Protein 1Z0S (pdb70)

Solvent-accessible surface area: 39343 Å² total; per-residue (Å²): 111,88,0,0,0,2,25,100,71,120,65,63,8,166,125,0,40,88,2,0,133,149,42,158,5,127,35,70,70,20,104,135,27,28,110,96,0,63,100,12,62,0,0,0,1,1,1,6,34,23,6,0,13,98,0,3,45,82,5,80,138,18,14,14,0,2,0,0,28,47,26,172,24,1,29,10,6,30,15,32,30,148,92,7,89,90,80,0,98,105,14,10,120,114,76,84,65,21,152,6,8,0,0,25,2,67,32,13,109,130,11,22,0,1,22,10,0,1,0,12,13,86,79,67,20,85,68,10,61,2,7,1,96,0,68,51,48,95,3,12,131,7,60,0,25,0,3,0,1,0,0,3,17,0,0,11,15,31,0,4,8,14,42,0,2,1,2,0,8,95,18,71,0,0,0,0,0,5,3,10,4,26,39,23,5,72,20,11,5,0,1,23,4,133,41,98,0,31,0,37,2,97,116,0,15,0,7,0,4,18,61,108,68,60,85,20,85,20,110,3,27,0,87,78,18,149,56,19,0,11,0,0,106,19,153,107,14,19,114,49,9,3,34,45,0,90,76,5,57,101,80,0,0,0,2,37,146,95,97,55,56,6,162,138,0,58,94,4,0,150,149,40,157,4,120,32,79,84,24,111,120,28,22,108,103,0,63,105,14,62,0,0,0,1,3,4,15,30,24,8,0,14,72,0,3,30,76,5,103,138,17,13,15,0,2,0,0,32,50,23,194,26,1,30,8,7,28,15,47,27,159,100,7,82,89,60,1,99,96,13,12,113,135,74,104,61,17,154,5,8,1,0,29,3,65,31,14,93,146,12,20,0,0,22,11,1,2,0,6,7,79,89,49,20,88,70,9,82,2,9,2,96,0,71,44,48,78,3,12,148,8,67,0,26,0,5,0,1,0,1,3,20,0,0,11,15,33,0,4,10,14,42,0,2,1,1,1,7,93,16,73,0,0,0,0,0,5,1,10,3,27,38,22,5,70,20,10,5,0,1,24,5,144,44,93,0,22,0,41,2,96,123,0,29,0,7,0,5,17,54,114,56,56,82,18,89,21,89,2,29,0,86,81,19,148,57,20,0,12,0,2,123,21,149,77,16,20,131,44,10,4,33,47,0,109,73,4,41,108,84,0,0,0,2,34,116,88,109,35,76,6,166,117,0,65,91,4,0,162,153,41,159,5,120,34,77,78,19,105,122,30,20,123,103,0,60,104,12,61,0,0,0,2,2,1,9,38,23,6,0,15,100,0,4,27,63,6,123,130,10,4,14,0,2,0,0,31,54,27,184,26,1,33,8,9,26,15,51,21,156,101,3,78,92,55,1,101,100,12,10,117,130,76,105,61,20,156,5,8,1,0,25,3,68,33,15,106,141,24,21,0,0,21,10,1,1,0,8,7,83,95,53,18,79,64,9,64,1,9,2,90,0,76,52,40,82,1,13,148,6,80,0,24,0,4,0,0,0,0,3,17,0,0,14,16,36,0,4,10,14,40,0,2,1,2,1,8,97,17,70,0,0,0,0,0,4,3,10,4,25,35,23,5,71,21,10,5,0,1,23,4,135,40,106,0,34,0,39,2,94,131,0,26,0,7,0,6,21,56,84,66,57,84,17,89,24,98,2,28,0,79,70,16,145,73,20,0,12,0,2,102,19,147,78,15,22,128,44,8,4,37,52,0,93,71,5,36,105,85,0,0,0,2,40,108,93,101,36,79,5,164,127,0,60,89,6,0,154,156,41,162,6,131,44,68,84,20,106,127,26,40,133,81,0,58,98,10,62,1,0,0,1,2,1,10,33,22,8,0,14,99,0,3,42,91,5,90,135,17,13,14,0,2,0,0,31,52,30,173,18,1,32,8,10,31,14,46,22,158,102,5,81,93,75,1,100,97,14,11,112,127,74,86,63,19,152,6,8,1,0,31,4,67,34,5,101,132,15,21,0,1,23,10,0,1,0,12,15,83,136,62,19,82,68,10,61,1,4,2,93,0,70,42,62,89,6,12,133,8,49,0,25,0,5,0,1,0,0,3,17,0,0,11,16,32,0,4,9,14,40,0,2,1,2,1,9,93,17,72,0,0,0,0,0,4,3,10,3,28,34,23,5,71,22,9,5,0,1,24,4,136,43,95,0,21,0,42,2,99,146,0,15,0,7,0,4,17,57,72,65,54,85,18,86,20,88,2,27,0,86,79,22,150,55,20,0,10,0,2,93,20,148,99,15,20,125,41,9,4,36,59,0,94,77,4,31

Structure (mmCIF, N/CA/C/O backbone):
data_1Z0S
#
_entry.id   1Z0S
#
_cell.length_a   55.252
_cell.length_b   69.731
_cell.length_c   76.287
_cell.angle_alpha   106.35
_cell.angle_beta   111.32
_cell.angle_gamma   101.30
#
_symmetry.space_group_name_H-M   'P 1'
#
loop_
_entity.id
_entity.type
_entity.pdbx_description
1 polymer 'Probable inorganic polyphosphate/ATP-NAD kinase'
2 non-polymer 'MAGNESIUM ION'
3 non-polymer "ADENOSINE-5'-TRIPHOSPHATE"
4 non-polymer 'PYROPHOSPHATE 2-'
5 water water
#
loop_
_atom_site.group_PDB
_atom_site.id
_atom_site.type_symbol
_atom_site.label_atom_id
_atom_site.label_alt_id
_atom_site.label_comp_id
_atom_site.label_asym_id
_atom_site.label_entity_id
_atom_site.label_seq_id
_atom_site.pdbx_PDB_ins_code
_atom_site.Cartn_x
_atom_site.Cartn_y
_atom_site.Cartn_z
_atom_site.occupancy
_atom_site.B_iso_or_equiv
_atom_site.auth_seq_id
_atom_site.auth_comp_id
_atom_site.auth_asym_id
_atom_site.auth_atom_id
_atom_site.pdbx_PDB_model_num
ATOM 1 N N . MET A 1 30 ? -27.221 -5.899 -42.068 1.00 8.92 1 MET A N 1
ATOM 2 C CA . MET A 1 30 ? -26.047 -6.256 -41.214 1.00 8.44 1 MET A CA 1
ATOM 3 C C . MET A 1 30 ? -26.290 -7.589 -40.504 1.00 7.48 1 MET A C 1
ATOM 4 O O . MET A 1 30 ? -27.435 -8.007 -40.329 1.00 7.11 1 MET A O 1
ATOM 9 N N . ARG A 1 31 ? -25.205 -8.238 -40.103 1.00 6.82 2 ARG A N 1
ATOM 10 C CA . ARG A 1 31 ? -25.273 -9.451 -39.291 1.00 7.30 2 ARG A CA 1
ATOM 11 C C . ARG A 1 31 ? -24.481 -9.300 -37.997 1.00 6.37 2 ARG A C 1
ATOM 12 O O . ARG A 1 31 ? -23.350 -8.808 -37.997 1.00 5.77 2 ARG A O 1
ATOM 20 N N . ALA A 1 32 ? -25.081 -9.730 -36.890 1.00 5.76 3 ALA A N 1
ATOM 21 C CA . ALA A 1 32 ? -24.460 -9.637 -35.581 1.00 5.95 3 ALA A CA 1
ATOM 22 C C . ALA A 1 32 ? -24.389 -11.013 -34.937 1.00 6.11 3 ALA A C 1
ATOM 23 O O . ALA A 1 32 ? -25.291 -11.831 -35.115 1.00 6.41 3 ALA A O 1
ATOM 25 N N . ALA A 1 33 ? -23.307 -11.250 -34.208 1.00 6.35 4 ALA A N 1
ATOM 26 C CA . ALA A 1 33 ? -23.152 -12.441 -33.392 1.00 6.83 4 ALA A CA 1
ATOM 27 C C . ALA A 1 33 ? -23.539 -12.053 -31.979 1.00 7.57 4 ALA A C 1
ATOM 28 O O . ALA A 1 33 ? -23.153 -10.985 -31.504 1.00 7.19 4 ALA A O 1
ATOM 30 N N . VAL A 1 34 ? -24.315 -12.908 -31.317 1.00 7.66 5 VAL A N 1
ATOM 31 C CA . VAL A 1 34 ? -24.653 -12.711 -29.914 1.00 8.11 5 VAL A CA 1
ATOM 32 C C . VAL A 1 34 ? -23.993 -13.834 -29.113 1.00 8.75 5 VAL A C 1
ATOM 33 O O . VAL A 1 34 ? -24.309 -15.002 -29.309 1.00 8.15 5 VAL A O 1
ATOM 37 N N . VAL A 1 35 ? -23.051 -13.471 -28.251 1.00 9.38 6 VAL A N 1
ATOM 38 C CA . VAL A 1 35 ? -22.288 -14.437 -27.477 1.00 11.18 6 VAL A CA 1
ATOM 39 C C . VAL A 1 35 ? -22.755 -14.362 -26.040 1.00 13.03 6 VAL A C 1
ATOM 40 O O . VAL A 1 35 ? -22.800 -13.284 -25.458 1.00 13.56 6 VAL A O 1
ATOM 44 N N . TYR A 1 36 ? -23.091 -15.510 -25.467 1.00 15.27 7 TYR A N 1
ATOM 45 C CA . TYR A 1 36 ? -23.649 -15.566 -24.124 1.00 17.20 7 TYR A CA 1
ATOM 46 C C . TYR A 1 36 ? -23.031 -16.687 -23.298 1.00 18.58 7 TYR A C 1
ATOM 47 O O . TYR A 1 36 ? -22.831 -17.791 -23.788 1.00 19.07 7 TYR A O 1
ATOM 56 N N . LYS A 1 37 ? -22.725 -16.369 -22.045 1.00 20.40 8 LYS A N 1
ATOM 57 C CA . LYS A 1 37 ? -22.220 -17.336 -21.074 1.00 21.46 8 LYS A CA 1
ATOM 58 C C . LYS A 1 37 ? -23.378 -18.045 -20.374 1.00 22.25 8 LYS A C 1
ATOM 59 O O . LYS A 1 37 ? -23.286 -19.234 -20.068 1.00 23.06 8 LYS A O 1
ATOM 65 N N . THR A 1 38 ? -24.458 -17.303 -20.122 1.00 23.23 9 THR A N 1
ATOM 66 C CA . THR A 1 38 ? -25.709 -17.862 -19.610 1.00 23.75 9 THR A CA 1
ATOM 67 C C . THR A 1 38 ? -26.777 -17.757 -20.684 1.00 24.03 9 THR A C 1
ATOM 68 O O . THR A 1 38 ? -26.725 -16.870 -21.537 1.00 24.68 9 THR A O 1
ATOM 72 N N . ASP A 1 39 ? -27.761 -18.644 -20.605 1.00 24.24 10 ASP A N 1
ATOM 73 C CA . ASP A 1 39 ? -28.778 -18.806 -21.648 1.00 24.24 10 ASP A CA 1
ATOM 74 C C . ASP A 1 39 ? -29.887 -17.738 -21.608 1.00 24.13 10 ASP A C 1
ATOM 75 O O . ASP A 1 39 ? -30.636 -17.590 -22.577 1.00 24.36 10 ASP A O 1
ATOM 80 N N . GLY A 1 40 ? -29.974 -16.997 -20.501 1.00 23.88 11 GLY A N 1
ATOM 81 C CA . GLY A 1 40 ? -31.195 -16.309 -20.094 1.00 23.47 11 GLY A CA 1
ATOM 82 C C . GLY A 1 40 ? -31.765 -15.185 -20.945 1.00 23.14 11 GLY A C 1
ATOM 83 O O . GLY A 1 40 ? -32.903 -15.286 -21.425 1.00 23.66 11 GLY A O 1
ATOM 84 N N . HIS A 1 41 ? -30.995 -14.111 -21.113 1.00 22.65 12 HIS A N 1
ATOM 85 C CA . HIS A 1 41 ? -31.487 -12.886 -21.759 1.00 22.16 12 HIS A CA 1
ATOM 86 C C . HIS A 1 41 ? -31.404 -12.903 -23.288 1.00 21.72 12 HIS A C 1
ATOM 87 O O . HIS A 1 41 ? -31.684 -11.890 -23.936 1.00 22.18 12 HIS A O 1
ATOM 94 N N . VAL A 1 42 ? -31.043 -14.043 -23.869 1.00 21.00 13 VAL A N 1
ATOM 95 C CA . VAL A 1 42 ? -30.622 -14.080 -25.268 1.00 20.13 13 VAL A CA 1
ATOM 96 C C . VAL A 1 42 ? -31.778 -13.850 -26.242 1.00 19.19 13 VAL A C 1
ATOM 97 O O . VAL A 1 42 ? -31.617 -13.122 -27.212 1.00 19.33 13 VAL A O 1
ATOM 101 N N . LYS A 1 43 ? -32.931 -14.464 -25.983 1.00 18.10 14 LYS A N 1
ATOM 102 C CA . LYS A 1 43 ? -34.105 -14.307 -26.851 1.00 17.08 14 LYS A CA 1
ATOM 103 C C . LYS A 1 43 ? -34.541 -12.844 -26.951 1.00 16.29 14 LYS A C 1
ATOM 104 O O . LYS A 1 43 ? -34.947 -12.380 -28.008 1.00 15.88 14 LYS A O 1
ATOM 110 N N . ARG A 1 44 ? -34.434 -12.124 -25.841 1.00 15.66 15 ARG A N 1
ATOM 111 C CA . ARG A 1 44 ? -34.768 -10.705 -25.787 1.00 15.29 15 ARG A CA 1
ATOM 112 C C . ARG A 1 44 ? -33.857 -9.851 -26.679 1.00 14.95 15 ARG A C 1
ATOM 113 O O . ARG A 1 44 ? -34.313 -8.940 -27.373 1.00 14.65 15 ARG A O 1
ATOM 121 N N . ILE A 1 45 ? -32.566 -10.146 -26.636 1.00 14.48 16 ILE A N 1
ATOM 122 C CA . ILE A 1 45 ? -31.580 -9.405 -27.418 1.00 14.12 16 ILE A CA 1
ATOM 123 C C . ILE A 1 45 ? -31.738 -9.707 -28.908 1.00 14.31 16 ILE A C 1
ATOM 124 O O . ILE A 1 45 ? -31.543 -8.825 -29.746 1.00 14.24 16 ILE A O 1
ATOM 129 N N . GLU A 1 46 ? -32.123 -10.944 -29.225 1.00 14.12 17 GLU A N 1
ATOM 130 C CA . GLU A 1 46 ? -32.330 -11.374 -30.603 1.00 14.23 17 GLU A CA 1
ATOM 131 C C . GLU A 1 46 ? -33.490 -10.628 -31.248 1.00 13.79 17 GLU A C 1
ATOM 132 O O . GLU A 1 46 ? -33.421 -10.258 -32.421 1.00 13.27 17 GLU A O 1
ATOM 138 N N . GLU A 1 47 ? -34.555 -10.407 -30.476 1.00 13.54 18 GLU A N 1
ATOM 139 C CA . GLU A 1 47 ? -35.731 -9.694 -30.954 1.00 13.41 18 GLU A CA 1
ATOM 140 C C . GLU A 1 47 ? -35.439 -8.215 -31.181 1.00 12.81 18 GLU A C 1
ATOM 141 O O . GLU A 1 47 ? -35.958 -7.617 -32.127 1.00 12.45 18 GLU A O 1
ATOM 147 N N . ALA A 1 48 ? -34.626 -7.632 -30.302 1.00 12.57 19 ALA A N 1
ATOM 148 C CA . ALA A 1 48 ? -34.233 -6.228 -30.415 1.00 12.37 19 ALA A CA 1
ATOM 149 C C . ALA A 1 48 ? -33.435 -5.999 -31.692 1.00 12.33 19 ALA A C 1
ATOM 150 O O . ALA A 1 48 ? -33.643 -5.005 -32.393 1.00 12.28 19 ALA A O 1
ATOM 152 N N . LEU A 1 49 ? -32.548 -6.940 -32.006 1.00 12.61 20 LEU A N 1
ATOM 153 C CA . LEU A 1 49 ? -31.721 -6.847 -33.208 1.00 12.85 20 LEU A CA 1
ATOM 154 C C . LEU A 1 49 ? -32.550 -7.013 -34.477 1.00 13.11 20 LEU A C 1
ATOM 155 O O . LEU A 1 49 ? -32.320 -6.315 -35.457 1.00 12.65 20 LEU A O 1
ATOM 160 N N . LYS A 1 50 ? -33.522 -7.922 -34.445 1.00 13.80 21 LYS A N 1
ATOM 161 C CA . LYS A 1 50 ? -34.430 -8.134 -35.576 1.00 14.52 21 LYS A CA 1
ATOM 162 C C . LYS A 1 50 ? -35.262 -6.886 -35.875 1.00 14.68 21 LYS A C 1
ATOM 163 O O . LYS A 1 50 ? -35.595 -6.623 -37.027 1.00 14.73 21 LYS A O 1
ATOM 169 N N . ARG A 1 51 ? -35.581 -6.117 -34.834 1.00 15.10 22 ARG A N 1
ATOM 170 C CA . ARG A 1 51 ? -36.309 -4.855 -34.982 1.00 15.23 22 ARG A CA 1
ATOM 171 C C . ARG A 1 51 ? -35.426 -3.783 -35.625 1.00 15.16 22 ARG A C 1
ATOM 172 O O . ARG A 1 51 ? -35.925 -2.848 -36.246 1.00 15.36 22 ARG A O 1
ATOM 180 N N . LEU A 1 52 ? -34.111 -3.922 -35.457 1.00 15.21 23 LEU A N 1
ATOM 181 C CA . LEU A 1 52 ? -33.136 -3.042 -36.094 1.00 15.05 23 LEU A CA 1
ATOM 182 C C . LEU A 1 52 ? -32.699 -3.567 -37.466 1.00 14.74 23 LEU A C 1
ATOM 183 O O . LEU A 1 52 ? -31.764 -3.037 -38.062 1.00 15.16 23 LEU A O 1
ATOM 188 N N . GLU A 1 53 ? -33.384 -4.602 -37.953 1.00 14.43 24 GLU A N 1
ATOM 189 C CA . GLU A 1 53 ? -33.112 -5.236 -39.247 1.00 14.11 24 GLU A CA 1
ATOM 190 C C . GLU A 1 53 ? -31.699 -5.810 -39.342 1.00 13.35 24 GLU A C 1
ATOM 191 O O . GLU A 1 53 ? -31.027 -5.679 -40.363 1.00 13.43 24 GLU A O 1
ATOM 197 N N . VAL A 1 54 ? -31.279 -6.459 -38.264 1.00 12.20 25 VAL A N 1
ATOM 198 C CA . VAL A 1 54 ? -29.982 -7.107 -38.181 1.00 11.82 25 VAL A CA 1
ATOM 199 C C . VAL A 1 54 ? -30.210 -8.606 -38.028 1.00 11.46 25 VAL A C 1
ATOM 200 O O . VAL A 1 54 ? -30.918 -9.041 -37.117 1.00 11.35 25 VAL A O 1
ATOM 204 N N . GLU A 1 55 ? -29.642 -9.379 -38.949 1.00 11.07 26 GLU A N 1
ATOM 205 C CA . GLU A 1 55 ? -29.597 -10.833 -38.848 1.00 10.81 26 GLU A CA 1
ATOM 206 C C . GLU A 1 55 ? -28.746 -11.238 -37.654 1.00 10.18 26 GLU A C 1
ATOM 207 O O . GLU A 1 55 ? -27.711 -10.636 -37.406 1.00 10.10 26 GLU A O 1
ATOM 213 N N . VAL A 1 56 ? -29.167 -12.272 -36.933 1.00 9.49 27 VAL A N 1
ATOM 214 C CA . VAL A 1 56 ? -28.488 -12.679 -35.711 1.00 9.26 27 VAL A CA 1
ATOM 215 C C . VAL A 1 56 ? -28.009 -14.127 -35.782 1.00 8.80 27 VAL A C 1
ATOM 216 O O . VAL A 1 56 ? -28.703 -14.989 -36.324 1.00 8.54 27 VAL A O 1
ATOM 220 N N . GLU A 1 57 ? -26.818 -14.384 -35.243 1.00 8.93 28 GLU A N 1
ATOM 221 C CA . GLU A 1 57 ? -26.358 -15.742 -34.973 1.00 9.47 28 GLU A CA 1
ATOM 222 C C . GLU A 1 57 ? -25.963 -15.835 -33.510 1.00 9.03 28 GLU A C 1
ATOM 223 O O . GLU A 1 57 ? -25.321 -14.927 -32.967 1.00 8.12 28 GLU A O 1
ATOM 229 N N . LEU A 1 58 ? -26.352 -16.937 -32.879 1.00 8.95 29 LEU A N 1
ATOM 230 C CA . LEU A 1 58 ? -26.144 -17.156 -31.457 1.00 9.76 29 LEU A CA 1
ATOM 231 C C . LEU A 1 58 ? -24.948 -18.069 -31.223 1.00 10.23 29 LEU A C 1
ATOM 232 O O . LEU A 1 58 ? -24.763 -19.053 -31.940 1.00 9.93 29 LEU A O 1
ATOM 237 N N . PHE A 1 59 ? -24.155 -17.728 -30.215 1.00 10.97 30 PHE A N 1
ATOM 238 C CA . PHE A 1 59 ? -22.961 -18.474 -29.832 1.00 11.78 30 PHE A CA 1
ATOM 239 C C . PHE A 1 59 ? -22.914 -18.639 -28.309 1.00 12.74 30 PHE A C 1
ATOM 240 O O . PHE A 1 59 ? -22.925 -17.655 -27.582 1.00 12.57 30 PHE A O 1
ATOM 248 N N . ASN A 1 60 ? -22.805 -19.878 -27.835 1.00 14.01 31 ASN A N 1
ATOM 249 C CA . ASN A 1 60 ? -22.695 -20.166 -26.398 1.00 15.16 31 ASN A CA 1
ATOM 250 C C . ASN A 1 60 ? -21.250 -20.096 -25.951 1.00 15.86 31 ASN A C 1
ATOM 251 O O . ASN A 1 60 ? -20.959 -19.902 -24.761 1.00 16.69 31 ASN A O 1
ATOM 256 N N . GLN A 1 61 ? -20.348 -20.321 -26.904 1.00 16.09 32 GLN A N 1
ATOM 257 C CA . GLN A 1 61 ? -18.918 -20.174 -26.690 1.00 16.54 32 GLN A CA 1
ATOM 258 C C . GLN A 1 61 ? -18.364 -19.307 -27.815 1.00 16.09 32 GLN A C 1
ATOM 259 O O . GLN A 1 61 ? -18.864 -19.358 -28.939 1.00 16.13 32 GLN A O 1
ATOM 265 N N . PRO A 1 62 ? -17.337 -18.520 -27.524 1.00 16.01 33 PRO A N 1
ATOM 266 C CA . PRO A 1 62 ? -16.673 -17.753 -28.577 1.00 15.79 33 PRO A CA 1
ATOM 267 C C . PRO A 1 62 ? -15.935 -18.665 -29.545 1.00 15.67 33 PRO A C 1
ATOM 268 O O . PRO A 1 62 ? -15.435 -19.712 -29.146 1.00 15.65 33 PRO A O 1
ATOM 272 N N . SER A 1 63 ? -15.893 -18.267 -30.808 1.00 15.30 34 SER A N 1
ATOM 273 C CA . SER A 1 63 ? -15.071 -18.944 -31.790 1.00 14.86 34 SER A CA 1
ATOM 274 C C . SER A 1 63 ? -14.504 -17.947 -32.788 1.00 14.35 34 SER A C 1
ATOM 275 O O . SER A 1 63 ? -14.869 -16.777 -32.800 1.00 13.57 34 SER A O 1
ATOM 278 N N . GLU A 1 64 ? -13.603 -18.438 -33.625 1.00 14.16 35 GLU A N 1
ATOM 279 C CA . GLU A 1 64 ? -12.926 -17.633 -34.635 1.00 14.10 35 GLU A CA 1
ATOM 280 C C . GLU A 1 64 ? -13.897 -17.113 -35.708 1.00 13.26 35 GLU A C 1
ATOM 281 O O . GLU A 1 64 ? -13.599 -16.143 -36.394 1.00 13.40 35 GLU A O 1
ATOM 287 N N . GLU A 1 65 ? -15.044 -17.773 -35.859 1.00 12.73 36 GLU A N 1
ATOM 288 C CA . GLU A 1 65 ? -16.066 -17.353 -36.822 1.00 12.18 36 GLU A CA 1
ATOM 289 C C . GLU A 1 65 ? -16.614 -15.958 -36.524 1.00 11.20 36 GLU A C 1
ATOM 290 O O . GLU A 1 65 ? -17.163 -15.306 -37.403 1.00 10.09 36 GLU A O 1
ATOM 296 N N . LEU A 1 66 ? -16.465 -15.504 -35.285 1.00 10.60 37 LEU A N 1
ATOM 297 C CA . LEU A 1 66 ? -16.937 -14.177 -34.898 1.00 10.68 37 LEU A CA 1
ATOM 298 C C . LEU A 1 66 ? -16.356 -13.043 -35.759 1.00 10.80 37 LEU A C 1
ATOM 299 O O . LEU A 1 66 ? -16.975 -11.981 -35.870 1.00 10.42 37 LEU A O 1
ATOM 304 N N . GLU A 1 67 ? -15.172 -13.249 -36.337 1.00 10.63 38 GLU A N 1
ATOM 305 C CA . GLU A 1 67 ? -14.588 -12.282 -37.275 1.00 11.15 38 GLU A CA 1
ATOM 306 C C . GLU A 1 67 ? -15.467 -11.989 -38.502 1.00 11.01 38 GLU A C 1
ATOM 307 O O . GLU A 1 67 ? -15.338 -10.924 -39.103 1.00 11.26 38 GLU A O 1
ATOM 313 N N . ASN A 1 68 ? -16.362 -12.917 -38.852 1.00 10.30 39 ASN A N 1
ATOM 314 C CA . ASN A 1 68 ? -17.225 -12.792 -40.031 1.00 10.56 39 ASN A CA 1
ATOM 315 C C . ASN A 1 68 ? -18.500 -11.951 -39.829 1.00 9.44 39 ASN A C 1
ATOM 316 O O . ASN A 1 68 ? -19.358 -11.934 -40.701 1.00 10.75 39 ASN A O 1
ATOM 321 N N . PHE A 1 69 ? -18.620 -11.263 -38.697 1.00 8.02 40 PHE A N 1
ATOM 322 C CA . PHE A 1 69 ? -19.815 -10.487 -38.377 1.00 7.24 40 PHE A CA 1
ATOM 323 C C . PHE A 1 69 ? -19.527 -8.993 -38.373 1.00 6.61 40 PHE A C 1
ATOM 324 O O . PHE A 1 69 ? -18.395 -8.574 -38.141 1.00 6.62 40 PHE A O 1
ATOM 332 N N . ASP A 1 70 ? -20.560 -8.204 -38.641 1.00 5.58 41 ASP A N 1
ATOM 333 C CA . ASP A 1 70 ? -20.466 -6.744 -38.642 1.00 5.06 41 ASP A CA 1
ATOM 334 C C . ASP A 1 70 ? -20.264 -6.169 -37.254 1.00 4.32 41 ASP A C 1
ATOM 335 O O . ASP A 1 70 ? -19.599 -5.148 -37.080 1.00 3.66 41 ASP A O 1
ATOM 340 N N . PHE A 1 71 ? -20.865 -6.818 -36.265 1.00 3.80 42 PHE A N 1
ATOM 341 C CA . PHE A 1 71 ? -20.583 -6.507 -34.878 1.00 3.54 42 PHE A CA 1
ATOM 342 C C . PHE A 1 71 ? -20.954 -7.674 -33.979 1.00 4.01 42 PHE A C 1
ATOM 343 O O . PHE A 1 71 ? -21.564 -8.633 -34.429 1.00 3.86 42 PHE A O 1
ATOM 351 N N . ILE A 1 72 ? -20.550 -7.571 -32.719 1.00 4.50 43 ILE A N 1
ATOM 352 C CA . ILE A 1 72 ? -20.733 -8.621 -31.733 1.00 4.80 43 ILE A CA 1
ATOM 353 C C . ILE A 1 72 ? -21.423 -8.029 -30.507 1.00 5.03 43 ILE A C 1
ATOM 354 O O . ILE A 1 72 ? -21.048 -6.953 -30.042 1.00 4.43 43 ILE A O 1
ATOM 359 N N . VAL A 1 73 ? -22.433 -8.726 -29.999 1.00 5.34 44 VAL A N 1
ATOM 360 C CA . VAL A 1 73 ? -23.076 -8.379 -28.742 1.00 6.14 44 VAL A CA 1
ATOM 361 C C . VAL A 1 73 ? -22.690 -9.458 -27.733 1.00 6.66 44 VAL A C 1
ATOM 362 O O . VAL A 1 73 ? -22.975 -10.631 -27.948 1.00 7.34 44 VAL A O 1
ATOM 366 N N . SER A 1 74 ? -22.000 -9.050 -26.671 1.00 7.63 45 SER A N 1
ATOM 367 C CA . SER A 1 74 ? -21.576 -9.950 -25.614 1.00 8.61 45 SER A CA 1
ATOM 368 C C . SER A 1 74 ? -22.535 -9.816 -24.447 1.00 9.29 45 SER A C 1
ATOM 369 O O . SER A 1 74 ? -22.808 -8.708 -23.996 1.00 9.70 45 SER A O 1
ATOM 372 N N . VAL A 1 75 ? -23.023 -10.946 -23.956 1.00 9.46 46 VAL A N 1
ATOM 373 C CA . VAL A 1 75 ? -23.906 -10.987 -22.797 1.00 10.11 46 VAL A CA 1
ATOM 374 C C . VAL A 1 75 ? -23.175 -11.760 -21.704 1.00 10.60 46 VAL A C 1
ATOM 375 O O . VAL A 1 75 ? -23.009 -12.974 -21.780 1.00 10.94 46 VAL A O 1
ATOM 379 N N . GLY A 1 76 ? -22.741 -11.031 -20.693 1.00 10.96 47 GLY A N 1
ATOM 380 C CA . GLY A 1 76 ? -21.855 -11.569 -19.682 1.00 11.71 47 GLY A CA 1
ATOM 381 C C . GLY A 1 76 ? -21.174 -10.423 -18.974 1.00 11.84 47 GLY A C 1
ATOM 382 O O . GLY A 1 76 ? -21.619 -9.290 -19.054 1.00 12.88 47 GLY A O 1
ATOM 383 N N . GLY A 1 77 ? -20.091 -10.717 -18.281 1.00 12.53 48 GLY A N 1
ATOM 384 C CA . GLY A 1 77 ? -19.272 -9.693 -17.661 1.00 12.63 48 GLY A CA 1
ATOM 385 C C . GLY A 1 77 ? -18.065 -9.381 -18.515 1.00 13.05 48 GLY A C 1
ATOM 386 O O . GLY A 1 77 ? -18.067 -9.588 -19.734 1.00 13.00 48 GLY A O 1
ATOM 387 N N . ASP A 1 78 ? -17.010 -8.893 -17.877 1.00 12.73 49 ASP A N 1
ATOM 388 C CA . ASP A 1 78 ? -15.784 -8.564 -18.600 1.00 13.02 49 ASP A CA 1
ATOM 389 C C . ASP A 1 78 ? -15.033 -9.804 -19.102 1.00 12.29 49 ASP A C 1
ATOM 390 O O . ASP A 1 78 ? -14.444 -9.768 -20.177 1.00 12.09 49 ASP A O 1
ATOM 395 N N . GLY A 1 79 ? -15.056 -10.894 -18.335 1.00 11.54 50 GLY A N 1
ATOM 396 C CA . GLY A 1 79 ? -14.400 -12.128 -18.737 1.00 11.06 50 GLY A CA 1
ATOM 397 C C . GLY A 1 79 ? -14.932 -12.695 -20.044 1.00 10.60 50 GLY A C 1
ATOM 398 O O . GLY A 1 79 ? -14.181 -13.203 -20.875 1.00 10.80 50 GLY A O 1
ATOM 399 N N . THR A 1 80 ? -16.237 -12.579 -20.245 1.00 9.63 51 THR A N 1
ATOM 400 C CA . THR A 1 80 ? -16.844 -13.005 -21.493 1.00 9.42 51 THR A CA 1
ATOM 401 C C . THR A 1 80 ? -16.284 -12.182 -22.648 1.00 8.45 51 THR A C 1
ATOM 402 O O . THR A 1 80 ? -15.976 -12.716 -23.703 1.00 8.22 51 THR A O 1
ATOM 406 N N . ILE A 1 81 ? -16.134 -10.878 -22.453 1.00 7.63 52 ILE A N 1
ATOM 407 C CA . ILE A 1 81 ? -15.495 -10.062 -23.473 1.00 7.83 52 ILE A CA 1
ATOM 408 C C . ILE A 1 81 ? -14.019 -10.459 -23.709 1.00 7.69 52 ILE A C 1
ATOM 409 O O . ILE A 1 81 ? -13.557 -10.473 -24.844 1.00 8.00 52 ILE A O 1
ATOM 414 N N . LEU A 1 82 ? -13.283 -10.774 -22.654 1.00 8.04 53 LEU A N 1
ATOM 415 C CA . LEU A 1 82 ? -11.887 -11.178 -22.829 1.00 8.37 53 LEU A CA 1
ATOM 416 C C . LEU A 1 82 ? -11.773 -12.481 -23.620 1.00 8.78 53 LEU A C 1
ATOM 417 O O . LEU A 1 82 ? -10.857 -12.644 -24.424 1.00 9.44 53 LEU A O 1
ATOM 422 N N . ARG A 1 83 ? -12.723 -13.387 -23.410 1.00 8.67 54 ARG A N 1
ATOM 423 C CA . ARG A 1 83 ? -12.720 -14.692 -24.063 1.00 9.07 54 ARG A CA 1
ATOM 424 C C . ARG A 1 83 ? -13.124 -14.557 -25.527 1.00 9.18 54 ARG A C 1
ATOM 425 O O . ARG A 1 83 ? -12.618 -15.288 -26.378 1.00 9.84 54 ARG A O 1
ATOM 433 N N . ILE A 1 84 ? -14.022 -13.614 -25.818 1.00 9.30 55 ILE A N 1
ATOM 434 C CA . ILE A 1 84 ? -14.351 -13.284 -27.199 1.00 9.63 55 ILE A CA 1
ATOM 435 C C . ILE A 1 84 ? -13.099 -12.768 -27.901 1.00 9.64 55 ILE A C 1
ATOM 436 O O . ILE A 1 84 ? -12.769 -13.205 -29.004 1.00 10.02 55 ILE A O 1
ATOM 441 N N . LEU A 1 85 ? -12.391 -11.858 -27.242 1.00 9.70 56 LEU A N 1
ATOM 442 C CA . LEU A 1 85 ? -11.243 -11.199 -27.855 1.00 9.87 56 LEU A CA 1
ATOM 443 C C . LEU A 1 85 ? -10.122 -12.187 -28.148 1.00 10.06 56 LEU A C 1
ATOM 444 O O . LEU A 1 85 ? -9.424 -12.041 -29.145 1.00 9.99 56 LEU A O 1
ATOM 449 N N . GLN A 1 86 ? -9.986 -13.204 -27.303 1.00 10.85 57 GLN A N 1
ATOM 450 C CA . GLN A 1 86 ? -8.978 -14.247 -27.488 1.00 12.36 57 GLN A CA 1
ATOM 451 C C . GLN A 1 86 ? -9.109 -14.965 -28.829 1.00 12.79 57 GLN A C 1
ATOM 452 O O . GLN A 1 86 ? -8.140 -15.551 -29.308 1.00 13.00 57 GLN A O 1
ATOM 458 N N . LYS A 1 87 ? -10.317 -14.962 -29.395 1.00 12.81 58 LYS A N 1
ATOM 459 C CA . LYS A 1 87 ? -10.600 -15.611 -30.672 1.00 13.02 58 LYS A CA 1
ATOM 460 C C . LYS A 1 87 ? -10.525 -14.657 -31.869 1.00 13.15 58 LYS A C 1
ATOM 461 O O . LYS A 1 87 ? -10.706 -15.084 -33.010 1.00 13.47 58 LYS A O 1
ATOM 467 N N . LEU A 1 88 ? -10.238 -13.384 -31.616 1.00 12.65 59 LEU A N 1
ATOM 468 C CA . LEU A 1 88 ? -10.306 -12.339 -32.633 1.00 12.87 59 LEU A CA 1
ATOM 469 C C . LEU A 1 88 ? -8.959 -11.666 -32.885 1.00 13.15 59 LEU A C 1
ATOM 470 O O . LEU A 1 88 ? -8.359 -11.093 -31.974 1.00 13.39 59 LEU A O 1
ATOM 475 N N . LYS A 1 89 ? -8.483 -11.744 -34.122 1.00 13.16 60 LYS A N 1
ATOM 476 C CA . LYS A 1 89 ? -7.388 -10.893 -34.586 1.00 13.03 60 LYS A CA 1
ATOM 477 C C . LYS A 1 89 ? -7.987 -9.570 -35.075 1.00 12.49 60 LYS A C 1
ATOM 478 O O . LYS A 1 89 ? -7.839 -8.535 -34.422 1.00 11.66 60 LYS A O 1
ATOM 484 N N . ARG A 1 90 ? -8.701 -9.612 -36.200 1.00 12.28 61 ARG A N 1
ATOM 485 C CA . ARG A 1 90 ? -9.479 -8.465 -36.657 1.00 12.33 61 ARG A CA 1
ATOM 486 C C . ARG A 1 90 ? -10.715 -8.468 -35.785 1.00 11.63 61 ARG A C 1
ATOM 487 O O . ARG A 1 90 ? -11.318 -9.507 -35.594 1.00 12.33 61 ARG A O 1
ATOM 495 N N . CYS A 1 91 ? -11.083 -7.319 -35.247 1.00 10.49 62 CYS A N 1
ATOM 496 C CA . CYS A 1 91 ? -12.124 -7.278 -34.223 1.00 9.73 62 CYS A CA 1
ATOM 497 C C . CYS A 1 91 ? -13.312 -6.447 -34.685 1.00 8.66 62 CYS A C 1
ATOM 498 O O . CYS A 1 91 ? -13.208 -5.226 -34.782 1.00 9.53 62 CYS A O 1
ATOM 501 N N . PRO A 1 92 ? -14.447 -7.080 -34.971 1.00 7.70 63 PRO A N 1
ATOM 502 C CA . PRO A 1 92 ? -15.676 -6.318 -35.204 1.00 7.64 63 PRO A CA 1
ATOM 503 C C . PRO A 1 92 ? -16.058 -5.599 -33.917 1.00 6.92 63 PRO A C 1
ATOM 504 O O . PRO A 1 92 ? -15.758 -6.128 -32.841 1.00 7.14 63 PRO A O 1
ATOM 508 N N . PRO A 1 93 ? -16.706 -4.436 -33.991 1.00 6.87 64 PRO A N 1
ATOM 509 C CA . PRO A 1 93 ? -17.060 -3.711 -32.771 1.00 6.30 64 PRO A CA 1
ATOM 510 C C . PRO A 1 93 ? -17.918 -4.552 -31.828 1.00 6.22 64 PRO A C 1
ATOM 511 O O . PRO A 1 93 ? -18.835 -5.251 -32.285 1.00 5.55 64 PRO A O 1
ATOM 515 N N . ILE A 1 94 ? -17.585 -4.501 -30.543 1.00 5.50 65 ILE A N 1
ATOM 516 C CA . ILE A 1 94 ? -18.284 -5.229 -29.500 1.00 5.95 65 ILE A CA 1
ATOM 517 C C . ILE A 1 94 ? -19.164 -4.296 -28.698 1.00 5.99 65 ILE A C 1
ATOM 518 O O . ILE A 1 94 ? -18.726 -3.219 -28.303 1.00 5.83 65 ILE A O 1
ATOM 523 N N . PHE A 1 95 ? -20.398 -4.736 -28.473 1.00 6.25 66 PHE A N 1
ATOM 524 C CA . PHE A 1 95 ? -21.338 -4.112 -27.563 1.00 6.26 66 PHE A CA 1
ATOM 525 C C . PHE A 1 95 ? -21.598 -5.086 -26.417 1.00 6.56 66 PHE A C 1
ATOM 526 O O . PHE A 1 95 ? -22.056 -6.193 -26.632 1.00 5.65 66 PHE A O 1
ATOM 534 N N . GLY A 1 96 ? -21.343 -4.654 -25.196 1.00 7.19 67 GLY A N 1
ATOM 535 C CA . GLY A 1 96 ? -21.447 -5.523 -24.036 1.00 7.81 67 GLY A CA 1
ATOM 536 C C . GLY A 1 96 ? -22.697 -5.249 -23.226 1.00 8.23 67 GLY A C 1
ATOM 537 O O . GLY A 1 96 ? -22.998 -4.102 -22.914 1.00 8.44 67 GLY A O 1
ATOM 538 N N . ILE A 1 97 ? -23.443 -6.304 -22.909 1.00 8.87 68 ILE A N 1
ATOM 539 C CA . ILE A 1 97 ? -24.589 -6.216 -22.015 1.00 9.92 68 ILE A CA 1
ATOM 540 C C . ILE A 1 97 ? -24.171 -6.901 -20.719 1.00 10.68 68 ILE A C 1
ATOM 541 O O . ILE A 1 97 ? -23.886 -8.096 -20.707 1.00 10.62 68 ILE A O 1
ATOM 546 N N . ASN A 1 98 ? -24.118 -6.138 -19.636 1.00 11.28 69 ASN A N 1
ATOM 547 C CA . ASN A 1 98 ? -23.489 -6.608 -18.413 1.00 12.01 69 ASN A CA 1
ATOM 548 C C . ASN A 1 98 ? -24.401 -7.451 -17.533 1.00 12.70 69 ASN A C 1
ATOM 549 O O . ASN A 1 98 ? -25.368 -6.949 -16.985 1.00 11.71 69 ASN A O 1
ATOM 554 N N . THR A 1 99 ? -24.061 -8.727 -17.397 1.00 13.78 70 THR A N 1
ATOM 555 C CA . THR A 1 99 ? -24.678 -9.611 -16.408 1.00 15.06 70 THR A CA 1
ATOM 556 C C . THR A 1 99 ? -23.656 -10.084 -15.365 1.00 16.19 70 THR A C 1
ATOM 557 O O . THR A 1 99 ? -24.009 -10.821 -14.437 1.00 16.56 70 THR A O 1
ATOM 561 N N . GLY A 1 100 ? -22.398 -9.674 -15.529 1.00 17.24 71 GLY A N 1
ATOM 562 C CA . GLY A 1 100 ? -21.342 -9.980 -14.577 1.00 18.42 71 GLY A CA 1
ATOM 563 C C . GLY A 1 100 ? -21.266 -8.944 -13.471 1.00 19.63 71 GLY A C 1
ATOM 564 O O . GLY A 1 100 ? -22.181 -8.146 -13.288 1.00 19.88 71 GLY A O 1
ATOM 565 N N . ARG A 1 101 ? -20.159 -8.943 -12.738 1.00 21.41 72 ARG A N 1
ATOM 566 C CA . ARG A 1 101 ? -20.048 -8.106 -11.547 1.00 22.53 72 ARG A CA 1
ATOM 567 C C . ARG A 1 101 ? -20.010 -6.607 -11.882 1.00 23.04 72 ARG A C 1
ATOM 568 O O . ARG A 1 101 ? -21.054 -5.942 -11.808 1.00 24.39 72 ARG A O 1
ATOM 576 N N . VAL A 1 102 ? -18.865 -6.085 -12.311 1.00 23.11 73 VAL A N 1
ATOM 577 C CA . VAL A 1 102 ? -18.705 -4.625 -12.472 1.00 22.87 73 VAL A CA 1
ATOM 578 C C . VAL A 1 102 ? -18.891 -4.116 -13.915 1.00 21.93 73 VAL A C 1
ATOM 579 O O . VAL A 1 102 ? -19.611 -3.140 -14.137 1.00 22.87 73 VAL A O 1
ATOM 583 N N . GLY A 1 103 ? -18.255 -4.763 -14.881 1.00 20.44 74 GLY A N 1
ATOM 584 C CA . GLY A 1 103 ? -18.499 -4.468 -16.290 1.00 19.35 74 GLY A CA 1
ATOM 585 C C . GLY A 1 103 ? -17.893 -3.185 -16.840 1.00 18.22 74 GLY A C 1
ATOM 586 O O . GLY A 1 103 ? -18.584 -2.382 -17.467 1.00 17.65 74 GLY A O 1
ATOM 587 N N . LEU A 1 104 ? -16.595 -2.997 -16.628 1.00 17.42 75 LEU A N 1
ATOM 588 C CA . LEU A 1 104 ? -15.879 -1.851 -17.196 1.00 16.77 75 LEU A CA 1
ATOM 589 C C . LEU A 1 104 ? -15.871 -1.826 -18.726 1.00 16.12 75 LEU A C 1
ATOM 590 O O . LEU A 1 104 ? -15.797 -0.754 -19.330 1.00 15.79 75 LEU A O 1
ATOM 595 N N . LEU A 1 105 ? -15.964 -3.001 -19.349 1.00 14.81 76 LEU A N 1
ATOM 596 C CA . LEU A 1 105 ? -15.921 -3.110 -20.812 1.00 14.26 76 LEU A CA 1
ATOM 597 C C . LEU A 1 105 ? -17.308 -3.140 -21.480 1.00 13.51 76 LEU A C 1
ATOM 598 O O . LEU A 1 105 ? -17.385 -3.237 -22.701 1.00 12.99 76 LEU A O 1
ATOM 603 N N . THR A 1 106 ? -18.382 -3.063 -20.685 1.00 12.37 77 THR A N 1
ATOM 604 C CA . THR A 1 106 ? -19.755 -3.162 -21.191 1.00 12.13 77 THR A CA 1
ATOM 605 C C . THR A 1 106 ? -20.397 -1.795 -21.409 1.00 11.79 77 THR A C 1
ATOM 606 O O . THR A 1 106 ? -19.871 -0.777 -20.972 1.00 12.02 77 THR A O 1
ATOM 610 N N . HIS A 1 107 ? -21.551 -1.801 -22.057 1.00 11.57 78 HIS A N 1
ATOM 611 C CA . HIS A 1 107 ? -22.256 -0.580 -22.459 1.00 11.39 78 HIS A CA 1
ATOM 612 C C . HIS A 1 107 ? -23.632 -0.403 -21.843 1.00 11.69 78 HIS A C 1
ATOM 613 O O . HIS A 1 107 ? -24.159 0.702 -21.830 1.00 12.20 78 HIS A O 1
ATOM 620 N N . ALA A 1 108 ? -24.238 -1.485 -21.378 1.00 11.75 79 ALA A N 1
ATOM 621 C CA . ALA A 1 108 ? -25.622 -1.433 -20.920 1.00 11.58 79 ALA A CA 1
ATOM 622 C C . ALA A 1 108 ? -25.907 -2.628 -20.045 1.00 11.94 79 ALA A C 1
ATOM 623 O O . ALA A 1 108 ? -25.146 -3.585 -20.028 1.00 11.98 79 ALA A O 1
ATOM 625 N N . SER A 1 109 ? -26.994 -2.554 -19.296 1.00 12.59 80 SER A N 1
ATOM 626 C CA . SER A 1 109 ? -27.434 -3.670 -18.485 1.00 12.73 80 SER A CA 1
ATOM 627 C C . SER A 1 109 ? -28.622 -4.344 -19.166 1.00 12.70 80 SER A C 1
ATOM 628 O O . SER A 1 109 ? -29.217 -3.770 -20.076 1.00 12.72 80 SER A O 1
ATOM 631 N N . PRO A 1 110 ? -28.971 -5.552 -18.732 1.00 12.54 81 PRO A N 1
ATOM 632 C CA . PRO A 1 110 ? -30.133 -6.264 -19.277 1.00 12.83 81 PRO A CA 1
ATOM 633 C C . PRO A 1 110 ? -31.455 -5.517 -19.080 1.00 12.88 81 PRO A C 1
ATOM 634 O O . PRO A 1 110 ? -32.336 -5.623 -19.931 1.00 12.95 81 PRO A O 1
ATOM 638 N N . GLU A 1 111 ? -31.576 -4.768 -17.986 1.00 13.24 82 GLU A N 1
ATOM 639 C CA . GLU A 1 111 ? -32.811 -4.047 -17.665 1.00 13.87 82 GLU A CA 1
ATOM 640 C C . GLU A 1 111 ? -33.117 -2.937 -18.678 1.00 13.68 82 GLU A C 1
ATOM 641 O O . GLU A 1 111 ? -34.281 -2.632 -18.928 1.00 13.40 82 GLU A O 1
ATOM 647 N N . ASN A 1 112 ? -32.078 -2.356 -19.271 1.00 13.74 83 ASN A N 1
ATOM 648 C CA . ASN A 1 112 ? -32.247 -1.306 -20.268 1.00 13.99 83 ASN A CA 1
ATOM 649 C C . ASN A 1 112 ? -31.058 -1.269 -21.231 1.00 13.84 83 ASN A C 1
ATOM 650 O O . ASN A 1 112 ? -30.051 -0.606 -20.967 1.00 14.03 83 ASN A O 1
ATOM 655 N N . PHE A 1 113 ? -31.160 -2.014 -22.329 1.00 13.39 84 PHE A N 1
ATOM 656 C CA . PHE A 1 113 ? -30.089 -2.059 -23.337 1.00 13.10 84 PHE A CA 1
ATOM 657 C C . PHE A 1 113 ? -30.540 -1.600 -24.717 1.00 13.19 84 PHE A C 1
ATOM 658 O O . PHE A 1 113 ? -29.701 -1.288 -25.553 1.00 13.39 84 PHE A O 1
ATOM 666 N N . GLU A 1 114 ? -31.851 -1.565 -24.944 1.00 13.25 85 GLU A N 1
ATOM 667 C CA . GLU A 1 114 ? -32.416 -1.388 -26.278 1.00 13.37 85 GLU A CA 1
ATOM 668 C C . GLU A 1 114 ? -32.051 -0.042 -26.883 1.00 13.17 85 GLU A C 1
ATOM 669 O O . GLU A 1 114 ? -31.634 0.027 -28.037 1.00 12.85 85 GLU A O 1
ATOM 675 N N . VAL A 1 115 ? -32.200 1.020 -26.096 1.00 12.75 86 VAL A N 1
ATOM 676 C CA . VAL A 1 115 ? -31.913 2.371 -26.570 1.00 12.64 86 VAL A CA 1
ATOM 677 C C . VAL A 1 115 ? -30.423 2.556 -26.856 1.00 12.24 86 VAL A C 1
ATOM 678 O O . VAL A 1 115 ? -30.073 3.167 -27.858 1.00 12.13 86 VAL A O 1
ATOM 682 N N . GLU A 1 116 ? -29.553 2.020 -26.002 1.00 12.13 87 GLU A N 1
ATOM 683 C CA . GLU A 1 116 ? -28.110 2.152 -26.209 1.00 12.37 87 GLU A CA 1
ATOM 684 C C . GLU A 1 116 ? -27.630 1.300 -27.391 1.00 11.58 87 GLU A C 1
ATOM 685 O O . GLU A 1 116 ? -26.736 1.707 -28.125 1.00 11.36 87 GLU A O 1
ATOM 691 N N . LEU A 1 117 ? -28.219 0.119 -27.564 1.00 10.74 88 LEU A N 1
ATOM 692 C CA . LEU A 1 117 ? -27.913 -0.735 -28.709 1.00 10.47 88 LEU A CA 1
ATOM 693 C C . LEU A 1 117 ? -28.340 -0.057 -30.014 1.00 10.28 88 LEU A C 1
ATOM 694 O O . LEU A 1 117 ? -27.605 -0.061 -30.985 1.00 9.67 88 LEU A O 1
ATOM 699 N N . LYS A 1 118 ? -29.521 0.544 -30.036 1.00 10.34 89 LYS A N 1
ATOM 700 C CA . LYS A 1 118 ? -29.979 1.246 -31.230 1.00 11.25 89 LYS A CA 1
ATOM 701 C C . LYS A 1 118 ? -29.039 2.394 -31.597 1.00 11.71 89 LYS A C 1
ATOM 702 O O . LYS A 1 118 ? -28.675 2.563 -32.754 1.00 11.74 89 LYS A O 1
ATOM 708 N N . LYS A 1 119 ? -28.658 3.183 -30.602 1.00 12.83 90 LYS A N 1
ATOM 709 C CA . LYS A 1 119 ? -27.730 4.289 -30.810 1.00 13.74 90 LYS A CA 1
ATOM 710 C C . LYS A 1 119 ? -26.390 3.783 -31.327 1.00 14.09 90 LYS A C 1
ATOM 711 O O . LYS A 1 119 ? -25.822 4.353 -32.250 1.00 14.54 90 LYS A O 1
ATOM 717 N N . ALA A 1 120 ? -25.900 2.695 -30.741 1.00 14.55 91 ALA A N 1
ATOM 718 C CA . ALA A 1 120 ? -24.622 2.125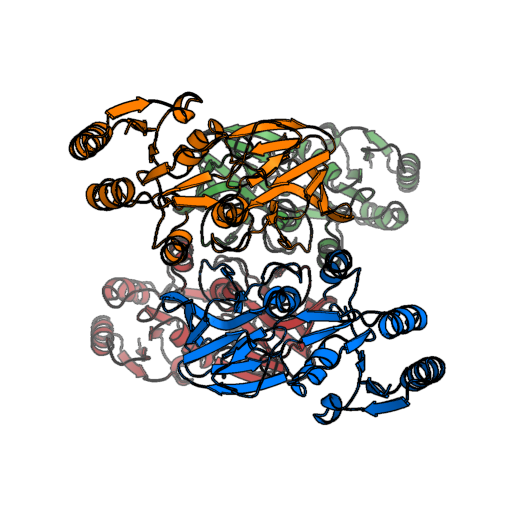 -31.127 1.00 14.81 91 ALA A CA 1
ATOM 719 C C . ALA A 1 120 ? -24.617 1.725 -32.599 1.00 15.10 91 ALA A C 1
ATOM 720 O O . ALA A 1 120 ? -23.676 2.045 -33.317 1.00 15.61 91 ALA A O 1
ATOM 722 N N . VAL A 1 121 ? -25.674 1.053 -33.049 1.00 14.98 92 VAL A N 1
ATOM 723 C CA . VAL A 1 121 ? -25.721 0.507 -34.403 1.00 15.57 92 VAL A CA 1
ATOM 724 C C . VAL A 1 121 ? -25.992 1.591 -35.454 1.00 15.43 92 VAL A C 1
ATOM 725 O O . VAL A 1 121 ? -25.398 1.568 -36.531 1.00 15.69 92 VAL A O 1
ATOM 729 N N . GLU A 1 122 ? -26.868 2.538 -35.134 1.00 15.37 93 GLU A N 1
ATOM 730 C CA . GLU A 1 122 ? -27.270 3.569 -36.096 1.00 15.28 93 GLU A CA 1
ATOM 731 C C . GLU A 1 122 ? -26.127 4.555 -36.340 1.00 15.01 93 GLU A C 1
ATOM 732 O O . GLU A 1 122 ? -25.904 4.980 -37.474 1.00 15.05 93 GLU A O 1
ATOM 738 N N . LYS A 1 123 ? -25.396 4.883 -35.279 1.00 14.50 94 LYS A N 1
ATOM 739 C CA . LYS A 1 123 ? -24.251 5.798 -35.347 1.00 14.27 94 LYS A CA 1
ATOM 740 C C . LYS A 1 123 ? -22.962 5.092 -35.767 1.00 13.42 94 LYS A C 1
ATOM 741 O O . LYS A 1 123 ? -22.108 5.693 -36.412 1.00 12.32 94 LYS A O 1
ATOM 747 N N . PHE A 1 124 ? -22.814 3.830 -35.360 1.00 12.92 95 PHE A N 1
ATOM 748 C CA . PHE A 1 124 ? -21.616 3.028 -35.640 1.00 12.59 95 PHE A CA 1
ATOM 749 C C . PHE A 1 124 ? -20.269 3.750 -35.381 1.00 12.70 95 PHE A C 1
ATOM 750 O O . PHE A 1 124 ? -19.338 3.680 -36.180 1.00 13.21 95 PHE A O 1
ATOM 758 N N . GLU A 1 125 ? -20.186 4.434 -34.244 1.00 12.21 96 GLU A N 1
ATOM 759 C CA . GLU A 1 125 ? -18.959 5.081 -33.800 1.00 12.42 96 GLU A CA 1
ATOM 760 C C . GLU A 1 125 ? -18.215 4.096 -32.917 1.00 11.95 96 GLU A C 1
ATOM 761 O O . GLU A 1 125 ? -18.818 3.475 -32.057 1.00 11.57 96 GLU A O 1
ATOM 767 N N . VAL A 1 126 ? -16.916 3.952 -33.138 1.00 12.61 97 VAL A N 1
ATOM 768 C CA . VAL A 1 126 ? -16.127 2.979 -32.409 1.00 12.72 97 VAL A CA 1
ATOM 769 C C . VAL A 1 126 ? -14.900 3.578 -31.719 1.00 13.21 97 VAL A C 1
ATOM 770 O O . VAL A 1 126 ? -14.460 4.696 -32.023 1.00 13.08 97 VAL A O 1
ATOM 774 N N . GLU A 1 127 ? -14.398 2.808 -30.760 1.00 12.94 98 GLU A N 1
ATOM 775 C CA . GLU A 1 127 ? -13.194 3.089 -29.998 1.00 13.50 98 GLU A CA 1
ATOM 776 C C . GLU A 1 127 ? -12.294 1.884 -30.066 1.00 13.43 98 GLU A C 1
ATOM 777 O O . GLU A 1 127 ? -12.769 0.756 -29.928 1.00 13.12 98 GLU A O 1
ATOM 783 N N . ARG A 1 128 ? -10.996 2.128 -30.231 1.00 13.27 99 ARG A N 1
ATOM 784 C CA . ARG A 1 128 ? -9.995 1.086 -30.359 1.00 13.04 99 ARG A CA 1
ATOM 785 C C . ARG A 1 128 ? -9.029 1.194 -29.184 1.00 13.09 99 ARG A C 1
ATOM 786 O O . ARG A 1 128 ? -8.552 2.295 -28.861 1.00 13.51 99 ARG A O 1
ATOM 794 N N . PHE A 1 129 ? -8.795 0.069 -28.519 1.00 11.89 100 PHE A N 1
ATOM 795 C CA . PHE A 1 129 ? -7.864 -0.005 -27.398 1.00 11.91 100 PHE A CA 1
ATOM 796 C C . PHE A 1 129 ? -6.798 -1.021 -27.722 1.00 11.93 100 PHE A C 1
ATOM 797 O O . PHE A 1 129 ? -7.098 -2.150 -28.128 1.00 11.50 100 PHE A O 1
ATOM 805 N N . PRO A 1 130 ? -5.541 -0.624 -27.559 1.00 12.56 101 PRO A N 1
ATOM 806 C CA . PRO A 1 130 ? -4.438 -1.495 -27.959 1.00 12.29 101 PRO A CA 1
ATOM 807 C C . PRO A 1 130 ? -4.413 -2.829 -27.219 1.00 11.44 101 PRO A C 1
ATOM 808 O O . PRO A 1 130 ? -4.799 -2.951 -26.054 1.00 12.22 101 PRO A O 1
ATOM 812 N N . ARG A 1 131 ? -3.978 -3.850 -27.939 1.00 10.27 102 ARG A N 1
ATOM 813 C CA . ARG A 1 131 ? -3.681 -5.126 -27.339 1.00 9.99 102 ARG A CA 1
ATOM 814 C C . ARG A 1 131 ? -2.211 -5.407 -27.530 1.00 10.17 102 ARG A C 1
ATOM 815 O O . ARG A 1 131 ? -1.590 -4.918 -28.484 1.00 9.68 102 ARG A O 1
ATOM 823 N N . VAL A 1 132 ? -1.664 -6.226 -26.645 1.00 10.43 103 VAL A N 1
ATOM 824 C CA . VAL A 1 132 ? -0.237 -6.530 -26.687 1.00 10.38 103 VAL A CA 1
ATOM 825 C C . VAL A 1 132 ? -0.038 -7.992 -27.024 1.00 10.88 103 VAL A C 1
ATOM 826 O O . VAL A 1 132 ? -0.918 -8.816 -26.793 1.00 10.63 103 VAL A O 1
ATOM 830 N N . SER A 1 133 ? 1.133 -8.297 -27.559 1.00 11.31 104 SER A N 1
ATOM 831 C CA . SER A 1 133 ? 1.505 -9.654 -27.875 1.00 12.47 104 SER A CA 1
ATOM 832 C C . SER A 1 133 ? 2.710 -10.015 -27.041 1.00 12.75 104 SER A C 1
ATOM 833 O O . SER A 1 133 ? 3.410 -9.157 -26.497 1.00 12.50 104 SER A O 1
ATOM 836 N N . CYS A 1 134 ? 2.960 -11.307 -26.996 1.00 12.51 105 CYS A N 1
ATOM 837 C CA . CYS A 1 134 ? 3.995 -11.857 -26.174 1.00 13.15 105 CYS A CA 1
ATOM 838 C C . CYS A 1 134 ? 4.785 -12.889 -26.984 1.00 12.19 105 CYS A C 1
ATOM 839 O O . CYS A 1 134 ? 4.190 -13.725 -27.652 1.00 11.42 105 CYS A O 1
ATOM 842 N N . SER A 1 135 ? 6.116 -12.848 -26.914 1.00 11.71 106 SER A N 1
ATOM 843 C CA . SER A 1 135 ? 6.951 -13.674 -27.792 1.00 11.60 106 SER A CA 1
ATOM 844 C C . SER A 1 135 ? 6.829 -15.171 -27.489 1.00 11.97 106 SER A C 1
ATOM 845 O O . SER A 1 135 ? 7.120 -16.009 -28.342 1.00 12.13 106 SER A O 1
ATOM 848 N N . ALA A 1 136 ? 6.389 -15.490 -26.276 1.00 12.64 107 ALA A N 1
ATOM 849 C CA . ALA A 1 136 ? 6.188 -16.871 -25.841 1.00 13.23 107 ALA A CA 1
ATOM 850 C C . ALA A 1 136 ? 4.935 -17.504 -26.450 1.00 14.20 107 ALA A C 1
ATOM 851 O O . ALA A 1 136 ? 4.886 -18.720 -26.626 1.00 13.93 107 ALA A O 1
ATOM 853 N N . MET A 1 137 ? 3.938 -16.672 -26.770 1.00 14.97 108 MET A N 1
ATOM 854 C CA . MET A 1 137 ? 2.686 -17.101 -27.390 1.00 15.96 108 MET A CA 1
ATOM 855 C C . MET A 1 137 ? 2.384 -16.197 -28.591 1.00 16.37 108 MET A C 1
ATOM 856 O O . MET A 1 137 ? 1.573 -15.282 -28.489 1.00 16.06 108 MET A O 1
ATOM 861 N N . PRO A 1 138 ? 3.070 -16.434 -29.710 1.00 17.42 109 PRO A N 1
ATOM 862 C CA . PRO A 1 138 ? 3.004 -15.568 -30.903 1.00 18.14 109 PRO A CA 1
ATOM 863 C C . PRO A 1 138 ? 1.616 -15.121 -31.394 1.00 18.28 109 PRO A C 1
ATOM 864 O O . PRO A 1 138 ? 1.439 -13.929 -31.675 1.00 19.58 109 PRO A O 1
ATOM 868 N N . ASP A 1 139 ? 0.663 -16.044 -31.511 1.00 17.82 110 ASP A N 1
ATOM 869 C CA . ASP A 1 139 ? -0.664 -15.701 -32.047 1.00 17.47 110 ASP A CA 1
ATOM 870 C C . ASP A 1 139 ? -1.688 -15.283 -30.979 1.00 16.13 110 ASP A C 1
ATOM 871 O O . ASP A 1 139 ? -2.884 -15.203 -31.261 1.00 16.78 110 ASP A O 1
ATOM 876 N N . VAL A 1 140 ? -1.222 -14.995 -29.774 1.00 14.06 111 VAL A N 1
ATOM 877 C CA . VAL A 1 140 ? -2.115 -14.669 -28.669 1.00 12.87 111 VAL A CA 1
ATOM 878 C C . VAL A 1 140 ? -2.031 -13.179 -28.349 1.00 11.79 111 VAL A C 1
ATOM 879 O O . VAL A 1 140 ? -0.939 -12.621 -28.263 1.00 12.20 111 VAL A O 1
ATOM 883 N N . LEU A 1 141 ? -3.185 -12.547 -28.185 1.00 10.35 112 LEU A N 1
ATOM 884 C CA . LEU A 1 141 ? -3.263 -11.111 -27.892 1.00 9.56 112 LEU A CA 1
ATOM 885 C C . LEU A 1 141 ? -3.954 -10.869 -26.537 1.00 9.17 112 LEU A C 1
ATOM 886 O O . LEU A 1 141 ? -4.838 -11.624 -26.144 1.00 9.07 112 LEU A O 1
ATOM 891 N N . ALA A 1 142 ? -3.562 -9.805 -25.838 1.00 8.36 113 ALA A N 1
ATOM 892 C CA . ALA A 1 142 ? -4.092 -9.513 -24.530 1.00 8.26 113 ALA A CA 1
ATOM 893 C C . ALA A 1 142 ? -4.527 -8.052 -24.454 1.00 8.56 113 ALA A C 1
ATOM 894 O O . ALA A 1 142 ? -3.778 -7.173 -24.854 1.00 8.50 113 ALA A O 1
ATOM 896 N N . LEU A 1 143 ? -5.734 -7.803 -23.949 1.00 7.87 114 LEU A N 1
ATOM 897 C CA . LEU A 1 143 ? -6.220 -6.440 -23.715 1.00 8.40 114 LEU A CA 1
ATOM 898 C C . LEU A 1 143 ? -5.881 -5.920 -22.329 1.00 8.60 114 LEU A C 1
ATOM 899 O O . LEU A 1 143 ? -5.606 -4.728 -22.174 1.00 9.49 114 LEU A O 1
ATOM 904 N N . ASN A 1 144 ? -5.950 -6.791 -21.327 1.00 9.26 115 ASN A N 1
ATOM 905 C CA . ASN A 1 144 ? -5.673 -6.402 -19.936 1.00 9.08 115 ASN A CA 1
ATOM 906 C C . ASN A 1 144 ? -4.205 -6.506 -19.560 1.00 8.95 115 ASN A C 1
ATOM 907 O O . ASN A 1 144 ? -3.579 -5.515 -19.190 1.00 9.00 115 ASN A O 1
ATOM 912 N N . GLU A 1 145 ? -3.670 -7.720 -19.612 1.00 8.24 116 GLU A N 1
ATOM 913 C CA . GLU A 1 145 ? -2.283 -7.938 -19.192 1.00 8.75 116 GLU A CA 1
ATOM 914 C C . GLU A 1 145 ? -1.675 -9.240 -19.651 1.00 8.22 116 GLU A C 1
ATOM 915 O O . GLU A 1 145 ? -2.372 -10.205 -19.964 1.00 8.18 116 GLU A O 1
ATOM 921 N N . ILE A 1 146 ? -0.342 -9.247 -19.677 1.00 8.61 117 ILE A N 1
ATOM 922 C CA . ILE A 1 146 ? 0.452 -10.451 -19.695 1.00 9.26 117 ILE A CA 1
ATOM 923 C C . ILE A 1 146 ? 1.014 -10.581 -18.295 1.00 9.69 117 ILE A C 1
ATOM 924 O O . ILE A 1 146 ? 1.556 -9.618 -17.754 1.00 11.54 117 ILE A O 1
ATOM 929 N N . ALA A 1 147 ? 0.825 -11.744 -17.686 1.00 9.04 118 ALA A N 1
ATOM 930 C CA . ALA A 1 147 ? 1.331 -12.031 -16.340 1.00 8.87 118 ALA A CA 1
ATOM 931 C C . ALA A 1 147 ? 2.310 -13.185 -16.393 1.00 8.97 118 ALA A C 1
ATOM 932 O O . ALA A 1 147 ? 2.045 -14.186 -17.049 1.00 8.55 118 ALA A O 1
ATOM 934 N N . VAL A 1 148 ? 3.438 -13.037 -15.702 1.00 8.01 119 VAL A N 1
ATOM 935 C CA . VAL A 1 148 ? 4.457 -14.067 -15.583 1.00 9.18 119 VAL A CA 1
ATOM 936 C C . VAL A 1 148 ? 4.399 -14.537 -14.140 1.00 9.27 119 VAL A C 1
ATOM 937 O O . VAL A 1 148 ? 4.511 -13.737 -13.222 1.00 9.98 119 VAL A O 1
ATOM 941 N N . LEU A 1 149 ? 4.150 -15.820 -13.946 1.00 10.00 120 LEU A N 1
ATOM 942 C CA . LEU A 1 149 ? 3.950 -16.379 -12.615 1.00 10.25 120 LEU A CA 1
ATOM 943 C C . LEU A 1 149 ? 4.817 -17.602 -12.408 1.00 10.08 120 LEU A C 1
ATOM 944 O O . LEU A 1 149 ? 5.245 -18.258 -13.355 1.00 9.47 120 LEU A O 1
ATOM 949 N N . SER A 1 150 ? 5.046 -17.913 -11.141 1.00 10.15 121 SER A N 1
ATOM 950 C CA . SER A 1 150 ? 5.716 -19.126 -10.751 1.00 10.62 121 SER A CA 1
ATOM 951 C C . SER A 1 150 ? 4.907 -20.350 -11.188 1.00 11.46 121 SER A C 1
ATOM 952 O O . SER A 1 150 ? 3.694 -20.401 -11.020 1.00 11.94 121 SER A O 1
ATOM 955 N N . ARG A 1 151 ? 5.590 -21.332 -11.754 1.00 12.48 122 ARG A N 1
ATOM 956 C CA . ARG A 1 151 ? 4.965 -22.585 -12.129 1.00 13.87 122 ARG A CA 1
ATOM 957 C C . ARG A 1 151 ? 4.593 -23.421 -10.890 1.00 14.68 122 ARG A C 1
ATOM 958 O O . ARG A 1 151 ? 3.745 -24.317 -10.968 1.00 15.64 122 ARG A O 1
ATOM 966 N N . LYS A 1 152 ? 5.254 -23.141 -9.767 1.00 15.43 123 LYS A N 1
ATOM 967 C CA . LYS A 1 152 ? 5.040 -23.859 -8.504 1.00 15.86 123 LYS A CA 1
ATOM 968 C C . LYS A 1 152 ? 4.248 -22.988 -7.523 1.00 16.31 123 LYS A C 1
ATOM 969 O O . LYS A 1 152 ? 4.716 -21.910 -7.149 1.00 15.29 123 LYS A O 1
ATOM 975 N N . PRO A 1 153 ? 3.064 -23.441 -7.100 1.00 16.59 124 PRO A N 1
ATOM 976 C CA . PRO A 1 153 ? 2.244 -22.665 -6.157 1.00 16.54 124 PRO A CA 1
ATOM 977 C C . PRO A 1 153 ? 3.039 -22.308 -4.899 1.00 16.03 124 PRO A C 1
ATOM 978 O O . PRO A 1 153 ? 3.707 -23.182 -4.363 1.00 15.80 124 PRO A O 1
ATOM 982 N N . ALA A 1 154 ? 2.974 -21.051 -4.463 1.00 15.70 125 ALA A N 1
ATOM 983 C CA . ALA A 1 154 ? 3.595 -20.609 -3.207 1.00 15.66 125 ALA A CA 1
ATOM 984 C C . ALA A 1 154 ? 5.125 -20.609 -3.240 1.00 15.51 125 ALA A C 1
ATOM 985 O O . ALA A 1 154 ? 5.776 -20.604 -2.193 1.00 15.91 125 ALA A O 1
ATOM 987 N N . LYS A 1 155 ? 5.703 -20.633 -4.435 1.00 14.60 126 LYS A N 1
ATOM 988 C CA . LYS A 1 155 ? 7.143 -20.510 -4.571 1.00 13.95 126 LYS A CA 1
ATOM 989 C C . LYS A 1 155 ? 7.390 -19.280 -5.422 1.00 13.16 126 LYS A C 1
ATOM 990 O O . LYS A 1 155 ? 6.660 -19.011 -6.360 1.00 13.13 126 LYS A O 1
ATOM 996 N N . MET A 1 156 ? 8.399 -18.517 -5.056 1.00 12.15 127 MET A N 1
ATOM 997 C CA . MET A 1 156 ? 8.730 -17.320 -5.788 1.00 11.37 127 MET A CA 1
ATOM 998 C C . MET A 1 156 ? 9.564 -17.664 -7.007 1.00 10.90 127 MET A C 1
ATOM 999 O O . MET A 1 156 ? 10.207 -18.711 -7.056 1.00 9.71 127 MET A O 1
ATOM 1004 N N . ILE A 1 157 ? 9.529 -16.751 -7.972 1.00 10.46 128 ILE A N 1
ATOM 1005 C CA . ILE A 1 157 ? 10.454 -16.710 -9.097 1.00 10.80 128 ILE A CA 1
ATOM 1006 C C . ILE A 1 157 ? 11.276 -15.434 -9.016 1.00 10.72 128 ILE A C 1
ATOM 1007 O O . ILE A 1 157 ? 10.864 -14.471 -8.380 1.00 9.36 128 ILE A O 1
ATOM 1012 N N . ASP A 1 158 ? 12.459 -15.453 -9.627 1.00 11.07 129 ASP A N 1
ATOM 1013 C CA . ASP A 1 158 ? 13.316 -14.280 -9.704 1.00 11.66 129 ASP A CA 1
ATOM 1014 C C . ASP A 1 158 ? 13.054 -13.688 -11.073 1.00 11.17 129 ASP A C 1
ATOM 1015 O O . ASP A 1 158 ? 13.274 -14.346 -12.083 1.00 11.14 129 ASP A O 1
ATOM 1020 N N . VAL A 1 159 ? 12.557 -12.461 -11.100 1.00 10.65 130 VAL A N 1
ATOM 1021 C CA . VAL A 1 159 ? 12.125 -11.831 -12.332 1.00 10.49 130 VAL A CA 1
ATOM 1022 C C . VAL A 1 159 ? 13.003 -10.606 -12.596 1.00 10.40 130 VAL A C 1
ATOM 1023 O O . VAL A 1 159 ? 13.165 -9.763 -11.712 1.00 10.96 130 VAL A O 1
ATOM 1027 N N . ALA A 1 160 ? 13.568 -10.512 -13.796 1.00 9.41 131 ALA A N 1
ATOM 1028 C CA . ALA A 1 160 ? 14.241 -9.293 -14.242 1.00 9.09 131 ALA A CA 1
ATOM 1029 C C . ALA A 1 160 ? 13.385 -8.589 -15.289 1.00 8.93 131 ALA A C 1
ATOM 1030 O O . ALA A 1 160 ? 12.752 -9.226 -16.132 1.00 8.63 131 ALA A O 1
ATOM 1032 N N . LEU A 1 161 ? 13.379 -7.264 -15.231 1.00 9.15 132 LEU A N 1
ATOM 1033 C CA . LEU A 1 161 ? 12.561 -6.443 -16.110 1.00 9.40 132 LEU A CA 1
ATOM 1034 C C . LEU A 1 161 ? 13.455 -5.477 -16.877 1.00 9.86 132 LEU A C 1
ATOM 1035 O O . LEU A 1 161 ? 14.280 -4.806 -16.276 1.00 9.47 132 LEU A O 1
ATOM 1040 N N . ARG A 1 162 ? 13.297 -5.441 -18.198 1.00 9.67 133 ARG A N 1
ATOM 1041 C CA . ARG A 1 162 ? 14.025 -4.526 -19.068 1.00 10.83 133 ARG A CA 1
ATOM 1042 C C . ARG A 1 162 ? 12.999 -3.719 -19.849 1.00 10.68 133 ARG A C 1
ATOM 1043 O O . ARG A 1 162 ? 11.976 -4.247 -20.263 1.00 11.75 133 ARG A O 1
ATOM 1051 N N . VAL A 1 163 ? 13.265 -2.435 -20.033 1.00 10.67 134 VAL A N 1
ATOM 1052 C CA . VAL A 1 163 ? 12.415 -1.574 -20.844 1.00 11.41 134 VAL A CA 1
ATOM 1053 C C . VAL A 1 163 ? 13.316 -0.827 -21.821 1.00 11.76 134 VAL A C 1
ATOM 1054 O O . VAL A 1 163 ? 14.286 -0.206 -21.409 1.00 11.79 134 VAL A O 1
ATOM 1058 N N . ASP A 1 164 ? 12.994 -0.904 -23.111 1.00 12.50 135 ASP A N 1
ATOM 1059 C CA . ASP A 1 164 ? 13.841 -0.381 -24.180 1.00 13.30 135 ASP A CA 1
ATOM 1060 C C . ASP A 1 164 ? 15.318 -0.760 -23.993 1.00 13.61 135 ASP A C 1
ATOM 1061 O O . ASP A 1 164 ? 16.212 0.072 -24.118 1.00 13.69 135 ASP A O 1
ATOM 1066 N N . GLY A 1 165 ? 15.556 -2.031 -23.681 1.00 14.14 136 GLY A N 1
ATOM 1067 C CA . GLY A 1 165 ? 16.897 -2.591 -23.670 1.00 14.64 136 GLY A CA 1
ATOM 1068 C C . GLY A 1 165 ? 17.678 -2.438 -22.377 1.00 15.14 136 GLY A C 1
ATOM 1069 O O . GLY A 1 165 ? 18.772 -2.995 -22.260 1.00 15.51 136 GLY A O 1
ATOM 1070 N N . VAL A 1 166 ? 17.139 -1.689 -21.419 1.00 15.33 137 VAL A N 1
ATOM 1071 C CA . VAL A 1 166 ? 17.829 -1.419 -20.162 1.00 15.74 137 VAL A CA 1
ATOM 1072 C C . VAL A 1 166 ? 17.143 -2.132 -18.994 1.00 15.61 137 VAL A C 1
ATOM 1073 O O . VAL A 1 166 ? 15.928 -2.060 -18.839 1.00 15.03 137 VAL A O 1
ATOM 1077 N N . GLU A 1 167 ? 17.932 -2.841 -18.191 1.00 15.87 138 GLU A N 1
ATOM 1078 C CA . GLU A 1 167 ? 17.412 -3.520 -17.014 1.00 16.32 138 GLU A CA 1
ATOM 1079 C C . GLU A 1 167 ? 17.053 -2.488 -15.964 1.00 16.84 138 GLU A C 1
ATOM 1080 O O . GLU A 1 167 ? 17.942 -1.811 -15.439 1.00 18.13 138 GLU A O 1
ATOM 1086 N N . VAL A 1 168 ? 15.757 -2.390 -15.671 1.00 17.09 139 VAL A N 1
ATOM 1087 C CA . VAL A 1 168 ? 15.200 -1.411 -14.740 1.00 17.57 139 VAL A CA 1
ATOM 1088 C C . VAL A 1 168 ? 14.944 -1.976 -13.341 1.00 17.43 139 VAL A C 1
ATOM 1089 O O . VAL A 1 168 ? 14.845 -1.214 -12.375 1.00 18.13 139 VAL A O 1
ATOM 1093 N N . ASP A 1 169 ? 14.813 -3.297 -13.227 1.00 16.49 140 ASP A N 1
ATOM 1094 C CA . ASP A 1 169 ? 14.585 -3.928 -11.926 1.00 16.02 140 ASP A CA 1
ATOM 1095 C C . ASP A 1 169 ? 14.854 -5.428 -11.946 1.00 15.14 140 ASP A C 1
ATOM 1096 O O . ASP A 1 169 ? 14.810 -6.072 -12.995 1.00 14.10 140 ASP A O 1
ATOM 1101 N N . ARG A 1 170 ? 15.159 -5.962 -10.769 1.00 14.03 141 ARG A N 1
ATOM 1102 C CA . ARG A 1 170 ? 15.198 -7.393 -10.533 1.00 13.86 141 ARG A CA 1
ATOM 1103 C C . ARG A 1 170 ? 14.555 -7.619 -9.167 1.00 12.79 141 ARG A C 1
ATOM 1104 O O . ARG A 1 170 ? 14.942 -6.974 -8.191 1.00 13.08 141 ARG A O 1
ATOM 1112 N N . ILE A 1 171 ? 13.596 -8.530 -9.100 1.00 10.90 142 ILE A N 1
ATOM 1113 C CA . ILE A 1 171 ? 12.818 -8.748 -7.872 1.00 10.62 142 ILE A CA 1
ATOM 1114 C C . ILE A 1 171 ? 12.354 -10.198 -7.740 1.00 9.85 142 ILE A C 1
ATOM 1115 O O . ILE A 1 171 ? 12.003 -10.819 -8.738 1.00 9.73 142 ILE A O 1
ATOM 1120 N N . ARG A 1 172 ? 12.352 -10.725 -6.516 1.00 8.74 143 ARG A N 1
ATOM 1121 C CA . ARG A 1 172 ? 11.751 -12.019 -6.209 1.00 9.03 143 ARG A CA 1
ATOM 1122 C C . ARG A 1 172 ? 10.285 -11.782 -5.864 1.00 8.76 143 ARG A C 1
ATOM 1123 O O . ARG A 1 172 ? 9.974 -10.920 -5.060 1.00 8.46 143 ARG A O 1
ATOM 1131 N N . CYS A 1 173 ? 9.400 -12.549 -6.474 1.00 8.96 144 CYS A N 1
ATOM 1132 C CA . CYS A 1 173 ? 7.972 -12.272 -6.395 1.00 9.16 144 CYS A CA 1
ATOM 1133 C C . CYS A 1 173 ? 7.168 -13.509 -6.783 1.00 9.00 144 CYS A C 1
ATOM 1134 O O . CYS A 1 173 ? 7.708 -14.486 -7.316 1.00 7.97 144 CYS A O 1
ATOM 1137 N N . ASP A 1 174 ? 5.871 -13.493 -6.498 1.00 8.36 145 ASP A N 1
ATOM 1138 C CA . ASP A 1 174 ? 5.006 -14.578 -6.958 1.00 9.22 145 ASP A CA 1
ATOM 1139 C C . ASP A 1 174 ? 4.833 -14.556 -8.461 1.00 8.94 145 ASP A C 1
ATOM 1140 O O . ASP A 1 174 ? 4.619 -15.599 -9.093 1.00 9.95 145 ASP A O 1
ATOM 1145 N N . GLY A 1 175 ? 4.892 -13.358 -9.004 1.00 8.83 146 GLY A N 1
ATOM 1146 C CA . GLY A 1 175 ? 4.799 -13.135 -10.427 1.00 8.47 146 GLY A CA 1
ATOM 1147 C C . GLY A 1 175 ? 4.948 -11.675 -10.758 1.00 8.48 146 GLY A C 1
ATOM 1148 O O . GLY A 1 175 ? 5.190 -10.842 -9.889 1.00 8.43 146 GLY A O 1
ATOM 1149 N N . PHE A 1 176 ? 4.788 -11.352 -12.028 1.00 7.65 147 PHE A N 1
ATOM 1150 C CA . PHE A 1 176 ? 4.958 -9.991 -12.491 1.00 8.07 147 PHE A CA 1
ATOM 1151 C C . PHE A 1 176 ? 3.946 -9.691 -13.585 1.00 7.95 147 PHE A C 1
ATOM 1152 O O . PHE A 1 176 ? 3.748 -10.499 -14.484 1.00 8.45 147 PHE A O 1
ATOM 1160 N N . ILE A 1 177 ? 3.329 -8.519 -13.508 1.00 8.25 148 ILE A N 1
ATOM 1161 C CA . ILE A 1 177 ? 2.272 -8.126 -14.433 1.00 8.42 148 ILE A CA 1
ATOM 1162 C C . ILE A 1 177 ? 2.740 -6.999 -15.344 1.00 8.16 148 ILE A C 1
ATOM 1163 O O . ILE A 1 177 ? 3.287 -6.001 -14.878 1.00 8.71 148 ILE A O 1
ATOM 1168 N N . VAL A 1 178 ? 2.474 -7.150 -16.640 1.00 7.73 149 VAL A N 1
ATOM 1169 C CA . VAL A 1 178 ? 2.650 -6.094 -17.635 1.00 8.09 149 VAL A CA 1
ATOM 1170 C C . VAL A 1 178 ? 1.264 -5.813 -18.210 1.00 8.63 149 VAL A C 1
ATOM 1171 O O . VAL A 1 178 ? 0.766 -6.566 -19.050 1.00 9.37 149 VAL A O 1
ATOM 1175 N N . ALA A 1 179 ? 0.644 -4.739 -17.727 1.00 8.31 150 ALA A N 1
ATOM 1176 C CA . ALA A 1 179 ? -0.749 -4.426 -18.047 1.00 8.92 150 ALA A CA 1
ATOM 1177 C C . ALA A 1 179 ? -0.841 -3.216 -18.968 1.00 9.47 150 ALA A C 1
ATOM 1178 O O . ALA A 1 179 ? 0.038 -2.347 -18.984 1.00 9.56 150 ALA A O 1
ATOM 1180 N N . THR A 1 180 ? -1.911 -3.148 -19.759 1.00 9.76 151 THR A N 1
ATOM 1181 C CA . THR A 1 180 ? -2.245 -1.907 -20.440 1.00 10.17 151 THR A CA 1
ATOM 1182 C C . THR A 1 180 ? -3.049 -1.028 -19.491 1.00 9.95 151 THR A C 1
ATOM 1183 O O . THR A 1 180 ? -3.417 -1.444 -18.393 1.00 10.42 151 THR A O 1
ATOM 1187 N N . GLN A 1 181 ? -3.369 0.179 -19.928 1.00 9.74 152 GLN A N 1
ATOM 1188 C CA . GLN A 1 181 ? -4.215 1.036 -19.109 1.00 9.59 152 GLN A CA 1
ATOM 1189 C C . GLN A 1 181 ? -5.595 0.412 -18.879 1.00 9.75 152 GLN A C 1
ATOM 1190 O O . GLN A 1 181 ? -6.182 0.605 -17.830 1.00 9.42 152 GLN A O 1
ATOM 1196 N N . ILE A 1 182 ? -6.105 -0.352 -19.845 1.00 10.06 153 ILE A N 1
ATOM 1197 C CA . ILE A 1 182 ? -7.378 -1.035 -19.665 1.00 10.27 153 ILE A CA 1
ATOM 1198 C C . ILE A 1 182 ? -7.254 -2.091 -18.562 1.00 10.69 153 ILE A C 1
ATOM 1199 O O . ILE A 1 182 ? -8.173 -2.300 -17.755 1.00 11.47 153 ILE A O 1
ATOM 1204 N N . GLY A 1 183 ? -6.092 -2.724 -18.496 1.00 9.91 154 GLY A N 1
ATOM 1205 C CA . GLY A 1 183 ? -5.776 -3.671 -17.443 1.00 10.17 154 GLY A CA 1
ATOM 1206 C C . GLY A 1 183 ? -5.479 -3.069 -16.077 1.00 9.66 154 GLY A C 1
ATOM 1207 O O . GLY A 1 183 ? -5.323 -3.797 -15.109 1.00 9.41 154 GLY A O 1
ATOM 1208 N N . SER A 1 184 ? -5.410 -1.748 -15.969 1.00 9.89 155 SER A N 1
ATOM 1209 C CA . SER A 1 184 ? -5.090 -1.134 -14.692 1.00 9.83 155 SER A CA 1
ATOM 1210 C C . SER A 1 184 ? -6.148 -1.424 -13.630 1.00 9.95 155 SER A C 1
ATOM 1211 O O . SER A 1 184 ? -5.855 -1.343 -12.452 1.00 10.28 155 SER A O 1
ATOM 1214 N N . THR A 1 185 ? -7.369 -1.755 -14.053 1.00 9.53 156 THR A N 1
ATOM 1215 C CA . THR A 1 185 ? -8.423 -2.114 -13.118 1.00 9.85 156 THR A CA 1
ATOM 1216 C C . THR A 1 185 ? -8.608 -3.617 -12.933 1.00 9.86 156 THR A C 1
ATOM 1217 O O . THR A 1 185 ? -9.624 -4.038 -12.381 1.00 11.03 156 THR A O 1
ATOM 1221 N N . GLY A 1 186 ? -7.627 -4.409 -13.372 1.00 9.65 157 GLY A N 1
ATOM 1222 C CA . GLY A 1 186 ? -7.693 -5.860 -13.304 1.00 9.29 157 GLY A CA 1
ATOM 1223 C C . GLY A 1 186 ? -6.644 -6.426 -12.363 1.00 9.12 157 GLY A C 1
ATOM 1224 O O . GLY A 1 186 ? -6.544 -5.999 -11.219 1.00 9.73 157 GLY A O 1
ATOM 1225 N N . TYR A 1 187 ? -5.850 -7.371 -12.853 1.00 8.97 158 TYR A N 1
ATOM 1226 C CA . TYR A 1 187 ? -4.811 -7.998 -12.049 1.00 9.36 158 TYR A CA 1
ATOM 1227 C C . TYR A 1 187 ? -3.884 -6.949 -11.429 1.00 9.16 158 TYR A C 1
ATOM 1228 O O . TYR A 1 187 ? -3.533 -7.047 -10.252 1.00 8.81 158 TYR A O 1
ATOM 1237 N N . ALA A 1 188 ? -3.503 -5.941 -12.210 1.00 9.24 159 ALA A N 1
ATOM 1238 C CA . ALA A 1 188 ? -2.612 -4.887 -11.715 1.00 9.57 159 ALA A CA 1
ATOM 1239 C C . ALA A 1 188 ? -3.221 -4.138 -10.539 1.00 9.04 159 ALA A C 1
ATOM 1240 O O . ALA A 1 188 ? -2.509 -3.783 -9.606 1.00 9.13 159 ALA A O 1
ATOM 1242 N N . PHE A 1 189 ? -4.528 -3.869 -10.594 1.00 8.06 160 PHE A N 1
ATOM 1243 C CA . PHE A 1 189 ? -5.281 -3.262 -9.493 1.00 8.00 160 PHE A CA 1
ATOM 1244 C C . PHE A 1 189 ? -5.157 -4.112 -8.211 1.00 7.73 160 PHE A C 1
ATOM 1245 O O . PHE A 1 189 ? -4.863 -3.604 -7.124 1.00 7.51 160 PHE A O 1
ATOM 1253 N N . SER A 1 190 ? -5.325 -5.416 -8.357 1.00 7.22 161 SER A N 1
ATOM 1254 C CA . SER A 1 190 ? -5.258 -6.340 -7.240 1.00 7.94 161 SER A CA 1
ATOM 1255 C C . SER A 1 190 ? -3.866 -6.375 -6.598 1.00 7.82 161 SER A C 1
ATOM 1256 O O . SER A 1 190 ? -3.737 -6.538 -5.383 1.00 7.63 161 SER A O 1
ATOM 1259 N N . ALA A 1 191 ? -2.853 -6.204 -7.436 1.00 7.94 162 ALA A N 1
ATOM 1260 C CA . ALA A 1 191 ? -1.455 -6.196 -7.009 1.00 8.39 162 ALA A CA 1
ATOM 1261 C C . ALA A 1 191 ? -1.040 -4.858 -6.379 1.00 9.17 162 ALA A C 1
ATOM 1262 O O . ALA A 1 191 ? 0.101 -4.728 -5.920 1.00 10.38 162 ALA A O 1
ATOM 1264 N N . GLY A 1 192 ? -1.953 -3.887 -6.369 1.00 8.49 163 GLY A N 1
ATOM 1265 C CA . GLY A 1 192 ? -1.743 -2.580 -5.766 1.00 9.30 163 GLY A CA 1
ATOM 1266 C C . GLY A 1 192 ? -1.423 -1.442 -6.712 1.00 9.26 163 GLY A C 1
ATOM 1267 O O . GLY A 1 192 ? -0.892 -0.418 -6.278 1.00 9.56 163 GLY A O 1
ATOM 1268 N N . GLY A 1 193 ? -1.784 -1.582 -7.989 1.00 8.58 164 GLY A N 1
ATOM 1269 C CA . GLY A 1 193 ? -1.465 -0.598 -9.004 1.00 8.43 164 GLY A CA 1
ATOM 1270 C C . GLY A 1 193 ? -2.449 0.561 -9.044 1.00 8.17 164 GLY A C 1
ATOM 1271 O O . GLY A 1 193 ? -3.513 0.510 -8.415 1.00 8.16 164 GLY A O 1
ATOM 1272 N N . PRO A 1 194 ? -2.094 1.616 -9.768 1.00 8.14 165 PRO A N 1
ATOM 1273 C CA . PRO A 1 194 ? -2.951 2.803 -9.877 1.00 7.72 165 PRO A CA 1
ATOM 1274 C C . PRO A 1 194 ? -4.065 2.591 -10.877 1.00 7.22 165 PRO A C 1
ATOM 1275 O O . PRO A 1 194 ? -3.946 1.759 -11.777 1.00 7.42 165 PRO A O 1
ATOM 1279 N N . VAL A 1 195 ? -5.148 3.331 -10.728 1.00 6.71 166 VAL A N 1
ATOM 1280 C CA . VAL A 1 195 ? -6.198 3.320 -11.743 1.00 6.25 166 VAL A CA 1
ATOM 1281 C C . VAL A 1 195 ? -5.828 4.355 -12.805 1.00 5.92 166 VAL A C 1
ATOM 1282 O O . VAL A 1 195 ? -5.651 5.520 -12.494 1.00 5.50 166 VAL A O 1
ATOM 1286 N N . VAL A 1 196 ? -5.713 3.918 -14.049 1.00 6.21 167 VAL A N 1
ATOM 1287 C CA . VAL A 1 196 ? -5.337 4.788 -15.163 1.00 6.62 167 VAL A CA 1
ATOM 1288 C C . VAL A 1 196 ? -6.508 4.898 -16.091 1.00 7.05 167 VAL A C 1
ATOM 1289 O O . VAL A 1 196 ? -7.105 3.882 -16.440 1.00 8.36 167 VAL A O 1
ATOM 1293 N N . GLU A 1 197 ? -6.817 6.113 -16.521 1.00 7.77 168 GLU A N 1
ATOM 1294 C CA . GLU A 1 197 ? -7.992 6.324 -17.360 1.00 8.51 168 GLU A CA 1
ATOM 1295 C C . GLU A 1 197 ? -7.804 5.604 -18.709 1.00 9.30 168 GLU A C 1
ATOM 1296 O O . GLU A 1 197 ? -6.672 5.409 -19.168 1.00 8.23 168 GLU A O 1
ATOM 1302 N N . PRO A 1 198 ? -8.895 5.139 -19.314 1.00 9.88 169 PRO A N 1
ATOM 1303 C CA . PRO A 1 198 ? -8.769 4.279 -20.504 1.00 10.43 169 PRO A CA 1
ATOM 1304 C C . PRO A 1 198 ? -8.178 4.975 -21.729 1.00 10.53 169 PRO A C 1
ATOM 1305 O O . PRO A 1 198 ? -7.718 4.270 -22.614 1.00 12.11 169 PRO A O 1
ATOM 1309 N N . TYR A 1 199 ? -8.151 6.308 -21.757 1.00 11.27 170 TYR A N 1
ATOM 1310 C CA . TYR A 1 199 ? -7.664 7.051 -22.922 1.00 11.77 170 TYR A CA 1
ATOM 1311 C C . TYR A 1 199 ? -6.220 7.523 -22.807 1.00 12.26 170 TYR A C 1
ATOM 1312 O O . TYR A 1 199 ? -5.732 8.237 -23.693 1.00 13.79 170 TYR A O 1
ATOM 1321 N N . LEU A 1 200 ? -5.537 7.127 -21.734 1.00 12.22 171 LEU A N 1
ATOM 1322 C CA . LEU A 1 200 ? -4.102 7.382 -21.577 1.00 12.38 171 LEU A CA 1
ATOM 1323 C C . LEU A 1 200 ? -3.348 6.091 -21.861 1.00 12.48 171 LEU A C 1
ATOM 1324 O O . LEU A 1 200 ? -3.345 5.159 -21.065 1.00 12.62 171 LEU A O 1
ATOM 1329 N N . GLU A 1 201 ? -2.722 6.021 -23.025 1.00 12.82 172 GLU A N 1
ATOM 1330 C CA . GLU A 1 201 ? -2.069 4.783 -23.436 1.00 12.93 172 GLU A CA 1
ATOM 1331 C C . GLU A 1 201 ? -0.747 4.586 -22.703 1.00 12.14 172 GLU A C 1
ATOM 1332 O O . GLU A 1 201 ? 0.138 5.437 -22.775 1.00 12.18 172 GLU A O 1
ATOM 1338 N N . CYS A 1 202 ? -0.631 3.473 -21.985 1.00 11.21 173 CYS A N 1
ATOM 1339 C CA . CYS A 1 202 ? 0.604 3.152 -21.253 1.00 10.85 173 CYS A CA 1
ATOM 1340 C C . CYS A 1 202 ? 0.638 1.698 -20.805 1.00 10.06 173 CYS A C 1
ATOM 1341 O O . CYS A 1 202 ? -0.364 0.987 -20.901 1.00 10.30 173 CYS A O 1
ATOM 1344 N N . PHE A 1 203 ? 1.809 1.267 -20.339 1.00 8.71 174 PHE A N 1
ATOM 1345 C CA . PHE A 1 203 ? 1.986 -0.001 -19.636 1.00 8.78 174 PHE A CA 1
ATOM 1346 C C . PHE A 1 203 ? 2.064 0.286 -18.141 1.00 8.42 174 PHE A C 1
ATOM 1347 O O . PHE A 1 203 ? 2.649 1.298 -17.741 1.00 8.83 174 PHE A O 1
ATOM 1355 N N . ILE A 1 204 ? 1.484 -0.593 -17.338 1.00 8.38 175 ILE A N 1
ATOM 1356 C CA . ILE A 1 204 ? 1.697 -0.617 -15.899 1.00 8.44 175 ILE A CA 1
ATOM 1357 C C . ILE A 1 204 ? 2.507 -1.853 -15.569 1.00 8.48 175 ILE A C 1
ATOM 1358 O O . ILE A 1 204 ? 2.092 -2.962 -15.903 1.00 8.15 175 ILE A O 1
ATOM 1363 N N . LEU A 1 205 ? 3.668 -1.661 -14.938 1.00 7.87 176 LEU A N 1
ATOM 1364 C CA . LEU A 1 205 ? 4.592 -2.753 -14.632 1.00 8.28 176 LEU A CA 1
ATOM 1365 C C . LEU A 1 205 ? 4.611 -2.939 -13.117 1.00 8.53 176 LEU A C 1
ATOM 1366 O O . LEU A 1 205 ? 5.007 -2.025 -12.398 1.00 9.38 176 LEU A O 1
ATOM 1371 N N . ILE A 1 206 ? 4.190 -4.104 -12.640 1.00 8.46 177 ILE A N 1
ATOM 1372 C CA . ILE A 1 206 ? 3.945 -4.301 -11.209 1.00 8.90 177 ILE A CA 1
ATOM 1373 C C . ILE A 1 206 ? 4.086 -5.761 -10.765 1.00 8.96 177 ILE A C 1
ATOM 1374 O O . ILE A 1 206 ? 3.554 -6.663 -11.402 1.00 8.54 177 ILE A O 1
ATOM 1379 N N . PRO A 1 207 ? 4.824 -6.002 -9.674 1.00 8.67 178 PRO A N 1
ATOM 1380 C CA . PRO A 1 207 ? 4.978 -7.349 -9.125 1.00 8.54 178 PRO A CA 1
ATOM 1381 C C . PRO A 1 207 ? 3.792 -7.810 -8.288 1.00 8.99 178 PRO A C 1
ATOM 1382 O O . PRO A 1 207 ? 3.135 -6.977 -7.687 1.00 10.49 178 PRO A O 1
ATOM 1386 N N . ILE A 1 208 ? 3.547 -9.115 -8.273 1.00 8.69 179 ILE A N 1
ATOM 1387 C CA . ILE A 1 208 ? 2.595 -9.773 -7.394 1.00 9.13 179 ILE A CA 1
ATOM 1388 C C . ILE A 1 208 ? 3.395 -10.321 -6.216 1.00 9.27 179 ILE A C 1
ATOM 1389 O O . ILE A 1 208 ? 4.331 -11.106 -6.410 1.00 9.52 179 ILE A O 1
ATOM 1394 N N . ALA A 1 209 ? 3.035 -9.898 -5.006 1.00 9.68 180 ALA A N 1
ATOM 1395 C CA . ALA A 1 209 ? 3.683 -10.354 -3.773 1.00 8.62 180 ALA A CA 1
ATOM 1396 C C . ALA A 1 209 ? 5.216 -10.302 -3.839 1.00 8.41 180 ALA A C 1
ATOM 1397 O O . ALA A 1 209 ? 5.886 -11.332 -3.649 1.00 8.56 180 ALA A O 1
ATOM 1399 N N . PRO A 1 210 ? 5.771 -9.112 -4.044 1.00 8.51 181 PRO A N 1
ATOM 1400 C CA . PRO A 1 210 ? 7.236 -8.953 -4.073 1.00 8.81 181 PRO A CA 1
ATOM 1401 C C . PRO A 1 210 ? 7.866 -9.102 -2.692 1.00 7.94 181 PRO A C 1
ATOM 1402 O O . PRO A 1 210 ? 7.392 -8.504 -1.728 1.00 6.99 181 PRO A O 1
ATOM 1406 N N . PHE A 1 211 ? 8.938 -9.876 -2.610 1.00 8.60 182 PHE A N 1
ATOM 1407 C CA . PHE A 1 211 ? 9.659 -10.065 -1.366 1.00 8.63 182 PHE A CA 1
ATOM 1408 C C . PHE A 1 211 ? 10.807 -9.072 -1.403 1.00 9.11 182 PHE A C 1
ATOM 1409 O O . PHE A 1 211 ? 11.956 -9.415 -1.729 1.00 8.97 182 PHE A O 1
ATOM 1417 N N . ARG A 1 212 ? 10.458 -7.830 -1.107 1.00 8.87 183 ARG A N 1
ATOM 1418 C CA . ARG A 1 212 ? 11.411 -6.734 -1.010 1.00 9.42 183 ARG A CA 1
ATOM 1419 C C . ARG A 1 212 ? 10.853 -5.607 -0.145 1.00 9.44 183 ARG A C 1
ATOM 1420 O O . ARG A 1 212 ? 9.657 -5.316 -0.166 1.00 9.62 183 ARG A O 1
ATOM 1428 N N . PHE A 1 213 ? 11.734 -4.969 0.615 1.00 10.20 184 PHE A N 1
ATOM 1429 C CA . PHE A 1 213 ? 11.337 -3.892 1.518 1.00 10.30 184 PHE A CA 1
ATOM 1430 C C . PHE A 1 213 ? 10.615 -2.723 0.802 1.00 12.04 184 PHE A C 1
ATOM 1431 O O . PHE A 1 213 ? 9.607 -2.202 1.290 1.00 13.91 184 PHE A O 1
ATOM 1439 N N . GLY A 1 214 ? 11.110 -2.350 -0.359 1.00 11.49 185 GLY A N 1
ATOM 1440 C CA . GLY A 1 214 ? 10.541 -1.288 -1.170 1.00 10.47 185 GLY A CA 1
ATOM 1441 C C . GLY A 1 214 ? 10.248 -1.793 -2.571 1.00 10.53 185 GLY A C 1
ATOM 1442 O O . GLY A 1 214 ? 11.014 -2.579 -3.136 1.00 10.21 185 GLY A O 1
ATOM 1443 N N . TRP A 1 215 ? 9.132 -1.337 -3.132 1.00 9.62 186 TRP A N 1
ATOM 1444 C CA . TRP A 1 215 ? 8.820 -1.537 -4.536 1.00 9.45 186 TRP A CA 1
ATOM 1445 C C . TRP A 1 215 ? 7.765 -0.511 -4.960 1.00 8.79 186 TRP A C 1
ATOM 1446 O O . TRP A 1 215 ? 7.018 0.021 -4.119 1.00 8.09 186 TRP A O 1
ATOM 1457 N N . LYS A 1 216 ? 7.729 -0.210 -6.251 1.00 8.56 187 LYS A N 1
ATOM 1458 C CA . LYS A 1 216 ? 6.711 0.665 -6.826 1.00 8.47 187 LYS A CA 1
ATOM 1459 C C . LYS A 1 216 ? 6.193 0.110 -8.147 1.00 8.86 187 LYS A C 1
ATOM 1460 O O . LYS A 1 216 ? 6.965 -0.468 -8.896 1.00 9.29 187 LYS A O 1
ATOM 1466 N N . PRO A 1 217 ? 4.916 0.348 -8.468 1.00 8.42 188 PRO A N 1
ATOM 1467 C CA . PRO A 1 217 ? 4.450 0.173 -9.845 1.00 8.36 188 PRO A CA 1
ATOM 1468 C C . PRO A 1 217 ? 5.150 1.205 -10.727 1.00 7.76 188 PRO A C 1
ATOM 1469 O O . PRO A 1 217 ? 5.382 2.337 -10.278 1.00 7.04 188 PRO A O 1
ATOM 1473 N N . TYR A 1 218 ? 5.497 0.816 -11.942 1.00 7.95 189 TYR A N 1
ATOM 1474 C CA . TYR A 1 218 ? 6.071 1.737 -12.909 1.00 9.07 189 TYR A CA 1
ATOM 1475 C C . TYR A 1 218 ? 5.076 1.917 -14.045 1.00 9.03 189 TYR A C 1
ATOM 1476 O O . TYR A 1 218 ? 4.491 0.952 -14.526 1.00 9.84 189 TYR A O 1
ATOM 1485 N N . VAL A 1 219 ? 4.884 3.149 -14.476 1.00 8.01 190 VAL A N 1
ATOM 1486 C CA . VAL A 1 219 ? 4.002 3.442 -15.592 1.00 8.00 190 VAL A CA 1
ATOM 1487 C C . VAL A 1 219 ? 4.837 4.047 -16.714 1.00 7.36 190 VAL A C 1
ATOM 1488 O O . VAL A 1 219 ? 5.445 5.104 -16.550 1.00 7.84 190 VAL A O 1
ATOM 1492 N N . VAL A 1 220 ? 4.869 3.364 -17.853 1.00 6.97 191 VAL A N 1
ATOM 1493 C CA . VAL A 1 220 ? 5.697 3.773 -18.981 1.00 7.43 191 VAL A CA 1
ATOM 1494 C C . VAL A 1 220 ? 4.915 3.841 -20.277 1.00 7.39 191 VAL A C 1
ATOM 1495 O O . VAL A 1 220 ? 3.808 3.306 -20.388 1.00 7.16 191 VAL A O 1
ATOM 1499 N N . SER A 1 221 ? 5.497 4.515 -21.258 1.00 8.18 192 SER A N 1
ATOM 1500 C CA . SER A 1 221 ? 4.878 4.636 -22.571 1.00 8.93 192 SER A CA 1
ATOM 1501 C C . SER A 1 221 ? 4.679 3.253 -23.193 1.00 10.06 192 SER A C 1
ATOM 1502 O O . SER A 1 221 ? 5.504 2.363 -23.018 1.00 9.74 192 SER A O 1
ATOM 1505 N N . MET A 1 222 ? 3.573 3.079 -23.901 1.00 10.77 193 MET A N 1
ATOM 1506 C CA . MET A 1 222 ? 3.274 1.816 -24.567 1.00 12.75 193 MET A CA 1
ATOM 1507 C C . MET A 1 222 ? 4.003 1.672 -25.898 1.00 13.67 193 MET A C 1
ATOM 1508 O O . MET A 1 222 ? 3.822 0.684 -26.608 1.00 15.24 193 MET A O 1
ATOM 1513 N N . GLU A 1 223 ? 4.831 2.650 -26.228 1.00 13.62 194 GLU A N 1
ATOM 1514 C CA . GLU A 1 223 ? 5.684 2.568 -27.403 1.00 14.32 194 GLU A CA 1
ATOM 1515 C C . GLU A 1 223 ? 6.980 1.825 -27.077 1.00 13.78 194 GLU A C 1
ATOM 1516 O O . GLU A 1 223 ? 7.709 1.407 -27.977 1.00 13.91 194 GLU A O 1
ATOM 1522 N N . ARG A 1 224 ? 7.252 1.638 -25.789 1.00 12.99 195 ARG A N 1
ATOM 1523 C CA . ARG A 1 224 ? 8.476 0.982 -25.356 1.00 12.80 195 ARG A CA 1
ATOM 1524 C C . ARG A 1 224 ? 8.324 -0.546 -25.392 1.00 12.46 195 ARG A C 1
ATOM 1525 O O . ARG A 1 224 ? 7.222 -1.083 -25.290 1.00 13.61 195 ARG A O 1
ATOM 1533 N N . LYS A 1 225 ? 9.446 -1.222 -25.591 1.00 12.49 196 LYS A N 1
ATOM 1534 C CA . LYS A 1 225 ? 9.505 -2.674 -25.617 1.00 12.34 196 LYS A CA 1
ATOM 1535 C C . LYS A 1 225 ? 9.786 -3.149 -24.207 1.00 11.06 196 LYS A C 1
ATOM 1536 O O . LYS A 1 225 ? 10.705 -2.660 -23.561 1.00 10.65 196 LYS A O 1
ATOM 1542 N N . ILE A 1 226 ? 8.992 -4.098 -23.742 1.00 10.48 197 ILE A N 1
ATOM 1543 C CA . ILE A 1 226 ? 9.148 -4.660 -22.410 1.00 10.14 197 ILE A CA 1
ATOM 1544 C C . ILE A 1 226 ? 9.679 -6.076 -22.539 1.00 9.76 197 ILE A C 1
ATOM 1545 O O . ILE A 1 226 ? 9.214 -6.843 -23.382 1.00 9.59 197 ILE A O 1
ATOM 1550 N N . GLU A 1 227 ? 10.681 -6.408 -21.733 1.00 9.28 198 GLU A N 1
ATOM 1551 C CA . GLU A 1 227 ? 11.190 -7.777 -21.673 1.00 9.65 198 GLU A CA 1
ATOM 1552 C C . GLU A 1 227 ? 11.121 -8.241 -20.218 1.00 9.42 198 GLU A C 1
ATOM 1553 O O . GLU A 1 227 ? 11.448 -7.497 -19.303 1.00 8.34 198 GLU A O 1
ATOM 1559 N N . VAL A 1 228 ? 10.619 -9.451 -20.013 1.00 9.18 199 VAL A N 1
ATOM 1560 C CA . VAL A 1 228 ? 10.571 -10.058 -18.695 1.00 9.48 199 VAL A CA 1
ATOM 1561 C C . VAL A 1 228 ? 11.365 -11.356 -18.760 1.00 9.00 199 VAL A C 1
ATOM 1562 O O . VAL A 1 228 ? 11.197 -12.160 -19.689 1.00 9.46 199 VAL A O 1
ATOM 1566 N N . ILE A 1 229 ? 12.257 -11.548 -17.791 1.00 8.46 200 ILE A N 1
ATOM 1567 C CA . ILE A 1 229 ? 13.164 -12.678 -17.789 1.00 8.25 200 ILE A CA 1
ATOM 1568 C C . ILE A 1 229 ? 12.969 -13.471 -16.507 1.00 8.02 200 ILE A C 1
ATOM 1569 O O . ILE A 1 229 ? 13.097 -12.932 -15.423 1.00 6.95 200 ILE A O 1
ATOM 1574 N N . ALA A 1 230 ? 12.682 -14.757 -16.641 1.00 8.45 201 ALA A N 1
ATOM 1575 C CA . ALA A 1 230 ? 12.397 -15.599 -15.486 1.00 9.01 201 ALA A CA 1
ATOM 1576 C C . ALA A 1 230 ? 12.509 -17.074 -15.855 1.00 9.92 201 ALA A C 1
ATOM 1577 O O . ALA A 1 230 ? 12.167 -17.469 -16.965 1.00 10.12 201 ALA A O 1
ATOM 1579 N N . GLU A 1 231 ? 12.973 -17.874 -14.905 1.00 10.48 202 GLU A N 1
ATOM 1580 C CA . GLU A 1 231 ? 13.037 -19.321 -15.062 1.00 11.53 202 GLU A CA 1
ATOM 1581 C C . GLU A 1 231 ? 11.877 -19.951 -14.282 1.00 11.69 202 GLU A C 1
ATOM 1582 O O . GLU A 1 231 ? 11.352 -19.352 -13.335 1.00 11.35 202 GLU A O 1
ATOM 1588 N N . LYS A 1 232 ? 11.481 -21.153 -14.694 1.00 12.14 203 LYS A N 1
ATOM 1589 C CA . LYS A 1 232 ? 10.456 -21.936 -14.003 1.00 12.26 203 LYS A CA 1
ATOM 1590 C C . LYS A 1 232 ? 9.160 -21.163 -13.847 1.00 11.67 203 LYS A C 1
ATOM 1591 O O . LYS A 1 232 ? 8.545 -21.160 -12.773 1.00 11.25 203 LYS A O 1
ATOM 1597 N N . ALA A 1 233 ? 8.748 -20.506 -14.932 1.00 11.02 204 ALA A N 1
ATOM 1598 C CA . ALA A 1 233 ? 7.593 -19.642 -14.921 1.00 10.17 204 ALA A CA 1
ATOM 1599 C C . ALA A 1 233 ? 6.525 -20.097 -15.899 1.00 9.80 204 ALA A C 1
ATOM 1600 O O . ALA A 1 233 ? 6.739 -20.989 -16.714 1.00 8.52 204 ALA A O 1
ATOM 1602 N N . ILE A 1 234 ? 5.359 -19.485 -15.777 1.00 9.43 205 ILE A N 1
ATOM 1603 C CA . ILE A 1 234 ? 4.317 -19.583 -16.783 1.00 9.72 205 ILE A CA 1
ATOM 1604 C C . ILE A 1 234 ? 3.904 -18.181 -17.200 1.00 9.20 205 ILE A C 1
ATOM 1605 O O . ILE A 1 234 ? 3.943 -17.258 -16.396 1.00 8.82 205 ILE A O 1
ATOM 1610 N N . VAL A 1 235 ? 3.502 -18.023 -18.454 1.00 8.38 206 VAL A N 1
ATOM 1611 C CA . VAL A 1 235 ? 3.010 -16.740 -18.941 1.00 8.95 206 VAL A CA 1
ATOM 1612 C C . VAL A 1 235 ? 1.530 -16.908 -19.273 1.00 8.52 206 VAL A C 1
ATOM 1613 O O . VAL A 1 235 ? 1.143 -17.891 -19.900 1.00 8.05 206 VAL A O 1
ATOM 1617 N N . VAL A 1 236 ? 0.723 -15.955 -18.816 1.00 8.21 207 VAL A N 1
ATOM 1618 C CA . VAL A 1 236 ? -0.730 -15.983 -18.982 1.00 8.35 207 VAL A CA 1
ATOM 1619 C C . VAL A 1 236 ? -1.234 -14.693 -19.621 1.00 8.42 207 VAL A C 1
ATOM 1620 O O . VAL A 1 236 ? -0.917 -13.583 -19.166 1.00 8.48 207 VAL A O 1
ATOM 1624 N N . ALA A 1 237 ? -2.049 -14.832 -20.656 1.00 8.24 208 ALA A N 1
ATOM 1625 C CA . ALA A 1 237 ? -2.665 -13.679 -21.312 1.00 8.23 208 ALA A CA 1
ATOM 1626 C C . ALA A 1 237 ? -4.117 -13.548 -20.897 1.00 8.84 208 ALA A C 1
ATOM 1627 O O . ALA A 1 237 ? -4.914 -14.463 -21.113 1.00 8.27 208 ALA A O 1
ATOM 1629 N N . ASP A 1 238 ? -4.434 -12.408 -20.286 1.00 9.21 209 ASP A N 1
ATOM 1630 C CA . ASP A 1 238 ? -5.786 -12.030 -19.879 1.00 10.56 209 ASP A CA 1
ATOM 1631 C C . ASP A 1 238 ? -6.500 -13.049 -19.008 1.00 10.73 209 ASP A C 1
ATOM 1632 O O . ASP A 1 238 ? -7.747 -13.086 -18.994 1.00 11.00 209 ASP A O 1
ATOM 1637 N N . GLY A 1 239 ? -5.732 -13.861 -18.279 1.00 11.48 210 GLY A N 1
ATOM 1638 C CA . GLY A 1 239 ? -6.286 -14.887 -17.405 1.00 12.03 210 GLY A CA 1
ATOM 1639 C C . GLY A 1 239 ? -6.924 -16.061 -18.132 1.00 12.55 210 GLY A C 1
ATOM 1640 O O . GLY A 1 239 ? -7.636 -16.855 -17.517 1.00 13.31 210 GLY A O 1
ATOM 1641 N N . GLN A 1 240 ? -6.638 -16.200 -19.429 1.00 12.91 211 GLN A N 1
ATOM 1642 C CA . GLN A 1 240 ? -7.325 -17.171 -20.277 1.00 13.44 211 GLN A CA 1
ATOM 1643 C C . GLN A 1 240 ? -6.422 -18.236 -20.875 1.00 14.22 211 GLN A C 1
ATOM 1644 O O . GLN A 1 240 ? -6.805 -19.408 -20.945 1.00 15.12 211 GLN A O 1
ATOM 1650 N N . LYS A 1 241 ? -5.259 -17.827 -21.367 1.00 14.48 212 LYS A N 1
ATOM 1651 C CA . LYS A 1 241 ? -4.380 -18.727 -22.111 1.00 14.81 212 LYS A CA 1
ATOM 1652 C C . LYS A 1 241 ? -2.987 -18.670 -21.531 1.00 14.04 212 LYS A C 1
ATOM 1653 O O . LYS A 1 241 ? -2.486 -17.594 -21.214 1.00 14.08 212 LYS A O 1
ATOM 1659 N N . SER A 1 242 ? -2.352 -19.823 -21.413 1.00 13.16 213 SER A N 1
ATOM 1660 C CA . SER A 1 242 ? -1.054 -19.881 -20.759 1.00 12.85 213 SER A CA 1
ATOM 1661 C C . SER A 1 242 ? -0.105 -20.900 -21.361 1.00 12.21 213 SER A C 1
ATOM 1662 O O . SER A 1 242 ? -0.526 -21.889 -21.968 1.00 11.87 213 SER A O 1
ATOM 1665 N N . VAL A 1 243 ? 1.188 -20.637 -21.193 1.00 11.34 214 VAL A N 1
ATOM 1666 C CA . VAL A 1 243 ? 2.229 -21.581 -21.567 1.00 11.74 214 VAL A CA 1
ATOM 1667 C C . VAL A 1 243 ? 3.377 -21.475 -20.571 1.00 11.31 214 VAL A C 1
ATOM 1668 O O . VAL A 1 243 ? 3.623 -20.402 -20.009 1.00 9.56 214 VAL A O 1
ATOM 1672 N N . ASP A 1 244 ? 4.052 -22.596 -20.342 1.00 11.39 215 ASP A N 1
ATOM 1673 C CA . ASP A 1 244 ? 5.294 -22.612 -19.573 1.00 11.90 215 ASP A CA 1
ATOM 1674 C C . ASP A 1 244 ? 6.382 -21.960 -20.401 1.00 12.05 215 ASP A C 1
ATOM 1675 O O . ASP A 1 244 ? 6.395 -22.090 -21.623 1.00 11.80 215 ASP A O 1
ATOM 1680 N N . PHE A 1 245 ? 7.307 -21.284 -19.731 1.00 12.13 216 PHE A N 1
ATOM 1681 C CA . PHE A 1 245 ? 8.494 -20.762 -20.391 1.00 12.52 216 PHE A CA 1
ATOM 1682 C C . PHE A 1 245 ? 9.645 -20.593 -19.405 1.00 12.84 216 PHE A C 1
ATOM 1683 O O . PHE A 1 245 ? 9.452 -20.514 -18.184 1.00 12.36 216 PHE A O 1
ATOM 1691 N N . ASP A 1 246 ? 10.842 -20.556 -19.970 1.00 13.80 217 ASP A N 1
ATOM 1692 C CA . ASP A 1 246 ? 12.060 -20.210 -19.256 1.00 14.47 217 ASP A CA 1
ATOM 1693 C C . ASP A 1 246 ? 12.871 -19.263 -20.133 1.00 14.99 217 ASP A C 1
ATOM 1694 O O . ASP A 1 246 ? 13.005 -19.486 -21.340 1.00 15.13 217 ASP A O 1
ATOM 1699 N N . GLY A 1 247 ? 13.423 -18.221 -19.521 1.00 15.09 218 GLY A N 1
ATOM 1700 C CA . GLY A 1 247 ? 14.273 -17.279 -20.221 1.00 15.29 218 GLY A CA 1
ATOM 1701 C C . GLY A 1 247 ? 13.570 -15.956 -20.435 1.00 15.22 218 GLY A C 1
ATOM 1702 O O . GLY A 1 247 ? 12.887 -15.450 -19.545 1.00 16.09 218 GLY A O 1
ATOM 1703 N N . GLU A 1 248 ? 13.724 -15.403 -21.630 1.00 15.05 219 GLU A N 1
ATOM 1704 C CA . GLU A 1 248 ? 13.266 -14.055 -21.944 1.00 15.15 219 GLU A CA 1
ATOM 1705 C C . GLU A 1 248 ? 11.970 -14.090 -22.745 1.00 14.43 219 GLU A C 1
ATOM 1706 O O . GLU A 1 248 ? 11.855 -14.848 -23.703 1.00 14.12 219 GLU A O 1
ATOM 1712 N N . ILE A 1 249 ? 11.007 -13.266 -22.356 1.00 13.80 220 ILE A N 1
ATOM 1713 C CA . ILE A 1 249 ? 9.861 -12.967 -23.206 1.00 13.49 220 ILE A CA 1
ATOM 1714 C C . ILE A 1 249 ? 9.823 -11.479 -23.507 1.00 12.80 220 ILE A C 1
ATOM 1715 O O . ILE A 1 249 ? 10.225 -10.655 -22.687 1.00 12.79 220 ILE A O 1
ATOM 1720 N N . THR A 1 250 ? 9.344 -11.151 -24.695 1.00 11.75 221 THR A N 1
ATOM 1721 C CA . THR A 1 250 ? 9.183 -9.778 -25.121 1.00 11.52 221 THR A CA 1
ATOM 1722 C C . THR A 1 250 ? 7.698 -9.490 -25.254 1.00 10.62 221 THR A C 1
ATOM 1723 O O . THR A 1 250 ? 6.954 -10.303 -25.801 1.00 9.89 221 THR A O 1
ATOM 1727 N N . ILE A 1 251 ? 7.290 -8.323 -24.761 1.00 9.92 222 ILE A N 1
ATOM 1728 C CA . ILE A 1 251 ? 5.904 -7.865 -24.810 1.00 10.41 222 ILE A CA 1
ATOM 1729 C C . ILE A 1 251 ? 5.837 -6.487 -25.485 1.00 10.95 222 ILE A C 1
ATOM 1730 O O . ILE A 1 251 ? 6.543 -5.556 -25.085 1.00 10.81 222 ILE A O 1
ATOM 1735 N N . GLU A 1 252 ? 5.006 -6.365 -26.516 1.00 10.75 223 GLU A N 1
ATOM 1736 C CA . GLU A 1 252 ? 4.864 -5.104 -27.234 1.00 11.67 223 GLU A CA 1
ATOM 1737 C C . GLU A 1 252 ? 3.448 -4.903 -27.739 1.00 11.37 223 GLU A C 1
ATOM 1738 O O . GLU A 1 252 ? 2.689 -5.854 -27.903 1.00 10.84 223 GLU A O 1
ATOM 1744 N N . LYS A 1 253 ? 3.109 -3.644 -27.985 1.00 11.31 224 LYS A N 1
ATOM 1745 C CA . LYS A 1 253 ? 1.851 -3.279 -28.626 1.00 11.79 224 LYS A CA 1
ATOM 1746 C C . LYS A 1 253 ? 1.712 -3.922 -30.015 1.00 11.27 224 LYS A C 1
ATOM 1747 O O . LYS A 1 253 ? 2.629 -3.874 -30.840 1.00 10.78 224 LYS A O 1
ATOM 1753 N N . SER A 1 254 ? 0.551 -4.528 -30.264 1.00 11.71 225 SER A N 1
ATOM 1754 C CA . SER A 1 254 ? 0.248 -5.174 -31.543 1.00 11.97 225 SER A CA 1
ATOM 1755 C C . SER A 1 254 ? -0.524 -4.245 -32.470 1.00 11.73 225 SER A C 1
ATOM 1756 O O . SER A 1 254 ? -0.937 -3.164 -32.070 1.00 11.79 225 SER A O 1
ATOM 1759 N N . GLU A 1 255 ? -0.738 -4.705 -33.697 1.00 11.73 226 GLU A N 1
ATOM 1760 C CA . GLU A 1 255 ? -1.462 -3.939 -34.714 1.00 12.09 226 GLU A CA 1
ATOM 1761 C C . GLU A 1 255 ? -2.957 -4.245 -34.736 1.00 11.16 226 GLU A C 1
ATOM 1762 O O . GLU A 1 255 ? -3.679 -3.754 -35.598 1.00 11.06 226 GLU A O 1
ATOM 1768 N N . PHE A 1 256 ? -3.426 -5.036 -33.779 1.00 9.89 227 PHE A N 1
ATOM 1769 C CA . PHE A 1 256 ? -4.805 -5.490 -33.759 1.00 9.26 227 PHE A CA 1
ATOM 1770 C C . PHE A 1 256 ? -5.507 -5.143 -32.461 1.00 8.87 227 PHE A C 1
ATOM 1771 O O . PHE A 1 256 ? -5.577 -5.962 -31.538 1.00 8.95 227 PHE A O 1
ATOM 1779 N N . PRO A 1 257 ? -6.017 -3.926 -32.375 1.00 8.83 228 PRO A N 1
ATOM 1780 C CA . PRO A 1 257 ? -6.672 -3.474 -31.144 1.00 9.03 228 PRO A CA 1
ATOM 1781 C C . PRO A 1 257 ? -8.013 -4.164 -30.876 1.00 9.51 228 PRO A C 1
ATOM 1782 O O . PRO A 1 257 ? -8.590 -4.822 -31.757 1.00 9.34 228 PRO A O 1
ATOM 1786 N N . ALA A 1 258 ? -8.463 -4.072 -29.636 1.00 8.34 229 ALA A N 1
ATOM 1787 C CA . ALA A 1 258 ? -9.823 -4.429 -29.274 1.00 8.60 229 ALA A CA 1
ATOM 1788 C C . ALA A 1 258 ? -10.717 -3.273 -29.729 1.00 8.43 229 ALA A C 1
ATOM 1789 O O . ALA A 1 258 ? -10.398 -2.107 -29.498 1.00 9.62 229 ALA A O 1
ATOM 1791 N N . VAL A 1 259 ? -11.842 -3.595 -30.361 1.00 8.63 230 VAL A N 1
ATOM 1792 C CA . VAL A 1 259 ? -12.740 -2.580 -30.902 1.00 7.86 230 VAL A CA 1
ATOM 1793 C C . VAL A 1 259 ? -14.090 -2.660 -30.215 1.00 8.04 230 VAL A C 1
ATOM 1794 O O . VAL A 1 259 ? -14.708 -3.723 -30.188 1.00 7.35 230 VAL A O 1
ATOM 1798 N N . PHE A 1 260 ? -14.524 -1.529 -29.650 1.00 7.24 231 PHE A N 1
ATOM 1799 C CA . PHE A 1 260 ? -15.813 -1.418 -28.978 1.00 7.85 231 PHE A CA 1
ATOM 1800 C C . PHE A 1 260 ? -16.635 -0.313 -29.604 1.00 8.15 231 PHE A C 1
ATOM 1801 O O . PHE A 1 260 ? -16.105 0.624 -30.189 1.00 8.79 231 PHE A O 1
ATOM 1809 N N . PHE A 1 261 ? -17.947 -0.405 -29.468 1.00 8.31 232 PHE A N 1
ATOM 1810 C CA . PHE A 1 261 ? -18.763 0.742 -29.789 1.00 8.53 232 PHE A CA 1
ATOM 1811 C C . PHE A 1 261 ? -18.378 1.827 -28.804 1.00 9.01 232 PHE A C 1
ATOM 1812 O O . PHE A 1 261 ? -18.028 1.542 -27.660 1.00 8.84 232 PHE A O 1
ATOM 1820 N N . LYS A 1 262 ? -18.414 3.068 -29.253 1.00 10.37 233 LYS A N 1
ATOM 1821 C CA . LYS A 1 262 ? -18.074 4.191 -28.387 1.00 11.18 233 LYS A CA 1
ATOM 1822 C C . LYS A 1 262 ? -19.023 4.229 -27.200 1.00 11.23 233 LYS A C 1
ATOM 1823 O O . LYS A 1 262 ? -20.252 4.186 -27.362 1.00 10.86 233 LYS A O 1
ATOM 1829 N N . ASN A 1 263 ? -18.428 4.289 -26.012 1.00 12.12 234 ASN A N 1
ATOM 1830 C CA . ASN A 1 263 ? -19.146 4.479 -24.764 1.00 12.40 234 ASN A CA 1
ATOM 1831 C C . ASN A 1 263 ? -18.808 5.888 -24.315 1.00 12.89 234 ASN A C 1
ATOM 1832 O O . ASN A 1 263 ? -17.712 6.138 -23.812 1.00 11.96 234 ASN A O 1
ATOM 1837 N N . GLU A 1 264 ? -19.752 6.801 -24.541 1.00 13.30 235 GLU A N 1
ATOM 1838 C CA . GLU A 1 264 ? -19.582 8.216 -24.219 1.00 14.43 235 GLU A CA 1
ATOM 1839 C C . GLU A 1 264 ? -19.371 8.465 -22.725 1.00 14.09 235 GLU A C 1
ATOM 1840 O O . GLU A 1 264 ? -18.835 9.504 -22.338 1.00 14.40 235 GLU A O 1
ATOM 1846 N N . LYS A 1 265 ? -19.786 7.511 -21.895 1.00 13.68 236 LYS A N 1
ATOM 1847 C CA . LYS A 1 265 ? -19.702 7.640 -20.446 1.00 13.47 236 LYS A CA 1
ATOM 1848 C C . LYS A 1 265 ? -18.566 6.810 -19.830 1.00 12.58 236 LYS A C 1
ATOM 1849 O O . LYS A 1 265 ? -18.529 6.615 -18.620 1.00 12.40 236 LYS A O 1
ATOM 1855 N N . ARG A 1 266 ? -17.618 6.360 -20.647 1.00 11.56 237 ARG A N 1
ATOM 1856 C CA . ARG A 1 266 ? -16.549 5.480 -20.171 1.00 11.25 237 ARG A CA 1
ATOM 1857 C C . ARG A 1 266 ? -15.700 6.127 -19.082 1.00 10.77 237 ARG A C 1
ATOM 1858 O O . ARG A 1 266 ? -15.453 5.510 -18.052 1.00 9.90 237 ARG A O 1
ATOM 1866 N N . PHE A 1 267 ? -15.249 7.361 -19.312 1.00 10.28 238 PHE A N 1
ATOM 1867 C CA . PHE A 1 267 ? -14.396 8.044 -18.335 1.00 10.44 238 PHE A CA 1
ATOM 1868 C C . PHE A 1 267 ? -15.183 8.318 -17.063 1.00 11.02 238 PHE A C 1
ATOM 1869 O O . PHE A 1 267 ? -14.712 8.042 -15.971 1.00 11.52 238 PHE A O 1
ATOM 1877 N N . ARG A 1 268 ? -16.381 8.859 -17.233 1.00 11.80 239 ARG A N 1
ATOM 1878 C CA . ARG A 1 268 ? -17.253 9.208 -16.122 1.00 12.66 239 ARG A CA 1
ATOM 1879 C C . ARG A 1 268 ? -17.634 7.993 -15.277 1.00 12.66 239 ARG A C 1
ATOM 1880 O O . ARG A 1 268 ? -17.691 8.095 -14.055 1.00 13.22 239 ARG A O 1
ATOM 1888 N N . ASN A 1 269 ? -17.898 6.860 -15.929 1.00 12.49 240 ASN A N 1
ATOM 1889 C CA . ASN A 1 269 ? -18.344 5.651 -15.234 1.00 12.75 240 ASN A CA 1
ATOM 1890 C C . ASN A 1 269 ? -17.188 4.951 -14.509 1.00 12.34 240 ASN A C 1
ATOM 1891 O O . ASN A 1 269 ? -17.421 4.181 -13.579 1.00 12.21 240 ASN A O 1
ATOM 1896 N N . LEU A 1 270 ? -15.949 5.235 -14.914 1.00 11.92 241 LEU A N 1
ATOM 1897 C CA . LEU A 1 270 ? -14.767 4.547 -14.375 1.00 11.72 241 LEU A CA 1
ATOM 1898 C C . LEU A 1 270 ? -14.715 4.589 -12.854 1.00 11.42 241 LEU A C 1
ATOM 1899 O O . LEU A 1 270 ? -14.525 3.567 -12.212 1.00 10.99 241 LEU A O 1
ATOM 1904 N N . PHE A 1 271 ? -14.918 5.773 -12.279 1.00 11.12 242 PHE A N 1
ATOM 1905 C CA . PHE A 1 271 ? -14.676 5.978 -10.866 1.00 11.30 242 PHE A CA 1
ATOM 1906 C C . PHE A 1 271 ? -15.681 5.251 -9.987 1.00 11.06 242 PHE A C 1
ATOM 1907 O O . PHE A 1 271 ? -15.289 4.611 -9.020 1.00 11.03 242 PHE A O 1
ATOM 1915 N N . GLY A 1 272 ? -16.952 5.280 -10.368 1.00 10.85 243 GLY A N 1
ATOM 1916 C CA . GLY A 1 272 ? -17.985 4.559 -9.641 1.00 10.89 243 GLY A CA 1
ATOM 1917 C C . GLY A 1 272 ? -17.812 3.049 -9.731 1.00 10.71 243 GLY A C 1
ATOM 1918 O O . GLY A 1 272 ? -17.958 2.351 -8.723 1.00 10.68 243 GLY A O 1
ATOM 1919 N N . LYS A 1 273 ? -17.493 2.560 -10.928 1.00 10.76 244 LYS A N 1
ATOM 1920 C CA . LYS A 1 273 ? -17.270 1.136 -11.175 1.00 10.87 244 LYS A CA 1
ATOM 1921 C C . LYS A 1 273 ? -16.096 0.602 -10.366 1.00 11.13 244 LYS A C 1
ATOM 1922 O O . LYS A 1 273 ? -16.186 -0.464 -9.761 1.00 10.09 244 LYS A O 1
ATOM 1928 N N . VAL A 1 274 ? -15.002 1.361 -10.354 1.00 10.91 245 VAL A N 1
ATOM 1929 C CA . VAL A 1 274 ? -13.816 1.006 -9.591 1.00 11.39 245 VAL A CA 1
ATOM 1930 C C . VAL A 1 274 ? -14.138 0.863 -8.110 1.00 11.02 245 VAL A C 1
ATOM 1931 O O . VAL A 1 274 ? -13.668 -0.077 -7.472 1.00 10.99 245 VAL A O 1
ATOM 1935 N N . ARG A 1 275 ? -14.921 1.795 -7.564 1.00 10.85 246 ARG A N 1
ATOM 1936 C CA . ARG A 1 275 ? -15.289 1.757 -6.145 1.00 11.39 246 ARG A CA 1
ATOM 1937 C C . ARG A 1 275 ? -16.166 0.546 -5.802 1.00 11.12 246 ARG A C 1
ATOM 1938 O O . ARG A 1 275 ? -16.251 0.146 -4.639 1.00 11.55 246 ARG A O 1
ATOM 1946 N N . SER A 1 276 ? -16.792 -0.034 -6.823 1.00 11.10 247 SER A N 1
ATOM 1947 C CA . SER A 1 276 ? -17.648 -1.213 -6.687 1.00 11.52 247 SER A CA 1
ATOM 1948 C C . SER A 1 276 ? -16.919 -2.548 -6.862 1.00 11.55 247 SER A C 1
ATOM 1949 O O . SER A 1 276 ? -17.524 -3.599 -6.685 1.00 11.82 247 SER A O 1
ATOM 1952 N N . ILE A 1 277 ? -15.633 -2.512 -7.200 1.00 11.28 248 ILE A N 1
ATOM 1953 C CA . ILE A 1 277 ? -14.851 -3.739 -7.398 1.00 11.63 248 ILE A CA 1
ATOM 1954 C C . ILE A 1 277 ? -14.768 -4.539 -6.091 1.00 11.79 248 ILE A C 1
ATOM 1955 O O . ILE A 1 277 ? -14.466 -4.000 -5.023 1.00 9.73 248 ILE A O 1
ATOM 1960 N N . GLY A 1 278 ? -15.069 -5.828 -6.206 1.00 12.70 249 GLY A N 1
ATOM 1961 C CA . GLY A 1 278 ? -15.113 -6.731 -5.080 1.00 13.57 249 GLY A CA 1
ATOM 1962 C C . GLY A 1 278 ? -16.170 -7.793 -5.290 1.00 14.53 249 GLY A C 1
ATOM 1964 N N . MET B 1 30 ? 27.376 33.976 -24.914 1.00 11.02 1 MET B N 1
ATOM 1965 C CA . MET B 1 30 ? 26.097 33.941 -24.221 1.00 10.78 1 MET B CA 1
ATOM 1966 C C . MET B 1 30 ? 26.310 34.546 -22.852 1.00 10.20 1 MET B C 1
ATOM 1967 O O . MET B 1 30 ? 27.436 34.886 -22.493 1.00 9.88 1 MET B O 1
ATOM 1972 N N . ARG B 1 31 ? 25.224 34.717 -22.111 1.00 9.67 2 ARG B N 1
ATOM 1973 C CA . ARG B 1 31 ? 25.305 35.038 -20.695 1.00 9.65 2 ARG B CA 1
ATOM 1974 C C . ARG B 1 31 ? 24.569 33.972 -19.904 1.00 8.61 2 ARG B C 1
ATOM 1975 O O . ARG B 1 31 ? 23.454 33.594 -20.247 1.00 8.10 2 ARG B O 1
ATOM 1983 N N . ALA B 1 32 ? 25.216 33.449 -18.873 1.00 7.94 3 ALA B N 1
ATOM 1984 C CA . ALA B 1 32 ? 24.577 32.512 -17.970 1.00 7.61 3 ALA B CA 1
ATOM 1985 C C . ALA B 1 32 ? 24.501 33.084 -16.570 1.00 7.71 3 ALA B C 1
ATOM 1986 O O . ALA B 1 32 ? 25.358 33.869 -16.159 1.00 7.50 3 ALA B O 1
ATOM 1988 N N . ALA B 1 33 ? 23.463 32.671 -15.854 1.00 7.90 4 ALA B N 1
ATOM 1989 C CA . ALA B 1 33 ? 23.301 32.959 -14.443 1.00 8.09 4 ALA B CA 1
ATOM 1990 C C . ALA B 1 33 ? 23.632 31.687 -13.689 1.00 8.38 4 ALA B C 1
ATOM 1991 O O . ALA B 1 33 ? 23.192 30.617 -14.079 1.00 8.05 4 ALA B O 1
ATOM 1993 N N . VAL B 1 34 ? 24.429 31.797 -12.633 1.00 8.75 5 VAL B N 1
ATOM 1994 C CA . VAL B 1 34 ? 24.707 30.662 -11.766 1.00 9.34 5 VAL B CA 1
ATOM 1995 C C . VAL B 1 34 ? 24.010 30.938 -10.447 1.00 9.91 5 VAL B C 1
ATOM 1996 O O . VAL B 1 34 ? 24.315 31.919 -9.788 1.00 10.16 5 VAL B O 1
ATOM 2000 N N . VAL B 1 35 ? 23.050 30.089 -10.095 1.00 11.21 6 VAL B N 1
ATOM 2001 C CA . VAL B 1 35 ? 22.296 30.223 -8.859 1.00 12.18 6 VAL B CA 1
ATOM 2002 C C . VAL B 1 35 ? 22.799 29.164 -7.894 1.00 13.48 6 VAL B C 1
ATOM 2003 O O . VAL B 1 35 ? 22.925 28.004 -8.256 1.00 13.56 6 VAL B O 1
ATOM 2007 N N . TYR B 1 36 ? 23.090 29.562 -6.662 1.00 15.25 7 TYR B N 1
ATOM 2008 C CA . TYR B 1 36 ? 23.670 28.642 -5.696 1.00 16.78 7 TYR B CA 1
ATOM 2009 C C . TYR B 1 36 ? 23.033 28.754 -4.311 1.00 18.04 7 TYR B C 1
ATOM 2010 O O . TYR B 1 36 ? 22.988 29.841 -3.721 1.00 18.47 7 TYR B O 1
ATOM 2019 N N . LYS B 1 37 ? 22.537 27.620 -3.810 1.00 19.56 8 LYS B N 1
ATOM 2020 C CA . LYS B 1 37 ? 22.107 27.499 -2.418 1.00 20.44 8 LYS B CA 1
ATOM 2021 C C . LYS B 1 37 ? 23.329 27.573 -1.495 1.00 21.03 8 LYS B C 1
ATOM 2022 O O . LYS B 1 37 ? 23.323 28.331 -0.527 1.00 21.60 8 LYS B O 1
ATOM 2028 N N . THR B 1 38 ? 24.373 26.800 -1.812 1.00 21.72 9 THR B N 1
ATOM 2029 C CA . THR B 1 38 ? 25.661 26.859 -1.102 1.00 22.09 9 THR B CA 1
ATOM 2030 C C . THR B 1 38 ? 26.763 27.406 -2.011 1.00 22.03 9 THR B C 1
ATOM 2031 O O . THR B 1 38 ? 26.738 27.184 -3.220 1.00 22.13 9 THR B O 1
ATOM 2035 N N . ASP B 1 39 ? 27.744 28.081 -1.409 1.00 21.82 10 ASP B N 1
ATOM 2036 C CA . ASP B 1 39 ? 28.775 28.839 -2.130 1.00 21.72 10 ASP B CA 1
ATOM 2037 C C . ASP B 1 39 ? 30.022 28.032 -2.543 1.00 21.44 10 ASP B C 1
ATOM 2038 O O . ASP B 1 39 ? 31.018 28.614 -2.983 1.00 21.53 10 ASP B O 1
ATOM 2043 N N . GLY B 1 40 ? 29.969 26.706 -2.419 1.00 21.03 11 GLY B N 1
ATOM 2044 C CA . GLY B 1 40 ? 31.160 25.873 -2.529 1.00 20.75 11 GLY B CA 1
ATOM 2045 C C . GLY B 1 40 ? 31.836 25.798 -3.891 1.00 20.33 11 GLY B C 1
ATOM 2046 O O . GLY B 1 40 ? 32.991 26.216 -4.047 1.00 20.78 11 GLY B O 1
ATOM 2047 N N . HIS B 1 41 ? 31.117 25.259 -4.871 1.00 19.95 12 HIS B N 1
ATOM 2048 C CA . HIS B 1 41 ? 31.681 24.950 -6.189 1.00 19.47 12 HIS B CA 1
ATOM 2049 C C . HIS B 1 41 ? 31.539 26.085 -7.201 1.00 19.04 12 HIS B C 1
ATOM 2050 O O . HIS B 1 41 ? 31.880 25.916 -8.373 1.00 19.12 12 HIS B O 1
ATOM 2057 N N . VAL B 1 42 ? 31.050 27.240 -6.755 1.00 18.35 13 VAL B N 1
ATOM 2058 C CA . VAL B 1 42 ? 30.694 28.322 -7.668 1.00 17.62 13 VAL B CA 1
ATOM 2059 C C . VAL B 1 42 ? 31.895 28.828 -8.467 1.00 16.86 13 VAL B C 1
ATOM 2060 O O . VAL B 1 42 ? 31.768 29.061 -9.662 1.00 16.88 13 VAL B O 1
ATOM 2064 N N . LYS B 1 43 ? 33.046 28.995 -7.816 1.00 16.06 14 LYS B N 1
ATOM 2065 C CA . LYS B 1 43 ? 34.251 29.478 -8.500 1.00 15.33 14 LYS B CA 1
ATOM 2066 C C . LYS B 1 43 ? 34.702 28.533 -9.620 1.00 14.64 14 LYS B C 1
ATOM 2067 O O . LYS B 1 43 ? 35.092 28.985 -10.693 1.00 14.26 14 LYS B O 1
ATOM 2073 N N . ARG B 1 44 ? 34.661 27.232 -9.345 1.00 13.87 15 ARG B N 1
ATOM 2074 C CA . ARG B 1 44 ? 34.934 26.181 -10.331 1.00 13.60 15 ARG B CA 1
ATOM 2075 C C . ARG B 1 44 ? 34.007 26.286 -11.551 1.00 13.18 15 ARG B C 1
ATOM 2076 O O . ARG B 1 44 ? 34.434 26.136 -12.691 1.00 12.70 15 ARG B O 1
ATOM 2084 N N . ILE B 1 45 ? 32.729 26.527 -11.294 1.00 13.00 16 ILE B N 1
ATOM 2085 C CA . ILE B 1 45 ? 31.718 26.535 -12.352 1.00 12.83 16 ILE B CA 1
ATOM 2086 C C . ILE B 1 45 ? 31.844 27.796 -13.201 1.00 12.83 16 ILE B C 1
ATOM 2087 O O . ILE B 1 45 ? 31.740 27.737 -14.425 1.00 12.76 16 ILE B O 1
ATOM 2092 N N . GLU B 1 46 ? 32.093 28.927 -12.546 1.00 12.77 17 GLU B N 1
ATOM 2093 C CA . GLU B 1 46 ? 32.278 30.208 -13.221 1.00 12.80 17 GLU B CA 1
ATOM 2094 C C . GLU B 1 46 ? 33.487 30.174 -14.164 1.00 12.66 17 GLU B C 1
ATOM 2095 O O . GLU B 1 46 ? 33.420 30.679 -15.284 1.00 12.39 17 GLU B O 1
ATOM 2101 N N . GLU B 1 47 ? 34.588 29.584 -13.701 1.00 12.39 18 GLU B N 1
ATOM 2102 C CA . GLU B 1 47 ? 35.798 29.458 -14.511 1.00 12.41 18 GLU B CA 1
ATOM 2103 C C . GLU B 1 47 ? 35.577 28.552 -15.724 1.00 11.97 18 GLU B C 1
ATOM 2104 O O . GLU B 1 47 ? 36.144 28.798 -16.790 1.00 11.78 18 GLU B O 1
ATOM 2110 N N . ALA B 1 48 ? 34.765 27.511 -15.552 1.00 11.61 19 ALA B N 1
ATOM 2111 C CA . ALA B 1 48 ? 34.425 26.588 -16.636 1.00 11.51 19 ALA B CA 1
ATOM 2112 C C . ALA B 1 48 ? 33.573 27.265 -17.712 1.00 11.35 19 ALA B C 1
ATOM 2113 O O . ALA B 1 48 ? 33.788 27.047 -18.905 1.00 11.00 19 ALA B O 1
ATOM 2115 N N . LEU B 1 49 ? 32.611 28.083 -17.284 1.00 11.30 20 LEU B N 1
ATOM 2116 C CA . LEU B 1 49 ? 31.784 28.858 -18.211 1.00 11.33 20 LEU B CA 1
ATOM 2117 C C . LEU B 1 49 ? 32.625 29.884 -18.963 1.00 11.65 20 LEU B C 1
ATOM 2118 O O . LEU B 1 49 ? 32.414 30.110 -20.149 1.00 11.36 20 LEU B O 1
ATOM 2123 N N . LYS B 1 50 ? 33.587 30.480 -18.262 1.00 11.88 21 LYS B N 1
ATOM 2124 C CA . LYS B 1 50 ? 34.533 31.427 -18.846 1.00 12.54 21 LYS B CA 1
ATOM 2125 C C . LYS B 1 50 ? 35.349 30.785 -19.970 1.00 12.63 21 LYS B C 1
ATOM 2126 O O . LYS B 1 50 ? 35.645 31.439 -20.961 1.00 12.84 21 LYS B O 1
ATO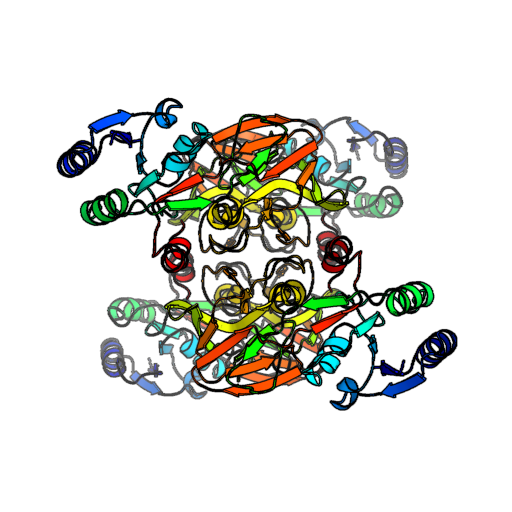M 2132 N N . ARG B 1 51 ? 35.696 29.507 -19.810 1.00 12.97 22 ARG B N 1
ATOM 2133 C CA . ARG B 1 51 ? 36.416 28.747 -20.839 1.00 13.38 22 ARG B CA 1
ATOM 2134 C C . ARG B 1 51 ? 35.570 28.545 -22.095 1.00 13.42 22 ARG B C 1
ATOM 2135 O O . ARG B 1 51 ? 36.103 28.476 -23.199 1.00 13.75 22 ARG B O 1
ATOM 2143 N N . LEU B 1 52 ? 34.255 28.433 -21.905 1.00 13.61 23 LEU B N 1
ATOM 2144 C CA . LEU B 1 52 ? 33.295 28.288 -23.001 1.00 13.59 23 LEU B CA 1
ATOM 2145 C C . LEU B 1 52 ? 32.852 29.650 -23.557 1.00 13.43 23 LEU B C 1
ATOM 2146 O O . LEU B 1 52 ? 31.900 29.728 -24.331 1.00 13.48 23 LEU B O 1
ATOM 2151 N N . GLU B 1 53 ? 33.556 30.708 -23.159 1.00 13.28 24 GLU B N 1
ATOM 2152 C CA . GLU B 1 53 ? 33.273 32.082 -23.575 1.00 13.37 24 GLU B CA 1
ATOM 2153 C C . GLU B 1 53 ? 31.823 32.487 -23.309 1.00 12.82 24 GLU B C 1
ATOM 2154 O O . GLU B 1 53 ? 31.138 33.037 -24.174 1.00 12.88 24 GLU B O 1
ATOM 2160 N N . VAL B 1 54 ? 31.395 32.210 -22.083 1.00 12.23 25 VAL B N 1
ATOM 2161 C CA . VAL B 1 54 ? 30.080 32.575 -21.577 1.00 11.96 25 VAL B CA 1
ATOM 2162 C C . VAL B 1 54 ? 30.278 33.599 -20.458 1.00 12.01 25 VAL B C 1
ATOM 2163 O O . VAL B 1 54 ? 31.044 33.363 -19.526 1.00 12.10 25 VAL B O 1
ATOM 2167 N N . GLU B 1 55 ? 29.610 34.743 -20.576 1.00 11.81 26 GLU B N 1
ATOM 2168 C CA . GLU B 1 55 ? 29.577 35.751 -19.522 1.00 11.96 26 GLU B CA 1
ATOM 2169 C C . GLU B 1 55 ? 28.720 35.268 -18.351 1.00 11.59 26 GLU B C 1
ATOM 2170 O O . GLU B 1 55 ? 27.606 34.793 -18.548 1.00 10.94 26 GLU B O 1
ATOM 2176 N N . VAL B 1 56 ? 29.241 35.413 -17.136 1.00 11.34 27 VAL B N 1
ATOM 2177 C CA . VAL B 1 56 ? 28.614 34.846 -15.946 1.00 11.35 27 VAL B CA 1
ATOM 2178 C C . VAL B 1 56 ? 28.136 35.939 -14.994 1.00 11.51 27 VAL B C 1
ATOM 2179 O O . VAL B 1 56 ? 28.811 36.957 -14.818 1.00 11.35 27 VAL B O 1
ATOM 2183 N N . GLU B 1 57 ? 26.974 35.715 -14.388 1.00 11.90 28 GLU B N 1
ATOM 2184 C CA . GLU B 1 57 ? 26.489 36.530 -13.280 1.00 12.48 28 GLU B CA 1
ATOM 2185 C C . GLU B 1 57 ? 26.013 35.607 -12.164 1.00 12.19 28 GLU B C 1
ATOM 2186 O O . GLU B 1 57 ? 25.281 34.652 -12.411 1.00 11.82 28 GLU B O 1
ATOM 2192 N N . LEU B 1 58 ? 26.439 35.902 -10.940 1.00 12.30 29 LEU B N 1
ATOM 2193 C CA . LEU B 1 58 ? 26.180 35.043 -9.792 1.00 12.74 29 LEU B CA 1
ATOM 2194 C C . LEU B 1 58 ? 24.948 35.511 -9.029 1.00 13.21 29 LEU B C 1
ATOM 2195 O O . LEU B 1 58 ? 24.712 36.714 -8.893 1.00 13.21 29 LEU B O 1
ATOM 2200 N N . PHE B 1 59 ? 24.186 34.550 -8.522 1.00 13.77 30 PHE B N 1
ATOM 2201 C CA . PHE B 1 59 ? 22.948 34.814 -7.797 1.00 14.57 30 PHE B CA 1
ATOM 2202 C C . PHE B 1 59 ? 22.908 33.965 -6.537 1.00 15.17 30 PHE B C 1
ATOM 2203 O O . PHE B 1 59 ? 22.855 32.739 -6.615 1.00 15.45 30 PHE B O 1
ATOM 2211 N N . ASN B 1 60 ? 22.930 34.623 -5.379 1.00 15.89 31 ASN B N 1
ATOM 2212 C CA . ASN B 1 60 ? 22.779 33.944 -4.092 1.00 16.74 31 ASN B CA 1
ATOM 2213 C C . ASN B 1 60 ? 21.379 33.371 -3.905 1.00 17.23 31 ASN B C 1
ATOM 2214 O O . ASN B 1 60 ? 21.178 32.457 -3.108 1.00 18.31 31 ASN B O 1
ATOM 2219 N N . GLN B 1 61 ? 20.407 33.929 -4.624 1.00 17.71 32 GLN B N 1
ATOM 2220 C CA . GLN B 1 61 ? 19.048 33.415 -4.617 1.00 18.03 32 GLN B CA 1
ATOM 2221 C C . GLN B 1 61 ? 18.300 33.733 -5.918 1.00 18.04 32 GLN B C 1
ATOM 2222 O O . GLN B 1 61 ? 18.660 34.675 -6.638 1.00 18.08 32 GLN B O 1
ATOM 2228 N N . PRO B 1 62 ? 17.268 32.941 -6.208 1.00 18.20 33 PRO B N 1
ATOM 2229 C CA . PRO B 1 62 ? 16.432 33.129 -7.400 1.00 18.30 33 PRO B CA 1
ATOM 2230 C C . PRO B 1 62 ? 15.803 34.515 -7.518 1.00 18.25 33 PRO B C 1
ATOM 2231 O O . PRO B 1 62 ? 15.400 35.112 -6.518 1.00 18.61 33 PRO B O 1
ATOM 2235 N N . SER B 1 63 ? 15.728 34.997 -8.751 1.00 17.99 34 SER B N 1
ATOM 2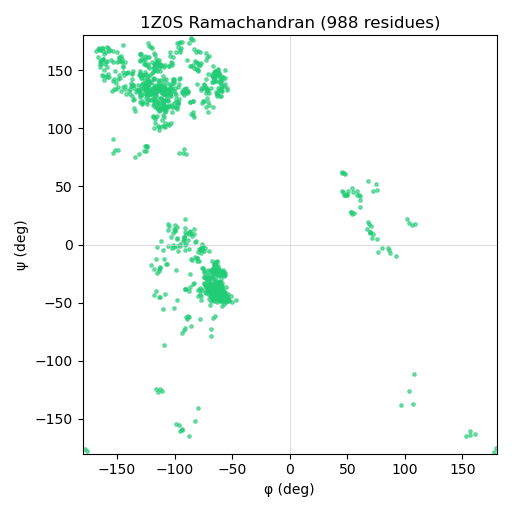236 C CA . SER B 1 63 ? 15.129 36.279 -9.078 1.00 17.77 34 SER B CA 1
ATOM 2237 C C . SER B 1 63 ? 14.397 36.164 -10.412 1.00 17.31 34 SER B C 1
ATOM 2238 O O . SER B 1 63 ? 14.715 35.300 -11.228 1.00 16.98 34 SER B O 1
ATOM 2241 N N . GLU B 1 64 ? 13.429 37.045 -10.638 1.00 17.09 35 GLU B N 1
ATOM 2242 C CA . GLU B 1 64 ? 12.775 37.164 -11.944 1.00 16.99 35 GLU B CA 1
ATOM 2243 C C . GLU B 1 64 ? 13.749 37.697 -13.007 1.00 16.48 35 GLU B C 1
ATOM 2244 O O . GLU B 1 64 ? 13.469 37.614 -14.203 1.00 16.60 35 GLU B O 1
ATOM 2250 N N . GLU B 1 65 ? 14.882 38.238 -12.561 1.00 15.78 36 GLU B N 1
ATOM 2251 C CA . GLU B 1 65 ? 15.958 38.681 -13.445 1.00 15.48 36 GLU B CA 1
ATOM 2252 C C . GLU B 1 65 ? 16.588 37.534 -14.232 1.00 14.60 36 GLU B C 1
ATOM 2253 O O . GLU B 1 65 ? 17.181 37.759 -15.284 1.00 14.54 36 GLU B O 1
ATOM 2259 N N . LEU B 1 66 ? 16.485 36.317 -13.706 1.00 13.92 37 LEU B N 1
ATOM 2260 C CA . LEU B 1 66 ? 17.006 35.130 -14.384 1.00 13.37 37 LEU B CA 1
ATOM 2261 C C . LEU B 1 66 ? 16.401 34.908 -15.775 1.00 13.25 37 LEU B C 1
ATOM 2262 O O . LEU B 1 66 ? 17.003 34.224 -16.596 1.00 12.99 37 LEU B O 1
ATOM 2267 N N . GLU B 1 67 ? 15.220 35.471 -16.036 1.00 13.45 38 GLU B N 1
ATOM 2268 C CA . GLU B 1 67 ? 14.595 35.385 -17.362 1.00 13.84 38 GLU B CA 1
ATOM 2269 C C . GLU B 1 67 ? 15.435 36.023 -18.473 1.00 13.40 38 GLU B C 1
ATOM 2270 O O . GLU B 1 67 ? 15.275 35.671 -19.641 1.00 13.44 38 GLU B O 1
ATOM 2276 N N . ASN B 1 68 ? 16.328 36.940 -18.093 1.00 12.62 39 ASN B N 1
ATOM 2277 C CA . ASN B 1 68 ? 17.163 37.713 -19.013 1.00 12.49 39 ASN B CA 1
ATOM 2278 C C . ASN B 1 68 ? 18.527 37.085 -19.328 1.00 11.29 39 ASN B C 1
ATOM 2279 O O . ASN B 1 68 ? 19.464 37.792 -19.721 1.00 11.65 39 ASN B O 1
ATOM 2284 N N . PHE B 1 69 ? 18.642 35.773 -19.141 1.00 9.48 40 PHE B N 1
ATOM 2285 C CA . PHE B 1 69 ? 19.867 35.043 -19.449 1.00 8.45 40 PHE B CA 1
ATOM 2286 C C . PHE B 1 69 ? 19.594 33.975 -20.499 1.00 7.22 40 PHE B C 1
ATOM 2287 O O . PHE B 1 69 ? 18.465 33.530 -20.664 1.00 6.84 40 PHE B O 1
ATOM 2295 N N . ASP B 1 70 ? 20.647 33.575 -21.196 1.00 5.99 41 ASP B N 1
ATOM 2296 C CA . ASP B 1 70 ? 20.566 32.535 -22.219 1.00 5.87 41 ASP B CA 1
ATOM 2297 C C . ASP B 1 70 ? 20.394 31.142 -21.624 1.00 5.45 41 ASP B C 1
ATOM 2298 O O . ASP B 1 70 ? 19.731 30.287 -22.208 1.00 5.43 41 ASP B O 1
ATOM 2303 N N . PHE B 1 71 ? 21.026 30.911 -20.481 1.00 5.03 42 PHE B N 1
ATOM 2304 C CA . PHE B 1 71 ? 20.787 29.704 -19.709 1.00 5.07 42 PHE B CA 1
ATOM 2305 C C . PHE B 1 71 ? 21.153 29.897 -18.246 1.00 5.38 42 PHE B C 1
ATOM 2306 O O . PHE B 1 71 ? 21.775 30.899 -17.875 1.00 4.65 42 PHE B O 1
ATOM 2314 N N . ILE B 1 72 ? 20.716 28.946 -17.428 1.00 5.40 43 ILE B N 1
ATOM 2315 C CA . ILE B 1 72 ? 20.878 29.007 -15.982 1.00 6.24 43 ILE B CA 1
ATOM 2316 C C . ILE B 1 72 ? 21.576 27.738 -15.530 1.00 6.22 43 ILE B C 1
ATOM 2317 O O . ILE B 1 72 ? 21.243 26.652 -15.985 1.00 7.00 43 ILE B O 1
ATOM 2322 N N . VAL B 1 73 ? 22.569 27.885 -14.663 1.00 6.86 44 VAL B N 1
ATOM 2323 C CA . VAL B 1 73 ? 23.189 26.756 -13.994 1.00 7.32 44 VAL B CA 1
ATOM 2324 C C . VAL B 1 73 ? 22.799 26.810 -12.521 1.00 8.13 44 VAL B C 1
ATOM 2325 O O . VAL B 1 73 ? 23.122 27.770 -11.823 1.00 8.29 44 VAL B O 1
ATOM 2329 N N . SER B 1 74 ? 22.108 25.773 -12.078 1.00 9.34 45 SER B N 1
ATOM 2330 C CA . SER B 1 74 ? 21.657 25.609 -10.704 1.00 10.02 45 SER B CA 1
ATOM 2331 C C . SER B 1 74 ? 22.651 24.741 -9.943 1.00 10.70 45 SER B C 1
ATOM 2332 O O . SER B 1 74 ? 22.948 23.621 -10.356 1.00 11.31 45 SER B O 1
ATOM 2335 N N . VAL B 1 75 ? 23.143 25.254 -8.823 1.00 10.87 46 VAL B N 1
ATOM 2336 C CA . VAL B 1 75 ? 24.018 24.496 -7.933 1.00 11.26 46 VAL B CA 1
ATOM 2337 C C . VAL B 1 75 ? 23.272 24.196 -6.632 1.00 11.51 46 VAL B C 1
ATOM 2338 O O . VAL B 1 75 ? 23.056 25.075 -5.801 1.00 11.48 46 VAL B O 1
ATOM 2342 N N . GLY B 1 76 ? 22.893 22.937 -6.477 1.00 11.79 47 GLY B N 1
ATOM 2343 C CA . GLY B 1 76 ? 22.060 22.489 -5.375 1.00 12.33 47 GLY B CA 1
ATOM 2344 C C . GLY B 1 76 ? 21.347 21.207 -5.753 1.00 13.01 47 GLY B C 1
ATOM 2345 O O . GLY B 1 76 ? 21.710 20.539 -6.725 1.00 13.69 47 GLY B O 1
ATOM 2346 N N . GLY B 1 77 ? 20.314 20.867 -4.996 1.00 13.37 48 GLY B N 1
ATOM 2347 C CA . GLY B 1 77 ? 19.471 19.732 -5.327 1.00 13.39 48 GLY B CA 1
ATOM 2348 C C . GLY B 1 77 ? 18.252 20.128 -6.134 1.00 13.43 48 GLY B C 1
ATOM 2349 O O . GLY B 1 77 ? 18.219 21.194 -6.749 1.00 13.64 48 GLY B O 1
ATOM 2350 N N . ASP B 1 78 ? 17.236 19.270 -6.113 1.00 13.60 49 ASP B N 1
ATOM 2351 C CA . ASP B 1 78 ? 16.007 19.509 -6.864 1.00 13.46 49 ASP B CA 1
ATOM 2352 C C . ASP B 1 78 ? 15.238 20.724 -6.337 1.00 13.16 49 ASP B C 1
ATOM 2353 O O . ASP B 1 78 ? 14.608 21.430 -7.117 1.00 12.72 49 ASP B O 1
ATOM 2358 N N . GLY B 1 79 ? 15.261 20.944 -5.019 1.00 12.54 50 GLY B N 1
ATOM 2359 C CA . GLY B 1 79 ? 14.606 22.096 -4.420 1.00 12.36 50 GLY B CA 1
ATOM 2360 C C . GLY B 1 79 ? 15.087 23.440 -4.939 1.00 11.60 50 GLY B C 1
ATOM 2361 O O . GLY B 1 79 ? 14.299 24.366 -5.121 1.00 12.06 50 GLY B O 1
ATOM 2362 N N . THR B 1 80 ? 16.386 23.553 -5.175 1.00 10.96 51 THR B N 1
ATOM 2363 C CA . THR B 1 80 ? 16.969 24.767 -5.736 1.00 10.49 51 THR B CA 1
ATOM 2364 C C . THR B 1 80 ? 16.381 25.019 -7.129 1.00 9.98 51 THR B C 1
ATOM 2365 O O . THR B 1 80 ? 16.008 26.145 -7.462 1.00 10.00 51 THR B O 1
ATOM 2369 N N . ILE B 1 81 ? 16.273 23.961 -7.921 1.00 9.73 52 ILE B N 1
ATOM 2370 C CA . ILE B 1 81 ? 15.645 24.052 -9.236 1.00 9.78 52 ILE B CA 1
ATOM 2371 C C . ILE B 1 81 ? 14.162 24.466 -9.144 1.00 9.48 52 ILE B C 1
ATOM 2372 O O . ILE B 1 81 ? 13.711 25.291 -9.912 1.00 8.88 52 ILE B O 1
ATOM 2377 N N . LEU B 1 82 ? 13.416 23.929 -8.184 1.00 10.05 53 LEU B N 1
ATOM 2378 C CA . LEU B 1 82 ? 12.009 24.307 -8.043 1.00 10.60 53 LEU B CA 1
ATOM 2379 C C . LEU B 1 82 ? 11.876 25.794 -7.699 1.00 10.55 53 LEU B C 1
ATOM 2380 O O . LEU B 1 82 ? 10.968 26.466 -8.182 1.00 10.95 53 LEU B O 1
ATOM 2385 N N . ARG B 1 83 ? 12.796 26.304 -6.887 1.00 10.54 54 ARG B N 1
ATOM 2386 C CA . ARG B 1 83 ? 12.755 27.702 -6.449 1.00 10.90 54 ARG B CA 1
ATOM 2387 C C . ARG B 1 83 ? 13.136 28.663 -7.579 1.00 10.60 54 ARG B C 1
ATOM 2388 O O . ARG B 1 83 ? 12.571 29.745 -7.698 1.00 11.08 54 ARG B O 1
ATOM 2396 N N . ILE B 1 84 ? 14.076 28.250 -8.420 1.00 10.22 55 ILE B N 1
ATOM 2397 C CA . ILE B 1 84 ? 14.408 28.983 -9.635 1.00 10.13 55 ILE B CA 1
ATOM 2398 C C . ILE B 1 84 ? 13.174 29.081 -10.537 1.00 9.78 55 ILE B C 1
ATOM 2399 O O . ILE B 1 84 ? 12.831 30.161 -11.012 1.00 9.65 55 ILE B O 1
ATOM 2404 N N . LEU B 1 85 ? 12.503 27.958 -10.752 1.00 10.18 56 LEU B N 1
ATOM 2405 C CA . LEU B 1 85 ? 11.358 27.896 -11.655 1.00 10.55 56 LEU B CA 1
ATOM 2406 C C . LEU B 1 85 ? 10.199 28.777 -11.204 1.00 11.68 56 LEU B C 1
ATOM 2407 O O . LEU B 1 85 ? 9.515 29.348 -12.036 1.00 11.61 56 LEU B O 1
ATOM 2412 N N . GLN B 1 86 ? 10.009 28.887 -9.893 1.00 13.07 57 GLN B N 1
ATOM 2413 C CA . GLN B 1 86 ? 8.975 29.741 -9.302 1.00 14.21 57 GLN B CA 1
ATOM 2414 C C . GLN B 1 86 ? 9.114 31.200 -9.724 1.00 14.03 57 GLN B C 1
ATOM 2415 O O . GLN B 1 86 ? 8.125 31.923 -9.726 1.00 14.92 57 GLN B O 1
ATOM 2421 N N . LYS B 1 87 ? 10.339 31.627 -10.053 1.00 13.52 58 LYS B N 1
ATOM 2422 C CA . LYS B 1 87 ? 10.623 32.994 -10.509 1.00 13.34 58 LYS B CA 1
ATOM 2423 C C . LYS B 1 87 ? 10.604 33.174 -12.035 1.00 12.83 58 LYS B C 1
ATOM 2424 O O . LYS B 1 87 ? 10.875 34.273 -12.535 1.00 12.97 58 LYS B O 1
ATOM 2430 N N . LEU B 1 88 ? 10.282 32.111 -12.764 1.00 12.21 59 LEU B N 1
ATOM 2431 C CA . LEU B 1 88 ? 10.357 32.088 -14.219 1.00 12.47 59 LEU B CA 1
ATOM 2432 C C . LEU B 1 88 ? 9.031 31.734 -14.863 1.00 12.35 59 LEU B C 1
ATOM 2433 O O . LEU B 1 88 ? 8.433 30.703 -14.553 1.00 12.98 59 LEU B O 1
ATOM 2438 N N . LYS B 1 89 ? 8.585 32.602 -15.764 1.00 12.50 60 LYS B N 1
ATOM 2439 C CA . LYS B 1 89 ? 7.480 32.316 -16.672 1.00 12.40 60 LYS B CA 1
ATOM 2440 C C . LYS B 1 89 ? 8.097 31.744 -17.952 1.00 12.04 60 LYS B C 1
ATOM 2441 O O . LYS B 1 89 ? 8.032 30.537 -18.186 1.00 10.76 60 LYS B O 1
ATOM 2447 N N . ARG B 1 90 ? 8.727 32.592 -18.762 1.00 11.94 61 ARG B N 1
ATOM 2448 C CA . ARG B 1 90 ? 9.572 32.111 -19.852 1.00 12.44 61 ARG B CA 1
ATOM 2449 C C . ARG B 1 90 ? 10.823 31.530 -19.206 1.00 11.75 61 ARG B C 1
ATOM 2450 O O . ARG B 1 90 ? 11.471 32.202 -18.417 1.00 12.88 61 ARG B O 1
ATOM 2458 N N . CYS B 1 91 ? 11.154 30.285 -19.523 1.00 10.97 62 CYS B N 1
ATOM 2459 C CA . CYS B 1 91 ? 12.238 29.590 -18.842 1.00 10.14 62 CYS B CA 1
ATOM 2460 C C . CYS B 1 91 ? 13.454 29.391 -19.752 1.00 9.45 62 CYS B C 1
ATOM 2461 O O . CYS B 1 91 ? 13.386 28.609 -20.700 1.00 9.20 62 CYS B O 1
ATOM 2464 N N . PRO B 1 92 ? 14.571 30.070 -19.480 1.00 8.61 63 PRO B N 1
ATOM 2465 C CA . PRO B 1 92 ? 15.831 29.710 -20.145 1.00 8.19 63 PRO B CA 1
ATOM 2466 C C . PRO B 1 92 ? 16.224 28.299 -19.733 1.00 7.28 63 PRO B C 1
ATOM 2467 O O . PRO B 1 92 ? 15.928 27.913 -18.601 1.00 7.61 63 PRO B O 1
ATOM 2471 N N . PRO B 1 93 ? 16.853 27.525 -20.607 1.00 6.81 64 PRO B N 1
ATOM 2472 C CA . PRO B 1 93 ? 17.239 26.155 -20.230 1.00 6.29 64 PRO B CA 1
ATOM 2473 C C . PRO B 1 93 ? 18.086 26.111 -18.954 1.00 6.11 64 PRO B C 1
ATOM 2474 O O . PRO B 1 93 ? 18.994 26.935 -18.781 1.00 5.19 64 PRO B O 1
ATOM 2478 N N . ILE B 1 94 ? 17.749 25.182 -18.061 1.00 5.66 65 ILE B N 1
ATOM 2479 C CA . ILE B 1 94 ? 18.451 24.992 -16.798 1.00 5.98 65 ILE B CA 1
ATOM 2480 C C . ILE B 1 94 ? 19.362 23.771 -16.878 1.00 5.81 65 ILE B C 1
ATOM 2481 O O . ILE B 1 94 ? 18.959 22.742 -17.390 1.00 6.08 65 ILE B O 1
ATOM 2486 N N . PHE B 1 95 ? 20.581 23.922 -16.365 1.00 6.14 66 PHE B N 1
ATOM 2487 C CA . PHE B 1 95 ? 21.539 22.842 -16.179 1.00 6.39 66 PHE B CA 1
ATOM 2488 C C . PHE B 1 95 ? 21.793 22.691 -14.676 1.00 6.74 66 PHE B C 1
ATOM 2489 O O . PHE B 1 95 ? 22.272 23.611 -14.033 1.00 6.62 66 PHE B O 1
ATOM 2497 N N . GLY B 1 96 ? 21.493 21.519 -14.131 1.00 7.47 67 GLY B N 1
ATOM 2498 C CA . GLY B 1 96 ? 21.595 21.268 -12.700 1.00 8.24 67 GLY B CA 1
ATOM 2499 C C . GLY B 1 96 ? 22.881 20.554 -12.324 1.00 8.80 67 GLY B C 1
ATOM 2500 O O . GLY B 1 96 ? 23.218 19.534 -12.903 1.00 8.83 67 GLY B O 1
ATOM 2501 N N . ILE B 1 97 ? 23.603 21.101 -11.355 1.00 9.36 68 ILE B N 1
ATOM 2502 C CA . ILE B 1 97 ? 24.752 20.431 -10.759 1.00 10.59 68 ILE B CA 1
ATOM 2503 C C . ILE B 1 97 ? 24.322 20.009 -9.362 1.00 11.41 68 ILE B C 1
ATOM 2504 O O . ILE B 1 97 ? 24.073 20.854 -8.508 1.00 11.96 68 ILE B O 1
ATOM 2509 N N . ASN B 1 98 ? 24.248 18.703 -9.141 1.00 12.47 69 ASN B N 1
ATOM 2510 C CA . ASN B 1 98 ? 23.637 18.141 -7.945 1.00 13.31 69 ASN B CA 1
ATOM 2511 C C . ASN B 1 98 ? 24.574 18.091 -6.746 1.00 14.20 69 ASN B C 1
ATOM 2512 O O . ASN B 1 98 ? 25.518 17.309 -6.730 1.00 14.14 69 ASN B O 1
ATOM 2517 N N . THR B 1 99 ? 24.301 18.939 -5.758 1.00 15.46 70 THR B N 1
ATOM 2518 C CA . THR B 1 99 ? 24.904 18.857 -4.434 1.00 16.68 70 THR B CA 1
ATOM 2519 C C . THR B 1 99 ? 23.887 18.327 -3.422 1.00 17.69 70 THR B C 1
ATOM 2520 O O . THR B 1 99 ? 24.198 18.182 -2.241 1.00 17.86 70 THR B O 1
ATOM 2524 N N . GLY B 1 100 ? 22.667 18.065 -3.887 1.00 18.65 71 GLY B N 1
ATOM 2525 C CA . GLY B 1 100 ? 21.602 17.547 -3.049 1.00 19.81 71 GLY B CA 1
ATOM 2526 C C . GLY B 1 100 ? 21.698 16.053 -2.806 1.00 20.58 71 GLY B C 1
ATOM 2527 O O . GLY B 1 100 ? 22.786 15.510 -2.626 1.00 21.40 71 GLY B O 1
ATOM 2528 N N . ARG B 1 101 ? 20.546 15.391 -2.807 1.00 22.30 72 ARG B N 1
ATOM 2529 C CA . ARG B 1 101 ? 20.431 14.019 -2.327 1.00 22.97 72 ARG B CA 1
ATOM 2530 C C . ARG B 1 101 ? 20.171 12.998 -3.449 1.00 23.36 72 ARG B C 1
ATOM 2531 O O . ARG B 1 101 ? 20.936 12.036 -3.594 1.00 24.57 72 ARG B O 1
ATOM 2539 N N . VAL B 1 102 ? 19.117 13.190 -4.238 1.00 23.33 73 VAL B N 1
ATOM 2540 C CA . VAL B 1 102 ? 18.846 12.288 -5.371 1.00 23.12 73 VAL B CA 1
ATOM 2541 C C . VAL B 1 102 ? 19.005 12.978 -6.736 1.00 22.37 73 VAL B C 1
ATOM 2542 O O . VAL B 1 102 ? 19.617 12.421 -7.638 1.00 23.12 73 VAL B O 1
ATOM 2546 N N . GLY B 1 103 ? 18.465 14.178 -6.892 1.00 21.31 74 GLY B N 1
ATOM 2547 C CA . GLY B 1 103 ? 18.741 14.976 -8.075 1.00 20.38 74 GLY B CA 1
ATOM 2548 C C . GLY B 1 103 ? 18.154 14.412 -9.362 1.00 19.53 74 GLY B C 1
ATOM 2549 O O . GLY B 1 103 ? 18.867 14.206 -10.349 1.00 19.51 74 GLY B O 1
ATOM 2550 N N . LEU B 1 104 ? 16.850 14.176 -9.344 1.00 18.41 75 LEU B N 1
ATOM 2551 C CA . LEU B 1 104 ? 16.108 13.772 -10.536 1.00 17.82 75 LEU B CA 1
ATOM 2552 C C . LEU B 1 104 ? 16.073 14.846 -11.626 1.00 16.70 75 LEU B C 1
ATOM 2553 O O . LEU B 1 104 ? 15.877 14.524 -12.795 1.00 16.88 75 LEU B O 1
ATOM 2558 N N . LEU B 1 105 ? 16.261 16.110 -11.244 1.00 15.09 76 LEU B N 1
ATOM 2559 C CA . LEU B 1 105 ? 16.198 17.231 -12.181 1.00 14.47 76 LEU B CA 1
ATOM 2560 C C . LEU B 1 105 ? 17.579 17.732 -12.613 1.00 13.68 76 LEU B C 1
ATOM 2561 O O . LEU B 1 105 ? 17.667 18.643 -13.434 1.00 12.57 76 LEU B O 1
ATOM 2566 N N . THR B 1 106 ? 18.644 17.136 -12.065 1.00 12.87 77 THR B N 1
ATOM 2567 C CA . THR B 1 106 ? 20.018 17.572 -12.342 1.00 12.52 77 THR B CA 1
ATOM 2568 C C . THR B 1 106 ? 20.694 16.783 -13.466 1.00 11.81 77 THR B C 1
ATOM 2569 O O . THR B 1 106 ? 20.216 15.728 -13.865 1.00 11.91 77 THR B O 1
ATOM 2573 N N . HIS B 1 107 ? 21.812 17.305 -13.965 1.00 11.70 78 HIS B N 1
ATOM 2574 C CA . HIS B 1 107 ? 22.521 16.719 -15.106 1.00 11.65 78 HIS B CA 1
ATOM 2575 C C . HIS B 1 107 ? 23.911 16.201 -14.793 1.00 11.80 78 HIS B C 1
ATOM 2576 O O . HIS B 1 107 ? 24.529 15.533 -15.628 1.00 12.09 78 HIS B O 1
ATOM 2583 N N . ALA B 1 108 ? 24.438 16.556 -13.630 1.00 11.89 79 ALA B N 1
ATOM 2584 C CA . ALA B 1 108 ? 25.825 16.238 -13.305 1.00 11.93 79 ALA B CA 1
ATOM 2585 C C . ALA B 1 108 ? 26.088 16.451 -11.825 1.00 12.33 79 ALA B C 1
ATOM 2586 O O . ALA B 1 108 ? 25.327 17.123 -11.139 1.00 12.56 79 ALA B O 1
ATOM 2588 N N . SER B 1 109 ? 27.159 15.847 -11.335 1.00 12.98 80 SER B N 1
ATOM 2589 C CA . SER B 1 109 ? 27.635 16.083 -9.982 1.00 13.36 80 SER B CA 1
ATOM 2590 C C . SER B 1 109 ? 28.780 17.095 -10.053 1.00 13.38 80 SER B C 1
ATOM 2591 O O . SER B 1 109 ? 29.317 17.336 -11.136 1.00 13.62 80 SER B O 1
ATOM 2594 N N . PRO B 1 110 ? 29.166 17.680 -8.918 1.00 13.40 81 PRO B N 1
ATOM 2595 C CA . PRO B 1 110 ? 30.324 18.582 -8.872 1.00 13.53 81 PRO B CA 1
ATOM 2596 C C . PRO B 1 110 ? 31.659 17.923 -9.242 1.00 13.62 81 PRO B C 1
ATOM 2597 O O . PRO B 1 110 ? 32.567 18.625 -9.680 1.00 13.24 81 PRO B O 1
ATOM 2601 N N . GLU B 1 111 ? 31.771 16.606 -9.078 1.00 13.71 82 GLU B N 1
ATOM 2602 C CA . GLU B 1 111 ? 33.016 15.896 -9.372 1.00 13.92 82 GLU B CA 1
ATOM 2603 C C . GLU B 1 111 ? 33.297 15.792 -10.870 1.00 13.93 82 GLU B C 1
ATOM 2604 O O . GLU B 1 111 ? 34.451 15.729 -11.279 1.00 13.83 82 GLU B O 1
ATOM 2610 N N . ASN B 1 112 ? 32.244 15.766 -11.680 1.00 14.16 83 ASN B N 1
ATOM 2611 C CA . ASN B 1 112 ? 32.394 15.685 -13.125 1.00 14.45 83 ASN B CA 1
ATOM 2612 C C . ASN B 1 112 ? 31.247 16.389 -13.841 1.00 14.43 83 ASN B C 1
ATOM 2613 O O . ASN B 1 112 ? 30.282 15.750 -14.262 1.00 15.13 83 ASN B O 1
ATOM 2618 N N . PHE B 1 113 ? 31.341 17.711 -13.946 1.00 14.04 84 PHE B N 1
ATOM 2619 C CA . PHE B 1 113 ? 30.307 18.511 -14.612 1.00 13.75 84 PHE B CA 1
ATOM 2620 C C . PHE B 1 113 ? 30.802 19.180 -15.898 1.00 13.74 84 PHE B C 1
ATOM 2621 O O . PHE B 1 113 ? 29.990 19.540 -16.739 1.00 13.49 84 PHE B O 1
ATOM 2629 N N . GLU B 1 114 ? 32.115 19.354 -16.050 1.00 14.01 85 GLU B N 1
ATOM 2630 C CA . GLU B 1 114 ? 32.652 20.142 -17.166 1.00 14.15 85 GLU B CA 1
ATOM 2631 C C . GLU B 1 114 ? 32.346 19.548 -18.541 1.00 14.08 85 GLU B C 1
ATOM 2632 O O . GLU B 1 114 ? 32.053 20.289 -19.472 1.00 14.20 85 GLU B O 1
ATOM 2638 N N . VAL B 1 115 ? 32.396 18.222 -18.663 1.00 13.77 86 VAL B N 1
ATOM 2639 C CA . VAL B 1 115 ? 32.120 17.566 -19.944 1.00 13.59 86 VAL B CA 1
ATOM 2640 C C . VAL B 1 115 ? 30.642 17.686 -20.307 1.00 13.14 86 VAL B C 1
ATOM 2641 O O . VAL B 1 115 ? 30.311 18.046 -21.434 1.00 13.01 86 VAL B O 1
ATOM 2645 N N . GLU B 1 116 ? 29.760 17.398 -19.354 1.00 12.88 87 GLU B N 1
ATOM 2646 C CA . GLU B 1 116 ? 28.324 17.495 -19.596 1.00 12.63 87 GLU B CA 1
ATOM 2647 C C . GLU B 1 116 ? 27.896 18.943 -19.856 1.00 11.53 87 GLU B C 1
ATOM 2648 O O . GLU B 1 116 ? 27.013 19.188 -20.676 1.00 11.11 87 GLU B O 1
ATOM 2654 N N . LEU B 1 117 ? 28.523 19.892 -19.164 1.00 10.64 88 LEU B N 1
ATOM 2655 C CA . LEU B 1 117 ? 28.224 21.316 -19.345 1.00 10.25 88 LEU B CA 1
ATOM 2656 C C . LEU B 1 117 ? 28.629 21.766 -20.754 1.00 10.22 88 LEU B C 1
ATOM 2657 O O . LEU B 1 117 ? 27.885 22.481 -21.409 1.00 9.20 88 LEU B O 1
ATOM 2662 N N . LYS B 1 118 ? 29.798 21.321 -21.213 1.00 10.50 89 LYS B N 1
ATOM 2663 C CA . LYS B 1 118 ? 30.287 21.629 -22.556 1.00 11.31 89 LYS B CA 1
ATOM 2664 C C . LYS B 1 118 ? 29.319 21.124 -23.628 1.00 11.87 89 LYS B C 1
ATOM 2665 O O . LYS B 1 118 ? 28.970 21.853 -24.550 1.00 11.96 89 LYS B O 1
ATOM 2671 N N . LYS B 1 119 ? 28.885 19.877 -23.496 1.00 12.74 90 LYS B N 1
ATOM 2672 C CA . LYS B 1 119 ? 27.905 19.297 -24.409 1.00 13.23 90 LYS B CA 1
ATOM 2673 C C . LYS B 1 119 ? 26.616 20.114 -24.422 1.00 13.56 90 LYS B C 1
ATOM 2674 O O . LYS B 1 119 ? 26.045 20.348 -25.482 1.00 13.02 90 LYS B O 1
ATOM 2680 N N . ALA B 1 120 ? 26.163 20.545 -23.243 1.00 13.93 91 ALA B N 1
ATOM 2681 C CA . ALA B 1 120 ? 24.942 21.331 -23.126 1.00 14.28 91 ALA B CA 1
ATOM 2682 C C . ALA B 1 120 ? 25.046 22.670 -23.846 1.00 14.81 91 ALA B C 1
ATOM 2683 O O . ALA B 1 120 ? 24.154 23.053 -24.604 1.00 15.13 91 ALA B O 1
ATOM 2685 N N . VAL B 1 121 ? 26.121 23.401 -23.591 1.00 14.89 92 VAL B N 1
ATOM 2686 C CA . VAL B 1 121 ? 26.266 24.728 -24.169 1.00 15.45 92 VAL B CA 1
ATOM 2687 C C . VAL B 1 121 ? 26.428 24.626 -25.685 1.00 15.52 92 VAL B C 1
ATOM 2688 O O . VAL B 1 121 ? 25.849 25.426 -26.412 1.00 15.93 92 VAL B O 1
ATOM 2692 N N . GLU B 1 122 ? 27.161 23.613 -26.149 1.00 15.44 93 GLU B N 1
ATOM 2693 C CA . GLU B 1 122 ? 27.542 23.509 -27.565 1.00 15.81 93 GLU B CA 1
ATOM 2694 C C . GLU B 1 122 ? 26.416 22.966 -28.444 1.00 15.49 93 GLU B C 1
ATOM 2695 O O . GLU B 1 122 ? 26.171 23.501 -29.525 1.00 16.13 93 GLU B O 1
ATOM 2701 N N . LYS B 1 123 ? 25.745 21.913 -27.980 1.00 15.34 94 LYS B N 1
ATOM 2702 C CA . LYS B 1 123 ? 24.616 21.312 -28.701 1.00 14.92 94 LYS B CA 1
ATOM 2703 C C . LYS B 1 123 ? 23.356 22.139 -28.509 1.00 14.16 94 LYS B C 1
ATOM 2704 O O . LYS B 1 123 ? 22.542 22.268 -29.420 1.00 13.87 94 LYS B O 1
ATOM 2710 N N . PHE B 1 124 ? 23.196 22.671 -27.300 1.00 13.30 95 PHE B N 1
ATOM 2711 C CA . PHE B 1 124 ? 22.020 23.455 -26.915 1.00 13.09 95 PHE B CA 1
ATOM 2712 C C . PHE B 1 124 ? 20.686 22.770 -27.254 1.00 13.28 95 PHE B C 1
ATOM 2713 O O . PHE B 1 124 ? 19.741 23.405 -27.723 1.00 14.04 95 PHE B O 1
ATOM 2721 N N . GLU B 1 125 ? 20.624 21.464 -26.996 1.00 13.00 96 GLU B N 1
ATOM 2722 C CA . GLU B 1 125 ? 19.391 20.691 -27.108 1.00 13.00 96 GLU B CA 1
ATOM 2723 C C . GLU B 1 125 ? 18.661 20.754 -25.769 1.00 12.46 96 GLU B C 1
ATOM 2724 O O . GLU B 1 125 ? 19.275 20.582 -24.715 1.00 11.93 96 GLU B O 1
ATOM 2730 N N . VAL B 1 126 ? 17.367 21.041 -25.823 1.00 12.36 97 VAL B N 1
ATOM 2731 C CA . VAL B 1 126 ? 16.551 21.219 -24.629 1.00 12.95 97 VAL B CA 1
ATOM 2732 C C . VAL B 1 126 ? 15.341 20.284 -24.612 1.00 13.20 97 VAL B C 1
ATOM 2733 O O . VAL B 1 126 ? 14.956 19.704 -25.636 1.00 13.64 97 VAL B O 1
ATOM 2737 N N . GLU B 1 127 ? 14.793 20.121 -23.414 1.00 13.41 98 GLU B N 1
ATOM 2738 C CA . GLU B 1 127 ? 13.576 19.363 -23.160 1.00 13.56 98 GLU B CA 1
ATOM 2739 C C . GLU B 1 127 ? 12.634 20.232 -22.358 1.00 13.23 98 GLU B C 1
ATOM 2740 O O . GLU B 1 127 ? 13.057 20.956 -21.458 1.00 13.08 98 GLU B O 1
ATOM 2746 N N . ARG B 1 128 ? 11.350 20.112 -22.649 1.00 12.91 99 ARG B N 1
ATOM 2747 C CA . ARG B 1 128 ? 10.323 20.905 -21.996 1.00 12.80 99 ARG B CA 1
ATOM 2748 C C . ARG B 1 128 ? 9.379 19.972 -21.259 1.00 12.63 99 ARG B C 1
ATOM 2749 O O . ARG B 1 128 ? 8.928 18.972 -21.816 1.00 13.35 99 ARG B O 1
ATOM 2757 N N . PHE B 1 129 ? 9.125 20.275 -19.994 1.00 11.47 100 PHE B N 1
ATOM 2758 C CA . PHE B 1 129 ? 8.146 19.536 -19.205 1.00 11.70 100 PHE B CA 1
ATOM 2759 C C . PHE B 1 129 ? 7.056 20.474 -18.747 1.00 11.49 100 PHE B C 1
ATOM 2760 O O . PHE B 1 129 ? 7.346 21.575 -18.296 1.00 11.45 100 PHE B O 1
ATOM 2768 N N . PRO B 1 130 ? 5.798 20.068 -18.888 1.00 12.53 101 PRO B N 1
ATOM 2769 C CA . PRO B 1 130 ? 4.691 20.971 -18.557 1.00 12.40 101 PRO B CA 1
ATOM 2770 C C . PRO B 1 130 ? 4.652 21.366 -17.085 1.00 11.41 101 PRO B C 1
ATOM 2771 O O . PRO B 1 130 ? 5.015 20.604 -16.193 1.00 12.52 101 PRO B O 1
ATOM 2775 N N . ARG B 1 131 ? 4.235 22.597 -16.849 1.00 10.43 102 ARG B N 1
ATOM 2776 C CA . ARG B 1 131 ? 3.932 23.063 -15.519 1.00 9.80 102 ARG B CA 1
ATOM 2777 C C . ARG B 1 131 ? 2.456 23.375 -15.447 1.00 10.25 102 ARG B C 1
ATOM 2778 O O . ARG B 1 131 ? 1.823 23.632 -16.462 1.00 10.88 102 ARG B O 1
ATOM 2786 N N . VAL B 1 132 ? 1.916 23.369 -14.241 1.00 10.54 103 VAL B N 1
ATOM 2787 C CA . VAL B 1 132 ? 0.492 23.605 -14.048 1.00 11.44 103 VAL B CA 1
ATOM 2788 C C . VAL B 1 132 ? 0.275 24.904 -13.278 1.00 11.83 103 VAL B C 1
ATOM 2789 O O . VAL B 1 132 ? 1.160 25.363 -12.565 1.00 11.63 103 VAL B O 1
ATOM 2793 N N . SER B 1 133 ? -0.895 25.499 -13.472 1.00 12.39 104 SER B N 1
ATOM 2794 C CA . SER B 1 133 ? -1.319 26.673 -12.724 1.00 13.72 104 SER B CA 1
ATOM 2795 C C . SER B 1 133 ? -2.510 26.289 -11.862 1.00 13.54 104 SER B C 1
ATOM 2796 O O . SER B 1 133 ? -3.190 25.299 -12.131 1.00 14.28 104 SER B O 1
ATOM 2799 N N . CYS B 1 134 ? -2.750 27.072 -10.822 1.00 13.45 105 CYS B N 1
ATOM 2800 C CA . CYS B 1 134 ? -3.957 26.926 -10.026 1.00 13.30 105 CYS B CA 1
ATOM 2801 C C . CYS B 1 134 ? -4.622 28.278 -9.831 1.00 12.10 105 CYS B C 1
ATOM 2802 O O . CYS B 1 134 ? -3.949 29.314 -9.751 1.00 11.42 105 CYS B O 1
ATOM 2805 N N . SER B 1 135 ? -5.953 28.263 -9.786 1.00 11.24 106 SER B N 1
ATOM 2806 C CA . SER B 1 135 ? -6.748 29.486 -9.795 1.00 11.00 106 SER B CA 1
ATOM 2807 C C . SER B 1 135 ? -6.607 30.320 -8.523 1.00 11.17 106 SER B C 1
ATOM 2808 O O . SER B 1 135 ? -6.899 31.514 -8.531 1.00 11.30 106 SER B O 1
ATOM 2811 N N . ALA B 1 136 ? -6.196 29.690 -7.429 1.00 11.61 107 ALA B N 1
ATOM 2812 C CA . ALA B 1 136 ? -6.014 30.397 -6.155 1.00 12.32 107 ALA B CA 1
ATOM 2813 C C . ALA B 1 136 ? -4.757 31.279 -6.147 1.00 12.91 107 ALA B C 1
ATOM 2814 O O . ALA B 1 136 ? -4.657 32.220 -5.363 1.00 12.41 107 ALA B O 1
ATOM 2816 N N . MET B 1 137 ? -3.792 30.939 -6.993 1.00 13.55 108 MET B N 1
ATOM 2817 C CA . MET B 1 137 ? -2.526 31.654 -7.081 1.00 14.40 108 MET B CA 1
ATOM 2818 C C . MET B 1 137 ? -2.211 31.889 -8.543 1.00 14.85 108 MET B C 1
ATOM 2819 O O . MET B 1 137 ? -1.356 31.220 -9.110 1.00 15.04 108 MET B O 1
ATOM 2824 N N . PRO B 1 138 ? -2.893 32.835 -9.171 1.00 15.65 109 PRO B N 1
ATOM 2825 C CA . PRO B 1 138 ? -2.573 33.141 -10.560 1.00 16.56 109 PRO B CA 1
ATOM 2826 C C . PRO B 1 138 ? -1.131 33.624 -10.596 1.00 16.78 109 PRO B C 1
ATOM 2827 O O . PRO B 1 138 ? -0.675 34.214 -9.610 1.00 17.74 109 PRO B O 1
ATOM 2831 N N . ASP B 1 139 ? -0.429 33.344 -11.684 1.00 16.67 110 ASP B N 1
ATOM 2832 C CA . ASP B 1 139 ? 0.975 33.727 -11.851 1.00 16.40 110 ASP B CA 1
ATOM 2833 C C . ASP B 1 139 ? 1.961 32.785 -11.145 1.00 15.19 110 ASP B C 1
ATOM 2834 O O . ASP B 1 139 ? 3.157 33.002 -11.240 1.00 15.52 110 ASP B O 1
ATOM 2839 N N . VAL B 1 140 ? 1.472 31.778 -10.420 1.00 13.33 111 VAL B N 1
ATOM 2840 C CA . VAL B 1 140 ? 2.353 30.783 -9.802 1.00 12.44 111 VAL B CA 1
ATOM 2841 C C . VAL B 1 140 ? 2.238 29.490 -10.585 1.00 11.53 111 VAL B C 1
ATOM 2842 O O . VAL B 1 140 ? 1.129 28.986 -10.800 1.00 12.07 111 VAL B O 1
ATOM 2846 N N . LEU B 1 141 ? 3.381 28.939 -10.971 1.00 10.16 112 LEU B N 1
ATOM 2847 C CA . LEU B 1 141 ? 3.433 27.699 -11.730 1.00 9.46 112 LEU B CA 1
ATOM 2848 C C . LEU B 1 141 ? 4.111 26.608 -10.911 1.00 8.95 112 LEU B C 1
ATOM 2849 O O . LEU B 1 141 ? 4.947 26.894 -10.069 1.00 8.24 112 LEU B O 1
ATOM 2854 N N . ALA B 1 142 ? 3.754 25.358 -11.177 1.00 9.24 113 ALA B N 1
ATOM 2855 C CA . ALA B 1 142 ? 4.301 24.222 -10.450 1.00 9.38 113 ALA B CA 1
ATOM 2856 C C . ALA B 1 142 ? 4.736 23.146 -11.428 1.00 9.48 113 ALA B C 1
ATOM 2857 O O . ALA B 1 142 ? 3.984 22.804 -12.323 1.00 10.01 113 ALA B O 1
ATOM 2859 N N . LEU B 1 143 ? 5.941 22.610 -11.240 1.00 9.36 114 LEU B N 1
ATOM 2860 C CA . LEU B 1 143 ? 6.442 21.480 -12.035 1.00 9.36 114 LEU B CA 1
ATOM 2861 C C . LEU B 1 143 ? 6.116 20.118 -11.423 1.00 9.51 114 LEU B C 1
ATOM 2862 O O . LEU B 1 143 ? 5.846 19.160 -12.151 1.00 10.62 114 LEU B O 1
ATOM 2867 N N . ASN B 1 144 ? 6.179 20.017 -10.101 1.00 9.87 115 ASN B N 1
ATOM 2868 C CA . ASN B 1 144 ? 5.911 18.734 -9.416 1.00 10.05 115 ASN B CA 1
ATOM 2869 C C . ASN B 1 144 ? 4.423 18.540 -9.082 1.00 9.87 115 ASN B C 1
ATOM 2870 O O . ASN B 1 144 ? 3.791 17.580 -9.527 1.00 9.93 115 ASN B O 1
ATOM 2875 N N . GLU B 1 145 ? 3.875 19.424 -8.255 1.00 8.67 116 GLU B N 1
ATOM 2876 C CA . GLU B 1 145 ? 2.480 19.273 -7.834 1.00 9.01 116 GLU B CA 1
ATOM 2877 C C . GLU B 1 145 ? 1.885 20.524 -7.246 1.00 8.70 116 GLU B C 1
ATOM 2878 O O . GLU B 1 145 ? 2.587 21.424 -6.798 1.00 8.04 116 GLU B O 1
ATOM 2884 N N . ILE B 1 146 ? 0.558 20.551 -7.266 1.00 8.91 117 ILE B N 1
ATOM 2885 C CA . ILE B 1 146 ? -0.234 21.423 -6.432 1.00 9.18 117 ILE B CA 1
ATOM 2886 C C . ILE B 1 146 ? -0.826 20.512 -5.356 1.00 9.42 117 ILE B C 1
ATOM 2887 O O . ILE B 1 146 ? -1.456 19.502 -5.682 1.00 10.19 117 ILE B O 1
ATOM 2892 N N . ALA B 1 147 ? -0.586 20.840 -4.090 1.00 8.32 118 ALA B N 1
ATOM 2893 C CA . ALA B 1 147 ? -1.154 20.090 -2.969 1.00 8.63 118 ALA B CA 1
ATOM 2894 C C . ALA B 1 147 ? -2.105 20.969 -2.188 1.00 8.40 118 ALA B C 1
ATOM 2895 O O . ALA B 1 147 ? -1.823 22.137 -1.918 1.00 7.83 118 ALA B O 1
ATOM 2897 N N . VAL B 1 148 ? -3.238 20.389 -1.831 1.00 7.59 119 VAL B N 1
ATOM 2898 C CA . VAL B 1 148 ? -4.253 21.037 -1.024 1.00 8.47 119 VAL B CA 1
ATOM 2899 C C . VAL B 1 148 ? -4.208 20.339 0.321 1.00 8.52 119 VAL B C 1
ATOM 2900 O O . VAL B 1 148 ? -4.386 19.124 0.390 1.00 9.25 119 VAL B O 1
ATOM 2904 N N . LEU B 1 149 ? -3.903 21.098 1.366 1.00 9.01 120 LEU B N 1
ATOM 2905 C CA . LEU B 1 149 ? -3.671 20.552 2.694 1.00 9.95 120 LEU B CA 1
ATOM 2906 C C . LEU B 1 149 ? -4.549 21.227 3.734 1.00 10.02 120 LEU B C 1
ATOM 2907 O O . LEU B 1 149 ? -4.999 22.356 3.554 1.00 8.62 120 LEU B O 1
ATOM 2912 N N . SER B 1 150 ? -4.801 20.520 4.828 1.00 10.90 121 SER B N 1
ATOM 2913 C CA . SER B 1 150 ? -5.383 21.117 6.016 1.00 11.89 121 SER B CA 1
ATOM 2914 C C . SER B 1 150 ? -4.493 22.259 6.529 1.00 12.95 121 SER B C 1
ATOM 2915 O O . SER B 1 150 ? -3.269 22.168 6.460 1.00 13.76 121 SER B O 1
ATOM 2918 N N . ARG B 1 151 ? -5.116 23.337 6.995 1.00 13.84 122 ARG B N 1
ATOM 2919 C CA . ARG B 1 151 ? -4.402 24.459 7.622 1.00 14.86 122 ARG B CA 1
ATOM 2920 C C . ARG B 1 151 ? -3.796 24.093 8.972 1.00 15.89 122 ARG B C 1
ATOM 2921 O O . ARG B 1 151 ? -2.813 24.699 9.405 1.00 16.93 122 ARG B O 1
ATOM 2929 N N . LYS B 1 152 ? -4.415 23.129 9.641 1.00 17.05 123 LYS B N 1
ATOM 2930 C CA . LYS B 1 152 ? -4.027 22.703 10.981 1.00 17.79 123 LYS B CA 1
ATOM 2931 C C . LYS B 1 152 ? -3.458 21.281 10.900 1.00 18.46 123 LYS B C 1
ATOM 2932 O O . LYS B 1 152 ? -4.118 20.398 10.365 1.00 17.81 123 LYS B O 1
ATOM 2938 N N . PRO B 1 153 ? -2.244 21.055 11.410 1.00 18.99 124 PRO B N 1
ATOM 2939 C CA . PRO B 1 153 ? -1.683 19.695 11.452 1.00 18.97 124 PRO B CA 1
ATOM 2940 C C . PRO B 1 153 ? -2.569 18.728 12.253 1.00 18.62 124 PRO B C 1
ATOM 2941 O O . PRO B 1 153 ? -3.188 19.130 13.227 1.00 18.63 124 PRO B O 1
ATOM 2945 N N . ALA B 1 154 ? -2.640 17.472 11.814 1.00 18.68 125 ALA B N 1
ATOM 2946 C CA . ALA B 1 154 ? -3.419 16.428 12.497 1.00 18.55 125 ALA B CA 1
ATOM 2947 C C . ALA B 1 154 ? -4.932 16.624 12.409 1.00 18.42 125 ALA B C 1
ATOM 2948 O O . ALA B 1 154 ? -5.689 15.949 13.114 1.00 19.26 125 ALA B O 1
ATOM 2950 N N . LYS B 1 155 ? -5.374 17.551 11.566 1.00 17.69 126 LYS B N 1
ATOM 2951 C CA . LYS B 1 155 ? -6.799 17.767 11.349 1.00 16.86 126 LYS B CA 1
ATOM 2952 C C . LYS B 1 155 ? -7.098 17.496 9.891 1.00 15.54 126 LYS B C 1
ATOM 2953 O O . LYS B 1 155 ? -6.420 18.014 9.018 1.00 15.92 126 LYS B O 1
ATOM 2959 N N . MET B 1 156 ? -8.108 16.677 9.639 1.00 14.19 127 MET B N 1
ATOM 2960 C CA . MET B 1 156 ? -8.482 16.310 8.282 1.00 13.13 127 MET B CA 1
ATOM 2961 C C . MET B 1 156 ? -9.307 17.404 7.615 1.00 11.98 127 MET B C 1
ATOM 2962 O O . MET B 1 156 ? -9.943 18.209 8.289 1.00 11.00 127 MET B O 1
ATOM 2967 N N . ILE B 1 157 ? -9.263 17.427 6.286 1.00 10.91 128 ILE B N 1
ATOM 2968 C CA . ILE B 1 157 ? -10.187 18.222 5.487 1.00 10.75 128 ILE B CA 1
ATOM 2969 C C . ILE B 1 157 ? -11.032 17.286 4.629 1.00 10.65 128 ILE B C 1
ATOM 2970 O O . ILE B 1 157 ? -10.623 16.178 4.326 1.00 9.61 128 ILE B O 1
ATOM 2975 N N . ASP B 1 158 ? -12.219 17.739 4.259 1.00 10.69 129 ASP B N 1
ATOM 2976 C CA . ASP B 1 158 ? -13.093 16.985 3.367 1.00 11.10 129 ASP B CA 1
ATOM 2977 C C . ASP B 1 158 ? -12.849 17.564 1.979 1.00 10.73 129 ASP B C 1
ATOM 2978 O O . ASP B 1 158 ? -13.019 18.766 1.761 1.00 11.29 129 ASP B O 1
ATOM 2983 N N . VAL B 1 159 ? -12.450 16.717 1.047 1.00 10.47 130 VAL B N 1
ATOM 2984 C CA . VAL B 1 159 ? -12.006 17.160 -0.260 1.00 10.70 130 VAL B CA 1
ATOM 2985 C C . VAL B 1 159 ? -12.891 16.505 -1.306 1.00 10.76 130 VAL B C 1
ATOM 2986 O O . VAL B 1 159 ? -13.106 15.292 -1.267 1.00 10.66 130 VAL B O 1
ATOM 2990 N N . ALA B 1 160 ? -13.422 17.306 -2.224 1.00 10.09 131 ALA B N 1
ATOM 2991 C CA . ALA B 1 160 ? -14.115 16.775 -3.391 1.00 9.92 131 ALA B CA 1
ATOM 2992 C C . ALA B 1 160 ? -13.246 17.044 -4.606 1.00 10.13 131 ALA B C 1
ATOM 2993 O O . ALA B 1 160 ? -12.589 18.082 -4.714 1.00 9.81 131 ALA B O 1
ATOM 2995 N N . LEU B 1 161 ? -13.217 16.076 -5.508 1.00 10.27 132 LEU B N 1
ATOM 2996 C CA . LEU B 1 161 ? -12.386 16.146 -6.692 1.00 10.39 132 LEU B CA 1
ATOM 2997 C C . LEU B 1 161 ? -13.288 16.035 -7.914 1.00 10.31 132 LEU B C 1
ATOM 2998 O O . LEU B 1 161 ? -14.130 15.148 -7.967 1.00 10.38 132 LEU B O 1
ATOM 3003 N N . ARG B 1 162 ? -13.118 16.954 -8.864 1.00 10.08 133 ARG B N 1
ATOM 3004 C CA . ARG B 1 162 ? -13.829 16.936 -10.139 1.00 10.96 133 ARG B CA 1
ATOM 3005 C C . ARG B 1 162 ? -12.796 16.910 -11.263 1.00 11.10 133 ARG B C 1
ATOM 3006 O O . ARG B 1 162 ? -11.767 17.579 -11.194 1.00 11.43 133 ARG B O 1
ATOM 3014 N N . VAL B 1 163 ? -13.061 16.126 -12.298 1.00 11.28 134 VAL B N 1
ATOM 3015 C CA . VAL B 1 163 ? -12.207 16.083 -13.475 1.00 11.77 134 VAL B CA 1
ATOM 3016 C C . VAL B 1 163 ? -13.116 16.285 -14.675 1.00 12.68 134 VAL B C 1
ATOM 3017 O O . VAL B 1 163 ? -14.083 15.547 -14.849 1.00 12.66 134 VAL B O 1
ATOM 3021 N N . ASP B 1 164 ? -12.811 17.297 -15.482 1.00 13.05 135 ASP B N 1
ATOM 3022 C CA . ASP B 1 164 ? -13.672 17.726 -16.585 1.00 14.13 135 ASP B CA 1
ATOM 3023 C C . ASP B 1 164 ? -15.157 17.871 -16.199 1.00 14.42 135 ASP B C 1
ATOM 3024 O O . ASP B 1 164 ? -16.051 17.458 -16.934 1.00 14.69 135 ASP B O 1
ATOM 3029 N N . GLY B 1 165 ? -15.402 18.461 -15.032 1.00 14.98 136 GLY B N 1
ATOM 3030 C CA . GLY B 1 165 ? -16.734 18.890 -14.638 1.00 15.53 136 GLY B CA 1
ATOM 3031 C C . GLY B 1 165 ? -17.557 17.888 -13.849 1.00 16.04 136 GLY B C 1
ATOM 3032 O O . GLY B 1 165 ? -18.634 18.245 -13.349 1.00 16.64 136 GLY B O 1
ATOM 3033 N N . VAL B 1 166 ? -17.087 16.647 -13.759 1.00 16.18 137 VAL B N 1
ATOM 3034 C CA . VAL B 1 166 ? -17.814 15.594 -13.049 1.00 16.53 137 VAL B CA 1
ATOM 3035 C C . VAL B 1 166 ? -17.139 15.260 -11.723 1.00 16.83 137 VAL B C 1
ATOM 3036 O O . VAL B 1 166 ? -15.928 15.062 -11.671 1.00 15.87 137 VAL B O 1
ATOM 3040 N N . GLU B 1 167 ? -17.912 15.231 -10.642 1.00 17.08 138 GLU B N 1
ATOM 3041 C CA . GLU B 1 167 ? -17.350 14.835 -9.356 1.00 18.00 138 GLU B CA 1
ATOM 3042 C C . GLU B 1 167 ? -17.033 13.352 -9.373 1.00 18.19 138 GLU B C 1
ATOM 3043 O O . GLU B 1 167 ? -17.933 12.528 -9.539 1.00 19.77 138 GLU B O 1
ATOM 3049 N N . VAL B 1 168 ? -15.759 13.025 -9.175 1.00 18.53 139 VAL B N 1
ATOM 3050 C CA . VAL B 1 168 ? -15.279 11.649 -9.232 1.00 18.61 139 VAL B CA 1
ATOM 3051 C C . VAL B 1 168 ? -14.874 11.055 -7.880 1.00 18.39 139 VAL B C 1
ATOM 3052 O O . VAL B 1 168 ? -14.642 9.850 -7.789 1.00 18.99 139 VAL B O 1
ATOM 3056 N N . ASP B 1 169 ? -14.755 11.888 -6.849 1.00 17.60 140 ASP B N 1
ATOM 3057 C CA . ASP B 1 169 ? -14.455 11.397 -5.503 1.00 16.98 140 ASP B CA 1
ATOM 3058 C C . ASP B 1 169 ? -14.730 12.452 -4.436 1.00 15.93 140 ASP B C 1
ATOM 3059 O O . ASP B 1 169 ? -14.704 13.651 -4.704 1.00 14.63 140 ASP B O 1
ATOM 3064 N N . ARG B 1 170 ? -15.026 11.974 -3.234 1.00 14.64 141 ARG B N 1
ATOM 3065 C CA . ARG B 1 170 ? -15.134 12.794 -2.043 1.00 14.46 141 ARG B CA 1
ATOM 3066 C C . ARG B 1 170 ? -14.411 11.992 -0.974 1.00 13.53 141 ARG B C 1
ATOM 3067 O O . ARG B 1 170 ? -14.716 10.811 -0.775 1.00 13.67 141 ARG B O 1
ATOM 3075 N N . ILE B 1 171 ? -13.470 12.614 -0.276 1.00 12.26 142 ILE B N 1
ATOM 3076 C CA . ILE B 1 171 ? -12.652 11.880 0.692 1.00 11.98 142 ILE B CA 1
ATOM 3077 C C . ILE B 1 171 ? -12.169 12.774 1.842 1.00 11.39 142 ILE B C 1
ATOM 3078 O O . ILE B 1 171 ? -11.807 13.925 1.629 1.00 11.01 142 ILE B O 1
ATOM 3083 N N . ARG B 1 172 ? -12.191 12.252 3.066 1.00 10.42 143 ARG B N 1
ATOM 3084 C CA . ARG B 1 172 ? -11.588 12.950 4.200 1.00 10.62 143 ARG B CA 1
ATOM 3085 C C . ARG B 1 172 ? -10.127 12.513 4.278 1.00 9.67 143 ARG B C 1
ATOM 3086 O O . ARG B 1 172 ? -9.833 11.330 4.219 1.00 9.25 143 ARG B O 1
ATOM 3094 N N . CYS B 1 173 ? -9.227 13.475 4.406 1.00 9.15 144 CYS B N 1
ATOM 3095 C CA . CYS B 1 173 ? -7.797 13.217 4.262 1.00 9.10 144 CYS B CA 1
ATOM 3096 C C . CYS B 1 173 ? -6.983 14.351 4.886 1.00 8.45 144 CYS B C 1
ATOM 3097 O O . CYS B 1 173 ? -7.528 15.388 5.242 1.00 7.88 144 CYS B O 1
ATOM 3100 N N . ASP B 1 174 ? -5.680 14.160 5.035 1.00 7.89 145 ASP B N 1
ATOM 3101 C CA . ASP B 1 174 ? -4.816 15.247 5.486 1.00 8.82 145 ASP B CA 1
ATOM 3102 C C . ASP B 1 174 ? -4.655 16.302 4.389 1.00 8.51 145 ASP B C 1
ATOM 3103 O O . ASP B 1 174 ? -4.387 17.474 4.662 1.00 9.12 145 ASP B O 1
ATOM 3108 N N . GLY B 1 175 ? -4.768 15.841 3.159 1.00 8.12 146 GLY B N 1
ATOM 3109 C CA . GLY B 1 175 ? -4.633 16.666 1.984 1.00 7.68 146 GLY B CA 1
ATOM 3110 C C . GLY B 1 175 ? -4.743 15.848 0.723 1.00 7.62 146 GLY B C 1
ATOM 3111 O O . GLY B 1 175 ? -4.969 14.647 0.759 1.00 7.29 146 GLY B O 1
ATOM 3112 N N . PHE B 1 176 ? -4.598 16.521 -0.405 1.00 7.24 147 PHE B N 1
ATOM 3113 C CA . PHE B 1 176 ? -4.764 15.904 -1.694 1.00 7.86 147 PHE B CA 1
ATOM 3114 C C . PHE B 1 176 ? -3.790 16.515 -2.691 1.00 8.18 147 PHE B C 1
ATOM 3115 O O . PHE B 1 176 ? -3.615 17.735 -2.740 1.00 7.49 147 PHE B O 1
ATOM 3123 N N . ILE B 1 177 ? -3.155 15.647 -3.467 1.00 7.56 148 ILE B N 1
ATOM 3124 C CA . ILE B 1 177 ? -2.092 16.015 -4.382 1.00 8.30 148 ILE B CA 1
ATOM 3125 C C . ILE B 1 177 ? -2.542 15.869 -5.832 1.00 8.32 148 ILE B C 1
ATOM 3126 O O . ILE B 1 177 ? -3.042 14.812 -6.257 1.00 8.82 148 ILE B O 1
ATOM 3131 N N . VAL B 1 178 ? -2.300 16.920 -6.593 1.00 8.16 149 VAL B N 1
ATOM 3132 C CA . VAL B 1 178 ? -2.402 16.886 -8.044 1.00 8.60 149 VAL B CA 1
ATOM 3133 C C . VAL B 1 178 ? -1.000 17.074 -8.624 1.00 8.65 149 VAL B C 1
ATOM 3134 O O . VAL B 1 178 ? -0.488 18.181 -8.674 1.00 8.43 149 VAL B O 1
ATOM 3138 N N . ALA B 1 179 ? -0.392 15.971 -9.050 1.00 8.52 150 ALA B N 1
ATOM 3139 C CA . ALA B 1 179 ? 0.988 15.956 -9.506 1.00 9.34 150 ALA B CA 1
ATOM 3140 C C . ALA B 1 179 ? 1.071 15.771 -11.020 1.00 10.02 150 ALA B C 1
ATOM 3141 O O . ALA B 1 179 ? 0.168 15.204 -11.645 1.00 10.71 150 ALA B O 1
ATOM 3143 N N . THR B 1 180 ? 2.158 16.256 -11.615 1.00 10.82 151 THR B N 1
ATOM 3144 C CA . THR B 1 180 ? 2.506 15.901 -12.974 1.00 10.24 151 THR B CA 1
ATOM 3145 C C . THR B 1 180 ? 3.342 14.626 -12.914 1.00 10.54 151 THR B C 1
ATOM 3146 O O . THR B 1 180 ? 3.755 14.175 -11.832 1.00 11.27 151 THR B O 1
ATOM 3150 N N . GLN B 1 181 ? 3.638 14.067 -14.081 1.00 10.02 152 GLN B N 1
ATOM 3151 C CA . GLN B 1 181 ? 4.494 12.887 -14.123 1.00 10.20 152 GLN B CA 1
ATOM 3152 C C . GLN B 1 181 ? 5.874 13.158 -13.508 1.00 9.81 152 GLN B C 1
ATOM 3153 O O . GLN B 1 181 ? 6.464 12.285 -12.894 1.00 9.82 152 GLN B O 1
ATOM 3159 N N . ILE B 1 182 ? 6.378 14.382 -13.648 1.00 10.06 153 ILE B N 1
ATOM 3160 C CA . ILE B 1 182 ? 7.638 14.747 -13.008 1.00 10.43 153 ILE B CA 1
ATOM 3161 C C . ILE B 1 182 ? 7.499 14.728 -11.477 1.00 10.59 153 ILE B C 1
ATOM 3162 O O . ILE B 1 182 ? 8.423 14.339 -10.751 1.00 10.43 153 ILE B O 1
ATOM 3167 N N . GLY B 1 183 ? 6.343 15.150 -10.989 1.00 10.08 154 GLY B N 1
ATOM 3168 C CA . GLY B 1 183 ? 6.024 15.058 -9.575 1.00 10.14 154 GLY B CA 1
ATOM 3169 C C . GLY B 1 183 ? 5.706 13.667 -9.059 1.00 9.42 154 GLY B C 1
ATOM 3170 O O . GLY B 1 183 ? 5.498 13.495 -7.856 1.00 9.57 154 GLY B O 1
ATOM 3171 N N . SER B 1 184 ? 5.674 12.663 -9.930 1.00 9.56 155 SER B N 1
ATOM 3172 C CA . SER B 1 184 ? 5.332 11.312 -9.473 1.00 9.40 155 SER B CA 1
ATOM 3173 C C . SER B 1 184 ? 6.374 10.750 -8.508 1.00 9.87 155 SER B C 1
ATOM 3174 O O . SER B 1 184 ? 6.064 9.840 -7.747 1.00 10.56 155 SER B O 1
ATOM 3177 N N . THR B 1 185 ? 7.589 11.297 -8.532 1.00 9.68 156 THR B N 1
ATOM 3178 C CA . THR B 1 185 ? 8.653 10.875 -7.618 1.00 10.26 156 THR B CA 1
ATOM 3179 C C . THR B 1 185 ? 8.819 11.812 -6.415 1.00 10.07 156 THR B C 1
ATOM 3180 O O . THR B 1 185 ? 9.781 11.676 -5.659 1.00 10.50 156 THR B O 1
ATOM 3184 N N . GLY B 1 186 ? 7.858 12.715 -6.209 1.00 10.10 157 GLY B N 1
ATOM 3185 C CA . GLY B 1 186 ? 7.895 13.645 -5.099 1.00 9.54 157 GLY B CA 1
ATOM 3186 C C . GLY B 1 186 ? 6.830 13.365 -4.048 1.00 8.94 157 GLY B C 1
ATOM 3187 O O . GLY B 1 186 ? 6.728 12.270 -3.513 1.00 9.44 157 GLY B O 1
ATOM 3188 N N . TYR B 1 187 ? 6.042 14.375 -3.726 1.00 9.28 158 TYR B N 1
ATOM 3189 C CA . TYR B 1 187 ? 4.987 14.213 -2.726 1.00 9.33 158 TYR B CA 1
ATOM 3190 C C . TYR B 1 187 ? 4.054 13.042 -3.078 1.00 8.59 158 TYR B C 1
ATOM 3191 O O . TYR B 1 187 ? 3.685 12.249 -2.197 1.00 8.76 158 TYR B O 1
ATOM 3200 N N . ALA B 1 188 ? 3.653 12.940 -4.340 1.00 8.53 159 ALA B N 1
ATOM 3201 C CA . ALA B 1 188 ? 2.780 11.834 -4.752 1.00 8.78 159 ALA B CA 1
ATOM 3202 C C . ALA B 1 188 ? 3.395 10.470 -4.430 1.00 8.62 159 ALA B C 1
ATOM 3203 O O . ALA B 1 188 ? 2.693 9.562 -4.002 1.00 7.92 159 ALA B O 1
ATOM 3205 N N . PHE B 1 189 ? 4.705 10.325 -4.658 1.00 7.59 160 PHE B N 1
ATOM 3206 C CA . PHE B 1 189 ? 5.463 9.113 -4.307 1.00 8.15 160 PHE B CA 1
ATOM 3207 C C . PHE B 1 189 ? 5.322 8.754 -2.805 1.00 8.07 160 PHE B C 1
ATOM 3208 O O . PHE B 1 189 ? 5.030 7.606 -2.435 1.00 8.81 160 PHE B O 1
ATOM 3216 N N . SER B 1 190 ? 5.539 9.748 -1.948 1.00 7.49 161 SER B N 1
ATOM 3217 C CA . SER B 1 190 ? 5.429 9.588 -0.510 1.00 7.74 161 SER B CA 1
ATOM 3218 C C . SER B 1 190 ? 4.021 9.172 -0.082 1.00 7.37 161 SER B C 1
ATOM 3219 O O . SER B 1 190 ? 3.871 8.398 0.875 1.00 7.47 161 SER B O 1
ATOM 3222 N N . ALA B 1 191 ? 3.016 9.688 -0.793 1.00 7.73 162 ALA B N 1
ATOM 3223 C CA . ALA B 1 191 ? 1.606 9.383 -0.534 1.00 8.59 162 ALA B CA 1
ATOM 3224 C C . ALA B 1 191 ? 1.185 8.000 -1.051 1.00 8.95 162 ALA B C 1
ATOM 3225 O O . ALA B 1 191 ? 0.050 7.588 -0.818 1.00 10.25 162 ALA B O 1
ATOM 3227 N N . GLY B 1 192 ? 2.091 7.308 -1.731 1.00 8.34 163 GLY B N 1
ATOM 3228 C CA . GLY B 1 192 ? 1.887 5.946 -2.217 1.00 8.72 163 GLY B CA 1
ATOM 3229 C C . GLY B 1 192 ? 1.595 5.823 -3.692 1.00 8.87 163 GLY B C 1
ATOM 3230 O O . GLY B 1 192 ? 1.114 4.773 -4.138 1.00 8.45 163 GLY B O 1
ATOM 3231 N N . GLY B 1 193 ? 1.920 6.869 -4.461 1.00 7.97 164 GLY B N 1
ATOM 3232 C CA . GLY B 1 193 ? 1.646 6.918 -5.886 1.00 8.09 164 GLY B CA 1
ATOM 3233 C C . GLY B 1 193 ? 2.627 6.122 -6.735 1.00 7.68 164 GLY B C 1
ATOM 3234 O O . GLY B 1 193 ? 3.701 5.707 -6.262 1.00 7.26 164 GLY B O 1
ATOM 3235 N N . PRO B 1 194 ? 2.270 5.884 -7.992 1.00 7.57 165 PRO B N 1
ATOM 3236 C CA . PRO B 1 194 ? 3.140 5.124 -8.905 1.00 7.17 165 PRO B CA 1
ATOM 3237 C C . PRO B 1 194 ? 4.294 5.964 -9.423 1.00 6.48 165 PRO B C 1
ATOM 3238 O O . PRO B 1 194 ? 4.185 7.202 -9.466 1.00 7.55 165 PRO B O 1
ATOM 3242 N N . VAL B 1 195 ? 5.370 5.323 -9.831 1.00 7.01 166 VAL B N 1
ATOM 3243 C CA . VAL B 1 195 ? 6.428 6.045 -10.536 1.00 6.58 166 VAL B CA 1
ATOM 3244 C C . VAL B 1 195 ? 6.064 6.069 -12.024 1.00 7.13 166 VAL B C 1
ATOM 3245 O O . VAL B 1 195 ? 5.864 5.036 -12.641 1.00 6.10 166 VAL B O 1
ATOM 3249 N N . VAL B 1 196 ? 5.972 7.269 -12.572 1.00 7.42 167 VAL B N 1
ATOM 3250 C CA . VAL B 1 196 ? 5.618 7.487 -13.959 1.00 8.25 167 VAL B CA 1
ATOM 3251 C C . VAL B 1 196 ? 6.811 8.084 -14.665 1.00 8.26 167 VAL B C 1
ATOM 3252 O O . VAL B 1 196 ? 7.446 9.003 -14.152 1.00 9.11 167 VAL B O 1
ATOM 3256 N N . GLU B 1 197 ? 7.113 7.560 -15.841 1.00 8.91 168 GLU B N 1
ATOM 3257 C CA . GLU B 1 197 ? 8.269 8.017 -16.600 1.00 9.29 168 GLU B CA 1
ATOM 3258 C C . GLU B 1 197 ? 8.087 9.487 -17.030 1.00 9.83 168 GLU B C 1
ATOM 3259 O O . GLU B 1 197 ? 6.960 9.947 -17.219 1.00 8.81 168 GLU B O 1
ATOM 3265 N N . PRO B 1 198 ? 9.182 10.234 -17.144 1.00 9.86 169 PRO B N 1
ATOM 3266 C CA . PRO B 1 198 ? 9.087 11.684 -17.386 1.00 11.17 169 PRO B CA 1
ATOM 3267 C C . PRO B 1 198 ? 8.470 12.089 -18.734 1.00 11.22 169 PRO B C 1
ATOM 3268 O O . PRO B 1 198 ? 8.023 13.236 -18.839 1.00 12.26 169 PRO B O 1
ATOM 3272 N N . TYR B 1 199 ? 8.398 11.171 -19.694 1.00 11.61 170 TYR B N 1
ATOM 3273 C CA . TYR B 1 199 ? 7.958 11.488 -21.061 1.00 12.18 170 TYR B CA 1
ATOM 3274 C C . TYR B 1 199 ? 6.532 11.043 -21.341 1.00 12.57 170 TYR B C 1
ATOM 3275 O O . TYR B 1 199 ? 6.077 11.121 -22.480 1.00 13.39 170 TYR B O 1
ATOM 3284 N N . LEU B 1 200 ? 5.838 10.561 -20.311 1.00 12.53 171 LEU B N 1
ATOM 3285 C CA . LEU B 1 200 ? 4.403 10.276 -20.396 1.00 12.64 171 LEU B CA 1
ATOM 3286 C C . LEU B 1 200 ? 3.658 11.375 -19.658 1.00 12.16 171 LEU B C 1
ATOM 3287 O O . LEU B 1 200 ? 3.631 11.386 -18.441 1.00 11.99 171 LEU B O 1
ATOM 3292 N N . GLU B 1 201 ? 3.073 12.315 -20.395 1.00 12.40 172 GLU B N 1
ATOM 3293 C CA . GLU B 1 201 ? 2.353 13.437 -19.782 1.00 12.37 172 GLU B CA 1
ATOM 3294 C C . GLU B 1 201 ? 1.050 12.975 -19.149 1.00 11.72 172 GLU B C 1
ATOM 3295 O O . GLU B 1 201 ? 0.192 12.397 -19.819 1.00 11.54 172 GLU B O 1
ATOM 3301 N N . CYS B 1 202 ? 0.909 13.231 -17.856 1.00 11.08 173 CYS B N 1
ATOM 3302 C CA . CYS B 1 202 ? -0.335 12.956 -17.145 1.00 10.72 173 CYS B CA 1
ATOM 3303 C C . CYS B 1 202 ? -0.365 13.663 -15.796 1.00 10.22 173 CYS B C 1
ATOM 3304 O O . CYS B 1 202 ? 0.654 14.203 -15.334 1.00 9.66 173 CYS B O 1
ATOM 3307 N N . PHE B 1 203 ? -1.555 13.686 -15.199 1.00 9.36 174 PHE B N 1
ATOM 3308 C CA . PHE B 1 203 ? -1.769 14.020 -13.797 1.00 9.27 174 PHE B CA 1
ATOM 3309 C C . PHE B 1 203 ? -1.842 12.733 -12.961 1.00 9.14 174 PHE B C 1
ATOM 3310 O O . PHE B 1 203 ? -2.400 11.727 -13.409 1.00 9.39 174 PHE B O 1
ATOM 3318 N N . ILE B 1 204 ? -1.276 12.778 -11.757 1.00 8.65 175 ILE B N 1
ATOM 3319 C CA . ILE B 1 204 ? -1.501 11.785 -10.724 1.00 8.77 175 ILE B CA 1
ATOM 3320 C C . ILE B 1 204 ? -2.289 12.455 -9.606 1.00 8.49 175 ILE B C 1
ATOM 3321 O O . ILE B 1 204 ? -1.847 13.454 -9.029 1.00 8.28 175 ILE B O 1
ATOM 3326 N N . LEU B 1 205 ? -3.472 11.919 -9.333 1.00 7.87 176 LEU B N 1
ATOM 3327 C CA . LEU B 1 205 ? -4.396 12.436 -8.331 1.00 7.44 176 LEU B CA 1
ATOM 3328 C C . LEU B 1 205 ? -4.399 11.480 -7.140 1.00 7.62 176 LEU B C 1
ATOM 3329 O O . LEU B 1 205 ? -4.786 10.322 -7.275 1.00 8.42 176 LEU B O 1
ATOM 3334 N N . ILE B 1 206 ? -3.947 11.940 -5.983 1.00 7.94 177 ILE B N 1
ATOM 3335 C CA . ILE B 1 206 ? -3.755 11.027 -4.849 1.00 8.07 177 ILE B CA 1
ATOM 3336 C C . ILE B 1 206 ? -3.968 11.718 -3.500 1.00 7.85 177 ILE B C 1
ATOM 3337 O O . ILE B 1 206 ? -3.472 12.823 -3.279 1.00 7.67 177 ILE B O 1
ATOM 3342 N N . PRO B 1 207 ? -4.702 11.070 -2.579 1.00 8.15 178 PRO B N 1
ATOM 3343 C CA . PRO B 1 207 ? -4.849 11.595 -1.222 1.00 8.44 178 PRO B CA 1
ATOM 3344 C C . PRO B 1 207 ? -3.663 11.321 -0.304 1.00 8.65 178 PRO B C 1
ATOM 3345 O O . PRO B 1 207 ? -2.957 10.324 -0.453 1.00 10.23 178 PRO B O 1
ATOM 3349 N N . ILE B 1 208 ? -3.441 12.232 0.629 1.00 8.31 179 ILE B N 1
ATOM 3350 C CA . ILE B 1 208 ? -2.492 12.053 1.696 1.00 8.19 179 ILE B CA 1
ATOM 3351 C C . ILE B 1 208 ? -3.270 11.572 2.926 1.00 8.13 179 ILE B C 1
ATOM 3352 O O . ILE B 1 208 ? -4.151 12.279 3.421 1.00 7.98 179 ILE B O 1
ATOM 3357 N N . ALA B 1 209 ? -2.915 10.396 3.438 1.00 8.10 180 ALA B N 1
ATOM 3358 C CA . ALA B 1 209 ? -3.564 9.815 4.622 1.00 7.72 180 ALA B CA 1
ATOM 3359 C C . ALA B 1 209 ? -5.100 9.868 4.565 1.00 7.48 180 ALA B C 1
ATOM 3360 O O . ALA B 1 209 ? -5.758 10.480 5.430 1.00 8.11 180 ALA B O 1
ATOM 3362 N N . PRO B 1 210 ? -5.673 9.205 3.572 1.00 7.56 181 PRO B N 1
ATOM 3363 C CA . PRO B 1 210 ? -7.136 9.178 3.428 1.00 7.77 181 PRO B CA 1
ATOM 3364 C C . PRO B 1 210 ? -7.790 8.307 4.498 1.00 7.69 181 PRO B C 1
ATOM 3365 O O . PRO B 1 210 ? -7.356 7.177 4.722 1.00 6.82 181 PRO B O 1
ATOM 3369 N N . PHE B 1 211 ? -8.825 8.829 5.141 1.00 7.95 182 PHE B N 1
ATOM 3370 C CA . PHE B 1 211 ? -9.586 8.078 6.125 1.00 7.96 182 PHE B CA 1
ATOM 3371 C C . PHE B 1 211 ? -10.705 7.367 5.387 1.00 8.43 182 PHE B C 1
ATOM 3372 O O . PHE B 1 211 ? -11.851 7.815 5.388 1.00 8.79 182 PHE B O 1
ATOM 3380 N N . ARG B 1 212 ? -10.343 6.276 4.731 1.00 8.09 183 ARG B N 1
ATOM 3381 C CA . ARG B 1 212 ? -11.306 5.447 4.016 1.00 9.17 183 ARG B CA 1
ATOM 3382 C C . ARG B 1 212 ? -10.761 4.044 3.839 1.00 9.43 183 ARG B C 1
ATOM 3383 O O . ARG B 1 212 ? -9.559 3.867 3.678 1.00 8.80 183 ARG B O 1
ATOM 3391 N N . PHE B 1 213 ? -11.649 3.054 3.852 1.00 9.78 184 PHE B N 1
ATOM 3392 C CA . PHE B 1 213 ? -11.250 1.645 3.726 1.00 10.92 184 PHE B CA 1
ATOM 3393 C C . PHE B 1 213 ? -10.565 1.354 2.376 1.00 12.18 184 PHE B C 1
ATOM 3394 O O . PHE B 1 213 ? -9.529 0.690 2.318 1.00 13.99 184 PHE B O 1
ATOM 3402 N N . GLY B 1 214 ? -11.130 1.853 1.299 1.00 11.79 185 GLY B N 1
ATOM 3403 C CA . GLY B 1 214 ? -10.510 1.739 -0.009 1.00 10.80 185 GLY B CA 1
ATOM 3404 C C . GLY B 1 214 ? -10.170 3.089 -0.604 1.00 10.33 185 GLY B C 1
ATOM 3405 O O . GLY B 1 214 ? -10.919 4.051 -0.443 1.00 10.13 185 GLY B O 1
ATOM 3406 N N . TRP B 1 215 ? -9.031 3.161 -1.283 1.00 9.28 186 TRP B N 1
ATOM 3407 C CA . TRP B 1 215 ? -8.697 4.310 -2.120 1.00 9.06 186 TRP B CA 1
ATOM 3408 C C . TRP B 1 215 ? -7.625 3.922 -3.138 1.00 8.20 186 TRP B C 1
ATOM 3409 O O . TRP B 1 215 ? -6.895 2.947 -2.944 1.00 7.19 186 TRP B O 1
ATOM 3420 N N . LYS B 1 216 ? -7.554 4.667 -4.234 1.00 8.04 187 LYS B N 1
ATOM 3421 C CA . LYS B 1 216 ? -6.545 4.432 -5.257 1.00 8.20 187 LYS B CA 1
ATOM 3422 C C . LYS B 1 216 ? -6.026 5.765 -5.778 1.00 8.78 187 LYS B C 1
ATOM 3423 O O . LYS B 1 216 ? -6.777 6.732 -5.881 1.00 9.42 187 LYS B O 1
ATOM 3429 N N . PRO B 1 217 ? -4.758 5.803 -6.178 1.00 8.74 188 PRO B N 1
ATOM 3430 C CA . PRO B 1 217 ? -4.293 6.902 -7.032 1.00 8.35 188 PRO B CA 1
ATOM 3431 C C . PRO B 1 217 ? -4.971 6.823 -8.393 1.00 7.97 188 PRO B C 1
ATOM 3432 O O . PRO B 1 217 ? -5.181 5.696 -8.880 1.00 7.32 188 PRO B O 1
ATOM 3436 N N . TYR B 1 218 ? -5.259 7.976 -9.004 1.00 8.04 189 TYR B N 1
ATOM 3437 C CA . TYR B 1 218 ? -5.842 8.043 -10.342 1.00 8.64 189 TYR B CA 1
ATOM 3438 C C . TYR B 1 218 ? -4.847 8.731 -11.266 1.00 8.57 189 TYR B C 1
ATOM 3439 O O . TYR B 1 218 ? -4.283 9.770 -10.930 1.00 9.77 189 TYR B O 1
ATOM 3448 N N . VAL B 1 219 ? -4.611 8.139 -12.416 1.00 7.57 190 VAL B N 1
ATOM 3449 C CA . VAL B 1 219 ? -3.723 8.725 -13.409 1.00 6.79 190 VAL B CA 1
ATOM 3450 C C . VAL B 1 219 ? -4.562 9.122 -14.615 1.00 6.16 190 VAL B C 1
ATOM 3451 O O . VAL B 1 219 ? -5.174 8.268 -15.265 1.00 4.46 190 VAL B O 1
ATOM 3455 N N . VAL B 1 220 ? -4.586 10.424 -14.915 1.00 5.84 191 VAL B N 1
ATOM 3456 C CA . VAL B 1 220 ? -5.412 10.944 -15.998 1.00 6.63 191 VAL B CA 1
ATOM 3457 C C . VAL B 1 220 ? -4.631 11.842 -16.954 1.00 6.81 191 VAL B C 1
ATOM 3458 O O . VAL B 1 220 ? -3.539 12.311 -16.642 1.00 7.04 191 VAL B O 1
ATOM 3462 N N . SER B 1 221 ? -5.220 12.076 -18.113 1.00 8.26 192 SER B N 1
ATOM 3463 C CA . SER B 1 221 ? -4.635 12.925 -19.135 1.00 9.10 192 SER B CA 1
ATOM 3464 C C . SER B 1 221 ? -4.421 14.325 -18.590 1.00 10.18 192 SER B C 1
ATOM 3465 O O . SER B 1 221 ? -5.265 14.858 -17.880 1.00 9.66 192 SER B O 1
ATOM 3468 N N . MET B 1 222 ? -3.290 14.917 -18.931 1.00 11.15 193 MET B N 1
ATOM 3469 C CA . MET B 1 222 ? -3.019 16.288 -18.532 1.00 12.88 193 MET B CA 1
ATOM 3470 C C . MET B 1 222 ? -3.773 17.319 -19.353 1.00 13.34 193 MET B C 1
ATOM 3471 O O . MET B 1 222 ? -3.621 18.513 -19.106 1.00 15.05 193 MET B O 1
ATOM 3476 N N . GLU B 1 223 ? -4.576 16.868 -20.317 1.00 12.94 194 GLU B N 1
ATOM 3477 C CA . GLU B 1 223 ? -5.460 17.744 -21.081 1.00 13.78 194 GLU B CA 1
ATOM 3478 C C . GLU B 1 223 ? -6.737 18.049 -20.301 1.00 13.20 194 GLU B C 1
ATOM 3479 O O . GLU B 1 223 ? -7.466 18.974 -20.656 1.00 13.63 194 GLU B O 1
ATOM 3485 N N . ARG B 1 224 ? -6.995 17.286 -19.234 1.00 12.42 195 ARG B N 1
ATOM 3486 C CA . ARG B 1 224 ? -8.225 17.431 -18.463 1.00 12.07 195 ARG B CA 1
ATOM 3487 C C . ARG B 1 224 ? -8.087 18.551 -17.429 1.00 11.83 195 ARG B C 1
ATOM 3488 O O . ARG B 1 224 ? -6.988 18.866 -16.986 1.00 12.37 195 ARG B O 1
ATOM 3496 N N . LYS B 1 225 ? -9.223 19.132 -17.060 1.00 11.60 196 LYS B N 1
ATOM 3497 C CA . LYS B 1 225 ? -9.285 20.202 -16.069 1.00 11.72 196 LYS B CA 1
ATOM 3498 C C . LYS B 1 225 ? -9.560 19.564 -14.716 1.00 10.93 196 LYS B C 1
ATOM 3499 O O . LYS B 1 225 ? -10.484 18.772 -14.581 1.00 9.91 196 LYS B O 1
ATOM 3505 N N . ILE B 1 226 ? -8.769 19.919 -13.710 1.00 10.17 197 ILE B N 1
ATOM 3506 C CA . ILE B 1 226 ? -8.931 19.353 -12.378 1.00 10.30 197 ILE B CA 1
ATOM 3507 C C . ILE B 1 226 ? -9.500 20.419 -11.457 1.00 10.17 197 ILE B C 1
ATOM 3508 O O . ILE B 1 226 ? -9.095 21.575 -11.514 1.00 10.01 197 ILE B O 1
ATOM 3513 N N . GLU B 1 227 ? -10.488 20.047 -10.652 1.00 9.87 198 GLU B N 1
ATOM 3514 C CA . GLU B 1 227 ? -11.048 20.962 -9.661 1.00 10.02 198 GLU B CA 1
ATOM 3515 C C . GLU B 1 227 ? -10.953 20.264 -8.319 1.00 9.66 198 GLU B C 1
ATOM 3516 O O . GLU B 1 227 ? -11.280 19.094 -8.188 1.00 9.52 198 GLU B O 1
ATOM 3522 N N . VAL B 1 228 ? -10.448 20.972 -7.324 1.00 9.53 199 VAL B N 1
ATOM 3523 C CA . VAL B 1 228 ? -10.407 20.466 -5.967 1.00 9.20 199 VAL B CA 1
ATOM 3524 C C . VAL B 1 228 ? -11.224 21.437 -5.115 1.00 8.60 199 VAL B C 1
ATOM 3525 O O . VAL B 1 228 ? -11.104 22.660 -5.235 1.00 8.78 199 VAL B O 1
ATOM 3529 N N . ILE B 1 229 ? -12.091 20.890 -4.277 1.00 8.51 200 ILE B N 1
ATOM 3530 C CA . ILE B 1 229 ? -12.991 21.689 -3.458 1.00 8.54 200 ILE B CA 1
ATOM 3531 C C . ILE B 1 229 ? -12.802 21.315 -1.999 1.00 8.63 200 ILE B C 1
ATOM 3532 O O . ILE B 1 229 ? -12.957 20.157 -1.626 1.00 7.91 200 ILE B O 1
ATOM 3537 N N . ALA B 1 230 ? -12.473 22.302 -1.173 1.00 8.79 201 ALA B N 1
ATOM 3538 C CA . ALA B 1 230 ? -12.202 22.056 0.235 1.00 9.52 201 ALA B CA 1
ATOM 3539 C C . ALA B 1 230 ? -12.287 23.352 1.013 1.00 10.07 201 ALA B C 1
ATOM 3540 O O . ALA B 1 230 ? -11.891 24.393 0.519 1.00 10.79 201 ALA B O 1
ATOM 3542 N N . GLU B 1 231 ? -12.766 23.253 2.246 1.00 11.13 202 GLU B N 1
ATOM 3543 C CA . GLU B 1 231 ? -12.814 24.385 3.169 1.00 12.15 202 GLU B CA 1
ATOM 3544 C C . GLU B 1 231 ? -11.665 24.268 4.178 1.00 12.28 202 GLU B C 1
ATOM 3545 O O . GLU B 1 231 ? -11.189 23.170 4.460 1.00 12.46 202 GLU B O 1
ATOM 3551 N N . LYS B 1 232 ? -11.229 25.403 4.723 1.00 12.54 203 LYS B N 1
ATOM 3552 C CA . LYS B 1 232 ? -10.197 25.428 5.763 1.00 12.83 203 LYS B CA 1
ATOM 3553 C C . LYS B 1 232 ? -8.903 24.786 5.300 1.00 12.36 203 LYS B C 1
ATOM 3554 O O . LYS B 1 232 ? -8.266 24.036 6.042 1.00 12.39 203 LYS B O 1
ATOM 3560 N N . ALA B 1 233 ? -8.516 25.096 4.067 1.00 11.76 204 ALA B N 1
ATOM 3561 C CA . ALA B 1 233 ? -7.362 24.489 3.457 1.00 11.11 204 ALA B CA 1
ATOM 3562 C C . ALA B 1 233 ? -6.336 25.529 3.021 1.00 10.76 204 ALA B C 1
ATOM 3563 O O . ALA B 1 233 ? -6.562 26.738 3.088 1.00 10.31 204 ALA B O 1
ATOM 3565 N N . ILE B 1 234 ? -5.181 25.021 2.633 1.00 10.48 205 ILE B N 1
ATOM 3566 C CA . ILE B 1 234 ? -4.129 25.794 2.004 1.00 10.59 205 ILE B CA 1
ATOM 3567 C C . ILE B 1 234 ? -3.690 25.067 0.740 1.00 10.47 205 ILE B C 1
ATOM 3568 O O . ILE B 1 234 ? -3.718 23.855 0.686 1.00 10.47 205 ILE B O 1
ATOM 3573 N N . VAL B 1 235 ? -3.315 25.820 -0.286 1.00 9.59 206 VAL B N 1
ATOM 3574 C CA . VAL B 1 235 ? -2.811 25.246 -1.517 1.00 9.59 206 VAL B CA 1
ATOM 3575 C C . VAL B 1 235 ? -1.336 25.618 -1.606 1.00 9.14 206 VAL B C 1
ATOM 3576 O O . VAL B 1 235 ? -0.960 26.750 -1.289 1.00 8.50 206 VAL B O 1
ATOM 3580 N N . VAL B 1 236 ? -0.516 24.653 -2.007 1.00 8.66 207 VAL B N 1
ATOM 3581 C CA . VAL B 1 236 ? 0.935 24.801 -2.044 1.00 8.60 207 VAL B CA 1
ATOM 3582 C C . VAL B 1 236 ? 1.461 24.358 -3.399 1.00 8.51 207 VAL B C 1
ATOM 3583 O O . VAL B 1 236 ? 1.123 23.268 -3.878 1.00 8.68 207 VAL B O 1
ATOM 3587 N N . ALA B 1 237 ? 2.284 25.195 -4.032 1.00 8.42 208 ALA B N 1
ATOM 3588 C CA . ALA B 1 237 ? 2.884 24.843 -5.315 1.00 8.29 208 ALA B CA 1
ATOM 3589 C C . ALA B 1 237 ? 4.334 24.426 -5.115 1.00 8.59 208 ALA B C 1
ATOM 3590 O O . ALA B 1 237 ? 5.140 25.213 -4.639 1.00 8.41 208 ALA B O 1
ATOM 3592 N N . ASP B 1 238 ? 4.639 23.184 -5.466 1.00 8.92 209 ASP B N 1
ATOM 3593 C CA . ASP B 1 238 ? 6.000 22.640 -5.387 1.00 10.31 209 ASP B CA 1
ATOM 3594 C C . ASP B 1 238 ? 6.671 22.786 -4.022 1.00 10.71 209 ASP B C 1
ATOM 3595 O O . ASP B 1 238 ? 7.905 22.886 -3.934 1.00 11.57 209 ASP B O 1
ATOM 3600 N N . GLY B 1 239 ? 5.876 22.819 -2.958 1.00 11.03 210 GLY B N 1
ATOM 3601 C CA . GLY B 1 239 ? 6.408 22.940 -1.612 1.00 11.25 210 GLY B CA 1
ATOM 3602 C C . GLY B 1 239 ? 6.953 24.312 -1.290 1.00 11.56 210 GLY B C 1
ATOM 3603 O O . GLY B 1 239 ? 7.561 24.511 -0.238 1.00 11.51 210 GLY B O 1
ATOM 3604 N N . GLN B 1 240 ? 6.725 25.270 -2.183 1.00 11.91 211 GLN B N 1
ATOM 3605 C CA . GLN B 1 240 ? 7.217 26.621 -1.985 1.00 12.95 211 GLN B CA 1
ATOM 3606 C C . GLN B 1 240 ? 6.055 27.580 -1.686 1.00 13.58 211 GLN B C 1
ATOM 3607 O O . GLN B 1 240 ? 5.708 27.793 -0.520 1.00 15.46 211 GLN B O 1
ATOM 3613 N N . LYS B 1 241 ? 5.427 28.119 -2.723 1.00 13.85 212 LYS B N 1
ATOM 3614 C CA . LYS B 1 241 ? 4.468 29.204 -2.558 1.00 13.82 212 LYS B CA 1
ATOM 3615 C C . LYS B 1 241 ? 3.118 28.636 -2.129 1.00 12.72 212 LYS B C 1
ATOM 3616 O O . LYS B 1 241 ? 2.677 27.602 -2.638 1.00 12.38 212 LYS B O 1
ATOM 3622 N N . SER B 1 242 ? 2.476 29.315 -1.192 1.00 12.33 213 SER B N 1
ATOM 3623 C CA . SER B 1 242 ? 1.215 28.842 -0.643 1.00 11.94 213 SER B CA 1
ATOM 3624 C C . SER B 1 242 ? 0.246 29.964 -0.293 1.00 11.32 213 SER B C 1
ATOM 3625 O O . SER B 1 242 ? 0.646 31.103 0.004 1.00 10.83 213 SER B O 1
ATOM 3628 N N . VAL B 1 243 ? -1.037 29.632 -0.337 1.00 10.99 214 VAL B N 1
ATOM 3629 C CA . VAL B 1 243 ? -2.096 30.559 0.035 1.00 11.70 214 VAL B CA 1
ATOM 3630 C C . VAL B 1 243 ? -3.275 29.818 0.652 1.00 11.80 214 VAL B C 1
ATOM 3631 O O . VAL B 1 243 ? -3.597 28.708 0.246 1.00 11.02 214 VAL B O 1
ATOM 3635 N N . ASP B 1 244 ? -3.898 30.430 1.650 1.00 12.10 215 ASP B N 1
ATOM 3636 C CA . ASP B 1 244 ? -5.169 29.949 2.170 1.00 12.88 215 ASP B CA 1
ATOM 3637 C C . ASP B 1 244 ? -6.226 30.094 1.085 1.00 13.54 215 ASP B C 1
ATOM 3638 O O . ASP B 1 244 ? -6.195 31.041 0.299 1.00 13.58 215 ASP B O 1
ATOM 3643 N N . PHE B 1 245 ? -7.148 29.140 1.036 1.00 14.07 216 PHE B N 1
ATOM 3644 C CA . PHE B 1 245 ? -8.332 29.262 0.197 1.00 14.36 216 PHE B CA 1
ATOM 3645 C C . PHE B 1 245 ? -9.520 28.553 0.830 1.00 14.85 216 PHE B C 1
ATOM 3646 O O . PHE B 1 245 ? -9.371 27.715 1.724 1.00 14.86 216 PHE B O 1
ATOM 3654 N N . ASP B 1 246 ? -10.700 28.915 0.357 1.00 15.70 217 ASP B N 1
ATOM 3655 C CA . ASP B 1 246 ? -11.930 28.241 0.732 1.00 16.52 217 ASP B CA 1
ATOM 3656 C C . ASP B 1 246 ? -12.788 28.101 -0.514 1.00 16.95 217 ASP B C 1
ATOM 3657 O O . ASP B 1 246 ? -12.959 29.062 -1.270 1.00 17.49 217 ASP B O 1
ATOM 3662 N N . GLY B 1 247 ? -13.341 26.914 -0.714 1.00 16.57 218 GLY B N 1
ATOM 3663 C CA . GLY B 1 247 ? -14.203 26.644 -1.847 1.00 16.61 218 GLY B CA 1
ATOM 3664 C C . GLY B 1 247 ? -13.462 25.841 -2.897 1.00 16.34 218 GLY B C 1
ATOM 3665 O O . GLY B 1 247 ? -12.881 24.811 -2.595 1.00 16.90 218 GLY B O 1
ATOM 3666 N N . GLU B 1 248 ? -13.452 26.346 -4.122 1.00 16.12 219 GLU B N 1
ATOM 3667 C CA . GLU B 1 248 ? -13.006 25.590 -5.290 1.00 16.10 219 GLU B CA 1
ATOM 3668 C C . GLU B 1 248 ? -11.726 26.190 -5.870 1.00 15.07 219 GLU B C 1
ATOM 3669 O O . GLU B 1 248 ? -11.571 27.412 -5.921 1.00 15.04 219 GLU B O 1
ATOM 3675 N N . ILE B 1 249 ? -10.816 25.325 -6.297 1.00 14.17 220 ILE B N 1
ATOM 3676 C CA . ILE B 1 249 ? -9.698 25.736 -7.138 1.00 13.39 220 ILE B CA 1
ATOM 3677 C C . ILE B 1 249 ? -9.632 24.859 -8.372 1.00 12.78 220 ILE B C 1
ATOM 3678 O O . ILE B 1 249 ? -9.935 23.663 -8.313 1.00 12.11 220 ILE B O 1
ATOM 3683 N N . THR B 1 250 ? -9.223 25.464 -9.478 1.00 11.42 221 THR B N 1
ATOM 3684 C CA . THR B 1 250 ? -9.014 24.761 -10.728 1.00 11.20 221 THR B CA 1
ATOM 3685 C C . THR B 1 250 ? -7.518 24.631 -10.989 1.00 11.06 221 THR B C 1
ATOM 3686 O O . THR B 1 250 ? -6.761 25.584 -10.778 1.00 10.61 221 THR B O 1
ATOM 3690 N N . ILE B 1 251 ? -7.106 23.464 -11.478 1.00 10.16 222 ILE B N 1
ATOM 3691 C CA . ILE B 1 251 ? -5.716 23.202 -11.837 1.00 10.67 222 ILE B CA 1
ATOM 3692 C C . ILE B 1 251 ? -5.671 22.746 -13.297 1.00 11.07 222 ILE B C 1
ATOM 3693 O O . ILE B 1 251 ? -6.417 21.844 -13.694 1.00 10.45 222 ILE B O 1
ATOM 3698 N N . GLU B 1 252 ? -4.826 23.391 -14.093 1.00 10.93 223 GLU B N 1
ATOM 3699 C CA . GLU B 1 252 ? -4.690 23.050 -15.505 1.00 11.70 223 GLU B CA 1
ATOM 3700 C C . GLU B 1 252 ? -3.256 23.229 -15.996 1.00 11.55 223 GLU B C 1
ATOM 3701 O O . GLU B 1 252 ? -2.466 23.983 -15.420 1.00 11.52 223 GLU B O 1
ATOM 3707 N N . LYS B 1 253 ? -2.934 22.517 -17.065 1.00 11.31 224 LYS B N 1
ATOM 3708 C CA . LYS B 1 253 ? -1.664 22.664 -17.749 1.00 11.86 224 LYS B CA 1
ATOM 3709 C C . LYS B 1 253 ? -1.514 24.100 -18.246 1.00 11.77 224 LYS B C 1
ATOM 3710 O O . LYS B 1 253 ? -2.452 24.681 -18.825 1.00 11.82 224 LYS B O 1
ATOM 3716 N N . SER B 1 254 ? -0.336 24.673 -18.016 1.00 11.84 225 SER B N 1
ATOM 3717 C CA . SER B 1 254 ? -0.032 26.035 -18.451 1.00 11.94 225 SER B CA 1
ATOM 3718 C C . SER B 1 254 ? 0.716 26.030 -19.781 1.00 11.96 225 SER B C 1
ATOM 3719 O O . SER B 1 254 ? 1.110 24.983 -20.279 1.00 11.74 225 SER B O 1
ATOM 3722 N N . GLU B 1 255 ? 0.921 27.219 -20.329 1.00 12.08 226 GLU B N 1
ATOM 3723 C CA . GLU B 1 255 ? 1.629 27.391 -21.600 1.00 12.42 226 GLU B CA 1
ATOM 3724 C C . GLU B 1 255 ? 3.137 27.621 -21.421 1.00 11.27 226 GLU B C 1
ATOM 3725 O O . GLU B 1 255 ? 3.837 27.896 -22.396 1.00 11.56 226 GLU B O 1
ATOM 3731 N N . PHE B 1 256 ? 3.623 27.513 -20.186 1.00 10.03 227 PHE B N 1
ATOM 3732 C CA . PHE B 1 256 ? 4.992 27.871 -19.836 1.00 9.55 227 PHE B CA 1
ATOM 3733 C C . PHE B 1 256 ? 5.711 26.715 -19.156 1.00 9.17 227 PHE B C 1
ATOM 3734 O O . PHE B 1 256 ? 5.745 26.633 -17.931 1.00 9.33 227 PHE B O 1
ATOM 3742 N N . PRO B 1 257 ? 6.275 25.806 -19.941 1.00 8.78 228 PRO B N 1
ATOM 3743 C CA . PRO B 1 257 ? 6.943 24.627 -19.379 1.00 9.12 228 PRO B CA 1
ATOM 3744 C C . PRO B 1 257 ? 8.267 24.958 -18.705 1.00 9.14 228 PRO B C 1
ATOM 3745 O O . PRO B 1 257 ? 8.815 26.053 -18.915 1.00 8.92 228 PRO B O 1
ATOM 3749 N N . ALA B 1 258 ? 8.730 24.044 -17.856 1.00 8.91 229 ALA B N 1
ATOM 3750 C CA . ALA B 1 258 ? 10.096 24.044 -17.361 1.00 8.68 229 ALA B CA 1
ATOM 3751 C C . ALA B 1 258 ? 10.982 23.586 -18.511 1.00 8.38 229 ALA B C 1
ATOM 3752 O O . ALA B 1 258 ? 10.666 22.605 -19.182 1.00 8.75 229 ALA B O 1
ATOM 3754 N N . VAL B 1 259 ? 12.092 24.280 -18.722 1.00 7.82 230 VAL B N 1
ATOM 3755 C CA . VAL B 1 259 ? 13.014 23.963 -19.804 1.00 7.04 230 VAL B CA 1
ATOM 3756 C C . VAL B 1 259 ? 14.352 23.591 -19.206 1.00 6.88 230 VAL B C 1
ATOM 3757 O O . VAL B 1 259 ? 14.901 24.329 -18.387 1.00 6.35 230 VAL B O 1
ATOM 3761 N N . PHE B 1 260 ? 14.833 22.420 -19.604 1.00 6.19 231 PHE B N 1
ATOM 3762 C CA . PHE B 1 260 ? 16.123 21.876 -19.195 1.00 6.36 231 PHE B CA 1
ATOM 3763 C C . PHE B 1 260 ? 16.952 21.510 -20.402 1.00 6.82 231 PHE B C 1
ATOM 3764 O O . PHE B 1 260 ? 16.423 21.207 -21.461 1.00 7.00 231 PHE B O 1
ATOM 3772 N N . PHE B 1 261 ? 18.263 21.485 -20.243 1.00 6.22 232 PHE B N 1
ATOM 3773 C CA . PHE B 1 261 ? 19.093 20.884 -21.262 1.00 6.63 232 PHE B CA 1
ATOM 3774 C C . PHE B 1 261 ? 18.727 19.416 -21.309 1.00 7.16 232 PHE B C 1
ATOM 3775 O O . PHE B 1 261 ? 18.282 18.843 -20.307 1.00 5.34 232 PHE B O 1
ATOM 3783 N N . LYS B 1 262 ? 18.852 18.833 -22.489 1.00 8.52 233 LYS B N 1
ATOM 3784 C CA . LYS B 1 262 ? 18.498 17.446 -22.701 1.00 9.91 233 LYS B CA 1
ATOM 3785 C C . LYS B 1 262 ? 19.389 16.564 -21.855 1.00 9.90 233 LYS B C 1
ATOM 3786 O O . LYS B 1 262 ? 20.611 16.715 -21.866 1.00 9.67 233 LYS B O 1
ATOM 3792 N N . ASN B 1 263 ? 18.750 15.666 -21.114 1.00 10.90 234 ASN B N 1
ATOM 3793 C CA . ASN B 1 263 ? 19.433 14.640 -20.354 1.00 11.08 234 ASN B CA 1
ATOM 3794 C C . ASN B 1 263 ? 19.121 13.315 -21.034 1.00 11.50 234 ASN B C 1
ATOM 3795 O O . ASN B 1 263 ? 18.034 12.771 -20.886 1.00 11.16 234 ASN B O 1
ATOM 3800 N N . GLU B 1 264 ? 20.096 12.835 -21.799 1.00 12.09 235 GLU B N 1
ATOM 3801 C CA . GLU B 1 264 ? 19.997 11.619 -22.602 1.00 13.01 235 GLU B CA 1
ATOM 3802 C C . GLU B 1 264 ? 19.699 10.374 -21.763 1.00 13.21 235 GLU B C 1
ATOM 3803 O O . GLU B 1 264 ? 19.113 9.411 -22.263 1.00 14.41 235 GLU B O 1
ATOM 3809 N N . LYS B 1 265 ? 20.088 10.401 -20.489 1.00 13.04 236 LYS B N 1
ATOM 3810 C CA . LYS B 1 265 ? 19.959 9.244 -19.604 1.00 12.48 236 LYS B CA 1
ATOM 3811 C C . LYS B 1 265 ? 18.824 9.381 -18.586 1.00 11.60 236 LYS B C 1
ATOM 3812 O O . LYS B 1 265 ? 18.782 8.643 -17.606 1.00 10.95 236 LYS B O 1
ATOM 3818 N N . ARG B 1 266 ? 17.894 10.301 -18.828 1.00 11.03 237 ARG B N 1
ATOM 3819 C CA . ARG B 1 266 ? 16.835 10.600 -17.865 1.00 10.91 237 ARG B CA 1
ATOM 3820 C C . ARG B 1 266 ? 15.969 9.381 -17.580 1.00 10.85 237 ARG B C 1
ATOM 3821 O O . ARG B 1 266 ? 15.688 9.082 -16.429 1.00 10.74 237 ARG B O 1
ATOM 3829 N N . PHE B 1 267 ? 15.553 8.677 -18.628 1.00 10.91 238 PHE B N 1
ATOM 3830 C CA . PHE B 1 267 ? 14.706 7.491 -18.451 1.00 11.05 238 PHE B CA 1
ATOM 3831 C C . PHE B 1 267 ? 15.488 6.371 -17.777 1.00 11.42 238 PHE B C 1
ATOM 3832 O O . PHE B 1 267 ? 14.989 5.713 -16.878 1.00 11.19 238 PHE B O 1
ATOM 3840 N N . ARG B 1 268 ? 16.717 6.166 -18.231 1.00 12.01 239 ARG B N 1
ATOM 3841 C CA . ARG B 1 268 ? 17.571 5.114 -17.710 1.00 13.10 239 ARG B CA 1
ATOM 3842 C C . ARG B 1 268 ? 17.894 5.343 -16.236 1.00 12.80 239 ARG B C 1
ATOM 3843 O O . ARG B 1 268 ? 17.891 4.398 -15.453 1.00 13.03 239 ARG B O 1
ATOM 3851 N N . ASN B 1 269 ? 18.164 6.595 -15.874 1.00 12.49 240 ASN B N 1
ATOM 3852 C CA . ASN B 1 269 ? 18.573 6.957 -14.515 1.00 12.59 240 ASN B CA 1
ATOM 3853 C C . ASN B 1 269 ? 17.418 6.951 -13.535 1.00 11.97 240 ASN B C 1
ATOM 3854 O O . ASN B 1 269 ? 17.642 6.869 -12.334 1.00 11.70 240 ASN B O 1
ATOM 3859 N N . LEU B 1 270 ? 16.188 7.051 -14.042 1.00 11.62 241 LEU B N 1
ATOM 3860 C CA . LEU B 1 270 ? 14.997 7.157 -13.203 1.00 11.09 241 LEU B CA 1
ATOM 3861 C C . LEU B 1 270 ? 14.921 6.027 -12.190 1.00 10.76 241 LEU B C 1
ATOM 3862 O O . LEU B 1 270 ? 14.676 6.263 -11.015 1.00 10.62 241 LEU B O 1
ATOM 3867 N N . PHE B 1 271 ? 15.143 4.805 -12.654 1.00 10.43 242 PHE B N 1
ATOM 3868 C CA . PHE B 1 271 ? 14.872 3.622 -11.857 1.00 10.49 242 PHE B CA 1
ATOM 3869 C C . PHE B 1 271 ? 15.848 3.471 -10.696 1.00 10.40 242 PHE B C 1
ATOM 3870 O O . PHE B 1 271 ? 15.441 3.134 -9.593 1.00 10.22 242 PHE B O 1
ATOM 3878 N N . GLY B 1 272 ? 17.117 3.785 -10.936 1.00 10.21 243 GLY B N 1
ATOM 3879 C CA . GLY B 1 272 ? 18.127 3.742 -9.890 1.00 10.56 243 GLY B CA 1
ATOM 3880 C C . GLY B 1 272 ? 17.965 4.873 -8.877 1.00 10.62 243 GLY B C 1
ATOM 3881 O O . GLY B 1 272 ? 18.156 4.671 -7.677 1.00 11.59 243 GLY B O 1
ATOM 3882 N N . LYS B 1 273 ? 17.625 6.057 -9.360 1.00 10.67 244 LYS B N 1
ATOM 3883 C CA . LYS B 1 273 ? 17.426 7.223 -8.493 1.00 10.78 244 LYS B CA 1
ATOM 3884 C C . LYS B 1 273 ? 16.251 7.021 -7.543 1.00 10.74 244 LYS B C 1
ATOM 3885 O O . LYS B 1 273 ? 16.334 7.356 -6.368 1.00 10.77 244 LYS B O 1
ATOM 3891 N N . VAL B 1 274 ? 15.167 6.464 -8.064 1.00 9.95 245 VAL B N 1
ATOM 3892 C CA . VAL B 1 274 ? 13.991 6.168 -7.266 1.00 10.47 245 VAL B CA 1
ATOM 3893 C C . VAL B 1 274 ? 14.297 5.205 -6.134 1.00 10.07 245 VAL B C 1
ATOM 3894 O O . VAL B 1 274 ? 13.827 5.399 -5.008 1.00 9.85 245 VAL B O 1
ATOM 3898 N N . ARG B 1 275 ? 15.086 4.170 -6.424 1.00 9.90 246 ARG B N 1
ATOM 3899 C CA . ARG B 1 275 ? 15.412 3.161 -5.423 1.00 10.84 246 ARG B CA 1
ATOM 3900 C C . ARG B 1 275 ? 16.274 3.732 -4.299 1.00 10.87 246 ARG B C 1
ATOM 3901 O O . ARG B 1 275 ? 16.281 3.186 -3.196 1.00 10.46 246 ARG B O 1
ATOM 3909 N N . SER B 1 276 ? 16.976 4.830 -4.582 1.00 11.03 247 SER B N 1
ATOM 3910 C CA . SER B 1 276 ? 17.815 5.517 -3.597 1.00 11.72 247 SER B CA 1
ATOM 3911 C C . SER B 1 276 ? 17.082 6.625 -2.809 1.00 11.73 247 SER B C 1
ATOM 3912 O O . SER B 1 276 ? 17.686 7.258 -1.940 1.00 11.67 247 SER B O 1
ATOM 3915 N N . ILE B 1 277 ? 15.802 6.851 -3.100 1.00 11.88 248 ILE B N 1
ATOM 3916 C CA . ILE B 1 277 ? 15.028 7.886 -2.403 1.00 12.47 248 ILE B CA 1
ATOM 3917 C C . ILE B 1 277 ? 14.919 7.540 -0.928 1.00 13.18 248 ILE B C 1
ATOM 3918 O O . ILE B 1 277 ? 14.568 6.418 -0.564 1.00 12.67 248 ILE B O 1
ATOM 3923 N N . GLY B 1 278 ? 15.253 8.525 -0.101 1.00 14.56 249 GLY B N 1
ATOM 3924 C CA . GLY B 1 278 ? 15.230 8.403 1.342 1.00 15.62 249 GLY B CA 1
ATOM 3925 C C . GLY B 1 278 ? 15.534 9.740 2.003 1.00 16.51 249 GLY B C 1
ATOM 3927 N N . MET C 1 30 ? -27.345 5.824 42.066 1.00 10.12 1 MET C N 1
ATOM 3928 C CA . MET C 1 30 ? -26.161 6.212 41.241 1.00 9.75 1 MET C CA 1
ATOM 3929 C C . MET C 1 30 ? -26.404 7.552 40.566 1.00 9.28 1 MET C C 1
ATOM 3930 O O . MET C 1 30 ? -27.548 7.958 40.385 1.00 9.38 1 MET C O 1
ATOM 3935 N N . ARG C 1 31 ? -25.324 8.229 40.192 1.00 9.02 2 ARG C N 1
ATOM 3936 C CA . ARG C 1 31 ? -25.407 9.449 39.392 1.00 9.08 2 ARG C CA 1
ATOM 3937 C C . ARG C 1 31 ? -24.594 9.310 38.117 1.00 7.70 2 ARG C C 1
ATOM 3938 O O . ARG C 1 31 ? -23.465 8.806 38.122 1.00 6.96 2 ARG C O 1
ATOM 3946 N N . ALA C 1 32 ? -25.186 9.760 37.020 1.00 6.48 3 ALA C N 1
ATOM 3947 C CA . ALA C 1 32 ? -24.568 9.691 35.712 1.00 5.96 3 ALA C CA 1
ATOM 3948 C C . ALA C 1 32 ? -24.471 11.081 35.108 1.00 6.11 3 ALA C C 1
ATOM 3949 O O . ALA C 1 32 ? -25.280 11.954 35.406 1.00 6.10 3 ALA C O 1
ATOM 3951 N N . ALA C 1 33 ? -23.470 11.264 34.261 1.00 6.04 4 ALA C N 1
ATOM 3952 C CA . ALA C 1 33 ? -23.296 12.493 33.511 1.00 6.44 4 ALA C CA 1
ATOM 3953 C C . ALA C 1 33 ? -23.626 12.170 32.071 1.00 6.82 4 ALA C C 1
ATOM 3954 O O . ALA C 1 33 ? -23.213 11.139 31.569 1.00 7.01 4 ALA C O 1
ATOM 3956 N N . VAL C 1 34 ? -24.373 13.049 31.417 1.00 7.18 5 VAL C N 1
ATOM 3957 C CA . VAL C 1 34 ? -24.692 12.906 30.004 1.00 7.82 5 VAL C CA 1
ATOM 3958 C C . VAL C 1 34 ? -24.006 14.055 29.276 1.00 8.62 5 VAL C C 1
ATOM 3959 O O . VAL C 1 34 ? -24.335 15.215 29.511 1.00 8.51 5 VAL C O 1
ATOM 3963 N N . VAL C 1 35 ? -23.057 13.715 28.408 1.00 9.78 6 VAL C N 1
ATOM 3964 C CA . VAL C 1 35 ? -22.276 14.677 27.649 1.00 11.40 6 VAL C CA 1
ATOM 3965 C C . VAL C 1 35 ? -22.729 14.622 26.206 1.00 12.72 6 VAL C C 1
ATOM 3966 O O . VAL C 1 35 ? -22.680 13.574 25.590 1.00 13.53 6 VAL C O 1
ATOM 3970 N N . TYR C 1 36 ? -23.133 15.760 25.661 1.00 14.78 7 TYR C N 1
ATOM 3971 C CA . TYR C 1 36 ? -23.689 15.823 24.315 1.00 16.32 7 TYR C CA 1
ATOM 3972 C C . TYR C 1 36 ? -23.061 16.970 23.515 1.00 17.87 7 TYR C C 1
ATOM 3973 O O . TYR C 1 36 ? -22.966 18.099 24.002 1.00 18.71 7 TYR C O 1
ATOM 3982 N N . LYS C 1 37 ? -22.628 16.668 22.292 1.00 19.58 8 LYS C N 1
ATOM 3983 C CA . LYS C 1 37 ? -22.131 17.696 21.370 1.00 20.87 8 LYS C CA 1
ATOM 3984 C C . LYS C 1 37 ? -23.299 18.461 20.745 1.00 21.68 8 LYS C C 1
ATOM 3985 O O . LYS C 1 37 ? -23.267 19.693 20.643 1.00 22.37 8 LYS C O 1
ATOM 3991 N N . THR C 1 38 ? -24.338 17.720 20.356 1.00 22.57 9 THR C N 1
ATOM 3992 C CA . THR C 1 38 ? -25.568 18.285 19.809 1.00 22.81 9 THR C CA 1
ATOM 3993 C C . THR C 1 38 ? -26.736 17.943 20.729 1.00 23.11 9 THR C C 1
ATOM 3994 O O . THR C 1 38 ? -26.745 16.885 21.370 1.00 23.50 9 THR C O 1
ATOM 3998 N N . ASP C 1 39 ? -27.730 18.826 20.759 1.00 23.13 10 ASP C N 1
ATOM 3999 C CA . ASP C 1 39 ? -28.856 18.742 21.697 1.00 23.19 10 ASP C CA 1
ATOM 4000 C C . ASP C 1 39 ? -29.846 17.590 21.436 1.00 22.87 10 ASP C C 1
ATOM 4001 O O . ASP C 1 39 ? -30.772 17.375 22.224 1.00 23.02 10 ASP C O 1
ATOM 4006 N N . GLY C 1 40 ? -29.659 16.860 20.339 1.00 22.57 11 GLY C N 1
ATOM 4007 C CA . GLY C 1 40 ? -30.588 15.814 19.945 1.00 22.10 11 GLY C CA 1
ATOM 4008 C C . GLY C 1 40 ? -30.493 14.545 20.778 1.00 21.55 11 GLY C C 1
ATOM 4009 O O . GLY C 1 40 ? -29.397 14.076 21.083 1.00 21.58 11 GLY C O 1
ATOM 4010 N N . HIS C 1 41 ? -31.662 14.003 21.127 1.00 20.90 12 HIS C N 1
ATOM 4011 C CA . HIS C 1 41 ? -31.817 12.746 21.876 1.00 20.40 12 HIS C CA 1
ATOM 4012 C C . HIS C 1 41 ? -31.532 12.829 23.381 1.00 19.81 12 HIS C C 1
ATOM 4013 O O . HIS C 1 41 ? -31.585 11.809 24.072 1.00 20.09 12 HIS C O 1
ATOM 4020 N N . VAL C 1 42 ? -31.267 14.028 23.895 1.00 18.86 13 VAL C N 1
ATOM 4021 C CA . VAL C 1 42 ? -30.783 14.174 25.268 1.00 17.84 13 VAL C CA 1
ATOM 4022 C C . VAL C 1 42 ? -31.901 14.015 26.291 1.00 16.92 13 VAL C C 1
ATOM 4023 O O . VAL C 1 42 ? -31.716 13.338 27.294 1.00 16.70 13 VAL C O 1
ATOM 4027 N N . LYS C 1 43 ? -33.055 14.633 26.042 1.00 15.78 14 LYS C N 1
ATOM 4028 C CA . LYS C 1 43 ? -34.210 14.479 26.928 1.00 15.05 14 LYS C CA 1
ATOM 4029 C C . LYS C 1 43 ? -34.626 13.012 27.043 1.00 14.47 14 LYS C C 1
ATOM 4030 O O . LYS C 1 43 ? -35.013 12.556 28.111 1.00 14.20 14 LYS C O 1
ATOM 4036 N N . ARG C 1 44 ? -34.524 12.283 25.937 1.00 14.07 15 ARG C N 1
ATOM 4037 C CA . ARG C 1 44 ? -34.864 10.864 25.894 1.00 13.86 15 ARG C CA 1
ATOM 4038 C C . ARG C 1 44 ? -33.938 10.030 26.772 1.00 13.31 15 ARG C C 1
ATOM 4039 O O . ARG C 1 44 ? -34.385 9.148 27.498 1.00 12.64 15 ARG C O 1
ATOM 4047 N N . ILE C 1 45 ? -32.642 10.309 26.686 1.00 13.02 16 ILE C N 1
ATOM 4048 C CA . ILE C 1 45 ? -31.640 9.572 27.453 1.00 12.75 16 ILE C CA 1
ATOM 4049 C C . ILE C 1 45 ? -31.809 9.869 28.946 1.00 12.82 16 ILE C C 1
ATOM 4050 O O . ILE C 1 45 ? -31.756 8.959 29.772 1.00 12.62 16 ILE C O 1
ATOM 4055 N N . GLU C 1 46 ? -32.044 11.135 29.283 1.00 12.80 17 GLU C N 1
ATOM 4056 C CA . GLU C 1 46 ? -32.266 11.545 30.673 1.00 13.23 17 GLU C CA 1
ATOM 4057 C C . GLU C 1 46 ? -33.477 10.843 31.283 1.00 13.11 17 GLU C C 1
ATOM 4058 O O . GLU C 1 46 ? -33.486 10.518 32.474 1.00 13.31 17 GLU C O 1
ATOM 4064 N N . GLU C 1 47 ? -34.498 10.616 30.460 1.00 12.85 18 GLU C N 1
ATOM 4065 C CA . GLU C 1 47 ? -35.712 9.941 30.891 1.00 12.68 18 GLU C CA 1
ATOM 4066 C C . GLU C 1 47 ? -35.466 8.468 31.181 1.00 12.03 18 GLU C C 1
ATOM 4067 O O . GLU C 1 47 ? -35.952 7.946 32.185 1.00 12.18 18 GLU C O 1
ATOM 4073 N N . ALA C 1 48 ? -34.726 7.807 30.294 1.00 11.51 19 ALA C N 1
ATOM 4074 C CA . ALA C 1 48 ? -34.407 6.388 30.434 1.00 11.09 19 ALA C CA 1
ATOM 4075 C C . ALA C 1 48 ? -33.574 6.126 31.682 1.00 10.68 19 ALA C C 1
ATOM 4076 O O . ALA C 1 48 ? -33.768 5.119 32.366 1.00 10.15 19 ALA C O 1
ATOM 4078 N N . LEU C 1 49 ? -32.649 7.040 31.972 1.00 10.57 20 LEU C N 1
ATOM 4079 C CA . LEU C 1 49 ? -31.808 6.929 33.159 1.00 10.61 20 LEU C CA 1
ATOM 4080 C C . LEU C 1 49 ? -32.645 7.090 34.423 1.00 10.78 20 LEU C C 1
ATOM 4081 O O . LEU C 1 49 ? -32.397 6.410 35.404 1.00 10.36 20 LEU C O 1
ATOM 4086 N N . LYS C 1 50 ? -33.640 7.975 34.377 1.00 11.26 21 LYS C N 1
ATOM 4087 C CA . LYS C 1 50 ? -34.565 8.190 35.493 1.00 12.06 21 LYS C CA 1
ATOM 4088 C C . LYS C 1 50 ? -35.378 6.928 35.817 1.00 12.22 21 LYS C C 1
ATOM 4089 O O . LYS C 1 50 ? -35.670 6.662 36.977 1.00 12.17 21 LYS C O 1
ATOM 4095 N N . ARG C 1 51 ? -35.722 6.148 34.792 1.00 12.66 22 ARG C N 1
ATOM 4096 C CA . ARG C 1 51 ? -36.406 4.863 34.984 1.00 13.21 22 ARG C CA 1
ATOM 4097 C C . ARG C 1 51 ? -35.517 3.830 35.683 1.00 13.23 22 ARG C C 1
ATOM 4098 O O . ARG C 1 51 ? -36.015 2.936 36.371 1.00 13.16 22 ARG C O 1
ATOM 4106 N N . LEU C 1 52 ? -34.207 3.956 35.492 1.00 13.25 23 LEU C N 1
ATOM 4107 C CA . LEU C 1 52 ? -33.222 3.092 36.141 1.00 13.42 23 LEU C CA 1
ATOM 4108 C C . LEU C 1 52 ? -32.807 3.627 37.517 1.00 13.38 23 LEU C C 1
ATOM 4109 O O . LEU C 1 52 ? -31.866 3.118 38.123 1.00 13.69 23 LEU C O 1
ATOM 4114 N N . GLU C 1 53 ? -33.512 4.652 37.996 1.00 13.40 24 GLU C N 1
ATOM 4115 C CA . GLU C 1 53 ? -33.258 5.291 39.291 1.00 13.47 24 GLU C CA 1
ATOM 4116 C C . GLU C 1 53 ? -31.863 5.916 39.396 1.00 12.95 24 GLU C C 1
ATOM 4117 O O . GLU C 1 53 ? -31.233 5.888 40.453 1.00 13.01 24 GLU C O 1
ATOM 4123 N N . VAL C 1 54 ? -31.417 6.514 38.294 1.00 12.45 25 VAL C N 1
ATOM 4124 C CA . VAL C 1 54 ? -30.124 7.180 38.208 1.00 12.24 25 VAL C CA 1
ATOM 4125 C C . VAL C 1 54 ? -30.345 8.691 38.133 1.00 12.23 25 VAL C C 1
ATOM 4126 O O . VAL C 1 54 ? -31.153 9.162 37.334 1.00 12.33 25 VAL C O 1
ATOM 4130 N N . GLU C 1 55 ? -29.644 9.436 38.985 1.00 11.88 26 GLU C N 1
ATOM 4131 C CA . GLU C 1 55 ? -29.660 10.894 38.949 1.00 11.81 26 GLU C CA 1
ATOM 4132 C C . GLU C 1 55 ? -28.838 11.363 37.758 1.00 11.31 26 GLU C C 1
ATOM 4133 O O . GLU C 1 55 ? -27.778 10.810 37.489 1.00 10.93 26 GLU C O 1
ATOM 4139 N N . VAL C 1 56 ? -29.325 12.373 37.046 1.00 10.70 27 VAL C N 1
ATOM 4140 C CA . VAL C 1 56 ? -28.671 12.824 35.818 1.00 10.58 27 VAL C CA 1
ATOM 4141 C C . VAL C 1 56 ? -28.195 14.268 35.919 1.00 10.54 27 VAL C C 1
ATOM 4142 O O . VAL C 1 56 ? -28.912 15.127 36.442 1.00 10.49 27 VAL C O 1
ATOM 4146 N N . GLU C 1 57 ? -26.982 14.515 35.430 1.00 10.72 28 GLU C N 1
ATOM 4147 C CA . GLU C 1 57 ? -26.475 15.862 35.203 1.00 11.53 28 GLU C CA 1
ATOM 4148 C C . GLU C 1 57 ? -26.034 15.996 33.748 1.00 11.43 28 GLU C C 1
ATOM 4149 O O . GLU C 1 57 ? -25.383 15.101 33.203 1.00 10.95 28 GLU C O 1
ATOM 4155 N N . LEU C 1 58 ? -26.381 17.123 33.133 1.00 11.78 29 LEU C N 1
ATOM 4156 C CA . LEU C 1 58 ? -26.140 17.344 31.713 1.00 12.42 29 LEU C CA 1
ATOM 4157 C C . LEU C 1 58 ? -24.918 18.234 31.462 1.00 13.22 29 LEU C C 1
ATOM 4158 O O . LEU C 1 58 ? -24.688 19.216 32.175 1.00 13.69 29 LEU C O 1
ATOM 4163 N N . PHE C 1 59 ? -24.168 17.887 30.422 1.00 13.93 30 PHE C N 1
ATOM 4164 C CA . PHE C 1 59 ? -22.929 18.569 30.053 1.00 14.56 30 PHE C CA 1
ATOM 4165 C C . PHE C 1 59 ? -22.908 18.806 28.550 1.00 14.93 30 PHE C C 1
ATOM 4166 O O . PHE C 1 59 ? -22.916 17.855 27.781 1.00 14.74 30 PHE C O 1
ATOM 4174 N N . ASN C 1 60 ? -22.879 20.067 28.125 1.00 15.83 31 ASN C N 1
ATOM 4175 C CA . ASN C 1 60 ? -22.744 20.384 26.696 1.00 16.70 31 ASN C CA 1
ATOM 4176 C C . ASN C 1 60 ? -21.287 20.418 26.238 1.00 17.06 31 ASN C C 1
ATOM 4177 O O . ASN C 1 60 ? -21.010 20.457 25.039 1.00 18.30 31 ASN C O 1
ATOM 4182 N N . GLN C 1 61 ? -20.366 20.419 27.201 1.00 17.32 32 GLN C N 1
ATOM 4183 C CA . GLN C 1 61 ? -18.936 20.267 26.940 1.00 17.55 32 GLN C CA 1
ATOM 4184 C C . GLN C 1 61 ? -18.328 19.305 27.967 1.00 17.52 32 GLN C C 1
ATOM 4185 O O . GLN C 1 61 ? -18.772 19.264 29.115 1.00 18.02 32 GLN C O 1
ATOM 4191 N N . PRO C 1 62 ? -17.321 18.534 27.566 1.00 17.96 33 PRO C N 1
ATOM 4192 C CA . PRO C 1 62 ? -16.578 17.701 28.522 1.00 17.87 33 PRO C CA 1
ATOM 4193 C C . PRO C 1 62 ? -15.994 18.531 29.658 1.00 17.72 33 PRO C C 1
ATOM 4194 O O . PRO C 1 62 ? -15.675 19.707 29.473 1.00 17.85 33 PRO C O 1
ATOM 4198 N N . SER C 1 63 ? -15.858 17.915 30.824 1.00 17.13 34 SER C N 1
ATOM 4199 C CA . SER C 1 63 ? -15.344 18.598 31.999 1.00 16.43 34 SER C CA 1
ATOM 4200 C C . SER C 1 63 ? -14.649 17.606 32.929 1.00 16.15 34 SER C C 1
ATOM 4201 O O . SER C 1 63 ? -15.038 16.447 33.009 1.00 15.76 34 SER C O 1
ATOM 4204 N N . GLU C 1 64 ? -13.636 18.073 33.652 1.00 15.99 35 GLU C N 1
ATOM 4205 C CA . GLU C 1 64 ? -12.943 17.253 34.649 1.00 16.11 35 GLU C CA 1
ATOM 4206 C C . GLU C 1 64 ? -13.858 16.854 35.825 1.00 15.79 35 GLU C C 1
ATOM 4207 O O . GLU C 1 64 ? -13.553 15.914 36.556 1.00 15.99 35 GLU C O 1
ATOM 4213 N N . GLU C 1 65 ? -14.982 17.552 35.986 1.00 14.92 36 GLU C N 1
ATOM 4214 C CA . GLU C 1 65 ? -16.002 17.192 36.982 1.00 14.69 36 GLU C CA 1
ATOM 4215 C C . GLU C 1 65 ? -16.668 15.845 36.702 1.00 13.90 36 GLU C C 1
ATOM 4216 O O . GLU C 1 65 ? -17.357 15.305 37.562 1.00 13.25 36 GLU C O 1
ATOM 4222 N N . LEU C 1 66 ? -16.489 15.330 35.491 1.00 13.48 37 LEU C N 1
ATOM 4223 C CA . LEU C 1 66 ? -17.045 14.036 35.103 1.00 13.36 37 LEU C CA 1
ATOM 4224 C C . LEU C 1 66 ? -16.459 12.884 35.915 1.00 13.65 37 LEU C C 1
ATOM 4225 O O . LEU C 1 66 ? -17.093 11.844 36.046 1.00 12.93 37 LEU C O 1
ATOM 4230 N N . GLU C 1 67 ? -15.265 13.090 36.472 1.00 14.46 38 GLU C N 1
ATOM 4231 C CA . GLU C 1 67 ? -14.647 12.149 37.412 1.00 15.40 38 GLU C CA 1
ATOM 4232 C C . GLU C 1 67 ? -15.510 11.853 38.648 1.00 15.33 38 GLU C C 1
ATOM 4233 O O . GLU C 1 67 ? -15.388 10.781 39.233 1.00 15.92 38 GLU C O 1
ATOM 4239 N N . ASN C 1 68 ? -16.385 12.787 39.031 1.00 14.80 39 ASN C N 1
ATOM 4240 C CA . ASN C 1 68 ? -17.242 12.645 40.211 1.00 14.46 39 ASN C CA 1
ATOM 4241 C C . ASN C 1 68 ? -18.543 11.846 39.993 1.00 13.08 39 ASN C C 1
ATOM 4242 O O . ASN C 1 68 ? -19.436 11.868 40.840 1.00 12.94 39 ASN C O 1
ATOM 4247 N N . PHE C 1 69 ? -18.653 11.141 38.875 1.00 11.31 40 PHE C N 1
ATOM 4248 C CA . PHE C 1 69 ? -19.866 10.413 38.548 1.00 10.33 40 PHE C CA 1
ATOM 4249 C C . PHE C 1 69 ? -19.599 8.907 38.510 1.00 9.39 40 PHE C C 1
ATOM 4250 O O . PHE C 1 69 ? -18.461 8.471 38.333 1.00 8.96 40 PHE C O 1
ATOM 4258 N N . ASP C 1 70 ? -20.661 8.132 38.694 1.00 7.76 41 ASP C N 1
ATOM 4259 C CA . ASP C 1 70 ? -20.595 6.667 38.684 1.00 6.79 41 ASP C CA 1
ATOM 4260 C C . ASP C 1 70 ? -20.405 6.112 37.276 1.00 5.99 41 ASP C C 1
ATOM 4261 O O . ASP C 1 70 ? -19.724 5.111 37.090 1.00 5.26 41 ASP C O 1
ATOM 4266 N N . PHE C 1 71 ? -21.030 6.755 36.296 1.00 4.94 42 PHE C N 1
ATOM 4267 C CA . PHE C 1 71 ? -20.765 6.478 34.897 1.00 4.51 42 PHE C CA 1
ATOM 4268 C C . PHE C 1 71 ? -21.127 7.681 34.026 1.00 4.50 42 PHE C C 1
ATOM 4269 O O . PHE C 1 71 ? -21.747 8.638 34.495 1.00 4.58 42 PHE C O 1
ATOM 4277 N N . ILE C 1 72 ? -20.680 7.624 32.783 1.00 4.19 43 ILE C N 1
ATOM 4278 C CA . ILE C 1 72 ? -20.845 8.697 31.812 1.00 4.95 43 ILE C CA 1
ATOM 4279 C C . ILE C 1 72 ? -21.542 8.128 30.575 1.00 4.99 43 ILE C C 1
ATOM 4280 O O . ILE C 1 72 ? -21.164 7.075 30.094 1.00 5.23 43 ILE C O 1
ATOM 4285 N N . VAL C 1 73 ? -22.566 8.820 30.084 1.00 5.67 44 VAL C N 1
ATOM 4286 C CA . VAL C 1 73 ? -23.172 8.533 28.794 1.00 6.28 44 VAL C CA 1
ATOM 4287 C C . VAL C 1 73 ? -22.737 9.624 27.816 1.00 7.29 44 VAL C C 1
ATOM 4288 O O . VAL C 1 73 ? -23.015 10.793 28.044 1.00 7.81 44 VAL C O 1
ATOM 4292 N N . SER C 1 74 ? -22.037 9.229 26.763 1.00 8.48 45 SER C N 1
ATOM 4293 C CA . SER C 1 74 ? -21.577 10.140 25.716 1.00 9.75 45 SER C CA 1
ATOM 4294 C C . SER C 1 74 ? -22.539 10.051 24.537 1.00 10.23 45 SER C C 1
ATOM 4295 O O . SER C 1 74 ? -22.776 8.957 24.021 1.00 10.75 45 SER C O 1
ATOM 4298 N N . VAL C 1 75 ? -23.080 11.193 24.116 1.00 10.61 46 VAL C N 1
ATOM 4299 C CA . VAL C 1 75 ? -23.929 11.276 22.922 1.00 11.16 46 VAL C CA 1
ATOM 4300 C C . VAL C 1 75 ? -23.175 12.019 21.805 1.00 11.50 46 VAL C C 1
ATOM 4301 O O . VAL C 1 75 ? -22.954 13.226 21.878 1.00 11.44 46 VAL C O 1
ATOM 4305 N N . GLY C 1 76 ? -22.800 11.270 20.776 1.00 12.03 47 GLY C N 1
ATOM 4306 C CA . GLY C 1 76 ? -21.956 11.757 19.698 1.00 12.40 47 GLY C CA 1
ATOM 4307 C C . GLY C 1 76 ? -21.246 10.602 19.020 1.00 13.07 47 GLY C C 1
ATOM 4308 O O . GLY C 1 76 ? -21.670 9.456 19.130 1.00 13.22 47 GLY C O 1
ATOM 4309 N N . GLY C 1 77 ? -20.162 10.900 18.311 1.00 13.24 48 GLY C N 1
ATOM 4310 C CA . GLY C 1 77 ? -19.319 9.875 17.722 1.00 13.62 48 GLY C CA 1
ATOM 4311 C C . GLY C 1 77 ? -18.121 9.549 18.595 1.00 13.89 48 GLY C C 1
ATOM 4312 O O . GLY C 1 77 ? -18.142 9.760 19.806 1.00 13.93 48 GLY C O 1
ATOM 4313 N N . ASP C 1 78 ? -17.064 9.046 17.969 1.00 14.10 49 ASP C N 1
ATOM 4314 C CA . ASP C 1 78 ? -15.849 8.678 18.692 1.00 14.35 49 ASP C CA 1
ATOM 4315 C C . ASP C 1 78 ? -15.104 9.897 19.227 1.00 13.77 49 ASP C C 1
ATOM 4316 O O . ASP C 1 78 ? -14.535 9.832 20.308 1.00 13.91 49 ASP C O 1
ATOM 4321 N N . GLY C 1 79 ? -15.087 11.000 18.474 1.00 13.06 50 GLY C N 1
ATOM 4322 C CA . GLY C 1 79 ? -14.418 12.210 18.926 1.00 12.44 50 GLY C CA 1
ATOM 4323 C C . GLY C 1 79 ? -14.952 12.779 20.227 1.00 11.74 50 GLY C C 1
ATOM 4324 O O . GLY C 1 79 ? -14.201 13.311 21.040 1.00 12.12 50 GLY C O 1
ATOM 4325 N N . THR C 1 80 ? -16.255 12.654 20.447 1.00 10.73 51 THR C N 1
ATOM 4326 C CA . THR C 1 80 ? -16.855 13.074 21.699 1.00 10.46 51 THR C CA 1
ATOM 4327 C C . THR C 1 80 ? -16.258 12.264 22.828 1.00 9.74 51 THR C C 1
ATOM 4328 O O . THR C 1 80 ? -15.924 12.796 23.888 1.00 9.54 51 THR C O 1
ATOM 4332 N N . ILE C 1 81 ? -16.125 10.971 22.588 1.00 9.17 52 ILE C N 1
ATOM 4333 C CA . ILE C 1 81 ? -15.517 10.103 23.575 1.00 9.15 52 ILE C CA 1
ATOM 4334 C C . ILE C 1 81 ? -14.045 10.491 23.819 1.00 8.88 52 ILE C C 1
ATOM 4335 O O . ILE C 1 81 ? -13.619 10.554 24.955 1.00 8.44 52 ILE C O 1
ATOM 4340 N N . LEU C 1 82 ? -13.300 10.826 22.769 1.00 9.30 53 LEU C N 1
ATOM 4341 C CA . LEU C 1 82 ? -11.885 11.179 22.946 1.00 9.50 53 LEU C CA 1
ATOM 4342 C C . LEU C 1 82 ? -11.751 12.465 23.760 1.00 9.56 53 LEU C C 1
ATOM 4343 O O . LEU C 1 82 ? -10.839 12.605 24.585 1.00 9.59 53 LEU C O 1
ATOM 4348 N N . ARG C 1 83 ? -12.676 13.400 23.542 1.00 9.87 54 ARG C N 1
ATOM 4349 C CA . ARG C 1 83 ? -12.657 14.671 24.246 1.00 10.25 54 ARG C CA 1
ATOM 4350 C C . ARG C 1 83 ? -13.070 14.513 25.709 1.00 10.18 54 ARG C C 1
ATOM 4351 O O . ARG C 1 83 ? -12.560 15.221 26.582 1.00 10.31 54 ARG C O 1
ATOM 4359 N N . ILE C 1 84 ? -13.972 13.568 25.979 1.00 10.11 55 ILE C N 1
ATOM 4360 C CA . ILE C 1 84 ? -14.305 13.209 27.354 1.00 9.82 55 ILE C CA 1
ATOM 4361 C C . ILE C 1 84 ? -13.067 12.647 28.058 1.00 9.78 55 ILE C C 1
ATOM 4362 O O . ILE C 1 84 ? -12.725 13.063 29.161 1.00 9.64 55 ILE C O 1
ATOM 4367 N N . LEU C 1 85 ? -12.394 11.722 27.393 1.00 10.18 56 LEU C N 1
ATOM 4368 C CA . LEU C 1 85 ? -11.248 11.032 27.982 1.00 10.50 56 LEU C CA 1
ATOM 4369 C C . LEU C 1 85 ? -10.116 11.989 28.332 1.00 11.08 56 LEU C C 1
ATOM 4370 O O . LEU C 1 85 ? -9.432 11.793 29.328 1.00 9.97 56 LEU C O 1
ATOM 4375 N N . GLN C 1 86 ? -9.965 13.047 27.540 1.00 12.08 57 GLN C N 1
ATOM 4376 C CA . GLN C 1 86 ? -8.943 14.063 27.786 1.00 13.31 57 GLN C CA 1
ATOM 4377 C C . GLN C 1 86 ? -9.116 14.824 29.102 1.00 13.59 57 GLN C C 1
ATOM 4378 O O . GLN C 1 86 ? -8.192 15.519 29.535 1.00 13.55 57 GLN C O 1
ATOM 4384 N N . LYS C 1 87 ? -10.303 14.718 29.706 1.00 13.11 58 LYS C N 1
ATOM 4385 C CA . LYS C 1 87 ? -10.607 15.310 31.007 1.00 13.11 58 LYS C CA 1
ATOM 4386 C C . LYS C 1 87 ? -10.482 14.339 32.183 1.00 12.54 58 LYS C C 1
ATOM 4387 O O . LYS C 1 87 ? -10.616 14.748 33.336 1.00 12.93 58 LYS C O 1
ATOM 4393 N N . LEU C 1 88 ? -10.239 13.064 31.908 1.00 11.62 59 LEU C N 1
ATOM 4394 C CA . LEU C 1 88 ? -10.307 12.041 32.945 1.00 11.67 59 LEU C CA 1
ATOM 4395 C C . LEU C 1 88 ? -8.961 11.387 33.178 1.00 11.75 59 LEU C C 1
ATOM 4396 O O . LEU C 1 88 ? -8.315 10.959 32.225 1.00 11.91 59 LEU C O 1
ATOM 4401 N N . LYS C 1 89 ? -8.548 11.300 34.439 1.00 12.26 60 LYS C N 1
ATOM 4402 C CA . LYS C 1 89 ? -7.433 10.433 34.823 1.00 12.57 60 LYS C CA 1
ATOM 4403 C C . LYS C 1 89 ? -8.048 9.114 35.250 1.00 12.07 60 LYS C C 1
ATOM 4404 O O . LYS C 1 89 ? -8.049 8.155 34.480 1.00 11.84 60 LYS C O 1
ATOM 4410 N N . ARG C 1 90 ? -8.626 9.075 36.449 1.00 11.98 61 ARG C N 1
ATOM 4411 C CA . ARG C 1 90 ? -9.499 7.966 36.807 1.00 12.14 61 ARG C CA 1
ATOM 4412 C C . ARG C 1 90 ? -10.738 8.105 35.939 1.00 11.29 61 ARG C C 1
ATOM 4413 O O . ARG C 1 90 ? -11.300 9.182 35.822 1.00 11.78 61 ARG C O 1
ATOM 4421 N N . CYS C 1 91 ? -11.178 7.006 35.357 1.00 10.50 62 CYS C N 1
ATOM 4422 C CA . CYS C 1 91 ? -12.216 7.066 34.347 1.00 9.87 62 CYS C CA 1
ATOM 4423 C C . CYS C 1 91 ? -13.447 6.281 34.776 1.00 9.27 62 CYS C C 1
ATOM 4424 O O . CYS C 1 91 ? -13.407 5.047 34.815 1.00 9.15 62 CYS C O 1
ATOM 4427 N N . PRO C 1 92 ? -14.556 6.963 35.081 1.00 8.27 63 PRO C N 1
ATOM 4428 C CA . PRO C 1 92 ? -15.821 6.248 35.256 1.00 8.06 63 PRO C CA 1
ATOM 4429 C C . PRO C 1 92 ? -16.182 5.572 33.946 1.00 7.51 63 PRO C C 1
ATOM 4430 O O . PRO C 1 92 ? -15.824 6.077 32.876 1.00 8.15 63 PRO C O 1
ATOM 4434 N N . PRO C 1 93 ? -16.860 4.434 34.001 1.00 6.94 64 PRO C N 1
ATOM 4435 C CA . PRO C 1 93 ? -17.189 3.724 32.771 1.00 6.03 64 PRO C CA 1
ATOM 4436 C C . PRO C 1 93 ? -18.032 4.579 31.835 1.00 5.67 64 PRO C C 1
ATOM 4437 O O . PRO C 1 93 ? -18.968 5.241 32.279 1.00 5.10 64 PRO C O 1
ATOM 4441 N N . ILE C 1 94 ? -17.692 4.539 30.553 1.00 5.25 65 ILE C N 1
ATOM 4442 C CA . ILE C 1 94 ? -18.369 5.315 29.534 1.00 5.53 65 ILE C CA 1
ATOM 4443 C C . ILE C 1 94 ? -19.287 4.405 28.726 1.00 5.79 65 ILE C C 1
ATOM 4444 O O . ILE C 1 94 ? -18.886 3.303 28.323 1.00 5.32 65 ILE C O 1
ATOM 4449 N N . PHE C 1 95 ? -20.508 4.884 28.506 1.00 6.23 66 PHE C N 1
ATOM 4450 C CA . PHE C 1 95 ? -21.466 4.286 27.583 1.00 6.02 66 PHE C CA 1
ATOM 4451 C C . PHE C 1 95 ? -21.689 5.269 26.428 1.00 6.21 66 PHE C C 1
ATOM 4452 O O . PHE C 1 95 ? -22.122 6.389 26.641 1.00 5.93 66 PHE C O 1
ATOM 4460 N N . GLY C 1 96 ? -21.422 4.830 25.205 1.00 7.00 67 GLY C N 1
ATOM 4461 C CA . GLY C 1 96 ? -21.503 5.692 24.034 1.00 7.61 67 GLY C CA 1
ATOM 4462 C C . GLY C 1 96 ? -22.766 5.448 23.224 1.00 8.53 67 GLY C C 1
ATOM 4463 O O . GLY C 1 96 ? -23.081 4.317 22.881 1.00 8.16 67 GLY C O 1
ATOM 4464 N N . ILE C 1 97 ? -23.498 6.515 22.939 1.00 9.60 68 ILE C N 1
ATOM 4465 C CA . ILE C 1 97 ? -24.627 6.457 22.020 1.00 10.90 68 ILE C CA 1
ATOM 4466 C C . ILE C 1 97 ? -24.191 7.189 20.758 1.00 12.12 68 ILE C C 1
ATOM 4467 O O . ILE C 1 97 ? -23.937 8.385 20.789 1.00 12.46 68 ILE C O 1
ATOM 4472 N N . ASN C 1 98 ? -24.092 6.450 19.659 1.00 13.50 69 ASN C N 1
ATOM 4473 C CA . ASN C 1 98 ? -23.486 6.941 18.433 1.00 14.46 69 ASN C CA 1
ATOM 4474 C C . ASN C 1 98 ? -24.441 7.740 17.560 1.00 15.55 69 ASN C C 1
ATOM 4475 O O . ASN C 1 98 ? -25.376 7.184 16.993 1.00 15.43 69 ASN C O 1
ATOM 4480 N N . THR C 1 99 ? -24.191 9.042 17.463 1.00 17.06 70 THR C N 1
ATOM 4481 C CA . THR C 1 99 ? -24.817 9.907 16.466 1.00 18.28 70 THR C CA 1
ATOM 4482 C C . THR C 1 99 ? -23.808 10.369 15.404 1.00 19.35 70 THR C C 1
ATOM 4483 O O . THR C 1 99 ? -24.178 11.047 14.452 1.00 19.86 70 THR C O 1
ATOM 4487 N N . GLY C 1 100 ? -22.537 10.020 15.577 1.00 20.32 71 GLY C N 1
ATOM 4488 C CA . GLY C 1 100 ? -21.501 10.387 14.628 1.00 21.34 71 GLY C CA 1
ATOM 4489 C C . GLY C 1 100 ? -21.428 9.448 13.439 1.00 22.18 71 GLY C C 1
ATOM 4490 O O . GLY C 1 100 ? -22.431 8.851 13.028 1.00 23.00 71 GLY C O 1
ATOM 4491 N N . ARG C 1 101 ? -20.229 9.347 12.873 1.00 23.24 72 ARG C N 1
ATOM 4492 C CA . ARG C 1 101 ? -19.950 8.454 11.756 1.00 23.60 72 ARG C CA 1
ATOM 4493 C C . ARG C 1 101 ? -19.937 6.938 11.787 1.00 23.79 72 ARG C C 1
ATOM 4494 O O . ARG C 1 101 ? -20.845 6.295 11.259 1.00 24.80 72 ARG C O 1
ATOM 4502 N N . VAL C 1 102 ? -18.901 6.377 12.406 1.00 23.84 73 VAL C N 1
ATOM 4503 C CA . VAL C 1 102 ? -18.690 4.927 12.487 1.00 23.45 73 VAL C CA 1
ATOM 4504 C C . VAL C 1 102 ? -18.902 4.249 13.862 1.00 22.81 73 VAL C C 1
ATOM 4505 O O . VAL C 1 102 ? -19.501 3.185 13.945 1.00 23.70 73 VAL C O 1
ATOM 4509 N N . GLY C 1 103 ? -18.409 4.879 14.924 1.00 21.77 74 GLY C N 1
ATOM 4510 C CA . GLY C 1 103 ? -18.761 4.506 16.282 1.00 20.74 74 GLY C CA 1
ATOM 4511 C C . GLY C 1 103 ? -18.093 3.253 16.805 1.00 19.75 74 GLY C C 1
ATOM 4512 O O . GLY C 1 103 ? -18.756 2.403 17.408 1.00 19.42 74 GLY C O 1
ATOM 4513 N N . LEU C 1 104 ? -16.782 3.146 16.598 1.00 18.28 75 LEU C N 1
ATOM 4514 C CA . LEU C 1 104 ? -16.010 2.020 17.129 1.00 17.56 75 LEU C CA 1
ATOM 4515 C C . LEU C 1 104 ? -15.951 1.996 18.660 1.00 16.40 75 LEU C C 1
ATOM 4516 O O . LEU C 1 104 ? -15.799 0.933 19.251 1.00 16.47 75 LEU C O 1
ATOM 4521 N N . LEU C 1 105 ? -16.085 3.158 19.293 1.00 15.37 76 LEU C N 1
ATOM 4522 C CA . LEU C 1 105 ? -16.044 3.256 20.752 1.00 15.07 76 LEU C CA 1
ATOM 4523 C C . LEU C 1 105 ? -17.422 3.293 21.414 1.00 14.55 76 LEU C C 1
ATOM 4524 O O . LEU C 1 105 ? -17.515 3.345 22.643 1.00 13.56 76 LEU C O 1
ATOM 4529 N N . THR C 1 106 ? -18.481 3.256 20.607 1.00 14.13 77 THR C N 1
ATOM 4530 C CA . THR C 1 106 ? -19.846 3.368 21.124 1.00 13.83 77 THR C CA 1
ATOM 4531 C C . THR C 1 106 ? -20.507 2.017 21.352 1.00 13.63 77 THR C C 1
ATOM 4532 O O . THR C 1 106 ? -20.017 0.980 20.901 1.00 13.98 77 THR C O 1
ATOM 4536 N N . HIS C 1 107 ? -21.632 2.044 22.051 1.00 13.70 78 HIS C N 1
ATOM 4537 C CA . HIS C 1 107 ? -22.348 0.826 22.444 1.00 13.30 78 HIS C CA 1
ATOM 4538 C C . HIS C 1 107 ? -23.700 0.639 21.795 1.00 13.78 78 HIS C C 1
ATOM 4539 O O . HIS C 1 107 ? -24.205 -0.480 21.744 1.00 13.56 78 HIS C O 1
ATOM 4546 N N . ALA C 1 108 ? -24.311 1.727 21.344 1.00 13.90 79 ALA C N 1
ATOM 4547 C CA . ALA C 1 108 ? -25.681 1.672 20.847 1.00 14.17 79 ALA C CA 1
ATOM 4548 C C . ALA C 1 108 ? -26.002 2.860 19.957 1.00 14.47 79 ALA C C 1
ATOM 4549 O O . ALA C 1 108 ? -25.273 3.839 19.926 1.00 14.65 79 ALA C O 1
ATOM 4551 N N . SER C 1 109 ? -27.106 2.749 19.232 1.00 15.15 80 SER C N 1
ATOM 4552 C CA . SER C 1 109 ? -27.615 3.836 18.411 1.00 15.46 80 SER C CA 1
ATOM 4553 C C . SER C 1 109 ? -28.776 4.507 19.146 1.00 15.49 80 SER C C 1
ATOM 4554 O O . SER C 1 109 ? -29.354 3.909 20.062 1.00 15.09 80 SER C O 1
ATOM 4557 N N . PRO C 1 110 ? -29.129 5.733 18.756 1.00 15.34 81 PRO C N 1
ATOM 4558 C CA . PRO C 1 110 ? -30.270 6.427 19.365 1.00 15.59 81 PRO C CA 1
ATOM 4559 C C . PRO C 1 110 ? -31.580 5.666 19.187 1.00 15.39 81 PRO C C 1
ATOM 4560 O O . PRO C 1 110 ? -32.480 5.814 20.006 1.00 15.57 81 PRO C O 1
ATOM 4564 N N . GLU C 1 111 ? -31.663 4.851 18.139 1.00 15.51 82 GLU C N 1
ATOM 4565 C CA . GLU C 1 111 ? -32.884 4.126 17.795 1.00 15.69 82 GLU C CA 1
ATOM 4566 C C . GLU C 1 111 ? -33.156 2.944 18.730 1.00 15.59 82 GLU C C 1
ATOM 4567 O O . GLU C 1 111 ? -34.313 2.553 18.921 1.00 15.22 82 GLU C O 1
ATOM 4573 N N . ASN C 1 112 ? -32.096 2.373 19.302 1.00 15.49 83 ASN C N 1
ATOM 4574 C CA . ASN C 1 112 ? -32.241 1.323 20.307 1.00 15.80 83 ASN C CA 1
ATOM 4575 C C . ASN C 1 112 ? -31.072 1.287 21.288 1.00 15.68 83 ASN C C 1
ATOM 4576 O O . ASN C 1 112 ? -30.141 0.491 21.134 1.00 16.09 83 ASN C O 1
ATOM 4581 N N . PHE C 1 113 ? -31.117 2.166 22.286 1.00 15.26 84 PHE C N 1
ATOM 4582 C CA . PHE C 1 113 ? -30.072 2.240 23.316 1.00 14.76 84 PHE C CA 1
ATOM 4583 C C . PHE C 1 113 ? -30.579 1.812 24.688 1.00 14.51 84 PHE C C 1
ATOM 4584 O O . PHE C 1 113 ? -29.778 1.477 25.554 1.00 14.29 84 PHE C O 1
ATOM 4592 N N . GLU C 1 114 ? -31.897 1.827 24.888 1.00 14.54 85 GLU C N 1
ATOM 4593 C CA . GLU C 1 114 ? -32.462 1.671 26.224 1.00 14.35 85 GLU C CA 1
ATOM 4594 C C . GLU C 1 114 ? -32.180 0.297 26.815 1.00 14.14 85 GLU C C 1
ATOM 4595 O O . GLU C 1 114 ? -31.842 0.193 27.991 1.00 13.98 85 GLU C O 1
ATOM 4601 N N . VAL C 1 115 ? -32.287 -0.751 26.001 1.00 13.79 86 VAL C N 1
ATOM 4602 C CA . VAL C 1 115 ? -32.023 -2.110 26.479 1.00 13.46 86 VAL C CA 1
ATOM 4603 C C . VAL C 1 115 ? -30.550 -2.300 26.812 1.00 12.87 86 VAL C C 1
ATOM 4604 O O . VAL C 1 115 ? -30.210 -2.845 27.856 1.00 12.68 86 VAL C O 1
ATOM 4608 N N . GLU C 1 116 ? -29.679 -1.851 25.921 1.00 12.70 87 GLU C N 1
ATOM 4609 C CA . GLU C 1 116 ? -28.244 -1.994 26.129 1.00 12.57 87 GLU C CA 1
ATOM 4610 C C . GLU C 1 116 ? -27.763 -1.171 27.324 1.00 11.78 87 GLU C C 1
ATOM 4611 O O . GLU C 1 116 ? -26.868 -1.602 28.051 1.00 11.56 87 GLU C O 1
ATOM 4617 N N . LEU C 1 117 ? -28.373 -0.007 27.533 1.00 11.13 88 LEU C N 1
ATOM 4618 C CA . LEU C 1 117 ? -28.078 0.826 28.693 1.00 10.98 88 LEU C CA 1
ATOM 4619 C C . LEU C 1 117 ? -28.543 0.133 29.978 1.00 10.88 88 LEU C C 1
ATOM 4620 O O . LEU C 1 117 ? -27.833 0.139 30.966 1.00 10.31 88 LEU C O 1
ATOM 4625 N N . LYS C 1 118 ? -29.722 -0.485 29.954 1.00 11.36 89 LYS C N 1
ATOM 4626 C CA . LYS C 1 118 ? -30.215 -1.219 31.112 1.00 12.11 89 LYS C CA 1
ATOM 4627 C C . LYS C 1 118 ? -29.261 -2.355 31.480 1.00 12.62 89 LYS C C 1
ATOM 4628 O O . LYS C 1 118 ? -28.918 -2.523 32.642 1.00 12.27 89 LYS C O 1
ATOM 4634 N N . LYS C 1 119 ? -28.829 -3.119 30.480 1.00 13.70 90 LYS C N 1
ATOM 4635 C CA . LYS C 1 119 ? -27.850 -4.185 30.673 1.00 14.68 90 LYS C CA 1
ATOM 4636 C C . LYS C 1 119 ? -26.582 -3.656 31.326 1.00 15.15 90 LYS C C 1
ATOM 4637 O O . LYS C 1 119 ? -26.057 -4.267 32.248 1.00 15.23 90 LYS C O 1
ATOM 4643 N N . ALA C 1 120 ? -26.102 -2.514 30.836 1.00 15.56 91 ALA C N 1
ATOM 4644 C CA . ALA C 1 120 ? -24.836 -1.951 31.267 1.00 15.85 91 ALA C CA 1
ATOM 4645 C C . ALA C 1 120 ? -24.876 -1.502 32.723 1.00 16.06 91 ALA C C 1
ATOM 4646 O O . ALA C 1 120 ? -23.975 -1.812 33.492 1.00 16.54 91 ALA C O 1
ATOM 4648 N N . VAL C 1 121 ? -25.922 -0.778 33.099 1.00 15.76 92 VAL C N 1
ATOM 4649 C CA . VAL C 1 121 ? -26.060 -0.277 34.464 1.00 16.14 92 VAL C CA 1
ATOM 4650 C C . VAL C 1 121 ? -26.306 -1.414 35.463 1.00 15.74 92 VAL C C 1
ATOM 4651 O O . VAL C 1 121 ? -25.751 -1.410 36.551 1.00 16.04 92 VAL C O 1
ATOM 4655 N N . GLU C 1 122 ? -27.096 -2.404 35.068 1.00 15.77 93 GLU C N 1
ATOM 4656 C CA . GLU C 1 122 ? -27.498 -3.476 35.989 1.00 15.97 93 GLU C CA 1
ATOM 4657 C C . GLU C 1 122 ? -26.393 -4.523 36.202 1.00 15.67 93 GLU C C 1
ATOM 4658 O O . GLU C 1 122 ? -26.194 -4.987 37.321 1.00 16.26 93 GLU C O 1
ATOM 4664 N N . LYS C 1 123 ? -25.671 -4.881 35.143 1.00 15.36 94 LYS C N 1
ATOM 4665 C CA . LYS C 1 123 ? -24.542 -5.812 35.256 1.00 15.03 94 LYS C CA 1
ATOM 4666 C C . LYS C 1 123 ? -23.271 -5.082 35.691 1.00 14.36 94 LYS C C 1
ATOM 4667 O O . LYS C 1 123 ? -22.431 -5.637 36.394 1.00 14.05 94 LYS C O 1
ATOM 4673 N N . PHE C 1 124 ? -23.136 -3.830 35.259 1.00 13.79 95 PHE C N 1
ATOM 4674 C CA . PHE C 1 124 ? -21.951 -3.018 35.531 1.00 13.29 95 PHE C CA 1
ATOM 4675 C C . PHE C 1 124 ? -20.619 -3.727 35.246 1.00 13.21 95 PHE C C 1
ATOM 4676 O O . PHE C 1 124 ? -19.664 -3.613 36.017 1.00 13.57 95 PHE C O 1
ATOM 4684 N N . GLU C 1 125 ? -20.561 -4.441 34.122 1.00 12.59 96 GLU C N 1
ATOM 4685 C CA . GLU C 1 125 ? -19.333 -5.079 33.675 1.00 12.71 96 GLU C CA 1
ATOM 4686 C C . GLU C 1 125 ? -18.591 -4.089 32.796 1.00 12.18 96 GLU C C 1
ATOM 4687 O O . GLU C 1 125 ? -19.195 -3.446 31.954 1.00 11.63 96 GLU C O 1
ATOM 4693 N N . VAL C 1 126 ? -17.289 -3.962 33.007 1.00 12.32 97 VAL C N 1
ATOM 4694 C CA . VAL C 1 126 ? -16.485 -2.985 32.293 1.00 12.90 97 VAL C CA 1
ATOM 4695 C C . VAL C 1 126 ? -15.261 -3.621 31.638 1.00 13.24 97 VAL C C 1
ATOM 4696 O O . VAL C 1 126 ? -14.846 -4.728 31.994 1.00 13.84 97 VAL C O 1
ATOM 4700 N N . GLU C 1 127 ? -14.738 -2.921 30.638 1.00 13.56 98 GLU C N 1
ATOM 4701 C CA . GLU C 1 127 ? -13.473 -3.232 29.992 1.00 13.82 98 GLU C CA 1
ATOM 4702 C C . GLU C 1 127 ? -12.572 -2.016 30.036 1.00 13.89 98 GLU C C 1
ATOM 4703 O O . GLU C 1 127 ? -13.042 -0.866 29.915 1.00 13.57 98 GLU C O 1
ATOM 4709 N N . ARG C 1 128 ? -11.275 -2.279 30.149 1.00 13.25 99 ARG C N 1
ATOM 4710 C CA . ARG C 1 128 ? -10.255 -1.247 30.250 1.00 13.08 99 ARG C CA 1
ATOM 4711 C C . ARG C 1 128 ? -9.325 -1.373 29.045 1.00 12.66 99 ARG C C 1
ATOM 4712 O O . ARG C 1 128 ? -8.933 -2.488 28.659 1.00 13.48 99 ARG C O 1
ATOM 4720 N N . PHE C 1 129 ? -9.028 -0.246 28.415 1.00 11.16 100 PHE C N 1
ATOM 4721 C CA . PHE C 1 129 ? -8.052 -0.199 27.335 1.00 10.81 100 PHE C CA 1
ATOM 4722 C C . PHE C 1 129 ? -6.974 0.803 27.695 1.00 10.85 100 PHE C C 1
ATOM 4723 O O . PHE C 1 129 ? -7.258 1.890 28.191 1.00 9.63 100 PHE C O 1
ATOM 4731 N N . PRO C 1 130 ? -5.728 0.425 27.452 1.00 11.67 101 PRO C N 1
ATOM 4732 C CA . PRO C 1 130 ? -4.606 1.243 27.907 1.00 11.98 101 PRO C CA 1
ATOM 4733 C C . PRO C 1 130 ? -4.535 2.591 27.187 1.00 10.82 101 PRO C C 1
ATOM 4734 O O . PRO C 1 130 ? -4.905 2.731 26.028 1.00 11.45 101 PRO C O 1
ATOM 4738 N N . ARG C 1 131 ? -4.122 3.612 27.924 1.00 9.71 102 ARG C N 1
ATOM 4739 C CA . ARG C 1 131 ? -3.821 4.903 27.328 1.00 9.24 102 ARG C CA 1
ATOM 4740 C C . ARG C 1 131 ? -2.338 5.169 27.477 1.00 9.63 102 ARG C C 1
ATOM 4741 O O . ARG C 1 131 ? -1.704 4.639 28.385 1.00 10.14 102 ARG C O 1
ATOM 4749 N N . VAL C 1 132 ? -1.793 6.003 26.599 1.00 10.44 103 VAL C N 1
ATOM 4750 C CA . VAL C 1 132 ? -0.372 6.331 26.637 1.00 10.89 103 VAL C CA 1
ATOM 4751 C C . VAL C 1 132 ? -0.152 7.794 26.981 1.00 11.76 103 VAL C C 1
ATOM 4752 O O . VAL C 1 132 ? -1.022 8.641 26.754 1.00 10.95 103 VAL C O 1
ATOM 4756 N N . SER C 1 133 ? 1.025 8.054 27.539 1.00 11.73 104 SER C N 1
ATOM 4757 C CA . SER C 1 133 ? 1.464 9.371 27.937 1.00 13.18 104 SER C CA 1
ATOM 4758 C C . SER C 1 133 ? 2.677 9.732 27.103 1.00 13.26 104 SER C C 1
ATOM 4759 O O . SER C 1 133 ? 3.363 8.873 26.566 1.00 13.40 104 SER C O 1
ATOM 4762 N N . CYS C 1 134 ? 2.946 11.019 27.034 1.00 12.71 105 CYS C N 1
ATOM 4763 C CA . CYS C 1 134 ? 4.014 11.526 26.217 1.00 13.36 105 CYS C CA 1
ATOM 4764 C C . CYS C 1 134 ? 4.758 12.583 27.018 1.00 11.67 105 CYS C C 1
ATOM 4765 O O . CYS C 1 134 ? 4.137 13.389 27.708 1.00 11.34 105 CYS C O 1
ATOM 4768 N N . SER C 1 135 ? 6.090 12.562 26.966 1.00 10.71 106 SER C N 1
ATOM 4769 C CA . SER C 1 135 ? 6.891 13.387 27.872 1.00 10.16 106 SER C CA 1
ATOM 4770 C C . SER C 1 135 ? 6.748 14.892 27.604 1.00 10.53 106 SER C C 1
ATOM 4771 O O . SER C 1 135 ? 6.963 15.715 28.505 1.00 10.33 106 SER C O 1
ATOM 4774 N N . ALA C 1 136 ? 6.397 15.242 26.370 1.00 11.10 107 ALA C N 1
ATOM 4775 C CA . ALA C 1 136 ? 6.210 16.640 25.968 1.00 11.91 107 ALA C CA 1
ATOM 4776 C C . ALA C 1 136 ? 4.950 17.266 26.579 1.00 12.82 107 ALA C C 1
ATOM 4777 O O . ALA C 1 136 ? 4.908 18.480 26.818 1.00 13.16 107 ALA C O 1
ATOM 4779 N N . MET C 1 137 ? 3.931 16.435 26.810 1.00 13.49 108 MET C N 1
ATOM 4780 C CA . MET C 1 137 ? 2.687 16.854 27.442 1.00 14.09 108 MET C CA 1
ATOM 4781 C C . MET C 1 137 ? 2.407 15.972 28.657 1.00 14.65 108 MET C C 1
ATOM 4782 O O . MET C 1 137 ? 1.628 15.030 28.565 1.00 14.37 108 MET C O 1
ATOM 4787 N N . PRO C 1 138 ? 3.059 16.277 29.780 1.00 15.94 109 PRO C N 1
ATOM 4788 C CA . PRO C 1 138 ? 3.025 15.430 30.986 1.00 16.84 109 PRO C CA 1
ATOM 4789 C C . PRO C 1 138 ? 1.632 15.013 31.476 1.00 17.28 109 PRO C C 1
ATOM 4790 O O . PRO C 1 138 ? 1.415 13.836 31.805 1.00 17.95 109 PRO C O 1
ATOM 4794 N N . ASP C 1 139 ? 0.696 15.955 31.505 1.00 16.99 110 ASP C N 1
ATOM 4795 C CA . ASP C 1 139 ? -0.639 15.678 32.046 1.00 17.07 110 ASP C CA 1
ATOM 4796 C C . ASP C 1 139 ? -1.678 15.186 31.017 1.00 16.01 110 ASP C C 1
ATOM 4797 O O . ASP C 1 139 ? -2.873 15.107 31.332 1.00 16.81 110 ASP C O 1
ATOM 4802 N N . VAL C 1 140 ? -1.234 14.843 29.812 1.00 13.77 111 VAL C N 1
ATOM 4803 C CA . VAL C 1 140 ? -2.148 14.461 28.732 1.00 12.67 111 VAL C CA 1
ATOM 4804 C C . VAL C 1 140 ? -2.063 12.968 28.460 1.00 11.80 111 VAL C C 1
ATOM 4805 O O . VAL C 1 140 ? -0.966 12.415 28.353 1.00 12.06 111 VAL C O 1
ATOM 4809 N N . LEU C 1 141 ? -3.219 12.326 28.336 1.00 10.56 112 LEU C N 1
ATOM 4810 C CA . LEU C 1 141 ? -3.293 10.904 27.981 1.00 9.76 112 LEU C CA 1
ATOM 4811 C C . LEU C 1 141 ? -3.974 10.689 26.618 1.00 9.81 112 LEU C C 1
ATOM 4812 O O . LEU C 1 141 ? -4.863 11.446 26.234 1.00 9.58 112 LEU C O 1
ATOM 4817 N N . ALA C 1 142 ? -3.582 9.635 25.906 1.00 9.20 113 ALA C N 1
ATOM 4818 C CA . ALA C 1 142 ? -4.130 9.337 24.588 1.00 9.18 113 ALA C CA 1
ATOM 4819 C C . ALA C 1 142 ? -4.582 7.888 24.486 1.00 8.99 113 ALA C C 1
ATOM 4820 O O . ALA C 1 142 ? -3.831 6.989 24.845 1.00 9.22 113 ALA C O 1
ATOM 4822 N N . LEU C 1 143 ? -5.793 7.675 23.976 1.00 8.71 114 LEU C N 1
ATOM 4823 C CA . LEU C 1 143 ? -6.314 6.335 23.714 1.00 8.93 114 LEU C CA 1
ATOM 4824 C C . LEU C 1 143 ? -5.944 5.814 22.330 1.00 9.31 114 LEU C C 1
ATOM 4825 O O . LEU C 1 143 ? -5.658 4.634 22.179 1.00 9.95 114 LEU C O 1
ATOM 4830 N N . ASN C 1 144 ? -5.988 6.688 21.331 1.00 9.84 115 ASN C N 1
ATOM 4831 C CA . ASN C 1 144 ? -5.746 6.285 19.938 1.00 10.02 115 ASN C CA 1
ATOM 4832 C C . ASN C 1 144 ? -4.278 6.380 19.559 1.00 10.09 115 ASN C C 1
ATOM 4833 O O . ASN C 1 144 ? -3.669 5.381 19.188 1.00 10.77 115 ASN C O 1
ATOM 4838 N N . GLU C 1 145 ? -3.726 7.592 19.602 1.00 9.39 116 GLU C N 1
ATOM 4839 C CA . GLU C 1 145 ? -2.329 7.800 19.208 1.00 9.02 116 GLU C CA 1
ATOM 4840 C C . GLU C 1 145 ? -1.709 9.091 19.690 1.00 8.68 116 GLU C C 1
ATOM 4841 O O . GLU C 1 145 ? -2.397 10.050 20.030 1.00 7.93 116 GLU C O 1
ATOM 4847 N N . ILE C 1 146 ? -0.379 9.073 19.712 1.00 8.95 117 ILE C N 1
ATOM 4848 C CA . ILE C 1 146 ? 0.455 10.252 19.751 1.00 9.43 117 ILE C CA 1
ATOM 4849 C C . ILE C 1 146 ? 1.061 10.399 18.359 1.00 10.09 117 ILE C C 1
ATOM 4850 O O . ILE C 1 146 ? 1.681 9.456 17.844 1.00 10.99 117 ILE C O 1
ATOM 4855 N N . ALA C 1 147 ? 0.839 11.547 17.729 1.00 8.83 118 ALA C N 1
ATOM 4856 C CA . ALA C 1 147 ? 1.405 11.827 16.408 1.00 9.35 118 ALA C CA 1
ATOM 4857 C C . ALA C 1 147 ? 2.423 12.961 16.484 1.00 8.91 118 ALA C C 1
ATOM 4858 O O . ALA C 1 147 ? 2.195 13.961 17.150 1.00 8.86 118 ALA C O 1
ATOM 4860 N N . VAL C 1 148 ? 3.543 12.789 15.794 1.00 8.29 119 VAL C N 1
ATOM 4861 C CA . VAL C 1 148 ? 4.575 13.809 15.680 1.00 8.60 119 VAL C CA 1
ATOM 4862 C C . VAL C 1 148 ? 4.523 14.305 14.243 1.00 8.29 119 VAL C C 1
ATOM 4863 O O . VAL C 1 148 ? 4.711 13.521 13.313 1.00 8.87 119 VAL C O 1
ATOM 4867 N N . LEU C 1 149 ? 4.259 15.600 14.067 1.00 8.21 120 LEU C N 1
ATOM 4868 C CA . LEU C 1 149 ? 4.033 16.194 12.751 1.00 9.06 120 LEU C CA 1
ATOM 4869 C C . LEU C 1 149 ? 4.883 17.436 12.526 1.00 8.67 120 LEU C C 1
ATOM 4870 O O . LEU C 1 149 ? 5.336 18.074 13.463 1.00 7.77 120 LEU C O 1
ATOM 4875 N N . SER C 1 150 ? 5.087 17.769 11.256 1.00 8.26 121 SER C N 1
ATOM 4876 C CA . SER C 1 150 ? 5.739 18.981 10.866 1.00 8.49 121 SER C CA 1
ATOM 4877 C C . SER C 1 150 ? 4.874 20.150 11.322 1.00 8.60 121 SER C C 1
ATOM 4878 O O . SER C 1 150 ? 3.641 20.065 11.288 1.00 9.12 121 SER C O 1
ATOM 4881 N N . ARG C 1 151 ? 5.513 21.207 11.794 1.00 9.17 122 ARG C N 1
ATOM 4882 C CA . ARG C 1 151 ? 4.799 22.434 12.149 1.00 10.00 122 ARG C CA 1
ATOM 4883 C C . ARG C 1 151 ? 4.218 23.126 10.922 1.00 11.40 122 ARG C C 1
ATOM 4884 O O . ARG C 1 151 ? 3.321 23.957 11.036 1.00 12.42 122 ARG C O 1
ATOM 4892 N N . LYS C 1 152 ? 4.793 22.843 9.761 1.00 12.63 123 LYS C N 1
ATOM 4893 C CA . LYS C 1 152 ? 4.433 23.525 8.522 1.00 14.11 123 LYS C CA 1
ATOM 4894 C C . LYS C 1 152 ? 3.869 22.482 7.569 1.00 15.42 123 LYS C C 1
ATOM 4895 O O . LYS C 1 152 ? 4.568 21.541 7.252 1.00 14.19 123 LYS C O 1
ATOM 4901 N N . PRO C 1 153 ? 2.628 22.635 7.105 1.00 16.95 124 PRO C N 1
ATOM 4902 C CA . PRO C 1 153 ? 2.090 21.671 6.137 1.00 17.37 124 PRO C CA 1
ATOM 4903 C C . PRO C 1 153 ? 2.894 21.728 4.832 1.00 17.44 124 PRO C C 1
ATOM 4904 O O . PRO C 1 153 ? 3.443 22.768 4.479 1.00 17.73 124 PRO C O 1
ATOM 4908 N N . ALA C 1 154 ? 2.984 20.587 4.155 1.00 17.69 125 ALA C N 1
ATOM 4909 C CA . ALA C 1 154 ? 3.733 20.455 2.903 1.00 17.67 125 ALA C CA 1
ATOM 4910 C C . ALA C 1 154 ? 5.253 20.500 3.080 1.00 17.46 125 ALA C C 1
ATOM 4911 O O . ALA C 1 154 ? 5.987 20.524 2.091 1.00 18.48 125 ALA C O 1
ATOM 4913 N N . LYS C 1 155 ? 5.722 20.542 4.324 1.00 16.35 126 LYS C N 1
ATOM 4914 C CA . LYS C 1 155 ? 7.144 20.402 4.610 1.00 15.02 126 LYS C CA 1
ATOM 4915 C C . LYS C 1 155 ? 7.338 19.179 5.472 1.00 13.67 126 LYS C C 1
ATOM 4916 O O . LYS C 1 155 ? 6.524 18.879 6.339 1.00 13.75 126 LYS C O 1
ATOM 4922 N N . MET C 1 156 ? 8.425 18.474 5.208 1.00 12.20 127 MET C N 1
ATOM 4923 C CA . MET C 1 156 ? 8.748 17.263 5.919 1.00 11.67 127 MET C CA 1
ATOM 4924 C C . MET C 1 156 ? 9.584 17.556 7.151 1.00 10.73 127 MET C C 1
ATOM 4925 O O . MET C 1 156 ? 10.200 18.617 7.260 1.00 9.84 127 MET C O 1
ATOM 4930 N N . ILE C 1 157 ? 9.552 16.608 8.085 1.00 10.26 128 ILE C N 1
ATOM 4931 C CA . ILE C 1 157 ? 10.489 16.550 9.205 1.00 10.02 128 ILE C CA 1
ATOM 4932 C C . ILE C 1 157 ? 11.301 15.265 9.117 1.00 9.75 128 ILE C C 1
ATOM 4933 O O . ILE C 1 157 ? 10.881 14.305 8.490 1.00 8.56 128 ILE C O 1
ATOM 4938 N N . ASP C 1 158 ? 12.486 15.275 9.714 1.00 10.04 129 ASP C N 1
ATOM 4939 C CA . ASP C 1 158 ? 13.324 14.092 9.775 1.00 10.35 129 ASP C CA 1
ATOM 4940 C C . ASP C 1 158 ? 13.072 13.506 11.148 1.00 9.81 129 ASP C C 1
ATOM 4941 O O . ASP C 1 158 ? 13.317 14.170 12.158 1.00 9.41 129 ASP C O 1
ATOM 4946 N N . VAL C 1 159 ? 12.557 12.288 11.185 1.00 9.54 130 VAL C N 1
ATOM 4947 C CA . VAL C 1 159 ? 12.157 11.643 12.430 1.00 10.10 130 VAL C CA 1
ATOM 4948 C C . VAL C 1 159 ? 13.044 10.442 12.680 1.00 10.04 130 VAL C C 1
ATOM 4949 O O . VAL C 1 159 ? 13.278 9.659 11.768 1.00 10.66 130 VAL C O 1
ATOM 4953 N N . ALA C 1 160 ? 13.548 10.303 13.900 1.00 9.16 131 ALA C N 1
ATOM 4954 C CA . ALA C 1 160 ? 14.235 9.086 14.313 1.00 8.82 131 ALA C CA 1
ATOM 4955 C C . ALA C 1 160 ? 13.372 8.393 15.355 1.00 9.37 131 ALA C C 1
ATOM 4956 O O . ALA C 1 160 ? 12.750 9.036 16.194 1.00 8.62 131 ALA C O 1
ATOM 4958 N N . LEU C 1 161 ? 13.330 7.067 15.282 1.00 9.91 132 LEU C N 1
ATOM 4959 C CA . LEU C 1 161 ? 12.494 6.253 16.157 1.00 10.24 132 LEU C CA 1
ATOM 4960 C C . LEU C 1 161 ? 13.389 5.321 16.958 1.00 10.32 132 LEU C C 1
ATOM 4961 O O . LEU C 1 161 ? 14.273 4.683 16.395 1.00 9.84 132 LEU C O 1
ATOM 4966 N N . ARG C 1 162 ? 13.176 5.273 18.268 1.00 10.12 133 ARG C N 1
ATOM 4967 C CA . ARG C 1 162 ? 13.911 4.377 19.156 1.00 11.35 133 ARG C CA 1
ATOM 4968 C C . ARG C 1 162 ? 12.902 3.549 19.942 1.00 11.37 133 ARG C C 1
ATOM 4969 O O . ARG C 1 162 ? 11.874 4.058 20.377 1.00 11.49 133 ARG C O 1
ATOM 4977 N N . VAL C 1 163 ? 13.181 2.263 20.095 1.00 11.92 134 VAL C N 1
ATOM 4978 C CA . VAL C 1 163 ? 12.329 1.379 20.877 1.00 12.49 134 VAL C CA 1
ATOM 4979 C C . VAL C 1 163 ? 13.228 0.634 21.847 1.00 12.91 134 VAL C C 1
ATOM 4980 O O . VAL C 1 163 ? 14.174 -0.009 21.425 1.00 13.05 134 VAL C O 1
ATOM 4984 N N . ASP C 1 164 ? 12.939 0.754 23.143 1.00 13.73 135 ASP C N 1
ATOM 4985 C CA . ASP C 1 164 ? 13.769 0.205 24.205 1.00 14.67 135 ASP C CA 1
ATOM 4986 C C . ASP C 1 164 ? 15.252 0.576 24.029 1.00 15.13 135 ASP C C 1
ATOM 4987 O O . ASP C 1 164 ? 16.155 -0.246 24.210 1.00 15.23 135 ASP C O 1
ATOM 4992 N N . GLY C 1 165 ? 15.481 1.834 23.664 1.00 15.80 136 GLY C N 1
ATOM 4993 C CA . GLY C 1 165 ? 16.807 2.423 23.653 1.00 16.63 136 GLY C CA 1
ATOM 4994 C C . GLY C 1 165 ? 17.629 2.223 22.393 1.00 17.26 136 GLY C C 1
ATOM 4995 O O . GLY C 1 165 ? 18.739 2.756 22.311 1.00 18.37 136 GLY C O 1
ATOM 4996 N N . VAL C 1 166 ? 17.122 1.446 21.439 1.00 17.56 137 VAL C N 1
ATOM 4997 C CA . VAL C 1 166 ? 17.828 1.192 20.188 1.00 18.00 137 VAL C CA 1
ATOM 4998 C C . VAL C 1 166 ? 17.127 1.908 19.031 1.00 18.07 137 VAL C C 1
ATOM 4999 O O . VAL C 1 166 ? 15.912 1.789 18.860 1.00 17.16 137 VAL C O 1
ATOM 5003 N N . GLU C 1 167 ? 17.901 2.656 18.249 1.00 18.23 138 GLU C N 1
ATOM 5004 C CA . GLU C 1 167 ? 17.375 3.295 17.048 1.00 18.98 138 GLU C CA 1
ATOM 5005 C C . GLU C 1 167 ? 16.996 2.240 16.029 1.00 19.34 138 GLU C C 1
ATOM 5006 O O . GLU C 1 167 ? 17.852 1.477 15.576 1.00 20.83 138 GLU C O 1
ATOM 5012 N N . VAL C 1 168 ? 15.717 2.208 15.679 1.00 19.45 139 VAL C N 1
ATOM 5013 C CA . VAL C 1 168 ? 15.165 1.226 14.753 1.00 19.58 139 VAL C CA 1
ATOM 5014 C C . VAL C 1 168 ? 14.837 1.794 13.376 1.00 19.21 139 VAL C C 1
ATOM 5015 O O . VAL C 1 168 ? 14.630 1.039 12.426 1.00 19.14 139 VAL C O 1
ATOM 5019 N N . ASP C 1 169 ? 14.749 3.115 13.267 1.00 18.13 140 ASP C N 1
ATOM 5020 C CA . ASP C 1 169 ? 14.534 3.731 11.968 1.00 17.41 140 ASP C CA 1
ATOM 5021 C C . ASP C 1 169 ? 14.830 5.221 11.994 1.00 16.31 140 ASP C C 1
ATOM 5022 O O . ASP C 1 169 ? 14.858 5.844 13.052 1.00 15.64 140 ASP C O 1
ATOM 5027 N N . ARG C 1 170 ? 15.098 5.760 10.812 1.00 14.65 141 ARG C N 1
ATOM 5028 C CA . ARG C 1 170 ? 15.183 7.184 10.592 1.00 14.03 141 ARG C CA 1
ATOM 5029 C C . ARG C 1 170 ? 14.570 7.472 9.229 1.00 12.77 141 ARG C C 1
ATOM 5030 O O . ARG C 1 170 ? 14.926 6.820 8.241 1.00 12.25 141 ARG C O 1
ATOM 5038 N N . ILE C 1 171 ? 13.645 8.426 9.172 1.00 11.07 142 ILE C N 1
ATOM 5039 C CA . ILE C 1 171 ? 12.856 8.623 7.957 1.00 10.85 142 ILE C CA 1
ATOM 5040 C C . ILE C 1 171 ? 12.364 10.059 7.816 1.00 9.75 142 ILE C C 1
ATOM 5041 O O . ILE C 1 171 ? 12.013 10.692 8.799 1.00 8.99 142 ILE C O 1
ATOM 5046 N N . ARG C 1 172 ? 12.385 10.563 6.588 1.00 8.90 143 ARG C N 1
ATOM 5047 C CA . ARG C 1 172 ? 11.840 11.872 6.260 1.00 9.17 143 ARG C CA 1
ATOM 5048 C C . ARG C 1 172 ? 10.372 11.651 5.901 1.00 8.95 143 ARG C C 1
ATOM 5049 O O . ARG C 1 172 ? 10.071 10.802 5.098 1.00 9.26 143 ARG C O 1
ATOM 5057 N N . CYS C 1 173 ? 9.479 12.431 6.483 1.00 8.52 144 CYS C N 1
ATOM 5058 C CA . CYS C 1 173 ? 8.045 12.151 6.407 1.00 8.32 144 CYS C CA 1
ATOM 5059 C C . CYS C 1 173 ? 7.246 13.400 6.796 1.00 8.16 144 CYS C C 1
ATOM 5060 O O . CYS C 1 173 ? 7.813 14.372 7.256 1.00 6.32 144 CYS C O 1
ATOM 5063 N N . ASP C 1 174 ? 5.934 13.392 6.570 1.00 7.96 145 ASP C N 1
ATOM 5064 C CA . ASP C 1 174 ? 5.073 14.483 7.028 1.00 9.46 145 ASP C CA 1
ATOM 5065 C C . ASP C 1 174 ? 4.888 14.417 8.529 1.00 9.03 145 ASP C C 1
ATOM 5066 O O . ASP C 1 174 ? 4.655 15.432 9.195 1.00 11.48 145 ASP C O 1
ATOM 5071 N N . GLY C 1 175 ? 4.970 13.207 9.033 1.00 9.89 146 GLY C N 1
ATOM 5072 C CA . GLY C 1 175 ? 4.866 12.931 10.442 1.00 8.97 146 GLY C CA 1
ATOM 5073 C C . GLY C 1 175 ? 4.982 11.455 10.730 1.00 8.84 146 GLY C C 1
ATOM 5074 O O . GLY C 1 175 ? 5.223 10.620 9.850 1.00 8.87 146 GLY C O 1
ATOM 5075 N N . PHE C 1 176 ? 4.794 11.131 11.995 1.00 7.64 147 PHE C N 1
ATOM 5076 C CA . PHE C 1 176 ? 4.975 9.793 12.485 1.00 7.48 147 PHE C CA 1
ATOM 5077 C C . PHE C 1 176 ? 3.981 9.509 13.599 1.00 7.91 147 PHE C C 1
ATOM 5078 O O . PHE C 1 176 ? 3.809 10.315 14.517 1.00 8.23 147 PHE C O 1
ATOM 5086 N N . ILE C 1 177 ? 3.329 8.361 13.501 1.00 7.67 148 ILE C N 1
ATOM 5087 C CA . ILE C 1 177 ? 2.291 7.963 14.445 1.00 8.44 148 ILE C CA 1
ATOM 5088 C C . ILE C 1 177 ? 2.739 6.823 15.357 1.00 7.89 148 ILE C C 1
ATOM 5089 O O . ILE C 1 177 ? 3.273 5.800 14.895 1.00 8.32 148 ILE C O 1
ATOM 5094 N N . VAL C 1 178 ? 2.482 6.989 16.656 1.00 7.66 149 VAL C N 1
ATOM 5095 C CA . VAL C 1 178 ? 2.587 5.931 17.653 1.00 8.37 149 VAL C CA 1
ATOM 5096 C C . VAL C 1 178 ? 1.170 5.664 18.195 1.00 8.62 149 VAL C C 1
ATOM 5097 O O . VAL C 1 178 ? 0.670 6.411 19.016 1.00 9.12 149 VAL C O 1
ATOM 5101 N N . ALA C 1 179 ? 0.542 4.595 17.721 1.00 8.08 150 ALA C N 1
ATOM 5102 C CA . ALA C 1 179 ? -0.865 4.303 18.028 1.00 8.45 150 ALA C CA 1
ATOM 5103 C C . ALA C 1 179 ? -0.968 3.087 18.931 1.00 8.71 150 ALA C C 1
ATOM 5104 O O . ALA C 1 179 ? -0.098 2.225 18.939 1.00 9.51 150 ALA C O 1
ATOM 5106 N N . THR C 1 180 ? -2.047 3.006 19.706 1.00 9.36 151 THR C N 1
ATOM 5107 C CA . THR C 1 180 ? -2.384 1.767 20.387 1.00 9.56 151 THR C CA 1
ATOM 5108 C C . THR C 1 180 ? -3.193 0.919 19.437 1.00 9.46 151 THR C C 1
ATOM 5109 O O . THR C 1 180 ? -3.550 1.361 18.352 1.00 10.15 151 THR C O 1
ATOM 5113 N N . GLN C 1 181 ? -3.534 -0.292 19.865 1.00 9.14 152 GLN C N 1
ATOM 5114 C CA . GLN C 1 181 ? -4.397 -1.129 19.043 1.00 9.48 152 GLN C CA 1
ATOM 5115 C C . GLN C 1 181 ? -5.775 -0.487 18.793 1.00 9.80 152 GLN C C 1
ATOM 5116 O O . GLN C 1 181 ? -6.364 -0.679 17.742 1.00 9.31 152 GLN C O 1
ATOM 5122 N N . ILE C 1 182 ? -6.282 0.281 19.755 1.00 9.93 153 ILE C N 1
ATOM 5123 C CA . ILE C 1 182 ? -7.545 0.997 19.559 1.00 10.38 153 ILE C CA 1
ATOM 5124 C C . ILE C 1 182 ? -7.397 2.085 18.487 1.00 10.79 153 ILE C C 1
ATOM 5125 O O . ILE C 1 182 ? -8.338 2.387 17.723 1.00 10.13 153 ILE C O 1
ATOM 5130 N N . GLY C 1 183 ? -6.210 2.684 18.425 1.00 10.15 154 GLY C N 1
ATOM 5131 C CA . GLY C 1 183 ? -5.898 3.665 17.412 1.00 10.81 154 GLY C CA 1
ATOM 5132 C C . GLY C 1 183 ? -5.587 3.075 16.056 1.00 10.21 154 GLY C C 1
ATOM 5133 O O . GLY C 1 183 ? -5.362 3.812 15.089 1.00 10.01 154 GLY C O 1
ATOM 5134 N N . SER C 1 184 ? -5.569 1.749 15.944 1.00 10.01 155 SER C N 1
ATOM 5135 C CA . SER C 1 184 ? -5.225 1.147 14.658 1.00 10.13 155 SER C CA 1
ATOM 5136 C C . SER C 1 184 ? -6.257 1.448 13.588 1.00 10.04 155 SER C C 1
ATOM 5137 O O . SER C 1 184 ? -5.952 1.310 12.411 1.00 11.13 155 SER C O 1
ATOM 5140 N N . THR C 1 185 ? -7.469 1.828 13.991 1.00 9.80 156 THR C N 1
ATOM 5141 C CA . THR C 1 185 ? -8.528 2.188 13.067 1.00 10.53 156 THR C CA 1
ATOM 5142 C C . THR C 1 185 ? -8.697 3.701 12.898 1.00 10.22 156 THR C C 1
ATOM 5143 O O . THR C 1 185 ? -9.701 4.141 12.349 1.00 11.79 156 THR C O 1
ATOM 5147 N N . GLY C 1 186 ? -7.738 4.484 13.380 1.00 9.54 157 GLY C N 1
ATOM 5148 C CA . GLY C 1 186 ? -7.788 5.933 13.247 1.00 9.22 157 GLY C CA 1
ATOM 5149 C C . GLY C 1 186 ? -6.699 6.448 12.322 1.00 9.06 157 GLY C C 1
ATOM 5150 O O . GLY C 1 186 ? -6.607 6.044 11.175 1.00 9.31 157 GLY C O 1
ATOM 5151 N N . TYR C 1 187 ? -5.883 7.369 12.820 1.00 9.04 158 TYR C N 1
ATOM 5152 C CA . TYR C 1 187 ? -4.848 7.996 11.998 1.00 9.10 158 TYR C CA 1
ATOM 5153 C C . TYR C 1 187 ? -3.915 6.959 11.399 1.00 8.69 158 TYR C C 1
ATOM 5154 O O . TYR C 1 187 ? -3.563 7.038 10.226 1.00 8.28 158 TYR C O 1
ATOM 5163 N N . ALA C 1 188 ? -3.510 5.984 12.199 1.00 8.87 159 ALA C N 1
ATOM 5164 C CA . ALA C 1 188 ? -2.659 4.894 11.707 1.00 9.25 159 ALA C CA 1
ATOM 5165 C C . ALA C 1 188 ? -3.278 4.140 10.526 1.00 9.03 159 ALA C C 1
ATOM 5166 O O . ALA C 1 188 ? -2.581 3.784 9.608 1.00 9.05 159 ALA 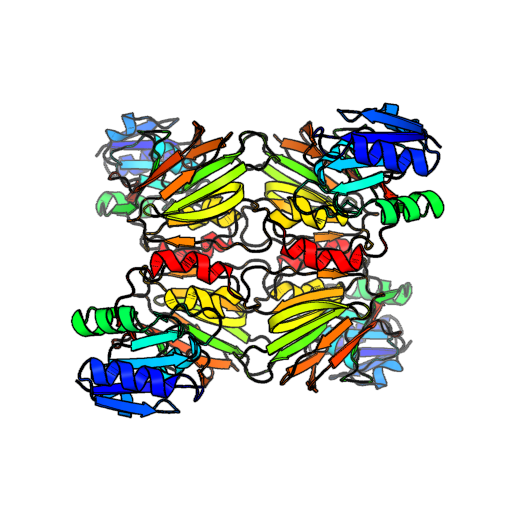C O 1
ATOM 5168 N N . PHE C 1 189 ? -4.587 3.884 10.566 1.00 8.38 160 PHE C N 1
ATOM 5169 C CA . PHE C 1 189 ? -5.332 3.259 9.463 1.00 8.57 160 PHE C CA 1
ATOM 5170 C C . PHE C 1 189 ? -5.191 4.105 8.176 1.00 7.96 160 PHE C C 1
ATOM 5171 O O . PHE C 1 189 ? -4.869 3.592 7.091 1.00 7.47 160 PHE C O 1
ATOM 5179 N N . SER C 1 190 ? -5.404 5.407 8.303 1.00 7.61 161 SER C N 1
ATOM 5180 C CA . SER C 1 190 ? -5.309 6.310 7.163 1.00 7.31 161 SER C CA 1
ATOM 5181 C C . SER C 1 190 ? -3.900 6.349 6.562 1.00 7.20 161 SER C C 1
ATOM 5182 O O . SER C 1 190 ? -3.746 6.536 5.348 1.00 7.49 161 SER C O 1
ATOM 5185 N N . ALA C 1 191 ? -2.893 6.192 7.420 1.00 7.72 162 ALA C N 1
ATOM 5186 C CA . ALA C 1 191 ? -1.492 6.165 6.995 1.00 8.02 162 ALA C CA 1
ATOM 5187 C C . ALA C 1 191 ? -1.093 4.816 6.382 1.00 8.75 162 ALA C C 1
ATOM 5188 O O . ALA C 1 191 ? 0.029 4.671 5.897 1.00 10.64 162 ALA C O 1
ATOM 5190 N N . GLY C 1 192 ? -1.993 3.841 6.382 1.00 8.61 163 GLY C N 1
ATOM 5191 C CA . GLY C 1 192 ? -1.732 2.543 5.776 1.00 8.94 163 GLY C CA 1
ATOM 5192 C C . GLY C 1 192 ? -1.491 1.392 6.729 1.00 9.08 163 GLY C C 1
ATOM 5193 O O . GLY C 1 192 ? -1.004 0.326 6.307 1.00 9.06 163 GLY C O 1
ATOM 5194 N N . GLY C 1 193 ? -1.864 1.561 7.999 1.00 8.16 164 GLY C N 1
ATOM 5195 C CA . GLY C 1 193 ? -1.588 0.562 9.017 1.00 7.99 164 GLY C CA 1
ATOM 5196 C C . GLY C 1 193 ? -2.580 -0.597 9.032 1.00 7.68 164 GLY C C 1
ATOM 5197 O O . GLY C 1 193 ? -3.647 -0.532 8.412 1.00 7.12 164 GLY C O 1
ATOM 5198 N N . PRO C 1 194 ? -2.231 -1.675 9.732 1.00 7.24 165 PRO C N 1
ATOM 5199 C CA . PRO C 1 194 ? -3.097 -2.849 9.843 1.00 7.13 165 PRO C CA 1
ATOM 5200 C C . PRO C 1 194 ? -4.221 -2.628 10.839 1.00 6.26 165 PRO C C 1
ATOM 5201 O O . PRO C 1 194 ? -4.096 -1.802 11.739 1.00 7.04 165 PRO C O 1
ATOM 5205 N N . VAL C 1 195 ? -5.317 -3.336 10.661 1.00 6.64 166 VAL C N 1
ATOM 5206 C CA . VAL C 1 195 ? -6.360 -3.336 11.677 1.00 5.69 166 VAL C CA 1
ATOM 5207 C C . VAL C 1 195 ? -5.995 -4.385 12.735 1.00 6.14 166 VAL C C 1
ATOM 5208 O O . VAL C 1 195 ? -5.792 -5.536 12.422 1.00 5.26 166 VAL C O 1
ATOM 5212 N N . VAL C 1 196 ? -5.899 -3.955 13.979 1.00 6.89 167 VAL C N 1
ATOM 5213 C CA . VAL C 1 196 ? -5.538 -4.834 15.070 1.00 7.54 167 VAL C CA 1
ATOM 5214 C C . VAL C 1 196 ? -6.730 -4.928 15.986 1.00 8.15 167 VAL C C 1
ATOM 5215 O O . VAL C 1 196 ? -7.371 -3.914 16.280 1.00 8.73 167 VAL C O 1
ATOM 5219 N N . GLU C 1 197 ? -7.013 -6.134 16.456 1.00 8.29 168 GLU C N 1
ATOM 5220 C CA . GLU C 1 197 ? -8.176 -6.338 17.317 1.00 8.97 168 GLU C CA 1
ATOM 5221 C C . GLU C 1 197 ? -7.984 -5.603 18.653 1.00 9.68 168 GLU C C 1
ATOM 5222 O O . GLU C 1 197 ? -6.846 -5.406 19.111 1.00 8.53 168 GLU C O 1
ATOM 5228 N N . PRO C 1 198 ? -9.079 -5.139 19.249 1.00 9.96 169 PRO C N 1
ATOM 5229 C CA . PRO C 1 198 ? -8.971 -4.307 20.449 1.00 10.69 169 PRO C CA 1
ATOM 5230 C C . PRO C 1 198 ? -8.398 -5.021 21.669 1.00 10.37 169 PRO C C 1
ATOM 5231 O O . PRO C 1 198 ? -7.956 -4.315 22.554 1.00 10.92 169 PRO C O 1
ATOM 5235 N N . TYR C 1 199 ? -8.367 -6.354 21.705 1.00 10.63 170 TYR C N 1
ATOM 5236 C CA . TYR C 1 199 ? -7.905 -7.079 22.895 1.00 11.33 170 TYR C CA 1
ATOM 5237 C C . TYR C 1 199 ? -6.451 -7.527 22.805 1.00 12.06 170 TYR C C 1
ATOM 5238 O O . TYR C 1 199 ? -5.967 -8.229 23.698 1.00 13.91 170 TYR C O 1
ATOM 5247 N N . LEU C 1 200 ? -5.764 -7.119 21.738 1.00 11.78 171 LEU C N 1
ATOM 5248 C CA . LEU C 1 200 ? -4.347 -7.411 21.557 1.00 12.21 171 LEU C CA 1
ATOM 5249 C C . LEU C 1 200 ? -3.566 -6.135 21.821 1.00 12.51 171 LEU C C 1
ATOM 5250 O O . LEU C 1 200 ? -3.543 -5.219 21.007 1.00 12.38 171 LEU C O 1
ATOM 5255 N N . GLU C 1 201 ? -2.936 -6.074 22.986 1.00 12.63 172 GLU C N 1
ATOM 5256 C CA . GLU C 1 201 ? -2.241 -4.867 23.404 1.00 12.68 172 GLU C CA 1
ATOM 5257 C C . GLU C 1 201 ? -0.942 -4.710 22.635 1.00 11.88 172 GLU C C 1
ATOM 5258 O O . GLU C 1 201 ? -0.095 -5.611 22.642 1.00 12.44 172 GLU C O 1
ATOM 5264 N N . CYS C 1 202 ? -0.796 -3.578 21.957 1.00 11.08 173 CYS C N 1
ATOM 5265 C CA . CYS C 1 202 ? 0.425 -3.269 21.201 1.00 10.61 173 CYS C CA 1
ATOM 5266 C C . CYS C 1 202 ? 0.467 -1.812 20.749 1.00 10.37 173 CYS C C 1
ATOM 5267 O O . CYS C 1 202 ? -0.538 -1.097 20.800 1.00 10.17 173 CYS C O 1
ATOM 5270 N N . PHE C 1 203 ? 1.648 -1.389 20.304 1.00 9.49 174 PHE C N 1
ATOM 5271 C CA . PHE C 1 203 ? 1.845 -0.132 19.597 1.00 9.42 174 PHE C CA 1
ATOM 5272 C C . PHE C 1 203 ? 1.941 -0.420 18.102 1.00 9.31 174 PHE C C 1
ATOM 5273 O O . PHE C 1 203 ? 2.517 -1.432 17.718 1.00 9.36 174 PHE C O 1
ATOM 5281 N N . ILE C 1 204 ? 1.377 0.459 17.286 1.00 9.34 175 ILE C N 1
ATOM 5282 C CA . ILE C 1 204 ? 1.604 0.482 15.854 1.00 9.45 175 ILE C CA 1
ATOM 5283 C C . ILE C 1 204 ? 2.417 1.736 15.554 1.00 9.31 175 ILE C C 1
ATOM 5284 O O . ILE C 1 204 ? 2.004 2.854 15.905 1.00 8.81 175 ILE C O 1
ATOM 5289 N N . LEU C 1 205 ? 3.577 1.545 14.919 1.00 8.69 176 LEU C N 1
ATOM 5290 C CA . LEU C 1 205 ? 4.504 2.631 14.625 1.00 8.97 176 LEU C CA 1
ATOM 5291 C C . LEU C 1 205 ? 4.527 2.815 13.122 1.00 9.12 176 LEU C C 1
ATOM 5292 O O . LEU C 1 205 ? 4.937 1.909 12.386 1.00 10.22 176 LEU C O 1
ATOM 5297 N N . ILE C 1 206 ? 4.085 3.974 12.652 1.00 8.83 177 ILE C N 1
ATOM 5298 C CA . ILE C 1 206 ? 3.874 4.176 11.211 1.00 8.81 177 ILE C CA 1
ATOM 5299 C C . ILE C 1 206 ? 4.066 5.630 10.773 1.00 8.45 177 ILE C C 1
ATOM 5300 O O . ILE C 1 206 ? 3.559 6.554 11.393 1.00 8.35 177 ILE C O 1
ATOM 5305 N N . PRO C 1 207 ? 4.798 5.836 9.675 1.00 7.85 178 PRO C N 1
ATOM 5306 C CA . PRO C 1 207 ? 4.979 7.170 9.120 1.00 8.07 178 PRO C CA 1
ATOM 5307 C C . PRO C 1 207 ? 3.810 7.627 8.257 1.00 8.58 178 PRO C C 1
ATOM 5308 O O . PRO C 1 207 ? 3.116 6.809 7.659 1.00 10.58 178 PRO C O 1
ATOM 5312 N N . ILE C 1 208 ? 3.604 8.930 8.227 1.00 8.47 179 ILE C N 1
ATOM 5313 C CA . ILE C 1 208 ? 2.656 9.604 7.363 1.00 8.74 179 ILE C CA 1
ATOM 5314 C C . ILE C 1 208 ? 3.446 10.182 6.188 1.00 8.86 179 ILE C C 1
ATOM 5315 O O . ILE C 1 208 ? 4.363 10.983 6.383 1.00 8.96 179 ILE C O 1
ATOM 5320 N N . ALA C 1 209 ? 3.080 9.781 4.983 1.00 8.74 180 ALA C N 1
ATOM 5321 C CA . ALA C 1 209 ? 3.759 10.224 3.754 1.00 8.43 180 ALA C CA 1
ATOM 5322 C C . ALA C 1 209 ? 5.291 10.179 3.839 1.00 8.24 180 ALA C C 1
ATOM 5323 O O . ALA C 1 209 ? 5.965 11.205 3.666 1.00 8.99 180 ALA C O 1
ATOM 5325 N N . PRO C 1 210 ? 5.833 8.986 4.051 1.00 8.88 181 PRO C N 1
ATOM 5326 C CA . PRO C 1 210 ? 7.290 8.795 4.096 1.00 8.69 181 PRO C CA 1
ATOM 5327 C C . PRO C 1 210 ? 7.933 8.970 2.732 1.00 8.28 181 PRO C C 1
ATOM 5328 O O . PRO C 1 210 ? 7.484 8.378 1.760 1.00 6.93 181 PRO C O 1
ATOM 5332 N N . PHE C 1 211 ? 8.975 9.779 2.676 1.00 8.32 182 PHE C N 1
ATOM 5333 C CA . PHE C 1 211 ? 9.731 9.979 1.451 1.00 8.41 182 PHE C CA 1
ATOM 5334 C C . PHE C 1 211 ? 10.870 8.974 1.474 1.00 8.52 182 PHE C C 1
ATOM 5335 O O . PHE C 1 211 ? 12.012 9.302 1.817 1.00 8.82 182 PHE C O 1
ATOM 5343 N N . ARG C 1 212 ? 10.529 7.739 1.131 1.00 8.50 183 ARG C N 1
ATOM 5344 C CA . ARG C 1 212 ? 11.497 6.647 1.051 1.00 9.13 183 ARG C CA 1
ATOM 5345 C C . ARG C 1 212 ? 10.954 5.525 0.170 1.00 9.17 183 ARG C C 1
ATOM 5346 O O . ARG C 1 212 ? 9.756 5.261 0.161 1.00 8.91 183 ARG C O 1
ATOM 5354 N N . PHE C 1 213 ? 11.839 4.859 -0.566 1.00 9.58 184 PHE C N 1
ATOM 5355 C CA . PHE C 1 213 ? 11.421 3.760 -1.442 1.00 10.20 184 PHE C CA 1
ATOM 5356 C C . PHE C 1 213 ? 10.672 2.631 -0.684 1.00 11.54 184 PHE C C 1
ATOM 5357 O O . PHE C 1 213 ? 9.600 2.193 -1.094 1.00 13.84 184 PHE C O 1
ATOM 5365 N N . GLY C 1 214 ? 11.220 2.169 0.417 1.00 12.01 185 GLY C N 1
ATOM 5366 C CA . GLY C 1 214 ? 10.577 1.143 1.226 1.00 10.85 185 GLY C CA 1
ATOM 5367 C C . GLY C 1 214 ? 10.266 1.660 2.613 1.00 10.60 185 GLY C C 1
ATOM 5368 O O . GLY C 1 214 ? 11.038 2.423 3.169 1.00 10.69 185 GLY C O 1
ATOM 5369 N N . TRP C 1 215 ? 9.133 1.232 3.162 1.00 9.57 186 TRP C N 1
ATOM 5370 C CA . TRP C 1 215 ? 8.793 1.448 4.572 1.00 9.05 186 TRP C CA 1
ATOM 5371 C C . TRP C 1 215 ? 7.743 0.405 4.965 1.00 8.77 186 TRP C C 1
ATOM 5372 O O . TRP C 1 215 ? 7.075 -0.174 4.089 1.00 8.18 186 TRP C O 1
ATOM 5383 N N . LYS C 1 216 ? 7.644 0.126 6.262 1.00 8.23 187 LYS C N 1
ATOM 5384 C CA . LYS C 1 216 ? 6.628 -0.767 6.799 1.00 8.63 187 LYS C CA 1
ATOM 5385 C C . LYS C 1 216 ? 6.126 -0.217 8.135 1.00 9.06 187 LYS C C 1
ATOM 5386 O O . LYS C 1 216 ? 6.911 0.374 8.890 1.00 9.27 187 LYS C O 1
ATOM 5392 N N . PRO C 1 217 ? 4.848 -0.450 8.451 1.00 8.40 188 PRO C N 1
ATOM 5393 C CA . PRO C 1 217 ? 4.383 -0.279 9.819 1.00 8.56 188 PRO C CA 1
ATOM 5394 C C . PRO C 1 217 ? 5.073 -1.336 10.690 1.00 7.86 188 PRO C C 1
ATOM 5395 O O . PRO C 1 217 ? 5.286 -2.468 10.243 1.00 7.70 188 PRO C O 1
ATOM 5399 N N . TYR C 1 218 ? 5.391 -0.969 11.924 1.00 8.02 189 TYR C N 1
ATOM 5400 C CA . TYR C 1 218 ? 5.941 -1.888 12.904 1.00 8.01 189 TYR C CA 1
ATOM 5401 C C . TYR C 1 218 ? 4.954 -2.044 14.036 1.00 8.41 189 TYR C C 1
ATOM 5402 O O . TYR C 1 218 ? 4.405 -1.056 14.518 1.00 9.59 189 TYR C O 1
ATOM 5411 N N . VAL C 1 219 ? 4.730 -3.278 14.464 1.00 7.65 190 VAL C N 1
ATOM 5412 C CA . VAL C 1 219 ? 3.834 -3.565 15.577 1.00 7.66 190 VAL C CA 1
ATOM 5413 C C . VAL C 1 219 ? 4.663 -4.166 16.707 1.00 7.31 190 VAL C C 1
ATOM 5414 O O . VAL C 1 219 ? 5.263 -5.233 16.552 1.00 5.69 190 VAL C O 1
ATOM 5418 N N . VAL C 1 220 ? 4.711 -3.472 17.846 1.00 6.76 191 VAL C N 1
ATOM 5419 C CA . VAL C 1 220 ? 5.537 -3.893 18.972 1.00 7.24 191 VAL C CA 1
ATOM 5420 C C . VAL C 1 220 ? 4.737 -3.955 20.272 1.00 7.10 191 VAL C C 1
ATOM 5421 O O . VAL C 1 220 ? 3.665 -3.361 20.376 1.00 6.89 191 VAL C O 1
ATOM 5425 N N . SER C 1 221 ? 5.268 -4.684 21.242 1.00 8.10 192 SER C N 1
ATOM 5426 C CA . SER C 1 221 ? 4.684 -4.796 22.574 1.00 8.67 192 SER C CA 1
ATOM 5427 C C . SER C 1 221 ? 4.508 -3.420 23.202 1.00 9.86 192 SER C C 1
ATOM 5428 O O . SER C 1 221 ? 5.380 -2.566 23.100 1.00 8.79 192 SER C O 1
ATOM 5431 N N . MET C 1 222 ? 3.373 -3.224 23.854 1.00 10.37 193 MET C N 1
ATOM 5432 C CA . MET C 1 222 ? 3.104 -1.962 24.530 1.00 12.37 193 MET C CA 1
ATOM 5433 C C . MET C 1 222 ? 3.856 -1.820 25.845 1.00 13.25 193 MET C C 1
ATOM 5434 O O . MET C 1 222 ? 3.762 -0.787 26.499 1.00 14.78 193 MET C O 1
ATOM 5439 N N . GLU C 1 223 ? 4.607 -2.846 26.225 1.00 12.96 194 GLU C N 1
ATOM 5440 C CA . GLU C 1 223 ? 5.460 -2.774 27.407 1.00 13.89 194 GLU C CA 1
ATOM 5441 C C . GLU C 1 223 ? 6.774 -2.057 27.104 1.00 13.36 194 GLU C C 1
ATOM 5442 O O . GLU C 1 223 ? 7.500 -1.699 28.028 1.00 12.95 194 GLU C O 1
ATOM 5448 N N . ARG C 1 224 ? 7.062 -1.830 25.820 1.00 12.92 195 ARG C N 1
ATOM 5449 C CA . ARG C 1 224 ? 8.311 -1.196 25.401 1.00 12.38 195 ARG C CA 1
ATOM 5450 C C . ARG C 1 224 ? 8.201 0.336 25.434 1.00 12.17 195 ARG C C 1
ATOM 5451 O O . ARG C 1 224 ? 7.115 0.889 25.316 1.00 12.39 195 ARG C O 1
ATOM 5459 N N . LYS C 1 225 ? 9.343 0.995 25.613 1.00 11.88 196 LYS C N 1
ATOM 5460 C CA . LYS C 1 225 ? 9.432 2.455 25.646 1.00 11.66 196 LYS C CA 1
ATOM 5461 C C . LYS C 1 225 ? 9.715 2.959 24.242 1.00 10.50 196 LYS C C 1
ATOM 5462 O O . LYS C 1 225 ? 10.634 2.484 23.592 1.00 10.20 196 LYS C O 1
ATOM 5468 N N . ILE C 1 226 ? 8.920 3.915 23.773 1.00 10.12 197 ILE C N 1
ATOM 5469 C CA . ILE C 1 226 ? 9.081 4.476 22.435 1.00 9.84 197 ILE C CA 1
ATOM 5470 C C . ILE C 1 226 ? 9.670 5.867 22.557 1.00 10.23 197 ILE C C 1
ATOM 5471 O O . ILE C 1 226 ? 9.216 6.653 23.370 1.00 10.40 197 ILE C O 1
ATOM 5476 N N . GLU C 1 227 ? 10.686 6.177 21.759 1.00 10.33 198 GLU C N 1
ATOM 5477 C CA . GLU C 1 227 ? 11.213 7.539 21.704 1.00 10.62 198 GLU C CA 1
ATOM 5478 C C . GLU C 1 227 ? 11.129 8.016 20.263 1.00 10.25 198 GLU C C 1
ATOM 5479 O O . GLU C 1 227 ? 11.413 7.270 19.327 1.00 10.34 198 GLU C O 1
ATOM 5485 N N . VAL C 1 228 ? 10.646 9.235 20.083 1.00 9.74 199 VAL C N 1
ATOM 5486 C CA . VAL C 1 228 ? 10.593 9.858 18.774 1.00 9.90 199 VAL C CA 1
ATOM 5487 C C . VAL C 1 228 ? 11.416 11.129 18.871 1.00 9.38 199 VAL C C 1
ATOM 5488 O O . VAL C 1 228 ? 11.299 11.889 19.826 1.00 9.13 199 VAL C O 1
ATOM 5492 N N . ILE C 1 229 ? 12.298 11.314 17.901 1.00 9.58 200 ILE C N 1
ATOM 5493 C CA . ILE C 1 229 ? 13.259 12.392 17.918 1.00 9.62 200 ILE C CA 1
ATOM 5494 C C . ILE C 1 229 ? 13.082 13.177 16.634 1.00 9.02 200 ILE C C 1
ATOM 5495 O O . ILE C 1 229 ? 13.197 12.623 15.554 1.00 8.50 200 ILE C O 1
ATOM 5500 N N . ALA C 1 230 ? 12.787 14.463 16.761 1.00 9.40 201 ALA C N 1
ATOM 5501 C CA . ALA C 1 230 ? 12.592 15.316 15.605 1.00 9.85 201 ALA C CA 1
ATOM 5502 C C . ALA C 1 230 ? 12.782 16.767 15.995 1.00 10.47 201 ALA C C 1
ATOM 5503 O O . ALA C 1 230 ? 12.545 17.147 17.135 1.00 11.01 201 ALA C O 1
ATOM 5505 N N . GLU C 1 231 ? 13.187 17.570 15.022 1.00 10.97 202 GLU C N 1
ATOM 5506 C CA . GLU C 1 231 ? 13.247 19.018 15.187 1.00 11.83 202 GLU C CA 1
ATOM 5507 C C . GLU C 1 231 ? 12.071 19.644 14.438 1.00 11.72 202 GLU C C 1
ATOM 5508 O O . GLU C 1 231 ? 11.542 19.050 13.488 1.00 11.46 202 GLU C O 1
ATOM 5514 N N . LYS C 1 232 ? 11.643 20.818 14.895 1.00 12.24 203 LYS C N 1
ATOM 5515 C CA . LYS C 1 232 ? 10.636 21.623 14.194 1.00 12.28 203 LYS C CA 1
ATOM 5516 C C . LYS C 1 232 ? 9.322 20.881 14.068 1.00 11.40 203 LYS C C 1
ATOM 5517 O O . LYS C 1 232 ? 8.669 20.914 13.012 1.00 11.36 203 LYS C O 1
ATOM 5523 N N . ALA C 1 233 ? 8.926 20.206 15.146 1.00 10.51 204 ALA C N 1
ATOM 5524 C CA . ALA C 1 233 ? 7.738 19.383 15.114 1.00 9.78 204 ALA C CA 1
ATOM 5525 C C . ALA C 1 233 ? 6.709 19.823 16.139 1.00 9.35 204 ALA C C 1
ATOM 5526 O O . ALA C 1 233 ? 6.966 20.674 16.986 1.00 8.43 204 ALA C O 1
ATOM 5528 N N . ILE C 1 234 ? 5.534 19.234 15.999 1.00 9.31 205 ILE C N 1
ATOM 5529 C CA . ILE C 1 234 ? 4.445 19.362 16.941 1.00 9.22 205 ILE C CA 1
ATOM 5530 C C . ILE C 1 234 ? 4.031 17.945 17.324 1.00 9.38 205 ILE C C 1
ATOM 5531 O O . ILE C 1 234 ? 4.107 17.016 16.509 1.00 7.99 205 ILE C O 1
ATOM 5536 N N . VAL C 1 235 ? 3.619 17.770 18.572 1.00 8.53 206 VAL C N 1
ATOM 5537 C CA . VAL C 1 235 ? 3.081 16.496 19.020 1.00 8.63 206 VAL C CA 1
ATOM 5538 C C . VAL C 1 235 ? 1.595 16.684 19.308 1.00 8.25 206 VAL C C 1
ATOM 5539 O O . VAL C 1 235 ? 1.201 17.686 19.903 1.00 7.06 206 VAL C O 1
ATOM 5543 N N . VAL C 1 236 ? 0.787 15.736 18.848 1.00 7.88 207 VAL C N 1
ATOM 5544 C CA . VAL C 1 236 ? -0.669 15.782 18.982 1.00 8.29 207 VAL C CA 1
ATOM 5545 C C . VAL C 1 236 ? -1.191 14.490 19.588 1.00 7.96 207 VAL C C 1
ATOM 5546 O O . VAL C 1 236 ? -0.887 13.395 19.095 1.00 8.79 207 VAL C O 1
ATOM 5550 N N . ALA C 1 237 ? -2.007 14.614 20.632 1.00 8.33 208 ALA C N 1
ATOM 5551 C CA . ALA C 1 237 ? -2.625 13.466 21.281 1.00 8.48 208 ALA C CA 1
ATOM 5552 C C . ALA C 1 237 ? -4.097 13.353 20.908 1.00 8.79 208 ALA C C 1
ATOM 5553 O O . ALA C 1 237 ? -4.882 14.275 21.146 1.00 8.46 208 ALA C O 1
ATOM 5555 N N . ASP C 1 238 ? -4.442 12.231 20.275 1.00 8.68 209 ASP C N 1
ATOM 5556 C CA . ASP C 1 238 ? -5.811 11.907 19.852 1.00 10.01 209 ASP C CA 1
ATOM 5557 C C . ASP C 1 238 ? -6.472 12.989 19.002 1.00 10.47 209 ASP C C 1
ATOM 5558 O O . ASP C 1 238 ? -7.698 13.124 19.001 1.00 10.35 209 ASP C O 1
ATOM 5563 N N . GLY C 1 239 ? -5.665 13.758 18.277 1.00 10.93 210 GLY C N 1
ATOM 5564 C CA . GLY C 1 239 ? -6.180 14.823 17.440 1.00 11.93 210 GLY C CA 1
ATOM 5565 C C . GLY C 1 239 ? -6.752 16.012 18.192 1.00 12.65 210 GLY C C 1
ATOM 5566 O O . GLY C 1 239 ? -7.350 16.898 17.570 1.00 14.10 210 GLY C O 1
ATOM 5567 N N . GLN C 1 240 ? -6.546 16.081 19.508 1.00 12.88 211 GLN C N 1
ATOM 5568 C CA . GLN C 1 240 ? -7.211 17.086 20.338 1.00 13.46 211 GLN C CA 1
ATOM 5569 C C . GLN C 1 240 ? -6.279 18.123 20.953 1.00 13.74 211 GLN C C 1
ATOM 5570 O O . GLN C 1 240 ? -6.597 19.307 20.969 1.00 15.09 211 GLN C O 1
ATOM 5576 N N . LYS C 1 241 ? -5.163 17.669 21.510 1.00 13.31 212 LYS C N 1
ATOM 5577 C CA . LYS C 1 241 ? -4.261 18.546 22.252 1.00 13.16 212 LYS C CA 1
ATOM 5578 C C . LYS C 1 241 ? -2.873 18.472 21.651 1.00 12.15 212 LYS C C 1
ATOM 5579 O O . LYS C 1 241 ? -2.426 17.389 21.232 1.00 12.65 212 LYS C O 1
ATOM 5585 N N . SER C 1 242 ? -2.201 19.611 21.588 1.00 11.08 213 SER C N 1
ATOM 5586 C CA . SER C 1 242 ? -0.935 19.701 20.871 1.00 10.71 213 SER C CA 1
ATOM 5587 C C . SER C 1 242 ? 0.044 20.664 21.502 1.00 10.20 213 SER C C 1
ATOM 5588 O O . SER C 1 242 ? -0.345 21.547 22.268 1.00 9.40 213 SER C O 1
ATOM 5591 N N . VAL C 1 243 ? 1.319 20.476 21.173 1.00 9.23 214 VAL C N 1
ATOM 5592 C CA . VAL C 1 243 ? 2.381 21.350 21.650 1.00 9.74 214 VAL C CA 1
ATOM 5593 C C . VAL C 1 243 ? 3.602 21.226 20.733 1.00 9.44 214 VAL C C 1
ATOM 5594 O O . VAL C 1 243 ? 3.893 20.152 20.219 1.00 8.36 214 VAL C O 1
ATOM 5598 N N . ASP C 1 244 ? 4.299 22.335 20.527 1.00 9.57 215 ASP C N 1
ATOM 5599 C CA . ASP C 1 244 ? 5.587 22.312 19.846 1.00 10.28 215 ASP C CA 1
ATOM 5600 C C . ASP C 1 244 ? 6.599 21.597 20.719 1.00 10.97 215 ASP C C 1
ATOM 5601 O O . ASP C 1 244 ? 6.563 21.718 21.947 1.00 10.98 215 ASP C O 1
ATOM 5606 N N . PHE C 1 245 ? 7.516 20.877 20.088 1.00 11.62 216 PHE C N 1
ATOM 5607 C CA . PHE C 1 245 ? 8.695 20.374 20.782 1.00 12.46 216 PHE C CA 1
ATOM 5608 C C . PHE C 1 245 ? 9.903 20.330 19.855 1.00 13.10 216 PHE C C 1
ATOM 5609 O O . PHE C 1 245 ? 9.781 20.395 18.634 1.00 13.26 216 PHE C O 1
ATOM 5617 N N . ASP C 1 246 ? 11.076 20.237 20.456 1.00 14.54 217 ASP C N 1
ATOM 5618 C CA . ASP C 1 246 ? 12.295 19.953 19.717 1.00 15.49 217 ASP C CA 1
ATOM 5619 C C . ASP C 1 246 ? 13.119 18.952 20.495 1.00 15.91 217 ASP C C 1
ATOM 5620 O O . ASP C 1 246 ? 13.241 19.059 21.712 1.00 16.62 217 ASP C O 1
ATOM 5625 N N . GLY C 1 247 ? 13.700 17.994 19.786 1.00 15.81 218 GLY C N 1
ATOM 5626 C CA . GLY C 1 247 ? 14.613 17.039 20.378 1.00 15.93 218 GLY C CA 1
ATOM 5627 C C . GLY C 1 247 ? 13.969 15.676 20.464 1.00 15.87 218 GLY C C 1
ATOM 5628 O O . GLY C 1 247 ? 13.729 15.053 19.435 1.00 16.87 218 GLY C O 1
ATOM 5629 N N . GLU C 1 248 ? 13.689 15.229 21.685 1.00 15.64 219 GLU C N 1
ATOM 5630 C CA . GLU C 1 248 ? 13.173 13.884 21.964 1.00 15.63 219 GLU C CA 1
ATOM 5631 C C . GLU C 1 248 ? 11.830 13.964 22.679 1.00 14.64 219 GLU C C 1
ATOM 5632 O O . GLU C 1 248 ? 11.620 14.851 23.504 1.00 14.57 219 GLU C O 1
ATOM 5638 N N . ILE C 1 249 ? 10.946 13.017 22.392 1.00 13.64 220 ILE C N 1
ATOM 5639 C CA . ILE C 1 249 ? 9.814 12.735 23.270 1.00 13.09 220 ILE C CA 1
ATOM 5640 C C . ILE C 1 249 ? 9.751 11.241 23.558 1.00 12.08 220 ILE C C 1
ATOM 5641 O O . ILE C 1 249 ? 10.098 10.421 22.710 1.00 11.72 220 ILE C O 1
ATOM 5646 N N . THR C 1 250 ? 9.320 10.895 24.759 1.00 10.87 221 THR C N 1
ATOM 5647 C CA . THR C 1 250 ? 9.141 9.505 25.147 1.00 10.56 221 THR C CA 1
ATOM 5648 C C . THR C 1 250 ? 7.661 9.231 25.278 1.00 10.11 221 THR C C 1
ATOM 5649 O O . THR C 1 250 ? 6.925 10.056 25.817 1.00 9.45 221 THR C O 1
ATOM 5653 N N . ILE C 1 251 ? 7.238 8.070 24.789 1.00 9.81 222 ILE C N 1
ATOM 5654 C CA . ILE C 1 251 ? 5.857 7.621 24.858 1.00 10.20 222 ILE C CA 1
ATOM 5655 C C . ILE C 1 251 ? 5.810 6.252 25.540 1.00 10.83 222 ILE C C 1
ATOM 5656 O O . ILE C 1 251 ? 6.526 5.331 25.151 1.00 10.27 222 ILE C O 1
ATOM 5661 N N . GLU C 1 252 ? 4.953 6.124 26.542 1.00 10.55 223 GLU C N 1
ATOM 5662 C CA . GLU C 1 252 ? 4.802 4.868 27.254 1.00 11.43 223 GLU C CA 1
ATOM 5663 C C . GLU C 1 252 ? 3.386 4.690 27.758 1.00 10.84 223 GLU C C 1
ATOM 5664 O O . GLU C 1 252 ? 2.628 5.655 27.921 1.00 10.57 223 GLU C O 1
ATOM 5670 N N . LYS C 1 253 ? 3.040 3.439 28.003 1.00 10.72 224 LYS C N 1
ATOM 5671 C CA . LYS C 1 253 ? 1.763 3.087 28.608 1.00 10.98 224 LYS C CA 1
ATOM 5672 C C . LYS C 1 253 ? 1.600 3.734 29.987 1.00 10.73 224 LYS C C 1
ATOM 5673 O O . LYS C 1 253 ? 2.498 3.677 30.841 1.00 10.33 224 LYS C O 1
ATOM 5679 N N . SER C 1 254 ? 0.434 4.331 30.211 1.00 11.18 225 SER C N 1
ATOM 5680 C CA . SER C 1 254 ? 0.117 4.989 31.473 1.00 11.56 225 SER C CA 1
ATOM 5681 C C . SER C 1 254 ? -0.607 4.041 32.420 1.00 11.49 225 SER C C 1
ATOM 5682 O O . SER C 1 254 ? -0.970 2.922 32.047 1.00 11.38 225 SER C O 1
ATOM 5685 N N . GLU C 1 255 ? -0.824 4.530 33.630 1.00 11.48 226 GLU C N 1
ATOM 5686 C CA . GLU C 1 255 ? -1.493 3.781 34.696 1.00 11.58 226 GLU C CA 1
ATOM 5687 C C . GLU C 1 255 ? -3.010 4.034 34.700 1.00 10.34 226 GLU C C 1
ATOM 5688 O O . GLU C 1 255 ? -3.720 3.537 35.575 1.00 10.18 226 GLU C O 1
ATOM 5694 N N . PHE C 1 256 ? -3.498 4.803 33.730 1.00 8.80 227 PHE C N 1
ATOM 5695 C CA . PHE C 1 256 ? -4.876 5.282 33.716 1.00 8.72 227 PHE C CA 1
ATOM 5696 C C . PHE C 1 256 ? -5.598 4.941 32.427 1.00 8.83 227 PHE C C 1
ATOM 5697 O O . PHE C 1 256 ? -5.658 5.766 31.507 1.00 8.91 227 PHE C O 1
ATOM 5705 N N . PRO C 1 257 ? -6.157 3.738 32.348 1.00 8.36 228 PRO C N 1
ATOM 5706 C CA . PRO C 1 257 ? -6.819 3.279 31.126 1.00 8.36 228 PRO C CA 1
ATOM 5707 C C . PRO C 1 257 ? -8.160 3.963 30.882 1.00 8.76 228 PRO C C 1
ATOM 5708 O O . PRO C 1 257 ? -8.740 4.550 31.814 1.00 9.03 228 PRO C O 1
ATOM 5712 N N . ALA C 1 258 ? -8.608 3.939 29.632 1.00 8.51 229 ALA C N 1
ATOM 5713 C CA . ALA C 1 258 ? -9.986 4.279 29.295 1.00 8.50 229 ALA C CA 1
ATOM 5714 C C . ALA C 1 258 ? -10.877 3.126 29.757 1.00 8.28 229 ALA C C 1
ATOM 5715 O O . ALA C 1 258 ? -10.571 1.954 29.508 1.00 9.03 229 ALA C O 1
ATOM 5717 N N . VAL C 1 259 ? -11.996 3.463 30.393 1.00 8.03 230 VAL C N 1
ATOM 5718 C CA . VAL C 1 259 ? -12.926 2.475 30.920 1.00 7.65 230 VAL C CA 1
ATOM 5719 C C . VAL C 1 259 ? -14.276 2.629 30.235 1.00 7.79 230 VAL C C 1
ATOM 5720 O O . VAL C 1 259 ? -14.836 3.711 30.192 1.00 7.43 230 VAL C O 1
ATOM 5724 N N . PHE C 1 260 ? -14.733 1.533 29.641 1.00 7.23 231 PHE C N 1
ATOM 5725 C CA . PHE C 1 260 ? -16.016 1.447 28.953 1.00 7.33 231 PHE C CA 1
ATOM 5726 C C . PHE C 1 260 ? -16.851 0.330 29.562 1.00 7.36 231 PHE C C 1
ATOM 5727 O O . PHE C 1 260 ? -16.316 -0.613 30.130 1.00 6.77 231 PHE C O 1
ATOM 5735 N N . PHE C 1 261 ? -18.171 0.437 29.456 1.00 6.91 232 PHE C N 1
ATOM 5736 C CA . PHE C 1 261 ? -18.994 -0.726 29.725 1.00 7.30 232 PHE C CA 1
ATOM 5737 C C . PHE C 1 261 ? -18.630 -1.790 28.712 1.00 7.89 232 PHE C C 1
ATOM 5738 O O . PHE C 1 261 ? -18.189 -1.481 27.607 1.00 7.73 232 PHE C O 1
ATOM 5746 N N . LYS C 1 262 ? -18.790 -3.042 29.113 1.00 9.08 233 LYS C N 1
ATOM 5747 C CA . LYS C 1 262 ? -18.450 -4.167 28.265 1.00 10.13 233 LYS C CA 1
ATOM 5748 C C . LYS C 1 262 ? -19.338 -4.181 27.037 1.00 10.17 233 LYS C C 1
ATOM 5749 O O . LYS C 1 262 ? -20.550 -4.024 27.144 1.00 10.46 233 LYS C O 1
ATOM 5755 N N . ASN C 1 263 ? -18.704 -4.325 25.874 1.00 11.31 234 ASN C N 1
ATOM 5756 C CA . ASN C 1 263 ? -19.387 -4.486 24.606 1.00 11.81 234 ASN C CA 1
ATOM 5757 C C . ASN C 1 263 ? -19.070 -5.904 24.135 1.00 12.45 234 ASN C C 1
ATOM 5758 O O . ASN C 1 263 ? -17.995 -6.167 23.602 1.00 11.96 234 ASN C O 1
ATOM 5763 N N . GLU C 1 264 ? -20.005 -6.815 24.369 1.00 13.32 235 GLU C N 1
ATOM 5764 C CA . GLU C 1 264 ? -19.822 -8.231 24.013 1.00 14.19 235 GLU C CA 1
ATOM 5765 C C . GLU C 1 264 ? -19.666 -8.457 22.507 1.00 14.00 235 GLU C C 1
ATOM 5766 O O . GLU C 1 264 ? -19.253 -9.543 22.080 1.00 14.74 235 GLU C O 1
ATOM 5772 N N . LYS C 1 265 ? -20.003 -7.448 21.707 1.00 13.55 236 LYS C N 1
ATOM 5773 C CA . LYS C 1 265 ? -19.920 -7.540 20.251 1.00 13.10 236 LYS C CA 1
ATOM 5774 C C . LYS C 1 265 ? -18.750 -6.765 19.654 1.00 12.37 236 LYS C C 1
ATOM 5775 O O . LYS C 1 265 ? -18.688 -6.578 18.447 1.00 11.95 236 LYS C O 1
ATOM 5781 N N . ARG C 1 266 ? -17.814 -6.316 20.483 1.00 11.57 237 ARG C N 1
ATOM 5782 C CA . ARG C 1 266 ? -16.771 -5.409 20.019 1.00 11.25 237 ARG C CA 1
ATOM 5783 C C . ARG C 1 266 ? -15.871 -6.049 18.963 1.00 11.09 237 ARG C C 1
ATOM 5784 O O . ARG C 1 266 ? -15.519 -5.414 17.970 1.00 11.00 237 ARG C O 1
ATOM 5792 N N . PHE C 1 267 ? -15.516 -7.313 19.165 1.00 11.08 238 PHE C N 1
ATOM 5793 C CA . PHE C 1 267 ? -14.669 -8.005 18.202 1.00 11.18 238 PHE C CA 1
ATOM 5794 C C . PHE C 1 267 ? -15.454 -8.245 16.915 1.00 11.53 238 PHE C C 1
ATOM 5795 O O . PHE C 1 267 ? -14.998 -7.857 15.850 1.00 11.78 238 PHE C O 1
ATOM 5803 N N . ARG C 1 268 ? -16.644 -8.832 17.041 1.00 12.25 239 ARG C N 1
ATOM 5804 C CA . ARG C 1 268 ? -17.513 -9.122 15.897 1.00 13.26 239 ARG C CA 1
ATOM 5805 C C . ARG C 1 268 ? -17.775 -7.871 15.057 1.00 13.38 239 ARG C C 1
ATOM 5806 O O . ARG C 1 268 ? -17.661 -7.910 13.832 1.00 14.02 239 ARG C O 1
ATOM 5814 N N . ASN C 1 269 ? -18.112 -6.767 15.722 1.00 12.90 240 ASN C N 1
ATOM 5815 C CA . ASN C 1 269 ? -18.474 -5.519 15.041 1.00 13.06 240 ASN C CA 1
ATOM 5816 C C . ASN C 1 269 ? -17.307 -4.827 14.353 1.00 12.44 240 ASN C C 1
ATOM 5817 O O . ASN C 1 269 ? -17.523 -4.067 13.412 1.00 12.37 240 ASN C O 1
ATOM 5822 N N . LEU C 1 270 ? -16.080 -5.086 14.808 1.00 12.33 241 LEU C N 1
ATOM 5823 C CA . LEU C 1 270 ? -14.888 -4.445 14.265 1.00 12.01 241 LEU C CA 1
ATOM 5824 C C . LEU C 1 270 ? -14.801 -4.516 12.747 1.00 11.77 241 LEU C C 1
ATOM 5825 O O . LEU C 1 270 ? -14.585 -3.508 12.089 1.00 11.43 241 LEU C O 1
ATOM 5830 N N . PHE C 1 271 ? -14.990 -5.705 12.191 1.00 11.31 242 PHE C N 1
ATOM 5831 C CA . PHE C 1 271 ? -14.724 -5.929 10.780 1.00 11.23 242 PHE C CA 1
ATOM 5832 C C . PHE C 1 271 ? -15.723 -5.191 9.893 1.00 10.91 242 PHE C C 1
ATOM 5833 O O . PHE C 1 271 ? -15.332 -4.554 8.925 1.00 10.97 242 PHE C O 1
ATOM 5841 N N . GLY C 1 272 ? -16.996 -5.216 10.273 1.00 10.53 243 GLY C N 1
ATOM 5842 C CA . GLY C 1 272 ? -18.018 -4.481 9.551 1.00 10.66 243 GLY C CA 1
ATOM 5843 C C . GLY C 1 272 ? -17.835 -2.975 9.644 1.00 10.60 243 GLY C C 1
ATOM 5844 O O . GLY C 1 272 ? -17.960 -2.264 8.648 1.00 10.91 243 GLY C O 1
ATOM 5845 N N . LYS C 1 273 ? -17.531 -2.490 10.838 1.00 10.93 244 LYS C N 1
ATOM 5846 C CA . LYS C 1 273 ? -17.349 -1.058 11.068 1.00 11.51 244 LYS C CA 1
ATOM 5847 C C . LYS C 1 273 ? -16.172 -0.514 10.268 1.00 11.89 244 LYS C C 1
ATOM 5848 O O . LYS C 1 273 ? -16.253 0.572 9.702 1.00 11.85 244 LYS C O 1
ATOM 5854 N N . VAL C 1 274 ? -15.081 -1.274 10.237 1.00 11.77 245 VAL C N 1
ATOM 5855 C CA . VAL C 1 274 ? -13.894 -0.886 9.481 1.00 12.16 245 VAL C CA 1
ATOM 5856 C C . VAL C 1 274 ? -14.194 -0.733 8.005 1.00 11.57 245 VAL C C 1
ATOM 5857 O O . VAL C 1 274 ? -13.729 0.219 7.375 1.00 11.66 245 VAL C O 1
ATOM 5861 N N . ARG C 1 275 ? -14.968 -1.663 7.450 1.00 11.19 246 ARG C N 1
ATOM 5862 C CA . ARG C 1 275 ? -15.309 -1.609 6.030 1.00 11.97 246 ARG C CA 1
ATOM 5863 C C . ARG C 1 275 ? -16.166 -0.389 5.679 1.00 11.92 246 ARG C C 1
ATOM 5864 O O . ARG C 1 275 ? -16.170 0.048 4.532 1.00 11.87 246 ARG C O 1
ATOM 5872 N N . SER C 1 276 ? -16.871 0.160 6.667 1.00 11.73 247 SER C N 1
ATOM 5873 C CA . SER C 1 276 ? -17.700 1.352 6.472 1.00 12.11 247 SER C CA 1
ATOM 5874 C C . SER C 1 276 ? -16.941 2.670 6.719 1.00 12.29 247 SER C C 1
ATOM 5875 O O . SER C 1 276 ? -17.521 3.746 6.598 1.00 12.28 247 SER C O 1
ATOM 5878 N N . ILE C 1 277 ? -15.657 2.590 7.059 1.00 12.28 248 ILE C N 1
ATOM 5879 C CA . ILE C 1 277 ? -14.858 3.793 7.321 1.00 12.73 248 ILE C CA 1
ATOM 5880 C C . ILE C 1 277 ? -14.768 4.628 6.051 1.00 13.17 248 ILE C C 1
ATOM 5881 O O . ILE C 1 277 ? -14.427 4.123 4.983 1.00 12.17 248 ILE C O 1
ATOM 5886 N N . GLY C 1 278 ? -15.117 5.900 6.200 1.00 14.80 249 GLY C N 1
ATOM 5887 C CA . GLY C 1 278 ? -15.097 6.870 5.123 1.00 15.96 249 GLY C CA 1
ATOM 5888 C C . GLY C 1 278 ? -15.197 8.269 5.709 1.00 17.12 249 GLY C C 1
ATOM 5890 N N . MET D 1 30 ? 26.911 -34.217 25.125 1.00 10.42 1 MET D N 1
ATOM 5891 C CA . MET D 1 30 ? 25.766 -34.036 24.264 1.00 10.29 1 MET D CA 1
ATOM 5892 C C . MET D 1 30 ? 26.062 -34.555 22.863 1.00 9.52 1 MET D C 1
ATOM 5893 O O . MET D 1 30 ? 27.222 -34.794 22.510 1.00 8.57 1 MET D O 1
ATOM 5898 N N . ARG D 1 31 ? 24.996 -34.753 22.093 1.00 8.38 2 ARG D N 1
ATOM 5899 C CA . ARG D 1 31 ? 25.078 -35.093 20.678 1.00 8.17 2 ARG D CA 1
ATOM 5900 C C . ARG D 1 31 ? 24.302 -34.029 19.909 1.00 6.86 2 ARG D C 1
ATOM 5901 O O . ARG D 1 31 ? 23.197 -33.657 20.296 1.00 7.04 2 ARG D O 1
ATOM 5909 N N . ALA D 1 32 ? 24.906 -33.518 18.843 1.00 6.22 3 ALA D N 1
ATOM 5910 C CA . ALA D 1 32 ? 24.281 -32.525 17.985 1.00 5.56 3 ALA D CA 1
ATOM 5911 C C . ALA D 1 32 ? 24.230 -33.018 16.542 1.00 5.36 3 ALA D C 1
ATOM 5912 O O . ALA D 1 32 ? 25.125 -33.728 16.092 1.00 5.50 3 ALA D O 1
ATOM 5914 N N . ALA D 1 33 ? 23.163 -32.653 15.836 1.00 4.92 4 ALA D N 1
ATOM 5915 C CA . ALA D 1 33 ? 23.052 -32.900 14.402 1.00 4.85 4 ALA D CA 1
ATOM 5916 C C . ALA D 1 33 ? 23.394 -31.608 13.682 1.00 5.63 4 ALA D C 1
ATOM 5917 O O . ALA D 1 33 ? 22.930 -30.550 14.088 1.00 5.60 4 ALA D O 1
ATOM 5919 N N . VAL D 1 34 ? 24.216 -31.693 12.642 1.00 5.77 5 VAL D N 1
ATOM 5920 C CA . VAL D 1 34 ? 24.493 -30.556 11.769 1.00 6.42 5 VAL D CA 1
ATOM 5921 C C . VAL D 1 34 ? 23.806 -30.827 10.449 1.00 6.95 5 VAL D C 1
ATOM 5922 O O . VAL D 1 34 ? 24.130 -31.812 9.779 1.00 6.41 5 VAL D O 1
ATOM 5926 N N . VAL D 1 35 ? 22.866 -29.962 10.087 1.00 8.16 6 VAL D N 1
ATOM 5927 C CA . VAL D 1 35 ? 22.072 -30.131 8.887 1.00 9.60 6 VAL D CA 1
ATOM 5928 C C . VAL D 1 35 ? 22.452 -29.037 7.917 1.00 11.18 6 VAL D C 1
ATOM 5929 O O . VAL D 1 35 ? 22.383 -27.860 8.269 1.00 11.75 6 VAL D O 1
ATOM 5933 N N . TYR D 1 36 ? 22.823 -29.420 6.701 1.00 12.95 7 TYR D N 1
ATOM 5934 C CA . TYR D 1 36 ? 23.377 -28.478 5.735 1.00 14.87 7 TYR D CA 1
ATOM 5935 C C . TYR D 1 36 ? 22.712 -28.605 4.374 1.00 17.03 7 TYR D C 1
ATOM 5936 O O . TYR D 1 36 ? 22.456 -29.719 3.910 1.00 17.59 7 TYR D O 1
ATOM 5945 N N . LYS D 1 37 ? 22.419 -27.455 3.764 1.00 19.18 8 LYS D N 1
ATOM 5946 C CA . LYS D 1 37 ? 21.934 -27.381 2.385 1.00 20.50 8 LYS D CA 1
ATOM 5947 C C . LYS D 1 37 ? 23.109 -27.583 1.420 1.00 21.25 8 LYS D C 1
ATOM 5948 O O . LYS D 1 37 ? 23.017 -28.398 0.504 1.00 22.37 8 LYS D O 1
ATOM 5954 N N . THR D 1 38 ? 24.216 -26.868 1.650 1.00 22.08 9 THR D N 1
ATOM 5955 C CA . THR D 1 38 ? 25.477 -27.097 0.936 1.00 22.47 9 THR D CA 1
ATOM 5956 C C . THR D 1 38 ? 26.564 -27.498 1.929 1.00 22.50 9 THR D C 1
ATOM 5957 O O . THR D 1 38 ? 26.536 -27.092 3.091 1.00 23.00 9 THR D O 1
ATOM 5961 N N . ASP D 1 39 ? 27.533 -28.268 1.446 1.00 22.48 10 ASP D N 1
ATOM 5962 C CA . ASP D 1 39 ? 28.539 -28.921 2.289 1.00 22.49 10 ASP D CA 1
ATOM 5963 C C . ASP D 1 39 ? 29.646 -27.962 2.772 1.00 22.19 10 ASP D C 1
ATOM 5964 O O . ASP D 1 39 ? 30.481 -28.333 3.599 1.00 22.39 10 ASP D O 1
ATOM 5969 N N . GLY D 1 40 ? 29.640 -26.731 2.264 1.00 21.81 11 GLY D N 1
ATOM 5970 C CA . GLY D 1 40 ? 30.594 -25.717 2.677 1.00 21.30 11 GLY D CA 1
ATOM 5971 C C . GLY D 1 40 ? 30.394 -25.264 4.117 1.00 20.84 11 GLY D C 1
ATOM 5972 O O . GLY D 1 40 ? 29.256 -25.094 4.578 1.00 20.77 11 GLY D O 1
ATOM 5973 N N . HIS D 1 41 ? 31.518 -25.074 4.808 1.00 20.22 12 HIS D N 1
ATOM 5974 C CA . HIS D 1 41 ? 31.583 -24.724 6.233 1.00 19.78 12 HIS D CA 1
ATOM 5975 C C . HIS D 1 41 ? 31.322 -25.882 7.189 1.00 19.34 12 HIS D C 1
ATOM 5976 O O . HIS D 1 41 ? 31.504 -25.728 8.398 1.00 19.43 12 HIS D O 1
ATOM 5983 N N . VAL D 1 42 ? 30.941 -27.048 6.666 1.00 18.61 13 VAL D N 1
ATOM 5984 C CA . VAL D 1 42 ? 30.494 -28.148 7.522 1.00 17.78 13 VAL D CA 1
ATOM 5985 C C . VAL D 1 42 ? 31.632 -28.695 8.366 1.00 17.00 13 VAL D C 1
ATOM 5986 O O . VAL D 1 42 ? 31.470 -28.883 9.564 1.00 17.01 13 VAL D O 1
ATOM 5990 N N . LYS D 1 43 ? 32.782 -28.941 7.741 1.00 16.03 14 LYS D N 1
ATOM 5991 C CA . LYS D 1 43 ? 33.926 -29.514 8.440 1.00 15.27 14 LYS D CA 1
ATOM 5992 C C . LYS D 1 43 ? 34.377 -28.633 9.600 1.00 14.41 14 LYS D C 1
ATOM 5993 O O . LYS D 1 43 ? 34.718 -29.145 10.649 1.00 13.65 14 LYS D O 1
ATOM 5999 N N . ARG D 1 44 ? 34.329 -27.314 9.422 1.00 13.92 15 ARG D N 1
ATOM 6000 C CA . ARG D 1 44 ? 34.775 -26.377 10.458 1.00 13.91 15 ARG D CA 1
ATOM 6001 C C . ARG D 1 44 ? 33.776 -26.265 11.619 1.00 13.37 15 ARG D C 1
ATOM 6002 O O . ARG D 1 44 ? 34.161 -26.055 12.768 1.00 12.97 15 ARG D O 1
ATOM 6010 N N . ILE D 1 45 ? 32.498 -26.403 11.308 1.00 12.80 16 ILE D N 1
ATOM 6011 C CA . ILE D 1 45 ? 31.459 -26.409 12.333 1.00 12.57 16 ILE D CA 1
ATOM 6012 C C . ILE D 1 45 ? 31.563 -27.693 13.161 1.00 12.77 16 ILE D C 1
ATOM 6013 O O . ILE D 1 45 ? 31.419 -27.666 14.381 1.00 12.55 16 ILE D O 1
ATOM 6018 N N . GLU D 1 46 ? 31.842 -28.808 12.491 1.00 12.92 17 GLU D N 1
ATOM 6019 C CA . GLU D 1 46 ? 32.008 -30.097 13.156 1.00 13.47 17 GLU D CA 1
ATOM 6020 C C . GLU D 1 46 ? 33.210 -30.065 14.095 1.00 13.06 17 GLU D C 1
ATOM 6021 O O . GLU D 1 46 ? 33.131 -30.523 15.228 1.00 12.42 17 GLU D O 1
ATOM 6027 N N . GLU D 1 47 ? 34.320 -29.499 13.627 1.00 12.69 18 GLU D N 1
ATOM 6028 C CA . GLU D 1 47 ? 35.516 -29.381 14.448 1.00 12.69 18 GLU D CA 1
ATOM 6029 C C . GLU D 1 47 ? 35.280 -28.478 15.670 1.00 12.03 18 GLU D C 1
ATOM 6030 O O . GLU D 1 47 ? 35.824 -28.736 16.750 1.00 11.94 18 GLU D O 1
ATOM 6036 N N . ALA D 1 48 ? 34.476 -27.435 15.491 1.00 11.42 19 ALA D N 1
ATOM 6037 C CA . ALA D 1 48 ? 34.122 -26.517 16.577 1.00 11.26 19 ALA D CA 1
ATOM 6038 C C . ALA D 1 48 ? 33.299 -27.229 17.650 1.00 11.21 19 ALA D C 1
ATOM 6039 O O . ALA D 1 48 ? 33.527 -27.028 18.843 1.00 11.26 19 ALA D O 1
ATOM 6041 N N . LEU D 1 49 ? 32.363 -28.077 17.220 1.00 11.19 20 LEU D N 1
ATOM 6042 C CA . LEU D 1 49 ? 31.549 -28.867 18.150 1.00 11.13 20 LEU D CA 1
ATOM 6043 C C . LEU D 1 49 ? 32.391 -29.911 18.883 1.00 11.30 20 LEU D C 1
ATOM 6044 O O . LEU D 1 49 ? 32.235 -30.104 20.090 1.00 10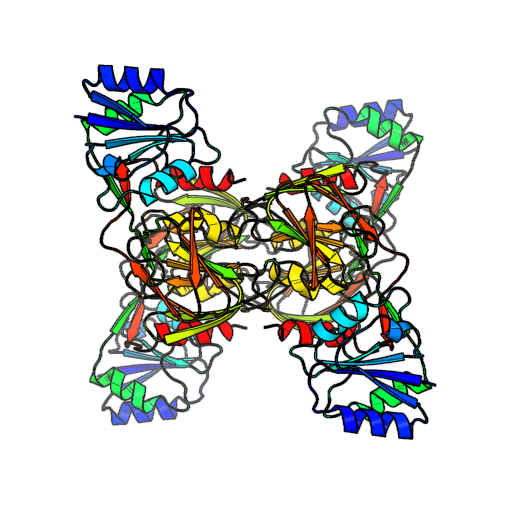.64 20 LEU D O 1
ATOM 6049 N N . LYS D 1 50 ? 33.293 -30.561 18.148 1.00 11.43 21 LYS D N 1
ATOM 6050 C CA . LYS D 1 50 ? 34.237 -31.528 18.710 1.00 12.48 21 LYS D CA 1
ATOM 6051 C C . LYS D 1 50 ? 35.053 -30.903 19.841 1.00 12.43 21 LYS D C 1
ATOM 6052 O O . LYS D 1 50 ? 35.338 -31.566 20.827 1.00 12.86 21 LYS D O 1
ATOM 6058 N N . ARG D 1 51 ? 35.400 -29.621 19.698 1.00 12.77 22 ARG D N 1
ATOM 6059 C CA . ARG D 1 51 ? 36.147 -28.877 20.725 1.00 12.75 22 ARG D CA 1
ATOM 6060 C C . ARG D 1 51 ? 35.286 -28.534 21.938 1.00 12.81 22 ARG D C 1
ATOM 6061 O O . ARG D 1 51 ? 35.805 -28.322 23.031 1.00 12.87 22 ARG D O 1
ATOM 6069 N N . LEU D 1 52 ? 33.972 -28.462 21.737 1.00 12.71 23 LEU D N 1
ATOM 6070 C CA . LEU D 1 52 ? 33.021 -28.301 22.838 1.00 13.09 23 LEU D CA 1
ATOM 6071 C C . LEU D 1 52 ? 32.608 -29.637 23.471 1.00 13.14 23 LEU D C 1
ATOM 6072 O O . LEU D 1 52 ? 31.690 -29.668 24.285 1.00 13.64 23 LEU D O 1
ATOM 6077 N N . GLU D 1 53 ? 33.294 -30.720 23.094 1.00 13.12 24 GLU D N 1
ATOM 6078 C CA . GLU D 1 53 ? 33.053 -32.085 23.588 1.00 13.25 24 GLU D CA 1
ATOM 6079 C C . GLU D 1 53 ? 31.646 -32.613 23.270 1.00 12.58 24 GLU D C 1
ATOM 6080 O O . GLU D 1 53 ? 31.088 -33.438 24.008 1.00 12.83 24 GLU D O 1
ATOM 6086 N N . VAL D 1 54 ? 31.123 -32.172 22.132 1.00 11.68 25 VAL D N 1
ATOM 6087 C CA . VAL D 1 54 ? 29.818 -32.590 21.625 1.00 11.15 25 VAL D CA 1
ATOM 6088 C C . VAL D 1 54 ? 30.033 -33.582 20.488 1.00 11.30 25 VAL D C 1
ATOM 6089 O O . VAL D 1 54 ? 30.820 -33.312 19.573 1.00 11.56 25 VAL D O 1
ATOM 6093 N N . GLU D 1 55 ? 29.360 -34.731 20.551 1.00 10.73 26 GLU D N 1
ATOM 6094 C CA . GLU D 1 55 ? 29.354 -35.696 19.453 1.00 10.91 26 GLU D CA 1
ATOM 6095 C C . GLU D 1 55 ? 28.498 -35.160 18.318 1.00 10.12 26 GLU D C 1
ATOM 6096 O O . GLU D 1 55 ? 27.468 -34.542 18.565 1.00 10.33 26 GLU D O 1
ATOM 6102 N N . VAL D 1 56 ? 28.927 -35.400 17.082 1.00 9.32 27 VAL D N 1
ATOM 6103 C CA . VAL D 1 56 ? 28.299 -34.802 15.910 1.00 8.35 27 VAL D CA 1
ATOM 6104 C C . VAL D 1 56 ? 27.876 -35.861 14.911 1.00 8.13 27 VAL D C 1
ATOM 6105 O O . VAL D 1 56 ? 28.602 -36.832 14.671 1.00 7.83 27 VAL D O 1
ATOM 6109 N N . GLU D 1 57 ? 26.688 -35.676 14.353 1.00 7.67 28 GLU D N 1
ATOM 6110 C CA . GLU D 1 57 ? 26.251 -36.406 13.180 1.00 7.88 28 GLU D CA 1
ATOM 6111 C C . GLU D 1 57 ? 25.834 -35.415 12.102 1.00 6.92 28 GLU D C 1
ATOM 6112 O O . GLU D 1 57 ? 25.146 -34.460 12.390 1.00 6.05 28 GLU D O 1
ATOM 6118 N N . LEU D 1 58 ? 26.256 -35.663 10.861 1.00 6.72 29 LEU D N 1
ATOM 6119 C CA . LEU D 1 58 ? 25.952 -34.794 9.734 1.00 7.50 29 LEU D CA 1
ATOM 6120 C C . LEU D 1 58 ? 24.730 -35.293 8.954 1.00 7.84 29 LEU D C 1
ATOM 6121 O O . LEU D 1 58 ? 24.581 -36.495 8.708 1.00 8.59 29 LEU D O 1
ATOM 6126 N N . PHE D 1 59 ? 23.875 -34.356 8.567 1.00 8.54 30 PHE D N 1
ATOM 6127 C CA . PHE D 1 59 ? 22.687 -34.632 7.755 1.00 9.03 30 PHE D CA 1
ATOM 6128 C C . PHE D 1 59 ? 22.655 -33.698 6.550 1.00 9.53 30 PHE D C 1
ATOM 6129 O O . PHE D 1 59 ? 22.606 -32.474 6.716 1.00 9.17 30 PHE D O 1
ATOM 6137 N N . ASN D 1 60 ? 22.647 -34.262 5.340 1.00 10.24 31 ASN D N 1
ATOM 6138 C CA . ASN D 1 60 ? 22.460 -33.459 4.123 1.00 11.56 31 ASN D CA 1
ATOM 6139 C C . ASN D 1 60 ? 20.985 -33.149 3.816 1.00 12.38 31 ASN D C 1
ATOM 6140 O O . ASN D 1 60 ? 20.666 -32.315 2.961 1.00 13.69 31 ASN D O 1
ATOM 6145 N N . GLN D 1 61 ? 20.088 -33.819 4.529 1.00 12.37 32 GLN D N 1
ATOM 6146 C CA . GLN D 1 61 ? 18.673 -33.486 4.486 1.00 12.72 32 GLN D CA 1
ATOM 6147 C C . GLN D 1 61 ? 18.049 -33.802 5.844 1.00 12.07 32 GLN D C 1
ATOM 6148 O O . GLN D 1 61 ? 18.454 -34.754 6.503 1.00 11.94 32 GLN D O 1
ATOM 6154 N N . PRO D 1 62 ? 17.067 -33.011 6.262 1.00 12.20 33 PRO D N 1
ATOM 6155 C CA . PRO D 1 62 ? 16.409 -33.261 7.543 1.00 11.98 33 PRO D CA 1
ATOM 6156 C C . PRO D 1 62 ? 15.606 -34.564 7.557 1.00 12.08 33 PRO D C 1
ATOM 6157 O O . PRO D 1 62 ? 15.175 -35.048 6.516 1.00 11.77 33 PRO D O 1
ATOM 6161 N N . SER D 1 63 ? 15.449 -35.121 8.748 1.00 11.48 34 SER D N 1
ATOM 6162 C CA . SER D 1 63 ? 14.603 -36.276 8.976 1.00 11.38 34 SER D CA 1
ATOM 6163 C C . SER D 1 63 ? 14.047 -36.220 10.391 1.00 10.74 34 SER D C 1
ATOM 6164 O O . SER D 1 63 ? 14.522 -35.454 11.229 1.00 10.24 34 SER D O 1
ATOM 6167 N N . GLU D 1 64 ? 13.039 -37.045 10.650 1.00 10.70 35 GLU D N 1
ATOM 6168 C CA . GLU D 1 64 ? 12.434 -37.150 11.975 1.00 11.03 35 GLU D CA 1
ATOM 6169 C C . GLU D 1 64 ? 13.404 -37.640 13.055 1.00 10.72 35 GLU D C 1
ATOM 6170 O O . GLU D 1 64 ? 13.157 -37.436 14.240 1.00 10.93 35 GLU D O 1
ATOM 6176 N N . GLU D 1 65 ? 14.507 -38.265 12.645 1.00 9.90 36 GLU D N 1
ATOM 6177 C CA . GLU D 1 65 ? 15.565 -38.690 13.564 1.00 9.99 36 GLU D CA 1
ATOM 6178 C C . GLU D 1 65 ? 16.174 -37.526 14.357 1.00 8.70 36 GLU D C 1
ATOM 6179 O O . GLU D 1 65 ? 16.713 -37.723 15.445 1.00 7.96 36 GLU D O 1
ATOM 6185 N N . LEU D 1 66 ? 16.092 -36.321 13.802 1.00 8.11 37 LEU D N 1
ATOM 6186 C CA . LEU D 1 66 ? 16.612 -35.128 14.459 1.00 8.04 37 LEU D CA 1
ATOM 6187 C C . LEU D 1 66 ? 16.040 -34.879 15.862 1.00 8.39 37 LEU D C 1
ATOM 6188 O O . LEU D 1 66 ? 16.688 -34.228 16.674 1.00 8.24 37 LEU D O 1
ATOM 6193 N N . GLU D 1 67 ? 14.837 -35.394 16.151 1.00 9.09 38 GLU D N 1
ATOM 6194 C CA . GLU D 1 67 ? 14.261 -35.304 17.508 1.00 9.78 38 GLU D CA 1
ATOM 6195 C C . GLU D 1 67 ? 15.106 -35.964 18.594 1.00 9.86 38 GLU D C 1
ATOM 6196 O O . GLU D 1 67 ? 14.966 -35.638 19.774 1.00 9.77 38 GLU D O 1
ATOM 6202 N N . ASN D 1 68 ? 15.965 -36.904 18.202 1.00 9.46 39 ASN D N 1
ATOM 6203 C CA . ASN D 1 68 ? 16.794 -37.656 19.130 1.00 10.40 39 ASN D CA 1
ATOM 6204 C C . ASN D 1 68 ? 18.080 -36.952 19.569 1.00 9.76 39 ASN D C 1
ATOM 6205 O O . ASN D 1 68 ? 18.861 -37.528 20.311 1.00 10.58 39 ASN D O 1
ATOM 6210 N N . PHE D 1 69 ? 18.307 -35.727 19.115 1.00 8.66 40 PHE D N 1
ATOM 6211 C CA . PHE D 1 69 ? 19.543 -35.034 19.418 1.00 7.54 40 PHE D CA 1
ATOM 6212 C C . PHE D 1 69 ? 19.292 -33.995 20.508 1.00 7.26 40 PHE D C 1
ATOM 6213 O O . PHE D 1 69 ? 18.168 -33.538 20.696 1.00 7.12 40 PHE D O 1
ATOM 6221 N N . ASP D 1 70 ? 20.355 -33.629 21.205 1.00 6.32 41 ASP D N 1
ATOM 6222 C CA . ASP D 1 70 ? 20.311 -32.573 22.221 1.00 6.35 41 ASP D CA 1
ATOM 6223 C C . ASP D 1 70 ? 20.116 -31.189 21.628 1.00 5.62 41 ASP D C 1
ATOM 6224 O O . ASP D 1 70 ? 19.473 -30.339 22.230 1.00 5.23 41 ASP D O 1
ATOM 6229 N N . PHE D 1 71 ? 20.724 -30.952 20.472 1.00 4.90 42 PHE D N 1
ATOM 6230 C CA . PHE D 1 71 ? 20.490 -29.737 19.714 1.00 4.58 42 PHE D CA 1
ATOM 6231 C C . PHE D 1 71 ? 20.842 -29.917 18.245 1.00 4.65 42 PHE D C 1
ATOM 6232 O O . PHE D 1 71 ? 21.376 -30.943 17.851 1.00 4.53 42 PHE D O 1
ATOM 6240 N N . ILE D 1 72 ? 20.450 -28.943 17.433 1.00 4.73 43 ILE D N 1
ATOM 6241 C CA . ILE D 1 72 ? 20.616 -29.005 15.993 1.00 5.40 43 ILE D CA 1
ATOM 6242 C C . ILE D 1 72 ? 21.265 -27.712 15.535 1.00 5.60 43 ILE D C 1
ATOM 6243 O O . ILE D 1 72 ? 20.868 -26.633 15.979 1.00 5.57 43 ILE D O 1
ATOM 6248 N N . VAL D 1 73 ? 22.278 -27.834 14.678 1.00 5.95 44 VAL D N 1
ATOM 6249 C CA . VAL D 1 73 ? 22.897 -26.689 14.041 1.00 6.73 44 VAL D CA 1
ATOM 6250 C C . VAL D 1 73 ? 22.512 -26.723 12.565 1.00 7.20 44 VAL D C 1
ATOM 6251 O O . VAL D 1 73 ? 22.772 -27.701 11.884 1.00 7.43 44 VAL D O 1
ATOM 6255 N N . SER D 1 74 ? 21.866 -25.662 12.090 1.00 8.02 45 SER D N 1
ATOM 6256 C CA . SER D 1 74 ? 21.429 -25.568 10.704 1.00 9.06 45 SER D CA 1
ATOM 6257 C C . SER D 1 74 ? 22.418 -24.695 9.964 1.00 9.15 45 SER D C 1
ATOM 6258 O O . SER D 1 74 ? 22.759 -23.619 10.444 1.00 10.11 45 SER D O 1
ATOM 6261 N N . VAL D 1 75 ? 22.857 -25.159 8.803 1.00 9.03 46 VAL D N 1
ATOM 6262 C CA . VAL D 1 75 ? 23.768 -24.408 7.944 1.00 9.40 46 VAL D CA 1
ATOM 6263 C C . VAL D 1 75 ? 23.024 -24.131 6.639 1.00 9.67 46 VAL D C 1
ATOM 6264 O O . VAL D 1 75 ? 22.773 -25.030 5.841 1.00 9.23 46 VAL D O 1
ATOM 6268 N N . GLY D 1 76 ? 22.672 -22.873 6.442 1.00 10.03 47 GLY D N 1
ATOM 6269 C CA . GLY D 1 76 ? 21.798 -22.491 5.352 1.00 10.94 47 GLY D CA 1
ATOM 6270 C C . GLY D 1 76 ? 21.059 -21.227 5.710 1.00 11.41 47 GLY D C 1
ATOM 6271 O O . GLY D 1 76 ? 21.410 -20.533 6.669 1.00 12.85 47 GLY D O 1
ATOM 6272 N N . GLY D 1 77 ? 20.012 -20.933 4.961 1.00 11.94 48 GLY D N 1
ATOM 6273 C CA . GLY D 1 77 ? 19.177 -19.783 5.261 1.00 12.04 48 GLY D CA 1
ATOM 6274 C C . GLY D 1 77 ? 17.992 -20.145 6.129 1.00 12.25 48 GLY D C 1
ATOM 6275 O O . GLY D 1 77 ? 17.998 -21.167 6.831 1.00 12.00 48 GLY D O 1
ATOM 6276 N N . ASP D 1 78 ? 16.967 -19.298 6.094 1.00 12.21 49 ASP D N 1
ATOM 6277 C CA . ASP D 1 78 ? 15.756 -19.545 6.869 1.00 12.61 49 ASP D CA 1
ATOM 6278 C C . ASP D 1 78 ? 14.989 -20.761 6.337 1.00 11.94 49 ASP D C 1
ATOM 6279 O O . ASP D 1 78 ? 14.382 -21.475 7.121 1.00 11.79 49 ASP D O 1
ATOM 6284 N N . GLY D 1 79 ? 14.985 -20.977 5.021 1.00 10.90 50 GLY D N 1
ATOM 6285 C CA . GLY D 1 79 ? 14.309 -22.137 4.444 1.00 10.73 50 GLY D CA 1
ATOM 6286 C C . GLY D 1 79 ? 14.827 -23.472 4.956 1.00 10.03 50 GLY D C 1
ATOM 6287 O O . GLY D 1 79 ? 14.066 -24.414 5.158 1.00 10.02 50 GLY D O 1
ATOM 6288 N N . THR D 1 80 ? 16.125 -23.555 5.200 1.00 9.35 51 THR D N 1
ATOM 6289 C CA . THR D 1 80 ? 16.704 -24.768 5.755 1.00 8.88 51 THR D CA 1
ATOM 6290 C C . THR D 1 80 ? 16.121 -25.030 7.139 1.00 8.37 51 THR D C 1
ATOM 6291 O O . THR D 1 80 ? 15.796 -26.154 7.482 1.00 7.96 51 THR D O 1
ATOM 6295 N N . ILE D 1 81 ? 15.989 -23.980 7.930 1.00 8.31 52 ILE D N 1
ATOM 6296 C CA . ILE D 1 81 ? 15.373 -24.082 9.228 1.00 7.96 52 ILE D CA 1
ATOM 6297 C C . ILE D 1 81 ? 13.894 -24.492 9.116 1.00 7.71 52 ILE D C 1
ATOM 6298 O O . ILE D 1 81 ? 13.436 -25.338 9.876 1.00 7.31 52 ILE D O 1
ATOM 6303 N N . LEU D 1 82 ? 13.168 -23.936 8.151 1.00 7.61 53 LEU D N 1
ATOM 6304 C CA . LEU D 1 82 ? 11.762 -24.307 7.983 1.00 7.82 53 LEU D CA 1
ATOM 6305 C C . LEU D 1 82 ? 11.612 -25.787 7.619 1.00 8.08 53 LEU D C 1
ATOM 6306 O O . LEU D 1 82 ? 10.685 -26.454 8.092 1.00 8.94 53 LEU D O 1
ATOM 6311 N N . ARG D 1 83 ? 12.528 -26.282 6.796 1.00 8.09 54 ARG D N 1
ATOM 6312 C CA . ARG D 1 83 ? 12.525 -27.681 6.358 1.00 8.56 54 ARG D CA 1
ATOM 6313 C C . ARG D 1 83 ? 12.915 -28.625 7.500 1.00 8.49 54 ARG D C 1
ATOM 6314 O O . ARG D 1 83 ? 12.390 -29.741 7.606 1.00 8.29 54 ARG D O 1
ATOM 6322 N N . ILE D 1 84 ? 13.830 -28.186 8.360 1.00 8.34 55 ILE D N 1
ATOM 6323 C CA . ILE D 1 84 ? 14.155 -28.944 9.566 1.00 8.36 55 ILE D CA 1
ATOM 6324 C C . ILE D 1 84 ? 12.918 -29.061 10.465 1.00 8.58 55 ILE D C 1
ATOM 6325 O O . ILE D 1 84 ? 12.592 -30.149 10.948 1.00 7.76 55 ILE D O 1
ATOM 6330 N N . LEU D 1 85 ? 12.226 -27.947 10.665 1.00 9.03 56 LEU D N 1
ATOM 6331 C CA . LEU D 1 85 ? 11.069 -27.901 11.560 1.00 9.77 56 LEU D CA 1
ATOM 6332 C C . LEU D 1 85 ? 9.923 -28.775 11.061 1.00 10.23 56 LEU D C 1
ATOM 6333 O O . LEU D 1 85 ? 9.188 -29.345 11.864 1.00 11.00 56 LEU D O 1
ATOM 6338 N N . GLN D 1 86 ? 9.801 -28.898 9.740 1.00 10.84 57 GLN D N 1
ATOM 6339 C CA . GLN D 1 86 ? 8.798 -29.750 9.108 1.00 12.27 57 GLN D CA 1
ATOM 6340 C C . GLN D 1 86 ? 8.903 -31.197 9.573 1.00 12.32 57 GLN D C 1
ATOM 6341 O O . GLN D 1 86 ? 7.934 -31.943 9.472 1.00 13.74 57 GLN D O 1
ATOM 6347 N N . LYS D 1 87 ? 10.086 -31.600 10.038 1.00 11.56 58 LYS D N 1
ATOM 6348 C CA . LYS D 1 87 ? 10.341 -32.986 10.448 1.00 11.71 58 LYS D CA 1
ATOM 6349 C C . LYS D 1 87 ? 10.298 -33.170 11.967 1.00 11.07 58 LYS D C 1
ATOM 6350 O O . LYS D 1 87 ? 10.481 -34.276 12.472 1.00 11.02 58 LYS D O 1
ATOM 6356 N N . LEU D 1 88 ? 10.049 -32.086 12.692 1.00 10.45 59 LEU D N 1
ATOM 6357 C CA . LEU D 1 88 ? 10.085 -32.079 14.140 1.00 11.10 59 LEU D CA 1
ATOM 6358 C C . LEU D 1 88 ? 8.736 -31.754 14.762 1.00 11.18 59 LEU D C 1
ATOM 6359 O O . LEU D 1 88 ? 8.141 -30.710 14.487 1.00 12.27 59 LEU D O 1
ATOM 6364 N N . LYS D 1 89 ? 8.274 -32.648 15.619 1.00 11.63 60 LYS D N 1
ATOM 6365 C CA . LYS D 1 89 ? 7.172 -32.353 16.514 1.00 11.55 60 LYS D CA 1
ATOM 6366 C C . LYS D 1 89 ? 7.776 -31.797 17.810 1.00 11.54 60 LYS D C 1
ATOM 6367 O O . LYS D 1 89 ? 7.688 -30.608 18.061 1.00 10.76 60 LYS D O 1
ATOM 6373 N N . ARG D 1 90 ? 8.422 -32.641 18.617 1.00 12.03 61 ARG D N 1
ATOM 6374 C CA . ARG D 1 90 ? 9.266 -32.160 19.715 1.00 12.52 61 ARG D CA 1
ATOM 6375 C C . ARG D 1 90 ? 10.526 -31.585 19.092 1.00 11.97 61 ARG D C 1
ATOM 6376 O O . ARG D 1 90 ? 11.145 -32.224 18.267 1.00 13.36 61 ARG D O 1
ATOM 6384 N N . CYS D 1 91 ? 10.906 -30.381 19.482 1.00 11.02 62 CYS D N 1
ATOM 6385 C CA . CYS D 1 91 ? 11.964 -29.663 18.793 1.00 10.24 62 CYS D CA 1
ATOM 6386 C C . CYS D 1 91 ? 13.159 -29.450 19.708 1.00 9.49 62 CYS D C 1
ATOM 6387 O O . CYS D 1 91 ? 13.071 -28.667 20.651 1.00 10.24 62 CYS D O 1
ATOM 6390 N N . PRO D 1 92 ? 14.284 -30.123 19.452 1.00 8.26 63 PRO D N 1
ATOM 6391 C CA . PRO D 1 92 ? 15.532 -29.763 20.136 1.00 8.08 63 PRO D CA 1
ATOM 6392 C C . PRO D 1 92 ? 15.899 -28.335 19.751 1.00 7.08 63 PRO D C 1
ATOM 6393 O O . PRO D 1 92 ? 15.565 -27.921 18.640 1.00 7.30 63 PRO D O 1
ATOM 6397 N N . PRO D 1 93 ? 16.578 -27.583 20.610 1.00 6.77 64 PRO D N 1
ATOM 6398 C CA . PRO D 1 93 ? 16.949 -26.219 20.242 1.00 6.72 64 PRO D CA 1
ATOM 6399 C C . PRO D 1 93 ? 17.818 -26.177 18.991 1.00 6.53 64 PRO D C 1
ATOM 6400 O O . PRO D 1 93 ? 18.764 -26.972 18.839 1.00 5.52 64 PRO D O 1
ATOM 6404 N N . ILE D 1 94 ? 17.483 -25.238 18.111 1.00 6.08 65 ILE D N 1
ATOM 6405 C CA . ILE D 1 94 ? 18.187 -25.004 16.871 1.00 6.71 65 ILE D CA 1
ATOM 6406 C C . ILE D 1 94 ? 19.091 -23.780 16.949 1.00 7.13 65 ILE D C 1
ATOM 6407 O O . ILE D 1 94 ? 18.662 -22.722 17.424 1.00 6.88 65 ILE D O 1
ATOM 6412 N N . PHE D 1 95 ? 20.330 -23.948 16.495 1.00 7.54 66 PHE D N 1
ATOM 6413 C CA . PHE D 1 95 ? 21.277 -22.865 16.265 1.00 8.03 66 PHE D CA 1
ATOM 6414 C C . PHE D 1 95 ? 21.505 -22.717 14.757 1.00 8.20 66 PHE D C 1
ATOM 6415 O O . PHE D 1 95 ? 21.936 -23.657 14.098 1.00 8.78 66 PHE D O 1
ATOM 6423 N N . GLY D 1 96 ? 21.278 -21.522 14.224 1.00 8.72 67 GLY D N 1
ATOM 6424 C CA . GLY D 1 96 ? 21.363 -21.282 12.790 1.00 8.93 67 GLY D CA 1
ATOM 6425 C C . GLY D 1 96 ? 22.635 -20.556 12.408 1.00 9.15 67 GLY D C 1
ATOM 6426 O O . GLY D 1 96 ? 22.989 -19.540 12.999 1.00 8.98 67 GLY D O 1
ATOM 6427 N N . ILE D 1 97 ? 23.336 -21.092 11.426 1.00 9.23 68 ILE D N 1
ATOM 6428 C CA . ILE D 1 97 ? 24.468 -20.420 10.821 1.00 9.87 68 ILE D CA 1
ATOM 6429 C C . ILE D 1 97 ? 24.041 -20.021 9.418 1.00 9.90 68 ILE D C 1
ATOM 6430 O O . ILE D 1 97 ? 23.762 -20.880 8.590 1.00 9.56 68 ILE D O 1
ATOM 6435 N N . ASN D 1 98 ? 24.012 -18.718 9.164 1.00 10.18 69 ASN D N 1
ATOM 6436 C CA . ASN D 1 98 ? 23.395 -18.161 7.977 1.00 11.13 69 ASN D CA 1
ATOM 6437 C C . ASN D 1 98 ? 24.325 -18.131 6.779 1.00 11.94 69 ASN D C 1
ATOM 6438 O O . ASN D 1 98 ? 25.301 -17.398 6.771 1.00 11.73 69 ASN D O 1
ATOM 6443 N N . THR D 1 99 ? 24.004 -18.939 5.779 1.00 13.83 70 THR D N 1
ATOM 6444 C CA . THR D 1 99 ? 24.642 -18.881 4.471 1.00 15.64 70 THR D CA 1
ATOM 6445 C C . THR D 1 99 ? 23.646 -18.389 3.407 1.00 17.06 70 THR D C 1
ATOM 6446 O O . THR D 1 99 ? 23.991 -18.310 2.225 1.00 17.61 70 THR D O 1
ATOM 6450 N N . GLY D 1 100 ? 22.428 -18.052 3.837 1.00 18.47 71 GLY D N 1
ATOM 6451 C CA . GLY D 1 100 ? 21.359 -17.587 2.962 1.00 19.53 71 GLY D CA 1
ATOM 6452 C C . GLY D 1 100 ? 21.268 -16.072 2.883 1.00 20.70 71 GLY D C 1
ATOM 6453 O O . GLY D 1 100 ? 22.215 -15.363 3.216 1.00 20.79 71 GLY D O 1
ATOM 6454 N N . ARG D 1 101 ? 20.113 -15.574 2.448 1.00 22.23 72 ARG D N 1
ATOM 6455 C CA . ARG D 1 101 ? 19.948 -14.151 2.146 1.00 23.25 72 ARG D CA 1
ATOM 6456 C C . ARG D 1 101 ? 19.762 -13.296 3.404 1.00 23.71 72 ARG D C 1
ATOM 6457 O O . ARG D 1 101 ? 20.611 -12.462 3.716 1.00 25.19 72 ARG D O 1
ATOM 6465 N N . VAL D 1 102 ? 18.671 -13.518 4.131 1.00 23.88 73 VAL D N 1
ATOM 6466 C CA . VAL D 1 102 ? 18.268 -12.618 5.214 1.00 23.41 73 VAL D CA 1
ATOM 6467 C C . VAL D 1 102 ? 18.653 -13.160 6.595 1.00 22.86 73 VAL D C 1
ATOM 6468 O O . VAL D 1 102 ? 19.330 -12.480 7.364 1.00 23.85 73 VAL D O 1
ATOM 6472 N N . GLY D 1 103 ? 18.222 -14.375 6.906 1.00 21.67 74 GLY D N 1
ATOM 6473 C CA . GLY D 1 103 ? 18.606 -15.019 8.153 1.00 20.83 74 GLY D CA 1
ATOM 6474 C C . GLY D 1 103 ? 17.956 -14.442 9.404 1.00 19.84 74 GLY D C 1
ATOM 6475 O O . GLY D 1 103 ? 18.627 -14.221 10.421 1.00 20.01 74 GLY D O 1
ATOM 6476 N N . LEU D 1 104 ? 16.647 -14.221 9.341 1.00 18.60 75 LEU D N 1
ATOM 6477 C CA . LEU D 1 104 ? 15.883 -13.804 10.519 1.00 17.77 75 LEU D CA 1
ATOM 6478 C C . LEU D 1 104 ? 15.829 -14.863 11.623 1.00 16.88 75 LEU D C 1
ATOM 6479 O O . LEU D 1 104 ? 15.625 -14.529 12.785 1.00 16.91 75 LEU D O 1
ATOM 6484 N N . LEU D 1 105 ? 16.023 -16.131 11.264 1.00 15.06 76 LEU D N 1
ATOM 6485 C CA . LEU D 1 105 ? 15.932 -17.234 12.220 1.00 14.43 76 LEU D CA 1
ATOM 6486 C C . LEU D 1 105 ? 17.300 -17.756 12.676 1.00 13.32 76 LEU D C 1
ATOM 6487 O O . LEU D 1 105 ? 17.357 -18.659 13.499 1.00 13.48 76 LEU D O 1
ATOM 6492 N N . THR D 1 106 ? 18.381 -17.210 12.119 1.00 12.68 77 THR D N 1
ATOM 6493 C CA . THR D 1 106 ? 19.738 -17.680 12.415 1.00 12.67 77 THR D CA 1
ATOM 6494 C C . THR D 1 106 ? 20.390 -16.869 13.534 1.00 12.40 77 THR D C 1
ATOM 6495 O O . THR D 1 106 ? 19.901 -15.817 13.927 1.00 12.76 77 THR D O 1
ATOM 6499 N N . HIS D 1 107 ? 21.519 -17.362 14.016 1.00 12.17 78 HIS D N 1
ATOM 6500 C CA . HIS D 1 107 ? 22.215 -16.780 15.163 1.00 11.66 78 HIS D CA 1
ATOM 6501 C C . HIS D 1 107 ? 23.574 -16.214 14.827 1.00 11.98 78 HIS D C 1
ATOM 6502 O O . HIS D 1 107 ? 24.087 -15.361 15.546 1.00 11.98 78 HIS D O 1
ATOM 6509 N N . ALA D 1 108 ? 24.185 -16.714 13.764 1.00 12.10 79 ALA D N 1
ATOM 6510 C CA . ALA D 1 108 ? 25.552 -16.339 13.436 1.00 12.26 79 ALA D CA 1
ATOM 6511 C C . ALA D 1 108 ? 25.799 -16.480 11.950 1.00 12.54 79 ALA D C 1
ATOM 6512 O O . ALA D 1 108 ? 24.998 -17.074 11.227 1.00 12.38 79 ALA D O 1
ATOM 6514 N N . SER D 1 109 ? 26.913 -15.908 11.512 1.00 13.27 80 SER D N 1
ATOM 6515 C CA . SER D 1 109 ? 27.425 -16.073 10.163 1.00 13.45 80 SER D CA 1
ATOM 6516 C C . SER D 1 109 ? 28.603 -17.046 10.192 1.00 13.46 80 SER D C 1
ATOM 6517 O O . SER D 1 109 ? 29.200 -17.272 11.246 1.00 13.45 80 SER D O 1
ATOM 6520 N N . PRO D 1 110 ? 28.960 -17.603 9.037 1.00 13.47 81 PRO D N 1
ATOM 6521 C CA . PRO D 1 110 ? 30.119 -18.494 8.929 1.00 13.42 81 PRO D CA 1
ATOM 6522 C C . PRO D 1 110 ? 31.445 -17.840 9.342 1.00 13.44 81 PRO D C 1
ATOM 6523 O O . PRO D 1 110 ? 32.317 -18.540 9.827 1.00 13.14 81 PRO D O 1
ATOM 6527 N N . GLU D 1 111 ? 31.571 -16.529 9.162 1.00 13.58 82 GLU D N 1
ATOM 6528 C CA . GLU D 1 111 ? 32.814 -15.818 9.471 1.00 14.10 82 GLU D CA 1
ATOM 6529 C C . GLU D 1 111 ? 33.112 -15.743 10.964 1.00 14.02 82 GLU D C 1
ATOM 6530 O O . GLU D 1 111 ? 34.272 -15.655 11.354 1.00 13.38 82 GLU D O 1
ATOM 6536 N N . ASN D 1 112 ? 32.073 -15.756 11.794 1.00 14.13 83 ASN D N 1
ATOM 6537 C CA . ASN D 1 112 ? 32.254 -15.653 13.237 1.00 14.66 83 ASN D CA 1
ATOM 6538 C C . ASN D 1 112 ? 31.100 -16.311 13.987 1.00 14.37 83 ASN D C 1
ATOM 6539 O O . ASN D 1 112 ? 30.177 -15.630 14.442 1.00 15.47 83 ASN D O 1
ATOM 6544 N N . PHE D 1 113 ? 31.128 -17.638 14.068 1.00 13.84 84 PHE D N 1
ATOM 6545 C CA . PHE D 1 113 ? 30.061 -18.415 14.724 1.00 13.14 84 PHE D CA 1
ATOM 6546 C C . PHE D 1 113 ? 30.509 -19.118 16.005 1.00 12.95 84 PHE D C 1
ATOM 6547 O O . PHE D 1 113 ? 29.669 -19.505 16.810 1.00 12.89 84 PHE D O 1
ATOM 6555 N N . GLU D 1 114 ? 31.813 -19.312 16.176 1.00 13.06 85 GLU D N 1
ATOM 6556 C CA . GLU D 1 114 ? 32.334 -20.150 17.262 1.00 13.37 85 GLU D CA 1
ATOM 6557 C C . GLU D 1 114 ? 32.035 -19.578 18.642 1.00 13.04 85 GLU D C 1
ATOM 6558 O O . GLU D 1 114 ? 31.617 -20.306 19.534 1.00 12.40 85 GLU D O 1
ATOM 6564 N N . VAL D 1 115 ? 32.227 -18.273 18.807 1.00 12.88 86 VAL D N 1
ATOM 6565 C CA . VAL D 1 115 ? 31.968 -17.627 20.091 1.00 12.81 86 VAL D CA 1
ATOM 6566 C C . VAL D 1 115 ? 30.490 -17.724 20.443 1.00 12.43 86 VAL D C 1
ATOM 6567 O O . VAL D 1 115 ? 30.152 -18.055 21.568 1.00 12.51 86 VAL D O 1
ATOM 6571 N N . GLU D 1 116 ? 29.624 -17.456 19.474 1.00 12.09 87 GLU D N 1
ATOM 6572 C CA . GLU D 1 116 ? 28.182 -17.514 19.695 1.00 12.30 87 GLU D CA 1
ATOM 6573 C C . GLU D 1 116 ? 27.704 -18.952 19.908 1.00 11.02 87 GLU D C 1
ATOM 6574 O O . GLU D 1 116 ? 26.777 -19.180 20.671 1.00 10.54 87 GLU D O 1
ATOM 6580 N N . LEU D 1 117 ? 28.334 -19.914 19.242 1.00 10.74 88 LEU D N 1
ATOM 6581 C CA . LEU D 1 117 ? 27.980 -21.324 19.424 1.00 10.96 88 LEU D CA 1
ATOM 6582 C C . LEU D 1 117 ? 28.368 -21.787 20.835 1.00 11.21 88 LEU D C 1
ATOM 6583 O O . LEU D 1 117 ? 27.584 -22.447 21.509 1.00 10.81 88 LEU D O 1
ATOM 6588 N N . LYS D 1 118 ? 29.565 -21.419 21.280 1.00 11.60 89 LYS D N 1
ATOM 6589 C CA . LYS D 1 118 ? 30.021 -21.740 22.628 1.00 12.40 89 LYS D CA 1
ATOM 6590 C C . LYS D 1 118 ? 29.047 -21.199 23.677 1.00 12.81 89 LYS D C 1
ATOM 6591 O O . LYS D 1 118 ? 28.609 -21.934 24.559 1.00 12.54 89 LYS D O 1
ATOM 6597 N N . LYS D 1 119 ? 28.706 -19.921 23.566 1.00 13.79 90 LYS D N 1
ATOM 6598 C CA . LYS D 1 119 ? 27.728 -19.300 24.453 1.00 14.78 90 LYS D CA 1
ATOM 6599 C C . LYS D 1 119 ? 26.406 -20.057 24.455 1.00 15.19 90 LYS D C 1
ATOM 6600 O O . LYS D 1 119 ? 25.831 -20.299 25.512 1.00 15.16 90 LYS D O 1
ATOM 6606 N N . ALA D 1 120 ? 25.916 -20.415 23.269 1.00 15.55 91 ALA D N 1
ATOM 6607 C CA . ALA D 1 120 ? 24.657 -21.126 23.148 1.00 15.93 91 ALA D CA 1
ATOM 6608 C C . ALA D 1 120 ? 24.673 -22.454 23.913 1.00 16.34 91 ALA D C 1
ATOM 6609 O O . ALA D 1 120 ? 23.794 -22.700 24.734 1.00 16.93 91 ALA D O 1
ATOM 6611 N N . VAL D 1 121 ? 25.673 -23.293 23.660 1.00 16.32 92 VAL D N 1
ATOM 6612 C CA . VAL D 1 121 ? 25.768 -24.615 24.290 1.00 16.82 92 VAL D CA 1
ATOM 6613 C C . VAL D 1 121 ? 25.951 -24.530 25.808 1.00 16.71 92 VAL D C 1
ATOM 6614 O O . VAL D 1 121 ? 25.310 -25.267 26.555 1.00 16.78 92 VAL D O 1
ATOM 6618 N N . GLU D 1 122 ? 26.795 -23.608 26.255 1.00 16.22 93 GLU D N 1
ATOM 6619 C CA . GLU D 1 122 ? 27.165 -23.522 27.666 1.00 16.22 93 GLU D CA 1
ATOM 6620 C C . GLU D 1 122 ? 26.029 -22.980 28.532 1.00 15.55 93 GLU D C 1
ATOM 6621 O O . GLU D 1 122 ? 25.790 -23.481 29.621 1.00 15.88 93 GLU D O 1
ATOM 6627 N N . LYS D 1 123 ? 25.327 -21.965 28.041 1.00 14.99 94 LYS D N 1
ATOM 6628 C CA . LYS D 1 123 ? 24.199 -21.388 28.774 1.00 14.56 94 LYS D CA 1
ATOM 6629 C C . LYS D 1 123 ? 22.954 -22.250 28.597 1.00 13.72 94 LYS D C 1
ATOM 6630 O O . LYS D 1 123 ? 22.171 -22.433 29.530 1.00 12.68 94 LYS D O 1
ATOM 6636 N N . PHE D 1 124 ? 22.785 -22.763 27.381 1.00 12.97 95 PHE D N 1
ATOM 6637 C CA . PHE D 1 124 ? 21.608 -23.544 27.001 1.00 13.00 95 PHE D CA 1
ATOM 6638 C C . PHE D 1 124 ? 20.276 -22.870 27.357 1.00 13.57 95 PHE D C 1
ATOM 6639 O O . PHE D 1 124 ? 19.366 -23.500 27.888 1.00 14.54 95 PHE D O 1
ATOM 6647 N N . GLU D 1 125 ? 20.182 -21.580 27.049 1.00 13.42 96 GLU D N 1
ATOM 6648 C CA . GLU D 1 125 ? 18.952 -20.823 27.185 1.00 13.56 96 GLU D CA 1
ATOM 6649 C C . GLU D 1 125 ? 18.227 -20.861 25.853 1.00 12.98 96 GLU D C 1
ATOM 6650 O O . GLU D 1 125 ? 18.831 -20.623 24.817 1.00 12.37 96 GLU D O 1
ATOM 6656 N N . VAL D 1 126 ? 16.938 -21.164 25.892 1.00 13.07 97 VAL D N 1
ATOM 6657 C CA . VAL D 1 126 ? 16.146 -21.317 24.685 1.00 13.05 97 VAL D CA 1
ATOM 6658 C C . VAL D 1 126 ? 14.959 -20.359 24.674 1.00 13.32 97 VAL D C 1
ATOM 6659 O O . VAL D 1 126 ? 14.592 -19.792 25.710 1.00 13.15 97 VAL D O 1
ATOM 6663 N N . GLU D 1 127 ? 14.414 -20.157 23.476 1.00 13.11 98 GLU D N 1
ATOM 6664 C CA . GLU D 1 127 ? 13.156 -19.464 23.258 1.00 13.73 98 GLU D CA 1
ATOM 6665 C C . GLU D 1 127 ? 12.260 -20.315 22.387 1.00 13.11 98 GLU D C 1
ATOM 6666 O O . GLU D 1 127 ? 12.718 -20.964 21.444 1.00 12.93 98 GLU D O 1
ATOM 6672 N N . ARG D 1 128 ? 10.973 -20.270 22.694 1.00 12.59 99 ARG D N 1
ATOM 6673 C CA . ARG D 1 128 ? 9.964 -21.057 22.024 1.00 12.85 99 ARG D CA 1
ATOM 6674 C C . ARG D 1 128 ? 9.044 -20.100 21.258 1.00 12.44 99 ARG D C 1
ATOM 6675 O O . ARG D 1 128 ? 8.599 -19.077 21.798 1.00 13.68 99 ARG D O 1
ATOM 6683 N N . PHE D 1 129 ? 8.790 -20.422 20.000 1.00 11.43 100 PHE D N 1
ATOM 6684 C CA . PHE D 1 129 ? 7.869 -19.658 19.170 1.00 11.41 100 PHE D CA 1
ATOM 6685 C C . PHE D 1 129 ? 6.772 -20.574 18.690 1.00 11.38 100 PHE D C 1
ATOM 6686 O O . PHE D 1 129 ? 7.036 -21.684 18.225 1.00 10.32 100 PHE D O 1
ATOM 6694 N N . PRO D 1 130 ? 5.527 -20.131 18.816 1.00 11.92 101 PRO D N 1
ATOM 6695 C CA . PRO D 1 130 ? 4.409 -21.020 18.520 1.00 12.28 101 PRO D CA 1
ATOM 6696 C C . PRO D 1 130 ? 4.351 -21.423 17.052 1.00 11.22 101 PRO D C 1
ATOM 6697 O O . PRO D 1 130 ? 4.740 -20.660 16.163 1.00 12.02 101 PRO D O 1
ATOM 6701 N N . ARG D 1 131 ? 3.906 -22.650 16.825 1.00 10.23 102 ARG D N 1
ATOM 6702 C CA . ARG D 1 131 ? 3.593 -23.129 15.499 1.00 9.74 102 ARG D CA 1
ATOM 6703 C C . ARG D 1 131 ? 2.126 -23.461 15.445 1.00 9.97 102 ARG D C 1
ATOM 6704 O O . ARG D 1 131 ? 1.517 -23.814 16.452 1.00 9.98 102 ARG D O 1
ATOM 6712 N N . VAL D 1 132 ? 1.584 -23.419 14.240 1.00 10.72 103 VAL D N 1
ATOM 6713 C CA . VAL D 1 132 ? 0.173 -23.666 14.035 1.00 10.84 103 VAL D CA 1
ATOM 6714 C C . VAL D 1 132 ? -0.033 -24.955 13.242 1.00 11.50 103 VAL D C 1
ATOM 6715 O O . VAL D 1 132 ? 0.843 -25.412 12.498 1.00 11.06 103 VAL D O 1
ATOM 6719 N N . SER D 1 133 ? -1.212 -25.520 13.414 1.00 12.40 104 SER D N 1
ATOM 6720 C CA . SER D 1 133 ? -1.630 -26.708 12.696 1.00 13.19 104 SER D CA 1
ATOM 6721 C C . SER D 1 133 ? -2.830 -26.336 11.847 1.00 13.08 104 SER D C 1
ATOM 6722 O O . SER D 1 133 ? -3.482 -25.322 12.066 1.00 13.09 104 SER D O 1
ATOM 6725 N N . CYS D 1 134 ? -3.120 -27.187 10.883 1.00 12.77 105 CYS D N 1
ATOM 6726 C CA . CYS D 1 134 ? -4.167 -26.946 9.926 1.00 13.03 105 CYS D CA 1
ATOM 6727 C C . CYS D 1 134 ? -4.924 -28.259 9.728 1.00 12.23 105 CYS D C 1
ATOM 6728 O O . CYS D 1 134 ? -4.301 -29.297 9.609 1.00 12.31 105 CYS D O 1
ATOM 6731 N N . SER D 1 135 ? -6.252 -28.209 9.693 1.00 11.37 106 SER D N 1
ATOM 6732 C CA . SER D 1 135 ? -7.072 -29.428 9.693 1.00 11.77 106 SER D CA 1
ATOM 6733 C C . SER D 1 135 ? -6.919 -30.280 8.424 1.00 12.32 106 SER D C 1
ATOM 6734 O O . SER D 1 135 ? -7.141 -31.485 8.456 1.00 12.53 106 SER D O 1
ATOM 6737 N N . ALA D 1 136 ? -6.538 -29.654 7.314 1.00 13.72 107 ALA D N 1
ATOM 6738 C CA . ALA D 1 136 ? -6.347 -30.365 6.049 1.00 14.78 107 ALA D CA 1
ATOM 6739 C C . ALA D 1 136 ? -5.080 -31.221 6.062 1.00 15.86 107 ALA D C 1
ATOM 6740 O O . ALA D 1 136 ? -5.009 -32.240 5.372 1.00 16.19 107 ALA D O 1
ATOM 6742 N N . MET D 1 137 ? -4.090 -30.811 6.858 1.00 16.95 108 MET D N 1
ATOM 6743 C CA . MET D 1 137 ? -2.822 -31.521 6.955 1.00 17.79 108 MET D CA 1
ATOM 6744 C C . MET D 1 137 ? -2.489 -31.857 8.399 1.00 18.11 108 MET D C 1
ATOM 6745 O O . MET D 1 137 ? -1.722 -31.147 9.051 1.00 18.03 108 MET D O 1
ATOM 6750 N N . PRO D 1 138 ? -3.099 -32.923 8.907 1.00 18.84 109 PRO D N 1
ATOM 6751 C CA . PRO D 1 138 ? -2.762 -33.444 10.231 1.00 19.51 109 PRO D CA 1
ATOM 6752 C C . PRO D 1 138 ? -1.287 -33.809 10.321 1.00 19.59 109 PRO D C 1
ATOM 6753 O O . PRO D 1 138 ? -0.704 -34.281 9.338 1.00 20.75 109 PRO D O 1
ATOM 6757 N N . ASP D 1 139 ? -0.696 -33.578 11.487 1.00 19.42 110 ASP D N 1
ATOM 6758 C CA . ASP D 1 139 ? 0.718 -33.848 11.724 1.00 18.90 110 ASP D CA 1
ATOM 6759 C C . ASP D 1 139 ? 1.662 -32.904 10.984 1.00 17.34 110 ASP D C 1
ATOM 6760 O O . ASP D 1 139 ? 2.855 -33.160 10.952 1.00 17.81 110 ASP D O 1
ATOM 6765 N N . VAL D 1 140 ? 1.148 -31.841 10.375 1.00 15.34 111 VAL D N 1
ATOM 6766 C CA . VAL D 1 140 ? 2.023 -30.838 9.785 1.00 14.17 111 VAL D CA 1
ATOM 6767 C C . VAL D 1 140 ? 1.937 -29.568 10.601 1.00 13.03 111 VAL D C 1
ATOM 6768 O O . VAL D 1 140 ? 0.847 -29.101 10.917 1.00 13.78 111 VAL D O 1
ATOM 6772 N N . LEU D 1 141 ? 3.087 -29.008 10.930 1.00 11.32 112 LEU D N 1
ATOM 6773 C CA . LEU D 1 141 ? 3.124 -27.739 11.663 1.00 10.52 112 LEU D CA 1
ATOM 6774 C C . LEU D 1 141 ? 3.819 -26.652 10.846 1.00 10.51 112 LEU D C 1
ATOM 6775 O O . LEU D 1 141 ? 4.689 -26.937 10.021 1.00 10.74 112 LEU D O 1
ATOM 6780 N N . ALA D 1 142 ? 3.449 -25.399 11.100 1.00 9.56 113 ALA D N 1
ATOM 6781 C CA . ALA D 1 142 ? 4.000 -24.263 10.391 1.00 9.51 113 ALA D CA 1
ATOM 6782 C C . ALA D 1 142 ? 4.421 -23.176 11.380 1.00 9.31 113 ALA D C 1
ATOM 6783 O O . ALA D 1 142 ? 3.657 -22.817 12.269 1.00 9.72 113 ALA D O 1
ATOM 6785 N N . LEU D 1 143 ? 5.624 -22.653 11.197 1.00 8.93 114 LEU D N 1
ATOM 6786 C CA . LEU D 1 143 ? 6.144 -21.558 12.004 1.00 9.11 114 LEU D CA 1
ATOM 6787 C C . LEU D 1 143 ? 5.818 -20.217 11.403 1.00 9.34 114 LEU D C 1
ATOM 6788 O O . LEU D 1 143 ? 5.567 -19.249 12.143 1.00 10.27 114 LEU D O 1
ATOM 6793 N N . ASN D 1 144 ? 5.877 -20.132 10.076 1.00 9.77 115 ASN D N 1
ATOM 6794 C CA . ASN D 1 144 ? 5.638 -18.850 9.373 1.00 9.67 115 ASN D CA 1
ATOM 6795 C C . ASN D 1 144 ? 4.174 -18.643 9.034 1.00 9.48 115 ASN D C 1
ATOM 6796 O O . ASN D 1 144 ? 3.554 -17.675 9.495 1.00 8.76 115 ASN D O 1
ATOM 6801 N N . GLU D 1 145 ? 3.640 -19.510 8.181 1.00 8.62 116 GLU D N 1
ATOM 6802 C CA . GLU D 1 145 ? 2.252 -19.360 7.746 1.00 9.05 116 GLU D CA 1
ATOM 6803 C C . GLU D 1 145 ? 1.646 -20.598 7.143 1.00 8.89 116 GLU D C 1
ATOM 6804 O O . GLU D 1 145 ? 2.342 -21.536 6.732 1.00 8.72 116 GLU D O 1
ATOM 6810 N N . ILE D 1 146 ? 0.316 -20.599 7.147 1.00 9.22 117 ILE D N 1
ATOM 6811 C CA . ILE D 1 146 ? -0.475 -21.452 6.294 1.00 9.75 117 ILE D CA 1
ATOM 6812 C C . ILE D 1 146 ? -1.067 -20.543 5.232 1.00 10.49 117 ILE D C 1
ATOM 6813 O O . ILE D 1 146 ? -1.695 -19.523 5.557 1.00 11.24 117 ILE D O 1
ATOM 6818 N N . ALA D 1 147 ? -0.839 -20.878 3.971 1.00 9.51 118 ALA D N 1
ATOM 6819 C CA . ALA D 1 147 ? -1.405 -20.125 2.862 1.00 9.11 118 ALA D CA 1
ATOM 6820 C C . ALA D 1 147 ? -2.349 -20.989 2.060 1.00 9.00 118 ALA D C 1
ATOM 6821 O O . ALA D 1 147 ? -2.039 -22.149 1.739 1.00 8.66 118 ALA D O 1
ATOM 6823 N N . VAL D 1 148 ? -3.497 -20.417 1.722 1.00 8.20 119 VAL D N 1
ATOM 6824 C CA . VAL D 1 148 ? -4.504 -21.052 0.879 1.00 8.99 119 VAL D CA 1
ATOM 6825 C C . VAL D 1 148 ? -4.444 -20.330 -0.457 1.00 9.01 119 VAL D C 1
ATOM 6826 O O . VAL D 1 148 ? -4.613 -19.107 -0.507 1.00 10.11 119 VAL D O 1
ATOM 6830 N N . LEU D 1 149 ? -4.139 -21.064 -1.516 1.00 9.59 120 LEU D N 1
ATOM 6831 C CA . LEU D 1 149 ? -3.982 -20.496 -2.845 1.00 10.18 120 LEU D CA 1
ATOM 6832 C C . LEU D 1 149 ? -4.874 -21.189 -3.859 1.00 10.04 120 LEU D C 1
ATOM 6833 O O . LEU D 1 149 ? -5.316 -22.321 -3.664 1.00 9.18 120 LEU D O 1
ATOM 6838 N N . SER D 1 150 ? -5.128 -20.494 -4.962 1.00 10.31 121 SER D N 1
ATOM 6839 C CA . SER D 1 150 ? -5.804 -21.072 -6.094 1.00 11.64 121 SER D CA 1
ATOM 6840 C C . SER D 1 150 ? -5.009 -22.241 -6.638 1.00 12.57 121 SER D C 1
ATOM 6841 O O . SER D 1 150 ? -3.790 -22.193 -6.698 1.00 13.15 121 SER D O 1
ATOM 6844 N N . ARG D 1 151 ? -5.719 -23.283 -7.039 1.00 13.94 122 ARG D N 1
ATOM 6845 C CA . ARG D 1 151 ? -5.118 -24.428 -7.696 1.00 15.33 122 ARG D CA 1
ATOM 6846 C C . ARG D 1 151 ? -4.686 -24.066 -9.122 1.00 16.10 122 ARG D C 1
ATOM 6847 O O . ARG D 1 151 ? -3.735 -24.643 -9.651 1.00 16.83 122 ARG D O 1
ATOM 6855 N N . LYS D 1 152 ? -5.414 -23.133 -9.741 1.00 16.93 123 LYS D N 1
ATOM 6856 C CA . LYS D 1 152 ? -5.151 -22.704 -11.119 1.00 17.28 123 LYS D CA 1
ATOM 6857 C C . LYS D 1 152 ? -4.426 -21.355 -11.112 1.00 17.54 123 LYS D C 1
ATOM 6858 O O . LYS D 1 152 ? -5.000 -20.359 -10.667 1.00 17.05 123 LYS D O 1
ATOM 6864 N N . PRO D 1 153 ? -3.168 -21.309 -11.567 1.00 17.55 124 PRO D N 1
ATOM 6865 C CA . PRO D 1 153 ? -2.398 -20.054 -11.530 1.00 17.51 124 PRO D CA 1
ATOM 6866 C C . PRO D 1 153 ? -3.072 -18.933 -12.333 1.00 17.23 124 PRO D C 1
ATOM 6867 O O . PRO D 1 153 ? -3.653 -19.201 -13.383 1.00 17.19 124 PRO D O 1
ATOM 6871 N N . ALA D 1 154 ? -3.002 -17.708 -11.819 1.00 16.86 125 ALA D N 1
ATOM 6872 C CA . ALA D 1 154 ? -3.630 -16.537 -12.442 1.00 16.85 125 ALA D CA 1
ATOM 6873 C C . ALA D 1 154 ? -5.156 -16.601 -12.409 1.00 16.39 125 ALA D C 1
ATOM 6874 O O . ALA D 1 154 ? -5.829 -15.920 -13.186 1.00 17.02 125 ALA D O 1
ATOM 6876 N N . LYS D 1 155 ? -5.698 -17.431 -11.525 1.00 15.58 126 LYS D N 1
ATOM 6877 C CA . LYS D 1 155 ? -7.140 -17.532 -11.365 1.00 15.08 126 LYS D CA 1
ATOM 6878 C C . LYS D 1 155 ? -7.448 -17.315 -9.910 1.00 13.84 126 LYS D C 1
ATOM 6879 O O . LYS D 1 155 ? -6.778 -17.857 -9.037 1.00 14.36 126 LYS D O 1
ATOM 6885 N N . MET D 1 156 ? -8.441 -16.492 -9.640 1.00 12.42 127 MET D N 1
ATOM 6886 C CA . MET D 1 156 ? -8.762 -16.179 -8.271 1.00 11.21 127 MET D CA 1
ATOM 6887 C C . MET D 1 156 ? -9.614 -17.263 -7.660 1.00 10.58 127 MET D C 1
ATOM 6888 O O . MET D 1 156 ? -10.278 -18.034 -8.369 1.00 9.96 127 MET D O 1
ATOM 6893 N N . ILE D 1 157 ? -9.565 -17.312 -6.332 1.00 10.08 128 ILE D N 1
ATOM 6894 C CA . ILE D 1 157 ? -10.481 -18.099 -5.520 1.00 10.40 128 ILE D CA 1
ATOM 6895 C C . ILE D 1 157 ? -11.307 -17.146 -4.661 1.00 10.07 128 ILE D C 1
ATOM 6896 O O . ILE D 1 157 ? -10.884 -16.032 -4.376 1.00 9.18 128 ILE D O 1
ATOM 6901 N N . ASP D 1 158 ? -12.499 -17.591 -4.277 1.00 10.05 129 ASP D N 1
ATOM 6902 C CA . ASP D 1 158 ? -13.384 -16.856 -3.392 1.00 10.69 129 ASP D CA 1
ATOM 6903 C C . ASP D 1 158 ? -13.143 -17.443 -2.016 1.00 10.23 129 ASP D C 1
ATOM 6904 O O . ASP D 1 158 ? -13.377 -18.634 -1.788 1.00 10.47 129 ASP D O 1
ATOM 6909 N N . VAL D 1 159 ? -12.651 -16.612 -1.112 1.00 9.71 130 VAL D N 1
ATOM 6910 C CA . VAL D 1 159 ? -12.214 -17.068 0.196 1.00 9.92 130 VAL D CA 1
ATOM 6911 C C . VAL D 1 159 ? -13.108 -16.421 1.243 1.00 10.01 130 VAL D C 1
ATOM 6912 O O . VAL D 1 159 ? -13.329 -15.224 1.202 1.00 10.16 130 VAL D O 1
ATOM 6916 N N . ALA D 1 160 ? -13.626 -17.219 2.167 1.00 9.80 131 ALA D N 1
ATOM 6917 C CA . ALA D 1 160 ? -14.307 -16.678 3.334 1.00 9.32 131 ALA D CA 1
ATOM 6918 C C . ALA D 1 160 ? -13.432 -16.945 4.541 1.00 9.81 131 ALA D C 1
ATOM 6919 O O . ALA D 1 160 ? -12.758 -17.975 4.634 1.00 9.79 131 ALA D O 1
ATOM 6921 N N . LEU D 1 161 ? -13.446 -16.004 5.465 1.00 9.77 132 LEU D N 1
ATOM 6922 C CA . LEU D 1 161 ? -12.604 -16.062 6.644 1.00 9.99 132 LEU D CA 1
ATOM 6923 C C . LEU D 1 161 ? -13.495 -15.992 7.878 1.00 10.01 132 LEU D C 1
ATOM 6924 O O . LEU D 1 161 ? -14.321 -15.113 7.972 1.00 9.82 132 LEU D O 1
ATOM 6929 N N . ARG D 1 162 ? -13.328 -16.929 8.807 1.00 10.12 133 ARG D N 1
ATOM 6930 C CA . ARG D 1 162 ? -14.059 -16.921 10.072 1.00 10.99 133 ARG D CA 1
ATOM 6931 C C . ARG D 1 162 ? -13.050 -16.886 11.213 1.00 11.37 133 ARG D C 1
ATOM 6932 O O . ARG D 1 162 ? -12.015 -17.541 11.156 1.00 11.49 133 ARG D O 1
ATOM 6940 N N . VAL D 1 163 ? -13.334 -16.102 12.242 1.00 11.08 134 VAL D N 1
ATOM 6941 C CA . VAL D 1 163 ? -12.480 -16.051 13.416 1.00 11.78 134 VAL D CA 1
ATOM 6942 C C . VAL D 1 163 ? -13.385 -16.281 14.618 1.00 12.16 134 VAL D C 1
ATOM 6943 O O . VAL D 1 163 ? -14.353 -15.551 14.807 1.00 12.47 134 VAL D O 1
ATOM 6947 N N . ASP D 1 164 ? -13.073 -17.317 15.398 1.00 12.76 135 ASP D N 1
ATOM 6948 C CA . ASP D 1 164 ? -13.909 -17.764 16.511 1.00 13.96 135 ASP D CA 1
ATOM 6949 C C . ASP D 1 164 ? -15.378 -17.935 16.084 1.00 14.07 135 ASP D C 1
ATOM 6950 O O . ASP D 1 164 ? -16.306 -17.527 16.785 1.00 14.38 135 ASP D O 1
ATOM 6955 N N . GLY D 1 165 ? -15.567 -18.544 14.916 1.00 14.42 136 GLY D N 1
ATOM 6956 C CA . GLY D 1 165 ? -16.879 -18.981 14.454 1.00 14.97 136 GLY D CA 1
ATOM 6957 C C . GLY D 1 165 ? -17.726 -17.949 13.731 1.00 15.40 136 GLY D C 1
ATOM 6958 O O . GLY D 1 165 ? -18.847 -18.258 13.294 1.00 15.98 136 GLY D O 1
ATOM 6959 N N . VAL D 1 166 ? -17.228 -16.724 13.635 1.00 15.41 137 VAL D N 1
ATOM 6960 C CA . VAL D 1 166 ? -17.962 -15.647 13.002 1.00 15.63 137 VAL D CA 1
ATOM 6961 C C . VAL D 1 166 ? -17.300 -15.286 11.677 1.00 15.90 137 VAL D C 1
ATOM 6962 O O . VAL D 1 166 ? -16.088 -15.062 11.617 1.00 14.89 137 VAL D O 1
ATOM 6966 N N . GLU D 1 167 ? -18.096 -15.220 10.613 1.00 16.43 138 GLU D N 1
ATOM 6967 C CA . GLU D 1 167 ? -17.558 -14.819 9.321 1.00 16.87 138 GLU D CA 1
ATOM 6968 C C . GLU D 1 167 ? -17.276 -13.330 9.333 1.00 17.25 138 GLU D C 1
ATOM 6969 O O . GLU D 1 167 ? -18.198 -12.526 9.494 1.00 18.19 138 GLU D O 1
ATOM 6975 N N . VAL D 1 168 ? -16.001 -12.991 9.142 1.00 17.44 139 VAL D N 1
ATOM 6976 C CA . VAL D 1 168 ? -15.494 -11.622 9.229 1.00 17.68 139 VAL D CA 1
ATOM 6977 C C . VAL D 1 168 ? -15.128 -10.995 7.879 1.00 17.33 139 VAL D C 1
ATOM 6978 O O . VAL D 1 168 ? -14.971 -9.774 7.777 1.00 17.63 139 VAL D O 1
ATOM 6982 N N . ASP D 1 169 ? -14.969 -11.818 6.849 1.00 16.09 140 ASP D N 1
ATOM 6983 C CA . ASP D 1 169 ? -14.704 -11.298 5.513 1.00 15.64 140 ASP D CA 1
ATOM 6984 C C . ASP D 1 169 ? -14.924 -12.361 4.459 1.00 14.50 140 ASP D C 1
ATOM 6985 O O . ASP D 1 169 ? -14.876 -13.556 4.746 1.00 14.02 140 ASP D O 1
ATOM 6990 N N . ARG D 1 170 ? -15.211 -11.897 3.253 1.00 13.33 141 ARG D N 1
ATOM 6991 C CA . ARG D 1 170 ? -15.212 -12.724 2.064 1.00 13.04 141 ARG D CA 1
ATOM 6992 C C . ARG D 1 170 ? -14.589 -11.890 0.960 1.00 12.17 141 ARG D C 1
ATOM 6993 O O . ARG D 1 170 ? -14.973 -10.733 0.759 1.00 12.64 141 ARG D O 1
ATOM 7001 N N . ILE D 1 171 ? -13.651 -12.474 0.229 1.00 10.97 142 ILE D N 1
ATOM 7002 C CA . ILE D 1 171 ? -12.863 -11.702 -0.726 1.00 10.95 142 ILE D CA 1
ATOM 7003 C C . ILE D 1 171 ? -12.381 -12.604 -1.857 1.00 10.49 142 ILE D C 1
ATOM 7004 O O . ILE D 1 171 ? -12.074 -13.762 -1.644 1.00 10.23 142 ILE D O 1
ATOM 7009 N N . ARG D 1 172 ? -12.362 -12.071 -3.070 1.00 9.59 143 ARG D N 1
ATOM 7010 C CA . ARG D 1 172 ? -11.798 -12.776 -4.202 1.00 9.87 143 ARG D CA 1
ATOM 7011 C C . ARG D 1 172 ? -10.322 -12.395 -4.288 1.00 9.08 143 ARG D C 1
ATOM 7012 O O . ARG D 1 172 ? -9.982 -11.215 -4.215 1.00 8.59 143 ARG D O 1
ATOM 7020 N N . CYS D 1 173 ? -9.461 -13.379 -4.475 1.00 8.36 144 CYS D N 1
ATOM 7021 C CA . CYS D 1 173 ? -8.015 -13.150 -4.350 1.00 8.83 144 CYS D CA 1
ATOM 7022 C C . CYS D 1 173 ? -7.204 -14.282 -4.942 1.00 8.73 144 CYS D C 1
ATOM 7023 O O . CYS D 1 173 ? -7.740 -15.349 -5.225 1.00 8.32 144 CYS D O 1
ATOM 7026 N N . ASP D 1 174 ? -5.896 -14.078 -5.117 1.00 8.26 145 ASP D N 1
ATOM 7027 C CA . ASP D 1 174 ? -5.039 -15.171 -5.571 1.00 9.15 145 ASP D CA 1
ATOM 7028 C C . ASP D 1 174 ? -4.890 -16.235 -4.492 1.00 8.89 145 ASP D C 1
ATOM 7029 O O . ASP D 1 174 ? -4.728 -17.415 -4.786 1.00 9.20 145 ASP D O 1
ATOM 7034 N N . GLY D 1 175 ? -4.903 -15.778 -3.256 1.00 8.88 146 GLY D N 1
ATOM 7035 C CA . GLY D 1 175 ? -4.797 -16.634 -2.098 1.00 8.87 146 GLY D CA 1
ATOM 7036 C C . GLY D 1 175 ? -4.937 -15.851 -0.819 1.00 8.85 146 GLY D C 1
ATOM 7037 O O . GLY D 1 175 ? -5.199 -14.639 -0.814 1.00 8.22 146 GLY D O 1
ATOM 7038 N N . PHE D 1 176 ? -4.805 -16.561 0.294 1.00 8.29 147 PHE D N 1
ATOM 7039 C CA . PHE D 1 176 ? -4.972 -15.968 1.589 1.00 8.58 147 PHE D CA 1
ATOM 7040 C C . PHE D 1 176 ? -3.995 -16.556 2.586 1.00 8.29 147 PHE D C 1
ATOM 7041 O O . PHE D 1 176 ? -3.831 -17.768 2.659 1.00 8.89 147 PHE D O 1
ATOM 7049 N N . ILE D 1 177 ? -3.349 -15.682 3.348 1.00 8.20 148 ILE D N 1
ATOM 7050 C CA . ILE D 1 177 ? -2.289 -16.068 4.273 1.00 8.59 148 ILE D CA 1
ATOM 7051 C C . ILE D 1 177 ? -2.758 -15.915 5.716 1.00 8.61 148 ILE D C 1
ATOM 7052 O O . ILE D 1 177 ? -3.296 -14.866 6.117 1.00 7.88 148 ILE D O 1
ATOM 7057 N N . VAL D 1 178 ? -2.480 -16.949 6.504 1.00 8.05 149 VAL D N 1
ATOM 7058 C CA . VAL D 1 178 ? -2.629 -16.922 7.944 1.00 8.91 149 VAL D CA 1
ATOM 7059 C C . VAL D 1 178 ? -1.230 -17.125 8.543 1.00 9.23 149 VAL D C 1
ATOM 7060 O O . VAL D 1 178 ? -0.724 -18.239 8.573 1.00 9.86 149 VAL D O 1
ATOM 7064 N N . ALA D 1 179 ? -0.640 -16.041 9.041 1.00 9.58 150 ALA D N 1
ATOM 7065 C CA . ALA D 1 179 ? 0.757 -16.037 9.476 1.00 9.95 150 ALA D CA 1
ATOM 7066 C C . ALA D 1 179 ? 0.846 -15.839 10.968 1.00 10.51 150 ALA D C 1
ATOM 7067 O O . ALA D 1 179 ? -0.029 -15.235 11.578 1.00 10.00 150 ALA D O 1
ATOM 7069 N N . THR D 1 180 ? 1.906 -16.357 11.575 1.00 10.36 151 THR D N 1
ATOM 7070 C CA . THR D 1 180 ? 2.228 -16.004 12.953 1.00 10.20 151 THR D CA 1
ATOM 7071 C C . THR D 1 180 ? 3.055 -14.718 12.896 1.00 9.93 151 THR D C 1
ATOM 7072 O O . THR D 1 180 ? 3.418 -14.247 11.810 1.00 10.43 151 THR D O 1
ATOM 7076 N N . GLN D 1 181 ? 3.417 -14.186 14.056 1.00 10.41 152 GLN D N 1
ATOM 7077 C CA . GLN D 1 181 ? 4.255 -13.000 14.089 1.00 10.10 152 GLN D CA 1
ATOM 7078 C C . GLN D 1 181 ? 5.632 -13.279 13.488 1.00 9.75 152 GLN D C 1
ATOM 7079 O O . GLN D 1 181 ? 6.253 -12.405 12.919 1.00 9.59 152 GLN D O 1
ATOM 7085 N N . ILE D 1 182 ? 6.105 -14.516 13.608 1.00 9.84 153 ILE D N 1
ATOM 7086 C CA . ILE D 1 182 ? 7.369 -14.894 12.975 1.00 9.13 153 ILE D CA 1
ATOM 7087 C C . ILE D 1 182 ? 7.243 -14.842 11.466 1.00 9.67 153 ILE D C 1
ATOM 7088 O O . ILE D 1 182 ? 8.171 -14.440 10.761 1.00 10.60 153 ILE D O 1
ATOM 7093 N N . GLY D 1 183 ? 6.073 -15.208 10.966 1.00 8.88 154 GLY D N 1
ATOM 7094 C CA . GLY D 1 183 ? 5.781 -15.142 9.554 1.00 9.63 154 GLY D CA 1
ATOM 7095 C C . GLY D 1 183 ? 5.481 -13.756 9.032 1.00 9.18 154 GLY D C 1
ATOM 7096 O O . GLY D 1 183 ? 5.309 -13.570 7.812 1.00 9.92 154 GLY D O 1
ATOM 7097 N N . SER D 1 184 ? 5.423 -12.762 9.912 1.00 9.17 155 SER D N 1
ATOM 7098 C CA . SER D 1 184 ? 5.102 -11.403 9.453 1.00 9.12 155 SER D CA 1
ATOM 7099 C C . SER D 1 184 ? 6.145 -10.847 8.489 1.00 9.71 155 SER D C 1
ATOM 7100 O O . SER D 1 184 ? 5.843 -9.930 7.729 1.00 10.41 155 SER D O 1
ATOM 7103 N N . THR D 1 185 ? 7.363 -11.387 8.534 1.00 9.09 156 THR D N 1
ATOM 7104 C CA . THR D 1 185 ? 8.424 -10.981 7.626 1.00 9.77 156 THR D CA 1
ATOM 7105 C C . THR D 1 185 ? 8.620 -11.927 6.438 1.00 10.21 156 THR D C 1
ATOM 7106 O O . THR D 1 185 ? 9.645 -11.855 5.760 1.00 10.93 156 THR D O 1
ATOM 7110 N N . GLY D 1 186 ? 7.634 -12.778 6.164 1.00 9.85 157 GLY D N 1
ATOM 7111 C CA . GLY D 1 186 ? 7.703 -13.722 5.058 1.00 9.29 157 GLY D CA 1
ATOM 7112 C C . GLY D 1 186 ? 6.623 -13.438 4.022 1.00 8.78 157 GLY D C 1
ATOM 7113 O O . GLY D 1 186 ? 6.555 -12.345 3.491 1.00 8.88 157 GLY D O 1
ATOM 7114 N N . TYR D 1 187 ? 5.799 -14.434 3.724 1.00 8.89 158 TYR D N 1
ATOM 7115 C CA . TYR D 1 187 ? 4.771 -14.290 2.702 1.00 8.80 158 TYR D CA 1
ATOM 7116 C C . TYR D 1 187 ? 3.855 -13.099 3.029 1.00 8.72 158 TYR D C 1
ATOM 7117 O O . TYR D 1 187 ? 3.517 -12.308 2.145 1.00 8.07 158 TYR D O 1
ATOM 7126 N N . ALA D 1 188 ? 3.478 -12.962 4.299 1.00 9.09 159 ALA D N 1
ATOM 7127 C CA . ALA D 1 188 ? 2.601 -11.867 4.718 1.00 9.09 159 ALA D CA 1
ATOM 7128 C C . ALA D 1 188 ? 3.237 -10.507 4.421 1.00 8.61 159 ALA D C 1
ATOM 7129 O O . ALA D 1 188 ? 2.549 -9.606 3.979 1.00 8.78 159 ALA D O 1
ATOM 7131 N N . PHE D 1 189 ? 4.544 -10.356 4.675 1.00 7.58 160 PHE D N 1
ATOM 7132 C CA . PHE D 1 189 ? 5.312 -9.172 4.289 1.00 7.60 160 PHE D CA 1
ATOM 7133 C C . PHE D 1 189 ? 5.187 -8.857 2.783 1.00 7.10 160 PHE D C 1
ATOM 7134 O O . PHE D 1 189 ? 4.906 -7.734 2.386 1.00 7.42 160 PHE D O 1
ATOM 7142 N N . SER D 1 190 ? 5.374 -9.870 1.946 1.00 5.92 161 SER D N 1
ATOM 7143 C CA . SER D 1 190 ? 5.308 -9.699 0.502 1.00 6.59 161 SER D CA 1
ATOM 7144 C C . SER D 1 190 ? 3.900 -9.260 0.038 1.00 6.46 161 SER D C 1
ATOM 7145 O O . SER D 1 190 ? 3.760 -8.472 -0.904 1.00 6.98 161 SER D O 1
ATOM 7148 N N . ALA D 1 191 ? 2.884 -9.733 0.749 1.00 7.27 162 ALA D N 1
ATOM 7149 C CA . ALA D 1 191 ? 1.495 -9.411 0.444 1.00 7.83 162 ALA D CA 1
ATOM 7150 C C . ALA D 1 191 ? 1.089 -8.021 0.964 1.00 8.66 162 ALA D C 1
ATOM 7151 O O . ALA D 1 191 ? -0.017 -7.573 0.703 1.00 9.48 162 ALA D O 1
ATOM 7153 N N . GLY D 1 192 ? 1.972 -7.365 1.712 1.00 8.36 163 GLY D N 1
ATOM 7154 C CA . GLY D 1 192 ? 1.752 -6.002 2.178 1.00 8.71 163 GLY D CA 1
ATOM 7155 C C . GLY D 1 192 ? 1.474 -5.861 3.657 1.00 9.03 163 GLY D C 1
ATOM 7156 O O . GLY D 1 192 ? 1.002 -4.802 4.106 1.00 9.23 163 GLY D O 1
ATOM 7157 N N . GLY D 1 193 ? 1.818 -6.896 4.427 1.00 7.84 164 GLY D N 1
ATOM 7158 C CA . GLY D 1 193 ? 1.536 -6.944 5.844 1.00 7.87 164 GLY D CA 1
ATOM 7159 C C . GLY D 1 193 ? 2.520 -6.155 6.677 1.00 7.85 164 GLY D C 1
ATOM 7160 O O . GLY D 1 193 ? 3.587 -5.743 6.190 1.00 7.62 164 GLY D O 1
ATOM 7161 N N . PRO D 1 194 ? 2.164 -5.933 7.937 1.00 7.31 165 PRO D N 1
ATOM 7162 C CA . PRO D 1 194 ? 3.026 -5.186 8.871 1.00 7.33 165 PRO D CA 1
ATOM 7163 C C . PRO D 1 194 ? 4.143 -6.055 9.415 1.00 7.08 165 PRO D C 1
ATOM 7164 O O . PRO D 1 194 ? 4.003 -7.277 9.469 1.00 7.63 165 PRO D O 1
ATOM 7168 N N . VAL D 1 195 ? 5.238 -5.442 9.818 1.00 6.79 166 VAL D N 1
ATOM 7169 C CA . VAL D 1 195 ? 6.282 -6.179 10.512 1.00 6.30 166 VAL D CA 1
ATOM 7170 C C . VAL D 1 195 ? 5.886 -6.243 11.982 1.00 6.95 166 VAL D C 1
ATOM 7171 O O . VAL D 1 195 ? 5.714 -5.207 12.623 1.00 6.31 166 VAL D O 1
ATOM 7175 N N . VAL D 1 196 ? 5.796 -7.451 12.519 1.00 7.61 167 VAL D N 1
ATOM 7176 C CA . VAL D 1 196 ? 5.416 -7.650 13.912 1.00 8.09 167 VAL D CA 1
ATOM 7177 C C . VAL D 1 196 ? 6.596 -8.233 14.655 1.00 8.23 167 VAL D C 1
ATOM 7178 O O . VAL D 1 196 ? 7.251 -9.154 14.169 1.00 8.66 167 VAL D O 1
ATOM 7182 N N . GLU D 1 197 ? 6.879 -7.681 15.823 1.00 8.90 168 GLU D N 1
ATOM 7183 C CA . GLU D 1 197 ? 8.031 -8.152 16.589 1.00 9.74 168 GLU D CA 1
ATOM 7184 C C . GLU D 1 197 ? 7.854 -9.615 17.023 1.00 10.00 168 GLU D C 1
ATOM 7185 O O . GLU D 1 197 ? 6.734 -10.083 17.249 1.00 8.48 168 GLU D O 1
ATOM 7191 N N . PRO D 1 198 ? 8.955 -10.353 17.109 1.00 10.43 169 PRO D N 1
ATOM 7192 C CA . PRO D 1 198 ? 8.863 -11.793 17.360 1.00 10.89 169 PRO D CA 1
ATOM 7193 C C . PRO D 1 198 ? 8.250 -12.172 18.723 1.00 10.89 169 PRO D C 1
ATOM 7194 O O . PRO D 1 198 ? 7.767 -13.292 18.821 1.00 12.48 169 PRO D O 1
ATOM 7198 N N . TYR D 1 199 ? 8.209 -11.261 19.693 1.00 11.14 170 TYR D N 1
ATOM 7199 C CA . TYR D 1 199 ? 7.731 -11.574 21.052 1.00 11.62 170 TYR D CA 1
ATOM 7200 C C . TYR D 1 199 ? 6.302 -11.121 21.341 1.00 12.22 170 TYR D C 1
ATOM 7201 O O . TYR D 1 199 ? 5.870 -11.147 22.496 1.00 12.88 170 TYR D O 1
ATOM 7210 N N . LEU D 1 200 ? 5.586 -10.699 20.295 1.00 12.37 171 LEU D N 1
ATOM 7211 C CA . LEU D 1 200 ? 4.164 -10.388 20.364 1.00 12.49 171 LEU D CA 1
ATOM 7212 C C . LEU D 1 200 ? 3.413 -11.479 19.622 1.00 12.35 171 LEU D C 1
ATOM 7213 O O . LEU D 1 200 ? 3.422 -11.534 18.390 1.00 12.47 171 LEU D O 1
ATOM 7218 N N . GLU D 1 201 ? 2.772 -12.365 20.374 1.00 12.60 172 GLU D N 1
ATOM 7219 C CA . GLU D 1 201 ? 2.071 -13.494 19.760 1.00 12.66 172 GLU D CA 1
ATOM 7220 C C . GLU D 1 201 ? 0.766 -13.045 19.118 1.00 12.13 172 GLU D C 1
ATOM 7221 O O . GLU D 1 201 ? -0.094 -12.447 19.790 1.00 12.65 172 GLU D O 1
ATOM 7227 N N . CYS D 1 202 ? 0.638 -13.332 17.828 1.00 11.48 173 CYS D N 1
ATOM 7228 C CA . CYS D 1 202 ? -0.576 -13.035 17.060 1.00 10.96 173 CYS D CA 1
ATOM 7229 C C . CYS D 1 202 ? -0.614 -13.744 15.712 1.00 10.63 173 CYS D C 1
ATOM 7230 O O . CYS D 1 202 ? 0.381 -14.320 15.260 1.00 10.56 173 CYS D O 1
ATOM 7233 N N . PHE D 1 203 ? -1.794 -13.709 15.092 1.00 9.06 174 PHE D N 1
ATOM 7234 C CA . PHE D 1 203 ? -1.998 -14.077 13.705 1.00 9.23 174 PHE D CA 1
ATOM 7235 C C . PHE D 1 203 ? -2.066 -12.790 12.894 1.00 8.61 174 PHE D C 1
ATOM 7236 O O . PHE D 1 203 ? -2.634 -11.803 13.355 1.00 9.77 174 PHE D O 1
ATOM 7244 N N . ILE D 1 204 ? -1.478 -12.810 11.706 1.00 8.39 175 ILE D N 1
ATOM 7245 C CA . ILE D 1 204 ? -1.691 -11.810 10.673 1.00 8.64 175 ILE D CA 1
ATOM 7246 C C . ILE D 1 204 ? -2.511 -12.470 9.564 1.00 9.24 175 ILE D C 1
ATOM 7247 O O . ILE D 1 204 ? -2.125 -13.502 9.029 1.00 9.36 175 ILE D O 1
ATOM 7252 N N . LEU D 1 205 ? -3.657 -11.877 9.239 1.00 8.75 176 LEU D N 1
ATOM 7253 C CA . LEU D 1 205 ? -4.587 -12.430 8.255 1.00 8.39 176 LEU D CA 1
ATOM 7254 C C . LEU D 1 205 ? -4.602 -11.457 7.091 1.00 8.87 176 LEU D C 1
ATOM 7255 O O . LEU D 1 205 ? -4.993 -10.288 7.243 1.00 8.90 176 LEU D O 1
ATOM 7260 N N . ILE D 1 206 ? -4.159 -11.920 5.936 1.00 8.44 177 ILE D N 1
ATOM 7261 C CA . ILE D 1 206 ? -3.933 -11.024 4.790 1.00 8.64 177 ILE D CA 1
ATOM 7262 C C . ILE D 1 206 ? -4.086 -11.728 3.440 1.00 8.44 177 ILE D C 1
ATOM 7263 O O . ILE D 1 206 ? -3.558 -12.820 3.242 1.00 7.67 177 ILE D O 1
ATOM 7268 N N . PRO D 1 207 ? -4.814 -11.102 2.505 1.00 8.20 178 PRO D N 1
ATOM 7269 C CA . PRO D 1 207 ? -4.975 -11.646 1.159 1.00 8.62 178 PRO D CA 1
ATOM 7270 C C . PRO D 1 207 ? -3.802 -11.372 0.229 1.00 8.73 178 PRO D C 1
ATOM 7271 O O . PRO D 1 207 ? -3.102 -10.389 0.394 1.00 10.37 178 PRO D O 1
ATOM 7275 N N . ILE D 1 208 ? -3.586 -12.265 -0.725 1.00 8.37 179 ILE D N 1
ATOM 7276 C CA . ILE D 1 208 ? -2.617 -12.081 -1.785 1.00 8.71 179 ILE D CA 1
ATOM 7277 C C . ILE D 1 208 ? -3.386 -11.600 -3.004 1.00 8.62 179 ILE D C 1
ATOM 7278 O O . ILE D 1 208 ? -4.309 -12.282 -3.458 1.00 8.40 179 ILE D O 1
ATOM 7283 N N . ALA D 1 209 ? -3.003 -10.440 -3.539 1.00 8.54 180 ALA D N 1
ATOM 7284 C CA . ALA D 1 209 ? -3.660 -9.852 -4.711 1.00 8.23 180 ALA D CA 1
ATOM 7285 C C . ALA D 1 209 ? -5.195 -9.891 -4.631 1.00 7.95 180 ALA D C 1
ATOM 7286 O O . ALA D 1 209 ? -5.854 -10.492 -5.493 1.00 7.88 180 ALA D O 1
ATOM 7288 N N . PRO D 1 210 ? -5.766 -9.221 -3.640 1.00 8.08 181 PRO D N 1
ATOM 7289 C CA . PRO D 1 210 ? -7.234 -9.156 -3.510 1.00 8.05 181 PRO D CA 1
ATOM 7290 C C . PRO D 1 210 ? -7.862 -8.279 -4.589 1.00 7.93 181 PRO D C 1
ATOM 7291 O O . PRO D 1 210 ? -7.397 -7.166 -4.854 1.00 6.90 181 PRO D O 1
ATOM 7295 N N . PHE D 1 211 ? -8.912 -8.779 -5.218 1.00 7.79 182 PHE D N 1
ATOM 7296 C CA . PHE D 1 211 ? -9.646 -7.991 -6.189 1.00 7.77 182 PHE D CA 1
ATOM 7297 C C . PHE D 1 211 ? -10.771 -7.297 -5.442 1.00 7.84 182 PHE D C 1
ATOM 7298 O O . PHE D 1 211 ? -11.909 -7.757 -5.430 1.00 7.64 182 PHE D O 1
ATOM 7306 N N . ARG D 1 212 ? -10.429 -6.186 -4.815 1.00 7.98 183 ARG D N 1
ATOM 7307 C CA . ARG D 1 212 ? -11.390 -5.375 -4.070 1.00 9.05 183 ARG D CA 1
ATOM 7308 C C . ARG D 1 212 ? -10.825 -3.975 -3.878 1.00 9.30 183 ARG D C 1
ATOM 7309 O O . ARG D 1 212 ? -9.629 -3.802 -3.639 1.00 9.58 183 ARG D O 1
ATOM 7317 N N . PHE D 1 213 ? -11.695 -2.981 -3.974 1.00 10.16 184 PHE D N 1
ATOM 7318 C CA . PHE D 1 213 ? -11.293 -1.582 -3.874 1.00 10.68 184 PHE D CA 1
ATOM 7319 C C . PHE D 1 213 ? -10.560 -1.254 -2.554 1.00 12.19 184 PHE D C 1
ATOM 7320 O O . PHE D 1 213 ? -9.562 -0.535 -2.562 1.00 14.68 184 PHE D O 1
ATOM 7328 N N . GLY D 1 214 ? -11.041 -1.798 -1.449 1.00 11.60 185 GLY D N 1
ATOM 7329 C CA . GLY D 1 214 ? -10.399 -1.679 -0.148 1.00 10.93 185 GLY D CA 1
ATOM 7330 C C . GLY D 1 214 ? -10.178 -3.016 0.540 1.00 10.56 185 GLY D C 1
ATOM 7331 O O . GLY D 1 214 ? -10.975 -3.952 0.409 1.00 10.29 185 GLY D O 1
ATOM 7332 N N . TRP D 1 215 ? -9.076 -3.111 1.272 1.00 8.99 186 TRP D N 1
ATOM 7333 C CA . TRP D 1 215 ? -8.787 -4.281 2.097 1.00 8.60 186 TRP D CA 1
ATOM 7334 C C . TRP D 1 215 ? -7.707 -3.898 3.089 1.00 7.90 186 TRP D C 1
ATOM 7335 O O . TRP D 1 215 ? -6.996 -2.917 2.888 1.00 7.78 186 TRP D O 1
ATOM 7346 N N . LYS D 1 216 ? -7.615 -4.654 4.175 1.00 8.14 187 LYS D N 1
ATOM 7347 C CA . LYS D 1 216 ? -6.620 -4.411 5.211 1.00 8.22 187 LYS D CA 1
ATOM 7348 C C . LYS D 1 216 ? -6.106 -5.745 5.747 1.00 8.77 187 LYS D C 1
ATOM 7349 O O . LYS D 1 216 ? -6.869 -6.693 5.808 1.00 9.11 187 LYS D O 1
ATOM 7355 N N . PRO D 1 217 ? -4.836 -5.811 6.165 1.00 8.05 188 PRO D N 1
ATOM 7356 C CA . PRO D 1 217 ? -4.378 -6.922 7.004 1.00 8.01 188 PRO D CA 1
ATOM 7357 C C . PRO D 1 217 ? -5.094 -6.826 8.352 1.00 7.77 188 PRO D C 1
ATOM 7358 O O . PRO D 1 217 ? -5.323 -5.698 8.831 1.00 7.19 188 PRO D O 1
ATOM 7362 N N . TYR D 1 218 ? -5.449 -7.964 8.932 1.00 8.21 189 TYR D N 1
ATOM 7363 C CA . TYR D 1 218 ? -6.018 -8.022 10.279 1.00 8.81 189 TYR D CA 1
ATOM 7364 C C . TYR D 1 218 ? -5.031 -8.722 11.194 1.00 8.86 189 TYR D C 1
ATOM 7365 O O . TYR D 1 218 ? -4.489 -9.778 10.847 1.00 10.15 189 TYR D O 1
ATOM 7374 N N . VAL D 1 219 ? -4.813 -8.167 12.368 1.00 7.76 190 VAL D N 1
ATOM 7375 C CA . VAL D 1 219 ? -3.921 -8.781 13.341 1.00 7.64 190 VAL D CA 1
ATOM 7376 C C . VAL D 1 219 ? -4.777 -9.180 14.523 1.00 6.90 190 VAL D C 1
ATOM 7377 O O . VAL D 1 219 ? -5.415 -8.317 15.147 1.00 5.31 190 VAL D O 1
ATOM 7381 N N . VAL D 1 220 ? -4.811 -10.481 14.829 1.00 6.82 191 VAL D N 1
ATOM 7382 C CA . VAL D 1 220 ? -5.633 -10.995 15.926 1.00 7.18 191 VAL D CA 1
ATOM 7383 C C . VAL D 1 220 ? -4.872 -11.900 16.873 1.00 6.75 191 VAL D C 1
ATOM 7384 O O . VAL D 1 220 ? -3.769 -12.365 16.567 1.00 6.57 191 VAL D O 1
ATOM 7388 N N . SER D 1 221 ? -5.465 -12.129 18.047 1.00 7.42 192 SER D N 1
ATOM 7389 C CA . SER D 1 221 ? -4.859 -12.968 19.072 1.00 8.24 192 SER D CA 1
ATOM 7390 C C . SER D 1 221 ? -4.682 -14.376 18.530 1.00 9.35 192 SER D C 1
ATOM 7391 O O . SER D 1 221 ? -5.544 -14.879 17.807 1.00 8.65 192 SER D O 1
ATOM 7394 N N . MET D 1 222 ? -3.551 -14.982 18.854 1.00 10.48 193 MET D N 1
ATOM 7395 C CA . MET D 1 222 ? -3.274 -16.362 18.460 1.00 12.77 193 MET D CA 1
ATOM 7396 C C . MET D 1 222 ? -4.048 -17.376 19.299 1.00 13.35 193 MET D C 1
ATOM 7397 O O . MET D 1 222 ? -3.958 -18.583 19.061 1.00 14.84 193 MET D O 1
ATOM 7402 N N . GLU D 1 223 ? -4.821 -16.901 20.267 1.00 13.40 194 GLU D N 1
ATOM 7403 C CA . GLU D 1 223 ? -5.693 -17.787 21.032 1.00 14.21 194 GLU D CA 1
ATOM 7404 C C . GLU D 1 223 ? -6.978 -18.098 20.260 1.00 13.52 194 GLU D C 1
ATOM 7405 O O . GLU D 1 223 ? -7.715 -19.010 20.631 1.00 13.81 194 GLU D O 1
ATOM 7411 N N . ARG D 1 224 ? -7.218 -17.361 19.179 1.00 12.56 195 ARG D N 1
ATOM 7412 C CA . ARG D 1 224 ? -8.448 -17.491 18.402 1.00 12.01 195 ARG D CA 1
ATOM 7413 C C . ARG D 1 224 ? -8.319 -18.586 17.343 1.00 11.64 195 ARG D C 1
ATOM 7414 O O . ARG D 1 224 ? -7.221 -18.913 16.897 1.00 12.24 195 ARG D O 1
ATOM 7422 N N . LYS D 1 225 ? -9.455 -19.159 16.976 1.00 11.54 196 LYS D N 1
ATOM 7423 C CA . LYS D 1 225 ? -9.531 -20.227 15.987 1.00 11.61 196 LYS D CA 1
ATOM 7424 C C . LYS D 1 225 ? -9.784 -19.571 14.640 1.00 10.27 196 LYS D C 1
ATOM 7425 O O . LYS D 1 225 ? -10.679 -18.751 14.516 1.00 10.30 196 LYS D O 1
ATOM 7431 N N . ILE D 1 226 ? -9.023 -19.940 13.624 1.00 9.99 197 ILE D N 1
ATOM 7432 C CA . ILE D 1 226 ? -9.187 -19.343 12.304 1.00 9.53 197 ILE D CA 1
ATOM 7433 C C . ILE D 1 226 ? -9.752 -20.385 11.384 1.00 9.50 197 ILE D C 1
ATOM 7434 O O . ILE D 1 226 ? -9.313 -21.518 11.407 1.00 9.36 197 ILE D O 1
ATOM 7439 N N . GLU D 1 227 ? -10.754 -20.020 10.595 1.00 9.54 198 GLU D N 1
ATOM 7440 C CA . GLU D 1 227 ? -11.256 -20.915 9.562 1.00 9.57 198 GLU D CA 1
ATOM 7441 C C . GLU D 1 227 ? -11.173 -20.176 8.234 1.00 9.20 198 GLU D C 1
ATOM 7442 O O . GLU D 1 227 ? -11.462 -18.978 8.149 1.00 8.71 198 GLU D O 1
ATOM 7448 N N . VAL D 1 228 ? -10.685 -20.877 7.220 1.00 9.27 199 VAL D N 1
ATOM 7449 C CA . VAL D 1 228 ? -10.608 -20.363 5.865 1.00 9.01 199 VAL D CA 1
ATOM 7450 C C . VAL D 1 228 ? -11.428 -21.338 5.013 1.00 9.01 199 VAL D C 1
ATOM 7451 O O . VAL D 1 228 ? -11.268 -22.560 5.115 1.00 9.53 199 VAL D O 1
ATOM 7455 N N . ILE D 1 229 ? -12.343 -20.787 4.224 1.00 8.39 200 ILE D N 1
ATOM 7456 C CA . ILE D 1 229 ? -13.220 -21.571 3.378 1.00 8.65 200 ILE D CA 1
ATOM 7457 C C . ILE D 1 229 ? -13.025 -21.170 1.925 1.00 8.04 200 ILE D C 1
ATOM 7458 O O . ILE D 1 229 ? -13.155 -20.014 1.575 1.00 7.69 200 ILE D O 1
ATOM 7463 N N . ALA D 1 230 ? -12.710 -22.152 1.090 1.00 8.43 201 ALA D N 1
ATOM 7464 C CA . ALA D 1 230 ? -12.491 -21.923 -0.325 1.00 9.24 201 ALA D CA 1
ATOM 7465 C C . ALA D 1 230 ? -12.611 -23.253 -1.065 1.00 10.01 201 ALA D C 1
ATOM 7466 O O . ALA D 1 230 ? -12.283 -24.303 -0.521 1.00 10.83 201 ALA D O 1
ATOM 7468 N N . GLU D 1 231 ? -13.046 -23.172 -2.312 1.00 11.03 202 GLU D N 1
ATOM 7469 C CA . GLU D 1 231 ? -13.120 -24.316 -3.217 1.00 12.19 202 GLU D CA 1
ATOM 7470 C C . GLU D 1 231 ? -11.960 -24.202 -4.218 1.00 12.18 202 GLU D C 1
ATOM 7471 O O . GLU D 1 231 ? -11.467 -23.102 -4.482 1.00 11.53 202 GLU D O 1
ATOM 7477 N N . LYS D 1 232 ? -11.523 -25.343 -4.749 1.00 12.32 203 LYS D N 1
ATOM 7478 C CA . LYS D 1 232 ? -10.527 -25.404 -5.819 1.00 12.83 203 LYS D CA 1
ATOM 7479 C C . LYS D 1 232 ? -9.241 -24.737 -5.395 1.00 12.65 203 LYS D C 1
ATOM 7480 O O . LYS D 1 232 ? -8.680 -23.922 -6.134 1.00 13.31 203 LYS D O 1
ATOM 7486 N N . ALA D 1 233 ? -8.796 -25.059 -4.181 1.00 11.91 204 ALA D N 1
ATOM 7487 C CA . ALA D 1 233 ? -7.642 -24.416 -3.583 1.00 11.46 204 ALA D CA 1
ATOM 7488 C C . ALA D 1 233 ? -6.589 -25.444 -3.202 1.00 11.24 204 ALA D C 1
ATOM 7489 O O . ALA D 1 233 ? -6.800 -26.645 -3.332 1.00 10.51 204 ALA D O 1
ATOM 7491 N N . ILE D 1 234 ? -5.438 -24.946 -2.779 1.00 11.17 205 ILE D N 1
ATOM 7492 C CA . ILE D 1 234 ? -4.382 -25.754 -2.200 1.00 11.38 205 ILE D CA 1
ATOM 7493 C C . ILE D 1 234 ? -4.001 -25.053 -0.905 1.00 11.09 205 ILE D C 1
ATOM 7494 O O . ILE D 1 234 ? -4.104 -23.844 -0.804 1.00 11.07 205 ILE D O 1
ATOM 7499 N N . VAL D 1 235 ? -3.560 -25.820 0.080 1.00 10.51 206 VAL D N 1
ATOM 7500 C CA . VAL D 1 235 ? -3.078 -25.268 1.330 1.00 10.15 206 VAL D CA 1
ATOM 7501 C C . VAL D 1 235 ? -1.607 -25.633 1.458 1.00 10.13 206 VAL D C 1
ATOM 7502 O O . VAL D 1 235 ? -1.230 -26.759 1.181 1.00 9.58 206 VAL D O 1
ATOM 7506 N N . VAL D 1 236 ? -0.790 -24.665 1.859 1.00 10.00 207 VAL D N 1
ATOM 7507 C CA . VAL D 1 236 ? 0.657 -24.821 1.897 1.00 10.16 207 VAL D CA 1
ATOM 7508 C C . VAL D 1 236 ? 1.180 -24.380 3.251 1.00 9.84 207 VAL D C 1
ATOM 7509 O O . VAL D 1 236 ? 0.871 -23.277 3.720 1.00 9.04 207 VAL D O 1
ATOM 7513 N N . ALA D 1 237 ? 1.972 -25.237 3.895 1.00 9.70 208 ALA D N 1
ATOM 7514 C CA . ALA D 1 237 ? 2.587 -24.902 5.176 1.00 9.67 208 ALA D CA 1
ATOM 7515 C C 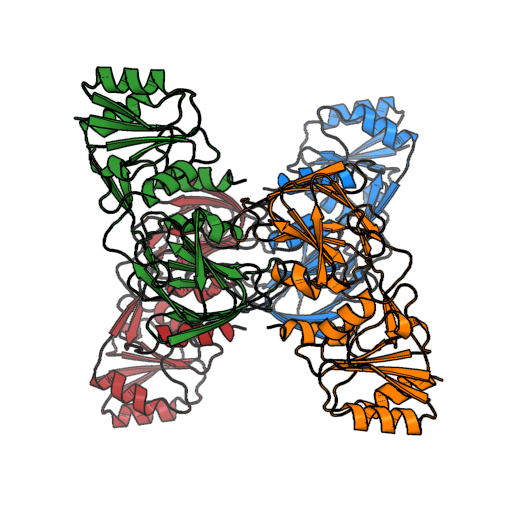. ALA D 1 237 ? 4.040 -24.499 4.980 1.00 10.04 208 ALA D C 1
ATOM 7516 O O . ALA D 1 237 ? 4.838 -25.294 4.494 1.00 9.61 208 ALA D O 1
ATOM 7518 N N . ASP D 1 238 ? 4.363 -23.262 5.346 1.00 9.78 209 ASP D N 1
ATOM 7519 C CA . ASP D 1 238 ? 5.736 -22.740 5.340 1.00 11.03 209 ASP D CA 1
ATOM 7520 C C . ASP D 1 238 ? 6.436 -22.844 3.988 1.00 10.76 209 ASP D C 1
ATOM 7521 O O . ASP D 1 238 ? 7.666 -22.954 3.939 1.00 11.70 209 ASP D O 1
ATOM 7526 N N . GLY D 1 239 ? 5.667 -22.834 2.901 1.00 10.57 210 GLY D N 1
ATOM 7527 C CA . GLY D 1 239 ? 6.209 -22.971 1.560 1.00 10.92 210 GLY D CA 1
ATOM 7528 C C . GLY D 1 239 ? 6.811 -24.331 1.249 1.00 11.24 210 GLY D C 1
ATOM 7529 O O . GLY D 1 239 ? 7.482 -24.482 0.230 1.00 12.10 210 GLY D O 1
ATOM 7530 N N . GLN D 1 240 ? 6.542 -25.329 2.092 1.00 11.76 211 GLN D N 1
ATOM 7531 C CA . GLN D 1 240 ? 7.211 -26.636 1.996 1.00 12.93 211 GLN D CA 1
ATOM 7532 C C . GLN D 1 240 ? 6.314 -27.821 1.681 1.00 14.45 211 GLN D C 1
ATOM 7533 O O . GLN D 1 240 ? 6.724 -28.744 0.967 1.00 15.22 211 GLN D O 1
ATOM 7539 N N . LYS D 1 241 ? 5.136 -27.849 2.279 1.00 15.17 212 LYS D N 1
ATOM 7540 C CA . LYS D 1 241 ? 4.230 -28.972 2.120 1.00 16.27 212 LYS D CA 1
ATOM 7541 C C . LYS D 1 241 ? 2.866 -28.479 1.725 1.00 15.76 212 LYS D C 1
ATOM 7542 O O . LYS D 1 241 ? 2.359 -27.513 2.298 1.00 15.82 212 LYS D O 1
ATOM 7548 N N . SER D 1 242 ? 2.272 -29.162 0.756 1.00 15.22 213 SER D N 1
ATOM 7549 C CA . SER D 1 242 ? 1.004 -28.735 0.192 1.00 15.10 213 SER D CA 1
ATOM 7550 C C . SER D 1 242 ? 0.041 -29.893 0.004 1.00 14.07 213 SER D C 1
ATOM 7551 O O . SER D 1 242 ? 0.458 -31.044 -0.232 1.00 14.18 213 SER D O 1
ATOM 7554 N N . VAL D 1 243 ? -1.247 -29.590 0.112 1.00 13.17 214 VAL D N 1
ATOM 7555 C CA . VAL D 1 243 ? -2.297 -30.538 -0.252 1.00 13.71 214 VAL D CA 1
ATOM 7556 C C . VAL D 1 243 ? -3.484 -29.806 -0.876 1.00 13.59 214 VAL D C 1
ATOM 7557 O O . VAL D 1 243 ? -3.803 -28.679 -0.498 1.00 12.43 214 VAL D O 1
ATOM 7561 N N . ASP D 1 244 ? -4.122 -30.462 -1.835 1.00 13.32 215 ASP D N 1
ATOM 7562 C CA . ASP D 1 244 ? -5.390 -30.003 -2.380 1.00 13.98 215 ASP D CA 1
ATOM 7563 C C . ASP D 1 244 ? -6.466 -30.089 -1.308 1.00 14.32 215 ASP D C 1
ATOM 7564 O O . ASP D 1 244 ? -6.512 -31.051 -0.535 1.00 14.58 215 ASP D O 1
ATOM 7569 N N . PHE D 1 245 ? -7.337 -29.087 -1.263 1.00 14.56 216 PHE D N 1
ATOM 7570 C CA . PHE D 1 245 ? -8.534 -29.179 -0.436 1.00 14.48 216 PHE D CA 1
ATOM 7571 C C . PHE D 1 245 ? -9.701 -28.421 -1.041 1.00 14.53 216 PHE D C 1
ATOM 7572 O O . PHE D 1 245 ? -9.541 -27.543 -1.894 1.00 13.85 216 PHE D O 1
ATOM 7580 N N . ASP D 1 246 ? -10.878 -28.792 -0.577 1.00 15.06 217 ASP D N 1
ATOM 7581 C CA . ASP D 1 246 ? -12.098 -28.064 -0.856 1.00 15.69 217 ASP D CA 1
ATOM 7582 C C . ASP D 1 246 ? -12.898 -27.971 0.429 1.00 16.28 217 ASP D C 1
ATOM 7583 O O . ASP D 1 246 ? -12.944 -28.923 1.213 1.00 16.39 217 ASP D O 1
ATOM 7588 N N . GLY D 1 247 ? -13.539 -26.826 0.626 1.00 16.02 218 GLY D N 1
ATOM 7589 C CA . GLY D 1 247 ? -14.354 -26.589 1.797 1.00 16.19 218 GLY D CA 1
ATOM 7590 C C . GLY D 1 247 ? -13.575 -25.832 2.851 1.00 16.24 218 GLY D C 1
ATOM 7591 O O . GLY D 1 247 ? -12.803 -24.918 2.556 1.00 16.68 218 GLY D O 1
ATOM 7592 N N . GLU D 1 248 ? -13.744 -26.251 4.093 1.00 15.98 219 GLU D N 1
ATOM 7593 C CA . GLU D 1 248 ? -13.259 -25.490 5.237 1.00 15.82 219 GLU D CA 1
ATOM 7594 C C . GLU D 1 248 ? -11.979 -26.094 5.789 1.00 15.09 219 GLU D C 1
ATOM 7595 O O . GLU D 1 248 ? -11.866 -27.322 5.890 1.00 14.33 219 GLU D O 1
ATOM 7601 N N . ILE D 1 249 ? -11.034 -25.233 6.154 1.00 13.86 220 ILE D N 1
ATOM 7602 C CA . ILE D 1 249 ? -9.898 -25.634 6.970 1.00 13.55 220 ILE D CA 1
ATOM 7603 C C . ILE D 1 249 ? -9.825 -24.787 8.235 1.00 12.66 220 ILE D C 1
ATOM 7604 O O . ILE D 1 249 ? -10.075 -23.576 8.197 1.00 12.55 220 ILE D O 1
ATOM 7609 N N . THR D 1 250 ? -9.471 -25.431 9.339 1.00 11.41 221 THR D N 1
ATOM 7610 C CA . THR D 1 250 ? -9.247 -24.756 10.607 1.00 10.95 221 THR D CA 1
ATOM 7611 C C . THR D 1 250 ? -7.764 -24.655 10.884 1.00 10.47 221 THR D C 1
ATOM 7612 O O . THR D 1 250 ? -7.020 -25.615 10.695 1.00 9.98 221 THR D O 1
ATOM 7616 N N . ILE D 1 251 ? -7.341 -23.489 11.354 1.00 9.92 222 ILE D N 1
ATOM 7617 C CA . ILE D 1 251 ? -5.946 -23.236 11.718 1.00 10.09 222 ILE D CA 1
ATOM 7618 C C . ILE D 1 251 ? -5.910 -22.772 13.167 1.00 10.97 222 ILE D C 1
ATOM 7619 O O . ILE D 1 251 ? -6.653 -21.862 13.550 1.00 9.88 222 ILE D O 1
ATOM 7624 N N . GLU D 1 252 ? -5.042 -23.382 13.969 1.00 10.84 223 GLU D N 1
ATOM 7625 C CA . GLU D 1 252 ? -4.974 -23.070 15.387 1.00 11.68 223 GLU D CA 1
ATOM 7626 C C . GLU D 1 252 ? -3.557 -23.275 15.916 1.00 11.64 223 GLU D C 1
ATOM 7627 O O . GLU D 1 252 ? -2.759 -24.017 15.340 1.00 10.79 223 GLU D O 1
ATOM 7633 N N . LYS D 1 253 ? -3.259 -22.590 17.012 1.00 11.20 224 LYS D N 1
ATOM 7634 C CA . LYS D 1 253 ? -1.998 -22.751 17.720 1.00 11.77 224 LYS D CA 1
ATOM 7635 C C . LYS D 1 253 ? -1.856 -24.188 18.215 1.00 11.45 224 LYS D C 1
ATOM 7636 O O . LYS D 1 253 ? -2.789 -24.749 18.793 1.00 11.87 224 LYS D O 1
ATOM 7642 N N . SER D 1 254 ? -0.687 -24.782 17.989 1.00 11.49 225 SER D N 1
ATOM 7643 C CA . SER D 1 254 ? -0.393 -26.141 18.455 1.00 11.69 225 SER D CA 1
ATOM 7644 C C . SER D 1 254 ? 0.385 -26.115 19.761 1.00 11.60 225 SER D C 1
ATOM 7645 O O . SER D 1 254 ? 0.817 -25.064 20.214 1.00 11.87 225 SER D O 1
ATOM 7648 N N . GLU D 1 255 ? 0.577 -27.296 20.329 1.00 11.01 226 GLU D N 1
ATOM 7649 C CA . GLU D 1 255 ? 1.337 -27.488 21.567 1.00 11.41 226 GLU D CA 1
ATOM 7650 C C . GLU D 1 255 ? 2.837 -27.696 21.341 1.00 10.35 226 GLU D C 1
ATOM 7651 O O . GLU D 1 255 ? 3.576 -27.961 22.291 1.00 10.44 226 GLU D O 1
ATOM 7657 N N . PHE D 1 256 ? 3.286 -27.605 20.097 1.00 9.16 227 PHE D N 1
ATOM 7658 C CA . PHE D 1 256 ? 4.662 -27.971 19.735 1.00 8.57 227 PHE D CA 1
ATOM 7659 C C . PHE D 1 256 ? 5.397 -26.816 19.049 1.00 9.19 227 PHE D C 1
ATOM 7660 O O . PHE D 1 256 ? 5.435 -26.714 17.812 1.00 9.33 227 PHE D O 1
ATOM 7668 N N . PRO D 1 257 ? 5.978 -25.928 19.849 1.00 9.10 228 PRO D N 1
ATOM 7669 C CA . PRO D 1 257 ? 6.626 -24.745 19.285 1.00 9.38 228 PRO D CA 1
ATOM 7670 C C . PRO D 1 257 ? 7.936 -25.082 18.591 1.00 9.78 228 PRO D C 1
ATOM 7671 O O . PRO D 1 257 ? 8.489 -26.185 18.750 1.00 10.00 228 PRO D O 1
ATOM 7675 N N . ALA D 1 258 ? 8.399 -24.129 17.794 1.00 9.86 229 ALA D N 1
ATOM 7676 C CA . ALA D 1 258 ? 9.767 -24.100 17.322 1.00 9.77 229 ALA D CA 1
ATOM 7677 C C . ALA D 1 258 ? 10.668 -23.638 18.478 1.00 10.01 229 ALA D C 1
ATOM 7678 O O . ALA D 1 258 ? 10.359 -22.669 19.173 1.00 10.50 229 ALA D O 1
ATOM 7680 N N . VAL D 1 259 ? 11.787 -24.323 18.665 1.00 9.12 230 VAL D N 1
ATOM 7681 C CA . VAL D 1 259 ? 12.696 -24.025 19.768 1.00 8.77 230 VAL D CA 1
ATOM 7682 C C . VAL D 1 259 ? 14.038 -23.624 19.191 1.00 8.84 230 VAL D C 1
ATOM 7683 O O . VAL D 1 259 ? 14.606 -24.342 18.384 1.00 8.14 230 VAL D O 1
ATOM 7687 N N . PHE D 1 260 ? 14.517 -22.452 19.609 1.00 7.88 231 PHE D N 1
ATOM 7688 C CA . PHE D 1 260 ? 15.805 -21.914 19.208 1.00 8.55 231 PHE D CA 1
ATOM 7689 C C . PHE D 1 260 ? 16.633 -21.588 20.430 1.00 8.10 231 PHE D C 1
ATOM 7690 O O . PHE D 1 260 ? 16.092 -21.338 21.497 1.00 8.56 231 PHE D O 1
ATOM 7698 N N . PHE D 1 261 ? 17.954 -21.589 20.294 1.00 7.80 232 PHE D N 1
ATOM 7699 C CA . PHE D 1 261 ? 18.756 -20.969 21.323 1.00 7.81 232 PHE D CA 1
ATOM 7700 C C . PHE D 1 261 ? 18.370 -19.510 21.381 1.00 8.82 232 PHE D C 1
ATOM 7701 O O . PHE D 1 261 ? 17.994 -18.935 20.370 1.00 8.61 232 PHE D O 1
ATOM 7709 N N . LYS D 1 262 ? 18.425 -18.933 22.570 1.00 9.47 233 LYS D N 1
ATOM 7710 C CA . LYS D 1 262 ? 18.128 -17.521 22.741 1.00 10.64 233 LYS D CA 1
ATOM 7711 C C . LYS D 1 262 ? 19.087 -16.675 21.918 1.00 10.57 233 LYS D C 1
ATOM 7712 O O . LYS D 1 262 ? 20.299 -16.850 22.000 1.00 10.63 233 LYS D O 1
ATOM 7718 N N . ASN D 1 263 ? 18.513 -15.783 21.114 1.00 11.25 234 ASN D N 1
ATOM 7719 C CA . ASN D 1 263 ? 19.253 -14.772 20.373 1.00 11.43 234 ASN D CA 1
ATOM 7720 C C . ASN D 1 263 ? 18.924 -13.464 21.065 1.00 11.90 234 ASN D C 1
ATOM 7721 O O . ASN D 1 263 ? 17.850 -12.910 20.863 1.00 10.54 234 ASN D O 1
ATOM 7726 N N . GLU D 1 264 ? 19.847 -13.000 21.901 1.00 12.89 235 GLU D N 1
ATOM 7727 C CA . GLU D 1 264 ? 19.637 -11.811 22.714 1.00 13.73 235 GLU D CA 1
ATOM 7728 C C . GLU D 1 264 ? 19.464 -10.557 21.857 1.00 13.58 235 GLU D C 1
ATOM 7729 O O . GLU D 1 264 ? 18.914 -9.562 22.329 1.00 14.14 235 GLU D O 1
ATOM 7735 N N . LYS D 1 265 ? 19.910 -10.616 20.601 1.00 13.50 236 LYS D N 1
ATOM 7736 C CA . LYS D 1 265 ? 19.790 -9.495 19.669 1.00 13.44 236 LYS D CA 1
ATOM 7737 C C . LYS D 1 265 ? 18.633 -9.615 18.683 1.00 12.83 236 LYS D C 1
ATOM 7738 O O . LYS D 1 265 ? 18.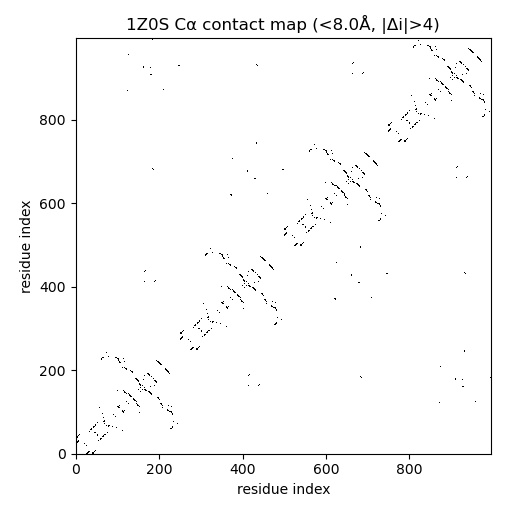580 -8.866 17.716 1.00 12.86 236 LYS D O 1
ATOM 7744 N N . ARG D 1 266 ? 17.697 -10.531 18.917 1.00 11.82 237 ARG D N 1
ATOM 7745 C CA . ARG D 1 266 ? 16.616 -10.775 17.957 1.00 11.63 237 ARG D CA 1
ATOM 7746 C C . ARG D 1 266 ? 15.785 -9.529 17.668 1.00 10.97 237 ARG D C 1
ATOM 7747 O O . ARG D 1 266 ? 15.519 -9.215 16.516 1.00 10.60 237 ARG D O 1
ATOM 7755 N N . PHE D 1 267 ? 15.374 -8.820 18.711 1.00 11.10 238 PHE D N 1
ATOM 7756 C CA . PHE D 1 267 ? 14.574 -7.614 18.525 1.00 11.03 238 PHE D CA 1
ATOM 7757 C C . PHE D 1 267 ? 15.377 -6.515 17.822 1.00 11.39 238 PHE D C 1
ATOM 7758 O O . PHE D 1 267 ? 14.898 -5.916 16.860 1.00 11.39 238 PHE D O 1
ATOM 7766 N N . ARG D 1 268 ? 16.589 -6.266 18.303 1.00 11.84 239 ARG D N 1
ATOM 7767 C CA . ARG D 1 268 ? 17.438 -5.217 17.747 1.00 12.93 239 ARG D CA 1
ATOM 7768 C C . ARG D 1 268 ? 17.728 -5.466 16.271 1.00 12.93 239 ARG D C 1
ATOM 7769 O O . ARG D 1 268 ? 17.692 -4.535 15.465 1.00 13.07 239 ARG D O 1
ATOM 7777 N N . ASN D 1 269 ? 18.002 -6.725 15.931 1.00 12.72 240 ASN D N 1
ATOM 7778 C CA . ASN D 1 269 ? 18.398 -7.098 14.579 1.00 13.18 240 ASN D CA 1
ATOM 7779 C C . ASN D 1 269 ? 17.240 -7.088 13.596 1.00 12.66 240 ASN D C 1
ATOM 7780 O O . ASN D 1 269 ? 17.467 -6.980 12.398 1.00 13.18 240 ASN D O 1
ATOM 7785 N N . LEU D 1 270 ? 16.009 -7.197 14.096 1.00 11.96 241 LEU D N 1
ATOM 7786 C CA . LEU D 1 270 ? 14.822 -7.298 13.251 1.00 11.45 241 LEU D CA 1
ATOM 7787 C C . LEU D 1 270 ? 14.769 -6.172 12.228 1.00 11.14 241 LEU D C 1
ATOM 7788 O O . LEU D 1 270 ? 14.582 -6.413 11.057 1.00 11.35 241 LEU D O 1
ATOM 7793 N N . PHE D 1 271 ? 14.978 -4.943 12.688 1.00 10.65 242 PHE D N 1
ATOM 7794 C CA . PHE D 1 271 ? 14.756 -3.763 11.869 1.00 10.51 242 PHE D CA 1
ATOM 7795 C C . PHE D 1 271 ? 15.753 -3.625 10.726 1.00 10.64 242 PHE D C 1
ATOM 7796 O O . PHE D 1 271 ? 15.365 -3.284 9.616 1.00 10.71 242 PHE D O 1
ATOM 7804 N N . GLY D 1 272 ? 17.019 -3.932 10.987 1.00 10.53 243 GLY D N 1
ATOM 7805 C CA . GLY D 1 272 ? 18.053 -3.868 9.961 1.00 10.46 243 GLY D CA 1
ATOM 7806 C C . GLY D 1 272 ? 17.878 -4.988 8.940 1.00 10.49 243 GLY D C 1
ATOM 7807 O O . GLY D 1 272 ? 18.050 -4.775 7.737 1.00 10.96 243 GLY D O 1
ATOM 7808 N N . LYS D 1 273 ? 17.522 -6.167 9.425 1.00 10.57 244 LYS D N 1
ATOM 7809 C CA . LYS D 1 273 ? 17.303 -7.346 8.580 1.00 10.86 244 LYS D CA 1
ATOM 7810 C C . LYS D 1 273 ? 16.117 -7.130 7.639 1.00 10.93 244 LYS D C 1
ATOM 7811 O O . LYS D 1 273 ? 16.189 -7.458 6.468 1.00 10.85 244 LYS D O 1
ATOM 7817 N N . VAL D 1 274 ? 15.033 -6.562 8.158 1.00 10.59 245 VAL D N 1
ATOM 7818 C CA . VAL D 1 274 ? 13.865 -6.279 7.340 1.00 10.95 245 VAL D CA 1
ATOM 7819 C C . VAL D 1 274 ? 14.194 -5.324 6.197 1.00 10.58 245 VAL D C 1
ATOM 7820 O O . VAL D 1 274 ? 13.748 -5.537 5.067 1.00 10.36 245 VAL D O 1
ATOM 7824 N N . ARG D 1 275 ? 14.967 -4.279 6.495 1.00 10.34 246 ARG D N 1
ATOM 7825 C CA . ARG D 1 275 ? 15.353 -3.274 5.496 1.00 11.28 246 ARG D CA 1
ATOM 7826 C C . ARG D 1 275 ? 16.198 -3.893 4.373 1.00 11.21 246 ARG D C 1
ATOM 7827 O O . ARG D 1 275 ? 16.200 -3.385 3.250 1.00 10.52 246 ARG D O 1
ATOM 7835 N N . SER D 1 276 ? 16.889 -4.991 4.683 1.00 11.34 247 SER D N 1
ATOM 7836 C CA . SER D 1 276 ? 17.736 -5.705 3.718 1.00 11.85 247 SER D CA 1
ATOM 7837 C C . SER D 1 276 ? 16.989 -6.762 2.894 1.00 12.04 247 SER D C 1
ATOM 7838 O O . SER D 1 276 ? 17.580 -7.361 1.995 1.00 12.38 247 SER D O 1
ATOM 7841 N N . ILE D 1 277 ? 15.705 -6.973 3.187 1.00 11.60 248 ILE D N 1
ATOM 7842 C CA . ILE D 1 277 ? 14.896 -7.984 2.487 1.00 12.14 248 ILE D CA 1
ATOM 7843 C C . ILE D 1 277 ? 14.837 -7.692 0.989 1.00 12.81 248 ILE D C 1
ATOM 7844 O O . ILE D 1 277 ? 14.570 -6.572 0.568 1.00 11.84 248 ILE D O 1
ATOM 7849 N N . GLY D 1 278 ? 15.083 -8.750 0.221 1.00 14.16 249 GLY D N 1
ATOM 7850 C CA . GLY D 1 278 ? 15.250 -8.703 -1.215 1.00 15.06 249 GLY D CA 1
ATOM 7851 C C . GLY D 1 278 ? 15.840 -10.025 -1.700 1.00 16.01 249 GLY D C 1
#

Radius of gyration: 30.74 Å; Cα contacts (8 Å, |Δi|>4): 2563; chains: 4; bounding box: 73×77×82 Å

Secondary structure (P-SEA, 3-state):
cbbbbbbccccaaaaaaaaaaaacbbbbbbcccccccccccbbbbcccaaaaaaaaaacccccbbbbbccccccccccccccccaaaaaaaaaaccbbbbbbbbbccccccccccbbbbbbcccccccbbbbbcccccccccccccccccccccccccccccbbbbbcccccbbbbbbccccccbbbbbbbbccbbbbbbbccccccccccbbbbbccbbbbbbcccccccccccccccaaaaaaaacc/cbbbbbbccccaaaaaaaaaaaabbbbbbbcccccccccccbbbbcccaaaaaaaaaacccccbbbbbccccccccccccccccaaaaaaaaacccbbbbbbbbbccccccccccbbbbbbccccbbbbbbbbcccccccccccccccccccccccccccccbbbbbcccbbbbbbbbccccccbbbbbbbbccbbbbbbbccccccccccbbbbbccbbbbbbcccccccccccccccaaaaaaaacc/cbbbbbbccccaaaaaaaaaaaabbbbbbbcccccccccccbbbbcccaaaaaaaaaacccccbbbbbccccccccccccccccaaaaaaaaaaccbbbbbbbbbccccccccccbbbbbbccccbbbbbbbbcccccccccccccccccccccccccccccbbbbbcccccbbbbbbccccccbbbbbbbbccbbbbbbbcccccccccccccccccbbbbbbcccccccccccccccaaaaaaaacc/cbbbbbbccccaaaaaaaaaaaacbbbbbbcccccccccccbbbbcccaaaaaaaaaacccccbbbbbccccccccccccccccaaaaaaaaaaccbbbbbbbbbccccccccccbbbbbbcccccccbbbbbcccccccccccccccccccccccccccccccccccccccbbbbbbccccccbbbbbbbbccbbbbbbbccccccccccbbbbbccbbbbbbcccccccccccccccaaaaaaaacc

InterPro domains:
  IPR002504 NAD kinase [MF_00361] (1-247)
  IPR002504 NAD kinase [PF01513] (38-93)
  IPR016064 NAD kinase/diacylglycerol kinase-like domain superfamily [SSF111331] (5-232)
  IPR017437 ATP-NAD kinase, PpnK-type, C-terminal [G3DSA:2.60.200.30] (102-226)
  IPR017438 Inorganic polyphosphate/ATP-NAD kinase, N-terminal [G3DSA:3.40.50.10330] (15-235)

Organism: Archaeoglobus fulgidus (strain ATCC 49558 / DSM 4304 / JCM 9628 / NBRC 100126 / VC-16) (NCBI:txid224325)

Sequence (996 aa):
MRAAVVYKTDGHVKRIEEALKRLEVEVELFNQPSEELENFDFIVSVGGDGTILRILQKLKRCPPIFGINTGRVGLLTHASPENFEVELKKAVEKFEVERFPRVSCSAMPDVLALNEIAVLSRKPAKMIDVALRVDGVEVDRIRCDGFIVATQIGSTGYAFSAGGPVVEPYLECFILIPIAPFRFGWKPYVVSMERKIEVIAEKAIVVADGQKSVDFDGEITIEKSEFPAVFFKNEKRFRNLFGKVRSIGMRAAVVYKTDGHVKRIEEALKRLEVEVELFNQPSEELENFDFIVSVGGDGTILRILQKLKRCPPIFGINTGRVGLLTHASPENFEVELKKAVEKFEVERFPRVSCSAMPDVLALNEIAVLSRKPAKMIDVALRVDGVEVDRIRCDGFIVATQIGSTGYAFSAGGPVVEPYLECFILIPIAPFRFGWKPYVVSMERKIEVIAEKAIVVADGQKSVDFDGEITIEKSEFPAVFFKNEKRFRNLFGKVRSIGMRAAVVYKTDGHVKRIEEALKRLEVEVELFNQPSEELENFDFIVSVGGDGTILRILQKLKRCPPIFGINTGRVGLLTHASPENFEVELKKAVEKFEVERFPRVSCSAMPDVLALNEIAVLSRKPAKMIDVALRVDGVEVDRIRCDGFIVATQIGSTGYAFSAGGPVVEPYLECFILIPIAPFRFGWKPYVVSMERKIEVIAEKAIVVADGQKSVDFDGEITIEKSEFPAVFFKNEKRFRNLFGKVRSIGMRAAVVYKTDGHVKRIEEALKRLEVEVELFNQPSEELENFDFIVSVGGDGTILRILQKLKRCPPIFGINTGRVGLLTHASPENFEVELKKAVEKFEVERFPRVSCSAMPDVLALNEIAVLSRKPAKMIDVALRVDGVEVDRIRCDGFIVATQIGSTGYAFSAGGPVVEPYLECFILIPIAPFRFGWKPYVVSMERKIEVIAEKAIVVADGQKSVDFDGEITIEKSEFPAVFFKNEKRFRNLFGKVRSIG

GO terms:
  GO:0051287 NAD binding (F, IDA)
  GO:0005524 ATP binding (F, IDA)
  GO:0003951 NAD+ kinase activity (F, IDA)

Foldseek 3Di:
DEEEEEECDDPLVVVVCVLCVVVVYHYDYHPAAALCNLVGQEYEYEEAVVSVQRNVQSDQAARAYAYAYPYFQHLPHAYHSVDCNVVVSVLVVVVAKDWAWWKDKQVHHSGTAQFWKKKAALDPPAWWWKWKDKQRHTPDIFTARIKIWTWLVNCLPPVVVQPGDNHQRPDTWIWIGGRGTPDPDDDIDIGHLQIKMKMAIANIKIDGHNPDIDTDHGIMIMHTDPGTHMHRDRVCSRVSSVVSSVSDD/DEEEEEECDDPCVVVVCVLCVVVVYHYDYHPAAALCNLVGQEYEYEEAVVRVQRNVQSDQAARAYAYAYPYFLHLPHAYHSVDCSVVVSCCVPVVAKDWAWWKDKPVDPSGTAQFWKKKAAPDPPAWWWKWKDKQHHTDDIWTARIKIWTWLSNCLPPVVVQPGDNHARPDTWIWIGGRGTPDPDDDIDTGHLQIKMKMAIANIKIDGHNPDIDDDHGMMIMHTDPGTHMHRDRPCSRVSSVVSSVSDD/DEEEEEECDPPLPVVVCVLCVVVVYHYDYHNAAALCNQVGQEYEYEEAVVSVFRNVQSDQAARAYAYAYPYAQHLPHAYHSVDCSVVVSVCVVVVAKDWAWWKDKQVHHSGTAQFKKKKAAPDPPAWWWKWKDKQRHTDDIFTARIKIWTWLSNCLPPVVVQPGDNHARVDTWIWIGGRGTPDPDDDIDIGHLQIKMKMAIANIKIDGPNPDIDDDHGMMIMHIDPGTHMHRDRPCSRVVSVVSSVSDD/DEEEEEECDCPLVVVVCVLCVVVVYHYDYHPAAALCNLVGQEYEYEEAVVSVQRNVQHDQAARAYAYAYPYQQRLPHAYHSVDCSVVVSVLVVVVAKDWAWWKDKQVDPPGTARFWKKKFALDPPAWWWKWKDKQRHTDDIFTARIKIWTWLSNCLPPVVVQPGDNHARPDTWIWIGGRGTPDPDDDIDTGHLQIKMKMAIANIKIDGHNPDIDDDHGIMIMHIDPGTHMHRDRVCSRVSSVVSSVSDD

B-factor: mean 14.13, std 7.02, range [2.37, 64.06]

Nearest PDB structures (foldseek):
  1z0s-assembly1_B  TM=1.004E+00  e=1.470E-58  Archaeoglobus fulgidus
  1y3h-assembly1_A-2  TM=8.718E-01  e=4.297E-24  Mycobacterium tuberculosis
  1yt5-assembly1_A  TM=8.600E-01  e=1.202E-20  Thermotoga maritima
  3afo-assembly1_A-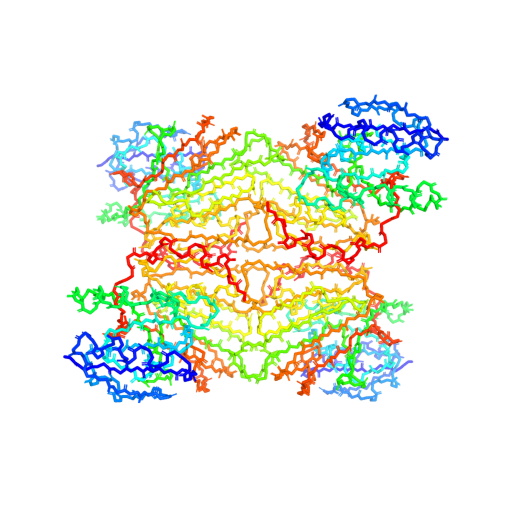2  TM=8.551E-01  e=6.091E-20  Saccharomyces cerevisiae
  1yt5-assembly2_C  TM=8.406E-01  e=9.279E-20  Thermotoga maritima

CATH classification: 3.40.50.10330 (+1 more: 2.60.200.30)